Protein AF-0000000084340032 (afdb_homodimer)

InterPro domains:
  IPR004099 Pyridine nucleotide-disulphide oxidoreductase, dimerisation domain [PF02852] (336-413)
  IPR016156 FAD/NAD-linked reductase, dimerisation domain superfamily [SSF55424] (334-434)
  IPR023753 FAD/NAD(P)-binding domain [PF07992] (1-278)
  IPR036188 FAD/NAD(P)-binding domain superfamily [G3DSA:3.50.50.60] (2-313)
  IPR036188 FAD/NAD(P)-binding domain superfamily [G3DSA:3.50.50.60] (105-429)
  IPR036188 FAD/NAD(P)-binding domain superfamily [SSF51905] (2-320)
  IPR050260 FAD-dependent oxidoreductase [PTHR43429] (2-410)

Radius of gyration: 30.84 Å; Cα contacts (8 Å, |Δi|>4): 2324; chains: 2; bounding box: 52×101×76 Å

Structure (mmCIF, N/CA/C/O backbone):
data_AF-0000000084340032-model_v1
#
loop_
_entity.id
_entity.type
_entity.pdbx_description
1 polymer 'NADH oxidase (H2O2-forming)'
#
loop_
_atom_site.group_PDB
_atom_site.id
_atom_site.type_symbol
_atom_site.label_atom_id
_atom_site.label_alt_id
_atom_site.label_comp_id
_atom_site.label_asym_id
_atom_site.label_entity_id
_atom_site.label_seq_id
_atom_site.pdbx_PDB_ins_code
_atom_site.Cartn_x
_atom_site.Cartn_y
_atom_site.Cartn_z
_atom_site.occupancy
_atom_site.B_iso_or_equiv
_atom_site.auth_seq_id
_atom_site.auth_comp_id
_atom_site.auth_asym_id
_atom_site.auth_atom_id
_atom_site.pdbx_PDB_model_num
ATOM 1 N N . MET A 1 1 ? -6.605 -38.375 1.81 1 98.5 1 MET A N 1
ATOM 2 C CA . MET A 1 1 ? -5.516 -38.594 0.864 1 98.5 1 MET A CA 1
ATOM 3 C C . MET A 1 1 ? -5.348 -37.406 -0.071 1 98.5 1 MET A C 1
ATOM 5 O O . MET A 1 1 ? -6.332 -36.812 -0.518 1 98.5 1 MET A O 1
ATOM 9 N N . ILE A 1 2 ? -4.105 -36.969 -0.299 1 98.81 2 ILE A N 1
ATOM 10 C CA . ILE A 1 2 ? -3.785 -35.844 -1.141 1 98.81 2 ILE A CA 1
ATOM 11 C C . ILE A 1 2 ? -2.758 -36.25 -2.195 1 98.81 2 ILE A C 1
ATOM 13 O O . ILE A 1 2 ? -1.745 -36.875 -1.874 1 98.81 2 ILE A O 1
ATOM 17 N N . ILE A 1 3 ? -3.086 -35.969 -3.461 1 98.81 3 ILE A N 1
ATOM 18 C CA . ILE A 1 3 ? -2.137 -36.188 -4.547 1 98.81 3 ILE A CA 1
ATOM 19 C C . ILE A 1 3 ? -1.484 -34.844 -4.938 1 98.81 3 ILE A C 1
ATOM 21 O O . ILE A 1 3 ? -2.123 -34 -5.551 1 98.81 3 ILE A O 1
ATOM 25 N N . GLY A 1 4 ? -0.182 -34.75 -4.711 1 97.88 4 GLY A N 1
ATOM 26 C CA . GLY A 1 4 ? 0.557 -33.5 -4.949 1 97.88 4 GLY A CA 1
ATOM 27 C C . GLY A 1 4 ? 1.071 -32.875 -3.676 1 97.88 4 GLY A C 1
ATOM 28 O O . GLY A 1 4 ? 0.337 -32.75 -2.691 1 97.88 4 GLY A O 1
ATOM 29 N N . GLY A 1 5 ? 2.266 -32.438 -3.695 1 96.06 5 GLY A N 1
ATOM 30 C CA . GLY A 1 5 ? 2.9 -31.906 -2.504 1 96.06 5 GLY A CA 1
ATOM 31 C C . GLY A 1 5 ? 3.252 -30.438 -2.627 1 96.06 5 GLY A C 1
ATOM 32 O O . GLY A 1 5 ? 4.113 -29.938 -1.903 1 96.06 5 GLY A O 1
ATOM 33 N N . GLY A 1 6 ? 2.691 -29.703 -3.6 1 95.62 6 GLY A N 1
ATOM 34 C CA . GLY A 1 6 ? 2.895 -28.266 -3.732 1 95.62 6 GLY A CA 1
ATOM 35 C C . GLY A 1 6 ? 2.043 -27.453 -2.777 1 95.62 6 GLY A C 1
ATOM 36 O O . GLY A 1 6 ? 1.534 -27.984 -1.786 1 95.62 6 GLY A O 1
ATOM 37 N N . ALA A 1 7 ? 1.868 -26.156 -3.037 1 94.69 7 ALA A N 1
ATOM 38 C CA . ALA A 1 7 ? 1.14 -25.234 -2.166 1 94.69 7 ALA A CA 1
ATOM 39 C C . ALA A 1 7 ? -0.292 -25.719 -1.941 1 94.69 7 ALA A C 1
ATOM 41 O O . ALA A 1 7 ? -0.796 -25.672 -0.816 1 94.69 7 ALA A O 1
ATOM 42 N N . ALA A 1 8 ? -0.938 -26.109 -2.982 1 97.31 8 ALA A N 1
ATOM 43 C CA . ALA A 1 8 ? -2.314 -26.594 -2.865 1 97.31 8 ALA A CA 1
ATOM 44 C C . ALA A 1 8 ? -2.393 -27.844 -1.992 1 97.31 8 ALA A C 1
ATOM 46 O O . ALA A 1 8 ? -3.262 -27.938 -1.124 1 97.31 8 ALA A O 1
ATOM 47 N N . GLY A 1 9 ? -1.505 -28.781 -2.256 1 97.75 9 GLY A N 1
ATOM 48 C CA . GLY A 1 9 ? -1.511 -30.031 -1.493 1 97.75 9 GLY A CA 1
ATOM 49 C C . GLY A 1 9 ? -1.254 -29.812 -0.013 1 97.75 9 GLY A C 1
ATOM 50 O O . GLY A 1 9 ? -1.975 -30.359 0.83 1 97.75 9 GLY A O 1
ATOM 51 N N . LEU A 1 10 ? -0.243 -29.078 0.288 1 96.44 10 LEU A N 1
ATOM 52 C CA . LEU A 1 10 ? 0.089 -28.844 1.69 1 96.44 10 LEU A CA 1
ATOM 53 C C . LEU A 1 10 ? -0.953 -27.953 2.359 1 96.44 10 LEU A C 1
ATOM 55 O O . LEU A 1 10 ? -1.234 -28.109 3.551 1 96.44 10 LEU A O 1
ATOM 59 N N . GLY A 1 11 ? -1.484 -26.969 1.591 1 96.06 11 GLY A N 1
ATOM 60 C CA . GLY A 1 11 ? -2.641 -26.25 2.096 1 96.06 11 GLY A CA 1
ATOM 61 C C . GLY A 1 11 ? -3.799 -27.156 2.465 1 96.06 11 GLY A C 1
ATOM 62 O O . GLY A 1 11 ? -4.43 -26.969 3.508 1 96.06 11 GLY A O 1
ATOM 63 N N . ALA A 1 12 ? -4.062 -28.125 1.634 1 98.38 12 ALA A N 1
ATOM 64 C CA . ALA A 1 12 ? -5.137 -29.094 1.884 1 98.38 12 ALA A CA 1
ATOM 65 C C . ALA A 1 12 ? -4.855 -29.906 3.137 1 98.38 12 ALA A C 1
ATOM 67 O O . ALA A 1 12 ? -5.75 -30.125 3.959 1 98.38 12 ALA A O 1
ATOM 68 N N . ALA A 1 13 ? -3.623 -30.391 3.211 1 98.06 13 ALA A N 1
ATOM 69 C CA . ALA A 1 13 ? -3.25 -31.156 4.395 1 98.06 13 ALA A CA 1
ATOM 70 C C . ALA A 1 13 ? -3.516 -30.359 5.672 1 98.06 13 ALA A C 1
ATOM 72 O O . ALA A 1 13 ? -4.102 -30.891 6.625 1 98.06 13 ALA A O 1
ATOM 73 N N . GLY A 1 14 ? -3.037 -29.172 5.633 1 96.19 14 GLY A N 1
ATOM 74 C CA . GLY A 1 14 ? -3.303 -28.297 6.77 1 96.19 14 GLY A CA 1
ATOM 75 C C . GLY A 1 14 ? -4.781 -28.078 7.02 1 96.19 14 GLY A C 1
ATOM 76 O O . GLY A 1 14 ? -5.227 -28.031 8.164 1 96.19 14 GLY A O 1
ATOM 77 N N . GLY A 1 15 ? -5.551 -27.828 5.961 1 96.94 15 GLY A N 1
ATOM 78 C CA . GLY A 1 15 ? -6.992 -27.641 6.074 1 96.94 15 GLY A CA 1
ATOM 79 C C . GLY A 1 15 ? -7.695 -28.828 6.703 1 96.94 15 GLY A C 1
ATOM 80 O O . GLY A 1 15 ? -8.57 -28.672 7.551 1 96.94 15 GLY A O 1
ATOM 81 N N . VAL A 1 16 ? -7.355 -30.047 6.32 1 98.25 16 VAL A N 1
ATOM 82 C CA . VAL A 1 16 ? -7.941 -31.266 6.875 1 98.25 16 VAL A CA 1
ATOM 83 C C . VAL A 1 16 ? -7.668 -31.328 8.375 1 98.25 16 VAL A C 1
ATOM 85 O O . VAL A 1 16 ? -8.586 -31.562 9.172 1 98.25 16 VAL A O 1
ATOM 88 N N . LYS A 1 17 ? -6.375 -31.125 8.734 1 97.31 17 LYS A N 1
ATOM 89 C CA . LYS A 1 17 ? -5.988 -31.234 10.141 1 97.31 17 LYS A CA 1
ATOM 90 C C . LYS A 1 17 ? -6.707 -30.172 10.984 1 97.31 17 LYS A C 1
ATOM 92 O O . LYS A 1 17 ? -7.031 -30.422 12.141 1 97.31 17 LYS A O 1
ATOM 97 N N . ALA A 1 18 ? -6.902 -29.031 10.391 1 93.94 18 ALA A N 1
ATOM 98 C CA . ALA A 1 18 ? -7.629 -27.984 11.102 1 93.94 18 ALA A CA 1
ATOM 99 C C . ALA A 1 18 ? -9.086 -28.375 11.32 1 93.94 18 ALA A C 1
ATOM 101 O O . ALA A 1 18 ? -9.664 -28.094 12.375 1 93.94 18 ALA A O 1
ATOM 102 N N . ALA A 1 19 ? -9.703 -28.984 10.375 1 96.56 19 ALA A N 1
ATOM 103 C CA . ALA A 1 19 ? -11.109 -29.375 10.438 1 96.56 19 ALA A CA 1
ATOM 104 C C . ALA A 1 19 ? -11.289 -30.625 11.297 1 96.56 19 ALA A C 1
ATOM 106 O O . ALA A 1 19 ? -12.289 -30.766 12.008 1 96.56 19 ALA A O 1
ATOM 107 N N . ASP A 1 20 ? -10.312 -31.547 11.195 1 96.94 20 ASP A N 1
ATOM 108 C CA . ASP A 1 20 ? -10.328 -32.812 11.93 1 96.94 20 ASP A CA 1
ATOM 109 C C . ASP A 1 20 ? -8.922 -33.219 12.367 1 96.94 20 ASP A C 1
ATOM 111 O O . ASP A 1 20 ? -8.242 -33.969 11.672 1 96.94 20 ASP A O 1
ATOM 115 N N . PRO A 1 21 ? -8.531 -32.844 13.547 1 95.31 21 PRO A N 1
ATOM 116 C CA . PRO A 1 21 ? -7.172 -33.125 14.023 1 95.31 21 PRO A CA 1
ATOM 117 C C . PRO A 1 21 ? -6.84 -34.594 14.086 1 95.31 21 PRO A C 1
ATOM 119 O O . PRO A 1 21 ? -5.664 -34.969 14.039 1 95.31 21 PRO A O 1
ATOM 122 N N . ASP A 1 22 ? -7.84 -35.438 14.102 1 96 22 ASP A N 1
ATOM 123 C CA . ASP A 1 22 ? -7.613 -36.844 14.266 1 96 22 ASP A CA 1
ATOM 124 C C . ASP A 1 22 ? -7.578 -37.562 12.914 1 96 22 ASP A C 1
ATOM 126 O O . ASP A 1 22 ? -7.262 -38.75 12.836 1 96 22 ASP A O 1
ATOM 130 N N . ALA A 1 23 ? -7.816 -36.844 11.859 1 97.19 23 ALA A N 1
ATOM 131 C CA . ALA A 1 23 ? -7.832 -37.438 10.523 1 97.19 23 ALA A CA 1
ATOM 132 C C . ALA A 1 23 ? -6.449 -37.938 10.141 1 97.19 23 ALA A C 1
ATOM 134 O O . ALA A 1 23 ? -5.434 -37.312 10.445 1 97.19 23 ALA A O 1
ATOM 135 N N . GLU A 1 24 ? -6.457 -39.156 9.562 1 97.19 24 GLU A N 1
ATOM 136 C CA . GLU A 1 24 ? -5.23 -39.594 8.914 1 97.19 24 GLU A CA 1
ATOM 137 C C . GLU A 1 24 ? -5.023 -38.938 7.566 1 97.19 24 GLU A C 1
ATOM 139 O O . GLU A 1 24 ? -5.887 -39 6.688 1 97.19 24 GLU A O 1
ATOM 144 N N . VAL A 1 25 ? -3.895 -38.219 7.461 1 98.56 25 VAL A N 1
ATOM 145 C CA . VAL A 1 25 ? -3.613 -37.5 6.23 1 98.56 25 VAL A CA 1
ATOM 146 C C . VAL A 1 25 ? -2.377 -38.062 5.551 1 98.56 25 VAL A C 1
ATOM 148 O O . VAL A 1 25 ? -1.302 -38.125 6.152 1 98.56 25 VAL A O 1
ATOM 151 N N . VAL A 1 26 ? -2.525 -38.5 4.312 1 98.25 26 VAL A N 1
ATOM 152 C CA . VAL A 1 26 ? -1.425 -39.031 3.498 1 98.25 26 VAL A CA 1
ATOM 153 C C . VAL A 1 26 ? -1.258 -38.156 2.254 1 98.25 26 VAL A C 1
ATOM 155 O O . VAL A 1 26 ? -2.23 -37.875 1.551 1 98.25 26 VAL A O 1
ATOM 158 N N . VAL A 1 27 ? -0.059 -37.688 2.006 1 98.25 27 VAL A N 1
ATOM 159 C CA . VAL A 1 27 ? 0.275 -36.906 0.827 1 98.25 27 VAL A CA 1
ATOM 160 C C . VAL A 1 27 ? 1.24 -37.688 -0.063 1 98.25 27 VAL A C 1
ATOM 162 O O . VAL A 1 27 ? 2.273 -38.156 0.406 1 98.25 27 VAL A O 1
ATOM 165 N N . TYR A 1 28 ? 0.896 -37.844 -1.329 1 98.31 28 TYR A N 1
ATOM 166 C CA . TYR A 1 28 ? 1.795 -38.438 -2.316 1 98.31 28 TYR A CA 1
ATOM 167 C C . TYR A 1 28 ? 2.371 -37.375 -3.236 1 98.31 28 TYR A C 1
ATOM 169 O O . TYR A 1 28 ? 1.632 -36.531 -3.775 1 98.31 28 TYR A O 1
ATOM 177 N N . THR A 1 29 ? 3.641 -37.344 -3.412 1 97.19 29 THR A N 1
ATOM 178 C CA . THR A 1 29 ? 4.285 -36.438 -4.383 1 97.19 29 THR A CA 1
ATOM 179 C C . THR A 1 29 ? 5.34 -37.219 -5.184 1 97.19 29 THR A C 1
ATOM 181 O O . THR A 1 29 ? 6.031 -38.062 -4.645 1 97.19 29 THR A O 1
ATOM 184 N N . GLU A 1 30 ? 5.418 -36.906 -6.426 1 96.19 30 GLU A N 1
ATOM 185 C CA . GLU A 1 30 ? 6.422 -37.562 -7.273 1 96.19 30 GLU A CA 1
ATOM 186 C C . GLU A 1 30 ? 7.785 -36.875 -7.113 1 96.19 30 GLU A C 1
ATOM 188 O O . GLU A 1 30 ? 8.773 -37.344 -7.68 1 96.19 30 GLU A O 1
ATOM 193 N N . TYR A 1 31 ? 7.898 -35.844 -6.309 1 95.5 31 TYR A N 1
ATOM 194 C CA . TYR A 1 31 ? 9.117 -35.062 -6.18 1 95.5 31 TYR A CA 1
ATOM 195 C C . TYR A 1 31 ? 9.844 -35.375 -4.879 1 95.5 31 TYR A C 1
ATOM 197 O O . TYR A 1 31 ? 9.328 -36.125 -4.047 1 95.5 31 TYR A O 1
ATOM 205 N N . GLU A 1 32 ? 11.062 -34.781 -4.715 1 95.5 32 GLU A N 1
ATOM 206 C CA . GLU A 1 32 ? 11.969 -35.125 -3.621 1 95.5 32 GLU A CA 1
ATOM 207 C C . GLU A 1 32 ? 11.648 -34.312 -2.373 1 95.5 32 GLU A C 1
ATOM 209 O O . GLU A 1 32 ? 12.039 -34.688 -1.265 1 95.5 32 GLU A O 1
ATOM 214 N N . ASP A 1 33 ? 11.016 -33.188 -2.584 1 93.88 33 ASP A N 1
ATOM 215 C CA . ASP A 1 33 ? 10.766 -32.281 -1.483 1 93.88 33 ASP A CA 1
ATOM 216 C C . ASP A 1 33 ? 9.344 -31.719 -1.544 1 93.88 33 ASP A C 1
ATOM 218 O O . ASP A 1 33 ? 8.695 -31.766 -2.592 1 93.88 33 ASP A O 1
ATOM 222 N N . VAL A 1 34 ? 8.891 -31.375 -0.349 1 92.88 34 VAL A N 1
ATOM 223 C CA . VAL A 1 34 ? 7.691 -30.547 -0.244 1 92.88 34 VAL A CA 1
ATOM 224 C C . VAL A 1 34 ? 7.996 -29.297 0.567 1 92.88 34 VAL A C 1
ATOM 226 O O . VAL A 1 34 ? 9.102 -29.141 1.09 1 92.88 34 VAL A O 1
ATOM 229 N N . ALA A 1 35 ? 7.145 -28.344 0.613 1 88.75 35 ALA A N 1
ATOM 230 C CA . ALA A 1 35 ? 7.176 -27.219 1.539 1 88.75 35 ALA A CA 1
ATOM 231 C C . ALA A 1 35 ? 8.344 -26.281 1.226 1 88.75 35 ALA A C 1
ATOM 233 O O . ALA A 1 35 ? 9.125 -25.938 2.113 1 88.75 35 ALA A O 1
ATOM 234 N N . TYR A 1 36 ? 8.68 -26.062 0.051 1 92.69 36 TYR A N 1
ATOM 235 C CA . TYR A 1 36 ? 9.602 -25 -0.372 1 92.69 36 TYR A CA 1
ATOM 236 C C . TYR A 1 36 ? 8.891 -24 -1.273 1 92.69 36 TYR A C 1
ATOM 238 O O . TYR A 1 36 ? 7.773 -24.234 -1.726 1 92.69 36 TYR A O 1
ATOM 246 N N . SER A 1 37 ? 9.516 -22.859 -1.452 1 93.44 37 SER A N 1
ATOM 247 C CA . SER A 1 37 ? 8.945 -21.797 -2.273 1 93.44 37 SER A CA 1
ATOM 248 C C . SER A 1 37 ? 9.555 -21.797 -3.674 1 93.44 37 SER A C 1
ATOM 250 O O . SER A 1 37 ? 10.602 -21.188 -3.904 1 93.44 37 SER A O 1
ATOM 252 N N . PRO A 1 38 ? 8.812 -22.375 -4.602 1 94.12 38 PRO A N 1
ATOM 253 C CA . PRO A 1 38 ? 9.359 -22.359 -5.961 1 94.12 38 PRO A CA 1
ATOM 254 C C . PRO A 1 38 ? 9.508 -20.953 -6.516 1 94.12 38 PRO A C 1
ATOM 256 O O . PRO A 1 38 ? 10.383 -20.703 -7.355 1 94.12 38 PRO A O 1
ATOM 259 N N . CYS A 1 39 ? 8.688 -20.078 -6.055 1 94.81 39 CYS A N 1
ATOM 260 C CA . CYS A 1 39 ? 8.695 -18.703 -6.551 1 94.81 39 CYS A CA 1
ATOM 261 C C . CYS A 1 39 ? 9.992 -18 -6.188 1 94.81 39 CYS A C 1
ATOM 263 O O . CYS A 1 39 ? 10.32 -16.953 -6.758 1 94.81 39 CYS A O 1
ATOM 265 N N . GLY A 1 40 ? 10.719 -18.516 -5.27 1 96.44 40 GLY A N 1
ATOM 266 C CA . GLY A 1 40 ? 11.984 -17.922 -4.863 1 96.44 40 GLY A CA 1
ATOM 267 C C . GLY A 1 40 ? 13.148 -18.328 -5.746 1 96.44 40 GLY A C 1
ATOM 268 O O . GLY A 1 40 ? 14.219 -17.719 -5.695 1 96.44 40 GLY A O 1
ATOM 269 N N . ILE A 1 41 ? 13 -19.328 -6.586 1 97.75 41 ILE A N 1
ATOM 270 C CA . ILE A 1 41 ? 14.07 -19.969 -7.348 1 97.75 41 ILE A CA 1
ATOM 271 C C . ILE A 1 41 ? 14.742 -18.922 -8.25 1 97.75 41 ILE A C 1
ATOM 273 O O . ILE A 1 41 ? 15.969 -18.781 -8.227 1 97.75 41 ILE A O 1
ATOM 277 N N . PRO A 1 42 ? 13.969 -18.125 -9.023 1 97.56 42 PRO A N 1
ATOM 278 C CA . PRO A 1 42 ? 14.633 -17.156 -9.891 1 97.56 42 PRO A CA 1
ATOM 279 C C . PRO A 1 42 ? 15.477 -16.156 -9.109 1 97.56 42 PRO A C 1
ATOM 281 O O . PRO A 1 42 ? 16.5 -15.672 -9.625 1 97.56 42 PRO A O 1
ATOM 284 N N . TYR A 1 43 ? 15.086 -15.883 -7.891 1 97.62 43 TYR A N 1
ATOM 285 C CA . TYR A 1 43 ? 15.781 -14.875 -7.098 1 97.62 43 TYR A CA 1
ATOM 286 C C . TYR A 1 43 ? 17.062 -15.438 -6.504 1 97.62 43 TYR A C 1
ATOM 288 O O . TYR A 1 43 ? 17.969 -14.688 -6.133 1 97.62 43 TYR A O 1
ATOM 296 N N . VAL A 1 44 ? 17.125 -16.75 -6.324 1 98.19 44 VAL A N 1
ATOM 297 C CA . VAL A 1 44 ? 18.406 -17.359 -5.992 1 98.19 44 VAL A CA 1
ATOM 298 C C . VAL A 1 44 ? 19.312 -17.359 -7.219 1 98.19 44 VAL A C 1
ATOM 300 O O . VAL A 1 44 ? 20.484 -17.016 -7.129 1 98.19 44 VAL A O 1
ATOM 303 N N . HIS A 1 45 ? 18.703 -17.766 -8.375 1 98.25 45 HIS A N 1
ATOM 304 C CA . HIS A 1 45 ? 19.453 -17.703 -9.617 1 98.25 45 HIS A CA 1
ATOM 305 C C . HIS A 1 45 ? 20.031 -16.312 -9.852 1 98.25 45 HIS A C 1
ATOM 307 O O . HIS A 1 45 ? 21.141 -16.172 -10.367 1 98.25 45 HIS A O 1
ATOM 313 N N . GLY A 1 46 ? 19.312 -15.289 -9.523 1 97.31 46 GLY A N 1
ATOM 314 C CA . GLY A 1 46 ? 19.734 -13.914 -9.719 1 97.31 46 GLY A CA 1
ATOM 315 C C . GLY A 1 46 ? 20.641 -13.414 -8.609 1 97.31 46 GLY A C 1
ATOM 316 O O . GLY A 1 46 ? 21.141 -12.289 -8.672 1 97.31 46 GLY A O 1
ATOM 317 N N . ARG A 1 47 ? 20.781 -14.164 -7.512 1 97.25 47 ARG A N 1
ATOM 318 C CA . ARG A 1 47 ? 21.672 -13.914 -6.379 1 97.25 47 ARG A CA 1
ATOM 319 C C . ARG A 1 47 ? 21.078 -12.867 -5.441 1 97.25 47 ARG A C 1
ATOM 321 O O . ARG A 1 47 ? 21.781 -12.289 -4.617 1 97.25 47 ARG A O 1
ATOM 328 N N . GLU A 1 48 ? 19.828 -12.508 -5.621 1 96.12 48 GLU A N 1
ATOM 329 C CA . GLU A 1 48 ? 19.156 -11.695 -4.617 1 96.12 48 GLU A CA 1
ATOM 330 C C . GLU A 1 48 ? 19.016 -12.445 -3.297 1 96.12 48 GLU A C 1
ATOM 332 O O . GLU A 1 48 ? 19.109 -11.852 -2.223 1 96.12 48 GLU A O 1
ATOM 337 N N . ILE A 1 49 ? 18.656 -13.727 -3.377 1 96.81 49 ILE A N 1
ATOM 338 C CA . ILE A 1 49 ? 18.641 -14.664 -2.254 1 96.81 49 ILE A CA 1
ATOM 339 C C . ILE A 1 49 ? 19.906 -15.516 -2.266 1 96.81 49 ILE A C 1
ATOM 341 O O . ILE A 1 49 ? 20.266 -16.094 -3.295 1 96.81 49 ILE A O 1
ATOM 345 N N . PRO A 1 50 ? 20.578 -15.672 -1.169 1 94.56 50 PRO A N 1
ATOM 346 C CA . PRO A 1 50 ? 21.953 -16.203 -1.185 1 94.56 50 PRO A CA 1
ATOM 347 C C . PRO A 1 50 ? 22 -17.703 -1.488 1 94.56 50 PRO A C 1
ATOM 349 O O . PRO A 1 50 ? 23 -18.188 -2 1 94.56 50 PRO A O 1
ATOM 352 N N . ASP A 1 51 ? 20.922 -18.406 -1.058 1 95.75 51 ASP A N 1
ATOM 353 C CA . ASP A 1 51 ? 21 -19.844 -1.315 1 95.75 51 ASP A CA 1
ATOM 354 C C . ASP A 1 51 ? 19.609 -20.484 -1.318 1 95.75 51 ASP A C 1
ATOM 356 O O . ASP A 1 51 ? 18.656 -19.906 -0.784 1 95.75 51 ASP A O 1
ATOM 360 N N . PHE A 1 52 ? 19.562 -21.688 -1.913 1 97.38 52 PHE A N 1
ATOM 361 C CA . PHE A 1 52 ? 18.297 -22.391 -2.113 1 97.38 52 PHE A CA 1
ATOM 362 C C . PHE A 1 52 ? 17.75 -22.906 -0.788 1 97.38 52 PHE A C 1
ATOM 364 O O . PHE A 1 52 ? 16.531 -23.125 -0.655 1 97.38 52 PHE A O 1
ATOM 371 N N . GLU A 1 53 ? 18.578 -23.141 0.197 1 95.56 53 GLU A N 1
ATOM 372 C CA . GLU A 1 53 ? 18.156 -23.688 1.484 1 95.56 53 GLU A CA 1
ATOM 373 C C . GLU A 1 53 ? 17.156 -22.75 2.164 1 95.56 53 GLU A C 1
ATOM 375 O O . GLU A 1 53 ? 16.266 -23.203 2.885 1 95.56 53 GLU A O 1
ATOM 380 N N . ARG A 1 54 ? 17.266 -21.5 1.854 1 95.31 54 ARG A N 1
ATOM 381 C CA . ARG A 1 54 ? 16.391 -20.5 2.459 1 95.31 54 ARG A CA 1
ATOM 382 C C . ARG A 1 54 ? 14.953 -20.641 1.941 1 95.31 54 ARG A C 1
ATOM 384 O O . ARG A 1 54 ? 14.016 -20.109 2.541 1 95.31 54 ARG A O 1
ATOM 391 N N . LEU A 1 55 ? 14.797 -21.312 0.839 1 96.5 55 LEU A N 1
ATOM 392 C CA . LEU A 1 55 ? 13.484 -21.438 0.222 1 96.5 55 LEU A CA 1
ATOM 393 C C . LEU A 1 55 ? 12.688 -22.562 0.878 1 96.5 55 LEU A C 1
ATOM 395 O O . LEU A 1 55 ? 11.484 -22.703 0.639 1 96.5 55 LEU A O 1
ATOM 399 N N . PHE A 1 56 ? 13.359 -23.406 1.685 1 94.06 56 PHE A N 1
ATOM 400 C CA . PHE A 1 56 ? 12.656 -24.469 2.395 1 94.06 56 PHE A CA 1
ATOM 401 C C . PHE A 1 56 ? 11.953 -23.922 3.629 1 94.06 56 PHE A C 1
ATOM 403 O O . PHE A 1 56 ? 12.547 -23.172 4.406 1 94.06 56 PHE A O 1
ATOM 410 N N . LEU A 1 57 ? 10.711 -24.219 3.768 1 87 57 LEU A N 1
ATOM 411 C CA . LEU A 1 57 ? 9.898 -23.734 4.871 1 87 57 LEU A CA 1
ATOM 412 C C . LEU A 1 57 ? 9.914 -24.703 6.043 1 87 57 LEU A C 1
ATOM 414 O O . LEU A 1 57 ? 9.852 -24.297 7.203 1 87 57 LEU A O 1
ATOM 418 N N . ALA A 1 58 ? 9.836 -25.938 5.715 1 84.62 58 ALA A N 1
ATOM 419 C CA . ALA A 1 58 ? 9.82 -26.984 6.734 1 84.62 58 ALA A CA 1
ATOM 420 C C . ALA A 1 58 ? 10.414 -28.297 6.195 1 84.62 58 ALA A C 1
ATOM 422 O O . ALA A 1 58 ? 10.414 -28.531 4.984 1 84.62 58 ALA A O 1
ATOM 423 N N . GLY A 1 59 ? 10.953 -29.078 7.156 1 83.69 59 GLY A N 1
ATOM 424 C CA . GLY A 1 59 ? 11.414 -30.406 6.77 1 83.69 59 GLY A CA 1
ATOM 425 C C . GLY A 1 59 ? 10.336 -31.469 6.875 1 83.69 59 GLY A C 1
ATOM 426 O O . GLY A 1 59 ? 9.242 -31.203 7.391 1 83.69 59 GLY A O 1
ATOM 427 N N . LYS A 1 60 ? 10.648 -32.562 6.312 1 86.62 60 LYS A N 1
ATOM 428 C CA . LYS A 1 60 ? 9.703 -33.688 6.32 1 86.62 60 LYS A CA 1
ATOM 429 C C . LYS A 1 60 ? 9.227 -34 7.738 1 86.62 60 LYS A C 1
ATOM 431 O O . LYS A 1 60 ? 8.047 -34.25 7.953 1 86.62 60 LYS A O 1
ATOM 436 N N . GLN A 1 61 ? 10.125 -33.938 8.734 1 89.94 61 GLN A N 1
ATOM 437 C CA . GLN A 1 61 ? 9.812 -34.281 10.117 1 89.94 61 GLN A CA 1
ATOM 438 C C . GLN A 1 61 ? 8.75 -33.375 10.703 1 89.94 61 GLN A C 1
ATOM 440 O O . GLN A 1 61 ? 7.914 -33.812 11.492 1 89.94 61 GLN A O 1
ATOM 445 N N . ALA A 1 62 ? 8.758 -32.188 10.289 1 90.81 62 ALA A N 1
ATOM 446 C CA . ALA A 1 62 ? 7.762 -31.25 10.781 1 90.81 62 ALA A CA 1
ATOM 447 C C . ALA A 1 62 ? 6.352 -31.688 10.398 1 90.81 62 ALA A C 1
ATOM 449 O O . ALA A 1 62 ? 5.414 -31.547 11.188 1 90.81 62 ALA A O 1
ATOM 450 N N . TYR A 1 63 ? 6.195 -32.219 9.242 1 91.5 63 TYR A N 1
ATOM 451 C CA . TYR A 1 63 ? 4.891 -32.688 8.773 1 91.5 63 TYR A CA 1
ATOM 452 C C . TYR A 1 63 ? 4.496 -33.969 9.445 1 91.5 63 TYR A C 1
ATOM 454 O O . TYR A 1 63 ? 3.332 -34.188 9.805 1 91.5 63 TYR A O 1
ATOM 462 N N . VAL A 1 64 ? 5.469 -34.812 9.633 1 90.81 64 VAL A N 1
ATOM 463 C CA . VAL A 1 64 ? 5.207 -36.062 10.352 1 90.81 64 VAL A CA 1
ATOM 464 C C . VAL A 1 64 ? 4.711 -35.75 11.758 1 90.81 64 VAL A C 1
ATOM 466 O O . VAL A 1 64 ? 3.74 -36.344 12.227 1 90.81 64 VAL A O 1
ATOM 469 N N . ASP A 1 65 ? 5.371 -34.812 12.359 1 93.12 65 ASP A N 1
ATOM 470 C CA . ASP A 1 65 ? 5.004 -34.406 13.719 1 93.12 65 ASP A CA 1
ATOM 471 C C . ASP A 1 65 ? 3.6 -33.812 13.75 1 93.12 65 ASP A C 1
ATOM 473 O O . ASP A 1 65 ? 2.904 -33.906 14.766 1 93.12 65 ASP A O 1
ATOM 477 N N . ALA A 1 66 ? 3.182 -33.281 12.656 1 91.94 66 ALA A N 1
ATOM 478 C CA . ALA A 1 66 ? 1.856 -32.688 12.562 1 91.94 66 ALA A CA 1
ATOM 479 C C . ALA A 1 66 ? 0.807 -33.719 12.164 1 91.94 66 ALA A C 1
ATOM 481 O O . ALA A 1 66 ? -0.364 -33.375 11.969 1 91.94 66 ALA A O 1
ATOM 482 N N . GLY A 1 67 ? 1.264 -34.969 11.984 1 94.75 67 GLY A N 1
ATOM 483 C CA . GLY A 1 67 ? 0.341 -36.031 11.656 1 94.75 67 GLY A CA 1
ATOM 484 C C . GLY A 1 67 ? 0.058 -36.125 10.172 1 94.75 67 GLY A C 1
ATOM 485 O O . GLY A 1 67 ? -1.008 -36.594 9.766 1 94.75 67 GLY A O 1
ATOM 486 N N . ILE A 1 68 ? 0.891 -35.625 9.383 1 97.06 68 ILE A N 1
ATOM 487 C CA . ILE A 1 68 ? 0.778 -35.688 7.934 1 97.06 68 ILE A CA 1
ATOM 488 C C . ILE A 1 68 ? 1.849 -36.625 7.371 1 97.06 68 ILE A C 1
ATOM 490 O O . ILE A 1 68 ? 3.045 -36.344 7.473 1 97.06 68 ILE A O 1
ATOM 494 N N . ASP A 1 69 ? 1.451 -37.688 6.816 1 97.31 69 ASP A N 1
ATOM 495 C CA . ASP A 1 69 ? 2.359 -38.688 6.246 1 97.31 69 ASP A CA 1
ATOM 496 C C . ASP A 1 69 ? 2.645 -38.406 4.773 1 97.31 69 ASP A C 1
ATOM 498 O O . ASP A 1 69 ? 1.804 -38.656 3.91 1 97.31 69 ASP A O 1
ATOM 502 N N . ILE A 1 70 ? 3.824 -37.938 4.512 1 97.06 70 ILE A N 1
ATOM 503 C CA . ILE A 1 70 ? 4.176 -37.562 3.145 1 97.06 70 ILE A CA 1
ATOM 504 C C . ILE A 1 70 ? 5.035 -38.656 2.512 1 97.06 70 ILE A C 1
ATOM 506 O O . ILE A 1 70 ? 6.07 -39.031 3.062 1 97.06 70 ILE A O 1
ATOM 510 N N . HIS A 1 71 ? 4.605 -39.094 1.401 1 97.12 71 HIS A N 1
ATOM 511 C CA . HIS A 1 71 ? 5.359 -40.031 0.598 1 97.12 71 HIS A CA 1
ATOM 512 C C . HIS A 1 71 ? 6.062 -39.344 -0.564 1 97.12 71 HIS A C 1
ATOM 514 O O . HIS A 1 71 ? 5.434 -39.031 -1.578 1 97.12 71 HIS A O 1
ATOM 520 N N . TYR A 1 72 ? 7.371 -39.188 -0.41 1 95.88 72 TYR A N 1
ATOM 521 C CA . TYR A 1 72 ? 8.188 -38.562 -1.443 1 95.88 72 TYR A CA 1
ATOM 522 C C . TYR A 1 72 ? 8.438 -39.531 -2.598 1 95.88 72 TYR A C 1
ATOM 524 O O . TYR A 1 72 ? 8.391 -40.75 -2.42 1 95.88 72 TYR A O 1
ATOM 532 N N . GLU A 1 73 ? 8.695 -38.906 -3.809 1 97.06 73 GLU A N 1
ATOM 533 C CA . GLU A 1 73 ? 9.062 -39.688 -5 1 97.06 73 GLU A CA 1
ATOM 534 C C . GLU A 1 73 ? 8.133 -40.875 -5.215 1 97.06 73 GLU A C 1
ATOM 536 O O . GLU A 1 73 ? 8.586 -41.969 -5.496 1 97.06 73 GLU A O 1
ATOM 541 N N . THR A 1 74 ? 6.922 -40.656 -4.957 1 97.88 74 THR A N 1
ATOM 542 C CA . THR A 1 74 ? 5.871 -41.656 -5.066 1 97.88 74 THR A CA 1
ATOM 543 C C . THR A 1 74 ? 4.754 -41.156 -5.988 1 97.88 74 THR A C 1
ATOM 545 O O . THR A 1 74 ? 4.004 -40.25 -5.641 1 97.88 74 THR A O 1
ATOM 548 N N . LYS A 1 75 ? 4.625 -41.812 -7.082 1 97.94 75 LYS A N 1
ATOM 549 C CA . LYS A 1 75 ? 3.701 -41.406 -8.125 1 97.94 75 LYS A CA 1
ATOM 550 C C . LYS A 1 75 ? 2.371 -42.125 -8.023 1 97.94 75 LYS A C 1
ATOM 552 O O . LYS A 1 75 ? 2.346 -43.344 -7.832 1 97.94 75 LYS A O 1
ATOM 557 N N . VAL A 1 76 ? 1.283 -41.406 -7.996 1 98.69 76 VAL A N 1
ATOM 558 C CA . VAL A 1 76 ? -0.047 -41.969 -8.172 1 98.69 76 VAL A CA 1
ATOM 559 C C . VAL A 1 76 ? -0.368 -42.094 -9.656 1 98.69 76 VAL A C 1
ATOM 561 O O . VAL A 1 76 ? -0.241 -41.125 -10.406 1 98.69 76 VAL A O 1
ATOM 564 N N . THR A 1 77 ? -0.878 -43.281 -10.086 1 98.44 77 THR A N 1
ATOM 565 C CA . THR A 1 77 ? -0.968 -43.5 -11.523 1 98.44 77 THR A CA 1
ATOM 566 C C . THR A 1 77 ? -2.424 -43.656 -11.961 1 98.44 77 THR A C 1
ATOM 568 O O . THR A 1 77 ? -2.729 -43.562 -13.156 1 98.44 77 THR A O 1
ATOM 571 N N . ALA A 1 78 ? -3.281 -43.812 -11.016 1 98.62 78 ALA A N 1
ATOM 572 C CA . ALA A 1 78 ? -4.691 -43.938 -11.375 1 98.62 78 ALA A CA 1
ATOM 573 C C . ALA A 1 78 ? -5.594 -43.656 -10.18 1 98.62 78 ALA A C 1
ATOM 575 O O . ALA A 1 78 ? -5.188 -43.812 -9.031 1 98.62 78 ALA A O 1
ATOM 576 N N . ILE A 1 79 ? -6.797 -43.188 -10.461 1 98.69 79 ILE A N 1
ATOM 577 C CA . ILE A 1 79 ? -7.855 -42.969 -9.477 1 98.69 79 ILE A CA 1
ATOM 578 C C . ILE A 1 79 ? -9.102 -43.75 -9.875 1 98.69 79 ILE A C 1
ATOM 580 O O . ILE A 1 79 ? -9.523 -43.719 -11.039 1 98.69 79 ILE A O 1
ATOM 584 N N . ASP A 1 80 ? -9.656 -44.5 -9.039 1 98.56 80 ASP A N 1
ATOM 585 C CA . ASP A 1 80 ? -10.969 -45.125 -9.188 1 98.56 80 ASP A CA 1
ATOM 586 C C . ASP A 1 80 ? -11.977 -44.531 -8.219 1 98.56 80 ASP A C 1
ATOM 588 O O . ASP A 1 80 ? -12.062 -44.938 -7.066 1 98.56 80 ASP A O 1
ATOM 592 N N . THR A 1 81 ? -12.766 -43.625 -8.742 1 98.38 81 THR A N 1
ATOM 593 C CA . THR A 1 81 ? -13.672 -42.875 -7.883 1 98.38 81 THR A CA 1
ATOM 594 C C . THR A 1 81 ? -14.805 -43.781 -7.391 1 98.38 81 THR A C 1
ATOM 596 O O . THR A 1 81 ? -15.359 -43.562 -6.312 1 98.38 81 THR A O 1
ATOM 599 N N . ALA A 1 82 ? -15.188 -44.719 -8.117 1 97.5 82 ALA A N 1
ATOM 600 C CA . ALA A 1 82 ? -16.25 -45.656 -7.711 1 97.5 82 ALA A CA 1
ATOM 601 C C . ALA A 1 82 ? -15.789 -46.531 -6.543 1 97.5 82 ALA A C 1
ATOM 603 O O . ALA A 1 82 ? -16.547 -46.75 -5.59 1 97.5 82 ALA A O 1
ATOM 604 N N . ALA A 1 83 ? -14.602 -47 -6.652 1 98 83 ALA A N 1
ATOM 605 C CA . ALA A 1 83 ? -14.07 -47.906 -5.625 1 98 83 ALA A CA 1
ATOM 606 C C . ALA A 1 83 ? -13.43 -47.094 -4.492 1 98 83 ALA A C 1
ATOM 608 O O . ALA A 1 83 ? -13.055 -47.688 -3.463 1 98 83 ALA A O 1
ATOM 609 N N . HIS A 1 84 ? -13.281 -45.781 -4.664 1 98.44 84 HIS A N 1
ATOM 610 C CA . HIS A 1 84 ? -12.594 -44.938 -3.705 1 98.44 84 HIS A CA 1
ATOM 611 C C . HIS A 1 84 ? -11.172 -45.406 -3.443 1 98.44 84 HIS A C 1
ATOM 613 O O . HIS A 1 84 ? -10.766 -45.562 -2.289 1 98.44 84 HIS A O 1
ATOM 619 N N . THR A 1 85 ? -10.477 -45.656 -4.535 1 98.5 85 THR A N 1
ATOM 620 C CA . THR A 1 85 ? -9.094 -46.094 -4.434 1 98.5 85 THR A CA 1
ATOM 621 C C . THR A 1 85 ? -8.203 -45.344 -5.406 1 98.5 85 THR A C 1
ATOM 623 O O . THR A 1 85 ? -8.695 -44.75 -6.375 1 98.5 85 THR A O 1
ATOM 626 N N . VAL A 1 86 ? -6.918 -45.312 -5.102 1 98.69 86 VAL A N 1
ATOM 627 C CA . VAL A 1 86 ? -5.895 -44.844 -6.031 1 98.69 86 VAL A CA 1
ATOM 628 C C . VAL A 1 86 ? -4.844 -45.938 -6.238 1 98.69 86 VAL A C 1
ATOM 630 O O . VAL A 1 86 ? -4.66 -46.812 -5.379 1 98.69 86 VAL A O 1
ATOM 633 N N . THR A 1 87 ? -4.25 -45.938 -7.383 1 98.75 87 THR A N 1
ATOM 634 C CA . THR A 1 87 ? -3.111 -46.812 -7.641 1 98.75 87 THR A CA 1
ATOM 635 C C . THR A 1 87 ? -1.799 -46.062 -7.457 1 98.75 87 THR A C 1
ATOM 637 O O . THR A 1 87 ? -1.567 -45.031 -8.109 1 98.75 87 THR A O 1
ATOM 640 N N . VAL A 1 88 ? -1 -46.531 -6.562 1 98.5 88 VAL A N 1
ATOM 641 C CA . VAL A 1 88 ? 0.267 -45.875 -6.219 1 98.5 88 VAL A CA 1
ATOM 642 C C . VAL A 1 88 ? 1.429 -46.75 -6.688 1 98.5 88 VAL A C 1
ATOM 644 O O . VAL A 1 88 ? 1.474 -47.938 -6.391 1 98.5 88 VAL A O 1
ATOM 647 N N . GLU A 1 89 ? 2.277 -46.125 -7.465 1 97.5 89 GLU A N 1
ATOM 648 C CA . GLU A 1 89 ? 3.457 -46.844 -7.898 1 97.5 89 GLU A CA 1
ATOM 649 C C . GLU A 1 89 ? 4.227 -47.438 -6.707 1 97.5 89 GLU A C 1
ATOM 651 O O . GLU A 1 89 ? 4.586 -46.688 -5.789 1 97.5 89 GLU A O 1
ATOM 656 N N . GLY A 1 90 ? 4.5 -48.719 -6.676 1 95.62 90 GLY A N 1
ATOM 657 C CA . GLY A 1 90 ? 5.266 -49.344 -5.629 1 95.62 90 GLY A CA 1
ATOM 658 C C . GLY A 1 90 ? 4.422 -49.75 -4.434 1 95.62 90 GLY A C 1
ATOM 659 O O . GLY A 1 90 ? 4.844 -50.562 -3.613 1 95.62 90 GLY A O 1
ATOM 660 N N . GLU A 1 91 ? 3.193 -49.188 -4.254 1 96.38 91 GLU A N 1
ATOM 661 C CA . GLU A 1 91 ? 2.363 -49.438 -3.086 1 96.38 91 GLU A CA 1
ATOM 662 C C . GLU A 1 91 ? 1.082 -50.188 -3.482 1 96.38 91 GLU A C 1
ATOM 664 O O . GLU A 1 91 ? 0.408 -50.781 -2.633 1 96.38 91 GLU A O 1
ATOM 669 N N . GLY A 1 92 ? 0.786 -50.156 -4.762 1 97.56 92 GLY A N 1
ATOM 670 C CA . GLY A 1 92 ? -0.43 -50.812 -5.219 1 97.56 92 GLY A CA 1
ATOM 671 C C . GLY A 1 92 ? -1.676 -49.969 -5 1 97.56 92 GLY A C 1
ATOM 672 O O . GLY A 1 92 ? -1.648 -48.75 -5.168 1 97.56 92 GLY A O 1
ATOM 673 N N . THR A 1 93 ? -2.785 -50.656 -4.781 1 98.31 93 THR A N 1
ATOM 674 C CA . THR A 1 93 ? -4.074 -50 -4.617 1 98.31 93 THR A CA 1
ATOM 675 C C . THR A 1 93 ? -4.277 -49.562 -3.172 1 98.31 93 THR A C 1
ATOM 677 O O . THR A 1 93 ? -4.133 -50.375 -2.246 1 98.31 93 THR A O 1
ATOM 680 N N . VAL A 1 94 ? -4.598 -48.344 -2.984 1 98.44 94 VAL A N 1
ATOM 681 C CA . VAL A 1 94 ? -4.805 -47.781 -1.656 1 98.44 94 VAL A CA 1
ATOM 682 C C . VAL A 1 94 ? -6.184 -47.125 -1.585 1 98.44 94 VAL A C 1
ATOM 684 O O . VAL A 1 94 ? -6.574 -46.375 -2.488 1 98.44 94 VAL A O 1
ATOM 687 N N . ARG A 1 95 ? -6.93 -47.375 -0.509 1 98.25 95 ARG A N 1
ATOM 688 C CA . ARG A 1 95 ? -8.266 -46.812 -0.333 1 98.25 95 ARG A CA 1
ATOM 689 C C . ARG A 1 95 ? -8.203 -45.406 0.282 1 98.25 95 ARG A C 1
ATOM 691 O O . ARG A 1 95 ? -7.32 -45.125 1.092 1 98.25 95 ARG A O 1
ATOM 698 N N . TYR A 1 96 ? -9.141 -44.562 -0.083 1 98.31 96 TYR A N 1
ATOM 699 C CA . TYR A 1 96 ? -9.289 -43.25 0.542 1 98.31 96 TYR A CA 1
ATOM 700 C C . TYR A 1 96 ? -10.727 -43.031 0.999 1 98.31 96 TYR A C 1
ATOM 702 O O . TYR A 1 96 ? -11.664 -43.625 0.439 1 98.31 96 TYR A O 1
ATOM 710 N N . ASP A 1 97 ? -10.953 -42.25 2.061 1 98.38 97 ASP A N 1
ATOM 711 C CA . ASP A 1 97 ? -12.273 -41.75 2.418 1 98.38 97 ASP A CA 1
ATOM 712 C C . ASP A 1 97 ? -12.586 -40.438 1.67 1 98.38 97 ASP A C 1
ATOM 714 O O . ASP A 1 97 ? -13.695 -40.281 1.167 1 98.38 97 ASP A O 1
ATOM 718 N N . SER A 1 98 ? -11.641 -39.531 1.664 1 98.62 98 SER A N 1
ATOM 719 C CA . SER A 1 98 ? -11.656 -38.281 0.908 1 98.62 98 SER A CA 1
ATOM 720 C C . SER A 1 98 ? -10.367 -38.094 0.12 1 98.62 98 SER A C 1
ATOM 722 O O . SER A 1 98 ? -9.289 -38.469 0.583 1 98.62 98 SER A O 1
ATOM 724 N N . LEU A 1 99 ? -10.508 -37.562 -1.068 1 98.88 99 LEU A N 1
ATOM 725 C CA . LEU A 1 99 ? -9.359 -37.344 -1.94 1 98.88 99 LEU A CA 1
ATOM 726 C C . LEU A 1 99 ? -9.266 -35.906 -2.373 1 98.88 99 LEU A C 1
ATOM 728 O O . LEU A 1 99 ? -10.273 -35.281 -2.732 1 98.88 99 LEU A O 1
ATOM 732 N N . VAL A 1 100 ? -8.109 -35.219 -2.26 1 98.94 100 VAL A N 1
ATOM 733 C CA . VAL A 1 100 ? -7.84 -33.906 -2.824 1 98.94 100 VAL A CA 1
ATOM 734 C C . VAL A 1 100 ? -6.785 -34.031 -3.922 1 98.94 100 VAL A C 1
ATOM 736 O O . VAL A 1 100 ? -5.691 -34.562 -3.689 1 98.94 100 VAL A O 1
ATOM 739 N N . ILE A 1 101 ? -7.133 -33.562 -5.086 1 98.94 101 ILE A N 1
ATOM 740 C CA . ILE A 1 101 ? -6.219 -33.562 -6.227 1 98.94 101 ILE A CA 1
ATOM 741 C C . ILE A 1 101 ? -5.508 -32.219 -6.324 1 98.94 101 ILE A C 1
ATOM 743 O O . ILE A 1 101 ? -6.148 -31.188 -6.547 1 98.94 101 ILE A O 1
ATOM 747 N N . GLY A 1 102 ? -4.23 -32.125 -6.105 1 98.5 102 GLY A N 1
ATOM 748 C CA . GLY A 1 102 ? -3.365 -30.969 -6.258 1 98.5 102 GLY A CA 1
ATOM 749 C C . GLY A 1 102 ? -2.156 -31.234 -7.133 1 98.5 102 GLY A C 1
ATOM 750 O O . GLY A 1 102 ? -1.022 -30.969 -6.734 1 98.5 102 GLY A O 1
ATOM 751 N N . THR A 1 103 ? -2.398 -31.734 -8.352 1 98.31 103 THR A N 1
ATOM 752 C CA . THR A 1 103 ? -1.363 -32.281 -9.227 1 98.31 103 THR A CA 1
ATOM 753 C C . THR A 1 103 ? -0.592 -31.141 -9.906 1 98.31 103 THR A C 1
ATOM 755 O O . THR A 1 103 ? 0.461 -31.375 -10.508 1 98.31 103 THR A O 1
ATOM 758 N N . GLY A 1 104 ? -1.083 -29.938 -9.844 1 97.56 104 GLY A N 1
ATOM 759 C CA . GLY A 1 104 ? -0.332 -28.766 -10.273 1 97.56 104 GLY A CA 1
ATOM 760 C C . GLY A 1 104 ? -0.357 -28.562 -11.781 1 97.56 104 GLY A C 1
ATOM 761 O O . GLY A 1 104 ? -1.425 -28.578 -12.398 1 97.56 104 GLY A O 1
ATOM 762 N N . TRP A 1 105 ? 0.771 -28.234 -12.359 1 97.12 105 TRP A N 1
ATOM 763 C CA . TRP A 1 105 ? 0.861 -27.828 -13.758 1 97.12 105 TRP A CA 1
ATOM 764 C C . TRP A 1 105 ? 2.16 -28.328 -14.383 1 97.12 105 TRP A C 1
ATOM 766 O O . TRP A 1 105 ? 3.049 -28.812 -13.688 1 97.12 105 TRP A O 1
ATOM 776 N N . ASN A 1 106 ? 2.227 -28.359 -15.68 1 96.25 106 ASN A N 1
ATOM 777 C CA . ASN A 1 106 ? 3.436 -28.516 -16.484 1 96.25 106 ASN A CA 1
ATOM 778 C C . ASN A 1 106 ? 3.6 -27.359 -17.469 1 96.25 106 ASN A C 1
ATOM 780 O O . ASN A 1 106 ? 2.652 -26.625 -17.734 1 96.25 106 ASN A O 1
ATOM 784 N N . TYR A 1 107 ? 4.883 -27.203 -17.969 1 96.44 107 TYR A N 1
ATOM 785 C CA . TYR A 1 107 ? 5.086 -26.297 -19.094 1 96.44 107 TYR A CA 1
ATOM 786 C C . TYR A 1 107 ? 4.402 -26.828 -20.359 1 96.44 107 TYR A C 1
ATOM 788 O O . TYR A 1 107 ? 4.414 -28.031 -20.625 1 96.44 107 TYR A O 1
ATOM 796 N N . ALA A 1 108 ? 3.807 -25.906 -21.062 1 96.31 108 ALA A N 1
ATOM 797 C CA . ALA A 1 108 ? 3.361 -26.297 -22.391 1 96.31 108 ALA A CA 1
ATOM 798 C C . ALA A 1 108 ? 4.535 -26.766 -23.25 1 96.31 108 ALA A C 1
ATOM 800 O O . ALA A 1 108 ? 5.602 -26.156 -23.234 1 96.31 108 ALA A O 1
ATOM 801 N N . ASP A 1 109 ? 4.332 -27.844 -23.922 1 95.69 109 ASP A N 1
ATOM 802 C CA . ASP A 1 109 ? 5.359 -28.375 -24.812 1 95.69 109 ASP A CA 1
ATOM 803 C C . ASP A 1 109 ? 5.66 -27.391 -25.953 1 95.69 109 ASP A C 1
ATOM 805 O O . ASP A 1 109 ? 4.77 -27.047 -26.734 1 95.69 109 ASP A O 1
ATOM 809 N N . PRO A 1 110 ? 6.91 -26.969 -26.047 1 96 110 PRO A N 1
ATOM 810 C CA . PRO A 1 110 ? 7.223 -26.062 -27.156 1 96 110 PRO A CA 1
ATOM 811 C C . PRO A 1 110 ? 6.84 -26.656 -28.516 1 96 110 PRO A C 1
ATOM 813 O O . PRO A 1 110 ? 6.586 -25.922 -29.469 1 96 110 PRO A O 1
ATOM 816 N N . GLY A 1 111 ? 6.859 -28.016 -28.625 1 95.88 111 GLY A N 1
ATOM 817 C CA . GLY A 1 111 ? 6.348 -28.703 -29.812 1 95.88 111 GLY A CA 1
ATOM 818 C C . GLY A 1 111 ? 7.258 -28.562 -31.016 1 95.88 111 GLY A C 1
ATOM 819 O O . GLY A 1 111 ? 6.789 -28.562 -32.156 1 95.88 111 GLY A O 1
ATOM 820 N N . VAL A 1 112 ? 8.531 -28.359 -30.844 1 97.75 112 VAL A N 1
ATOM 821 C CA . VAL A 1 112 ? 9.477 -28.172 -31.938 1 97.75 112 VAL A CA 1
ATOM 822 C C . VAL A 1 112 ? 10.547 -29.266 -31.875 1 97.75 112 VAL A C 1
ATOM 824 O O . VAL A 1 112 ? 10.734 -29.906 -30.844 1 97.75 112 VAL A O 1
ATOM 827 N N . PRO A 1 113 ? 11.25 -29.516 -33.031 1 97.75 113 PRO A N 1
ATOM 828 C CA . PRO A 1 113 ? 12.336 -30.5 -33.031 1 97.75 113 PRO A CA 1
ATOM 829 C C . PRO A 1 113 ? 13.422 -30.156 -32 1 97.75 113 PRO A C 1
ATOM 831 O O . PRO A 1 113 ? 13.758 -28.984 -31.828 1 97.75 113 PRO A O 1
ATOM 834 N N . GLY A 1 114 ? 13.984 -31.188 -31.359 1 97.31 114 GLY A N 1
ATOM 835 C CA . GLY A 1 114 ? 15.094 -31 -30.438 1 97.31 114 GLY A CA 1
ATOM 836 C C . GLY A 1 114 ? 14.656 -30.859 -28.984 1 97.31 114 GLY A C 1
ATOM 837 O O . GLY A 1 114 ? 15.461 -30.516 -28.125 1 97.31 114 GLY A O 1
ATOM 838 N N . GLY A 1 115 ? 13.438 -31.125 -28.719 1 95.94 115 GLY A N 1
ATOM 839 C CA . GLY A 1 115 ? 12.875 -30.953 -27.391 1 95.94 115 GLY A CA 1
ATOM 840 C C . GLY A 1 115 ? 13.477 -31.891 -26.359 1 95.94 115 GLY A C 1
ATOM 841 O O . GLY A 1 115 ? 13.328 -31.688 -25.156 1 95.94 115 GLY A O 1
ATOM 842 N N . ASP A 1 116 ? 14.211 -32.875 -26.781 1 94.5 116 ASP A N 1
ATOM 843 C CA . ASP A 1 116 ? 14.766 -33.875 -25.875 1 94.5 116 ASP A CA 1
ATOM 844 C C . ASP A 1 116 ? 16.25 -33.625 -25.625 1 94.5 116 ASP A C 1
ATOM 846 O O . ASP A 1 116 ? 16.906 -34.375 -24.906 1 94.5 116 ASP A O 1
ATOM 850 N N . LEU A 1 117 ? 16.797 -32.562 -26.156 1 95.38 117 LEU A N 1
ATOM 851 C CA . LEU A 1 117 ? 18.219 -32.219 -25.984 1 95.38 117 LEU A CA 1
ATOM 852 C C . LEU A 1 117 ? 18.5 -31.875 -24.531 1 95.38 117 LEU A C 1
ATOM 854 O O . LEU A 1 117 ? 17.625 -31.391 -23.812 1 95.38 117 LEU A O 1
ATOM 858 N N . GLN A 1 118 ? 19.75 -32.125 -24.172 1 92.94 118 GLN A N 1
ATOM 859 C CA . GLN A 1 118 ? 20.219 -31.594 -22.891 1 92.94 118 GLN A CA 1
ATOM 860 C C . GLN A 1 118 ? 20.438 -30.094 -22.984 1 92.94 118 GLN A C 1
ATOM 862 O O . GLN A 1 118 ? 20.625 -29.547 -24.062 1 92.94 118 GLN A O 1
ATOM 867 N N . GLY A 1 119 ? 20.312 -29.391 -21.844 1 93.12 119 GLY A N 1
ATOM 868 C CA . GLY A 1 119 ? 20.531 -27.953 -21.797 1 93.12 119 GLY A CA 1
ATOM 869 C C . GLY A 1 119 ? 19.25 -27.141 -21.781 1 93.12 119 GLY A C 1
ATOM 870 O O . GLY A 1 119 ? 19.297 -25.906 -21.766 1 93.12 119 GLY A O 1
ATOM 871 N N . LEU A 1 120 ? 18.156 -27.859 -21.906 1 97.38 120 LEU A N 1
ATOM 872 C CA . LEU A 1 120 ? 16.859 -27.219 -21.75 1 97.38 120 LEU A CA 1
ATOM 873 C C . LEU A 1 120 ? 16.422 -27.219 -20.297 1 97.38 120 LEU A C 1
ATOM 875 O O . LEU A 1 120 ? 16.234 -28.266 -19.688 1 97.38 120 LEU A O 1
ATOM 879 N N . TYR A 1 121 ? 16.297 -26.031 -19.734 1 97.62 121 TYR A N 1
ATOM 880 C CA . TYR A 1 121 ? 16.016 -25.859 -18.312 1 97.62 121 TYR A CA 1
ATOM 881 C C . TYR A 1 121 ? 14.562 -25.438 -18.109 1 97.62 121 TYR A C 1
ATOM 883 O O . TYR A 1 121 ? 14.156 -24.359 -18.547 1 97.62 121 TYR A O 1
ATOM 891 N N . TYR A 1 122 ? 13.766 -26.234 -17.516 1 97 122 TYR A N 1
ATOM 892 C CA . TYR A 1 122 ? 12.406 -25.953 -17.062 1 97 122 TYR A CA 1
ATOM 893 C C . TYR A 1 122 ? 12.375 -25.625 -15.586 1 97 122 TYR A C 1
ATOM 895 O O . TYR A 1 122 ? 12.453 -26.516 -14.734 1 97 122 TYR A O 1
ATOM 903 N N . VAL A 1 123 ? 12.219 -24.375 -15.258 1 96.5 123 VAL A N 1
ATOM 904 C CA . VAL A 1 123 ? 12.32 -23.906 -13.875 1 96.5 123 VAL A CA 1
ATOM 905 C C . VAL A 1 123 ? 11.055 -24.297 -13.102 1 96.5 123 VAL A C 1
ATOM 907 O O . VAL A 1 123 ? 10.047 -23.578 -13.164 1 96.5 123 VAL A O 1
ATOM 910 N N . LYS A 1 124 ? 11.141 -25.281 -12.281 1 94.69 124 LYS A N 1
ATOM 911 C CA . LYS A 1 124 ? 9.977 -25.734 -11.531 1 94.69 124 LYS A CA 1
ATOM 912 C C . LYS A 1 124 ? 10.398 -26.469 -10.25 1 94.69 124 LYS A C 1
ATOM 914 O O . LYS A 1 124 ? 9.953 -26.109 -9.156 1 94.69 124 LYS A O 1
ATOM 919 N N . ASN A 1 125 ? 11.32 -27.422 -10.367 1 96.06 125 ASN A N 1
ATOM 920 C CA . ASN A 1 125 ? 11.781 -28.266 -9.273 1 96.06 125 ASN A CA 1
ATOM 921 C C . ASN A 1 125 ? 13.023 -27.688 -8.602 1 96.06 125 ASN A C 1
ATOM 923 O O . ASN A 1 125 ? 13.984 -27.312 -9.273 1 96.06 125 ASN A O 1
ATOM 927 N N . ILE A 1 126 ? 13.039 -27.625 -7.297 1 96.88 126 ILE A N 1
ATOM 928 C CA . ILE A 1 126 ? 14.086 -26.922 -6.566 1 96.88 126 ILE A CA 1
ATOM 929 C C . ILE A 1 126 ? 15.398 -27.703 -6.68 1 96.88 126 ILE A C 1
ATOM 931 O O . ILE A 1 126 ? 16.469 -27.094 -6.75 1 96.88 126 ILE A O 1
ATOM 935 N N . ARG A 1 127 ? 15.359 -29.047 -6.652 1 97.12 127 ARG A N 1
ATOM 936 C CA . ARG A 1 127 ? 16.578 -29.828 -6.785 1 97.12 127 ARG A CA 1
ATOM 937 C C . ARG A 1 127 ? 17.203 -29.641 -8.156 1 97.12 127 ARG A C 1
ATOM 939 O O . ARG A 1 127 ? 18.438 -29.516 -8.281 1 97.12 127 ARG A O 1
ATOM 946 N N . ARG A 1 128 ? 16.344 -29.656 -9.133 1 96.75 128 ARG A N 1
ATOM 947 C CA . ARG A 1 128 ? 16.844 -29.359 -10.477 1 96.75 128 ARG A CA 1
ATOM 948 C C . ARG A 1 128 ? 17.406 -27.953 -10.547 1 96.75 128 ARG A C 1
ATOM 950 O O . ARG A 1 128 ? 18.438 -27.719 -11.195 1 96.75 128 ARG A O 1
ATOM 957 N N . ALA A 1 129 ? 16.719 -27.031 -9.914 1 98.12 129 ALA A N 1
ATOM 958 C CA . ALA A 1 129 ? 17.188 -25.656 -9.914 1 98.12 129 ALA A CA 1
ATOM 959 C C . ALA A 1 129 ? 18.594 -25.547 -9.32 1 98.12 129 ALA A C 1
ATOM 961 O O . ALA A 1 129 ? 19.422 -24.781 -9.812 1 98.12 129 ALA A O 1
ATOM 962 N N . MET A 1 130 ? 18.859 -26.266 -8.227 1 97.81 130 MET A N 1
ATOM 963 C CA . MET A 1 130 ? 20.172 -26.281 -7.605 1 97.81 130 MET A CA 1
ATOM 964 C C . MET A 1 130 ? 21.234 -26.766 -8.594 1 97.81 130 MET A C 1
ATOM 966 O O . MET A 1 130 ? 22.344 -26.203 -8.648 1 97.81 130 MET A O 1
ATOM 970 N N . GLU A 1 131 ? 20.906 -27.75 -9.352 1 97.06 131 GLU A N 1
ATOM 971 C CA . GLU A 1 131 ? 21.828 -28.266 -10.367 1 97.06 131 GLU A CA 1
ATOM 972 C C . GLU A 1 131 ? 22.062 -27.234 -11.469 1 97.06 131 GLU A C 1
ATOM 974 O O . GLU A 1 131 ? 23.188 -27.016 -11.891 1 97.06 131 GLU A O 1
ATOM 979 N N . TRP A 1 132 ? 21.031 -26.672 -11.867 1 97.25 132 TRP A N 1
ATOM 980 C CA . TRP A 1 132 ? 21.109 -25.734 -12.977 1 97.25 132 TRP A CA 1
ATOM 981 C C . TRP A 1 132 ? 21.812 -24.453 -12.562 1 97.25 132 TRP A C 1
ATOM 983 O O . TRP A 1 132 ? 22.328 -23.719 -13.406 1 97.25 132 TRP A O 1
ATOM 993 N N . ASP A 1 133 ? 21.703 -24.141 -11.297 1 98.06 133 ASP A N 1
ATOM 994 C CA . ASP A 1 133 ? 22.406 -22.969 -10.812 1 98.06 133 ASP A CA 1
ATOM 995 C C . ASP A 1 133 ? 23.891 -23.047 -11.148 1 98.06 133 ASP A C 1
ATOM 997 O O . ASP A 1 133 ? 24.516 -22.031 -11.492 1 98.06 133 ASP A O 1
ATOM 1001 N N . LYS A 1 134 ? 24.453 -24.219 -11.094 1 96.12 134 LYS A N 1
ATOM 1002 C CA . LYS A 1 134 ? 25.859 -24.438 -11.453 1 96.12 134 LYS A CA 1
ATOM 1003 C C . LYS A 1 134 ? 26.078 -24.25 -12.945 1 96.12 134 LYS A C 1
ATOM 1005 O O . LYS A 1 134 ? 27.125 -23.734 -13.367 1 96.12 134 LYS A O 1
ATOM 1010 N N . VAL A 1 135 ? 25.141 -24.672 -13.688 1 96.06 135 VAL A N 1
ATOM 1011 C CA . VAL A 1 135 ? 25.219 -24.531 -15.141 1 96.06 135 VAL A CA 1
ATOM 1012 C C . VAL A 1 135 ? 25.203 -23.047 -15.5 1 96.06 135 VAL A C 1
ATOM 1014 O O . VAL A 1 135 ? 25.953 -22.609 -16.375 1 96.06 135 VAL A O 1
ATOM 1017 N N . ILE A 1 136 ? 24.359 -22.266 -14.844 1 97.06 136 ILE A N 1
ATOM 1018 C CA . ILE A 1 136 ? 24.25 -20.844 -15.078 1 97.06 136 ILE A CA 1
ATOM 1019 C C . ILE A 1 136 ? 25.578 -20.156 -14.789 1 97.06 136 ILE A C 1
ATOM 1021 O O . ILE A 1 136 ? 26 -19.25 -15.516 1 97.06 136 ILE A O 1
ATOM 1025 N N . ASP A 1 137 ? 26.297 -20.656 -13.797 1 95.69 137 ASP A N 1
ATOM 1026 C CA . ASP A 1 137 ? 27.594 -20.109 -13.414 1 95.69 137 ASP A CA 1
ATOM 1027 C C . ASP A 1 137 ? 28.594 -20.203 -14.562 1 95.69 137 ASP A C 1
ATOM 1029 O O . ASP A 1 137 ? 29.5 -19.375 -14.68 1 95.69 137 ASP A O 1
ATOM 1033 N N . GLU A 1 138 ? 28.344 -21.172 -15.359 1 94.81 138 GLU A N 1
ATOM 1034 C CA . GLU A 1 138 ? 29.328 -21.469 -16.391 1 94.81 138 GLU A CA 1
ATOM 1035 C C . GLU A 1 138 ? 28.844 -21.047 -17.766 1 94.81 138 GLU A C 1
ATOM 1037 O O . GLU A 1 138 ? 29.609 -21.062 -18.734 1 94.81 138 GLU A O 1
ATOM 1042 N N . ALA A 1 139 ? 27.609 -20.672 -17.828 1 95.5 139 ALA A N 1
ATOM 1043 C CA . ALA A 1 139 ? 27 -20.359 -19.125 1 95.5 139 ALA A CA 1
ATOM 1044 C C . ALA A 1 139 ? 27.5 -19.031 -19.656 1 95.5 139 ALA A C 1
ATOM 1046 O O . ALA A 1 139 ? 27.578 -18.047 -18.922 1 95.5 139 ALA A O 1
ATOM 1047 N N . GLU A 1 140 ? 27.859 -19.016 -20.922 1 95.69 140 GLU A N 1
ATOM 1048 C CA . GLU A 1 140 ? 28.25 -17.766 -21.578 1 95.69 140 GLU A CA 1
ATOM 1049 C C . GLU A 1 140 ? 27.047 -17.078 -22.219 1 95.69 140 GLU A C 1
ATOM 1051 O O . GLU A 1 140 ? 26.984 -15.852 -22.25 1 95.69 140 GLU A O 1
ATOM 1056 N N . SER A 1 141 ? 26.203 -17.875 -22.688 1 97.31 141 SER A N 1
ATOM 1057 C CA . SER A 1 141 ? 25.031 -17.344 -23.391 1 97.31 141 SER A CA 1
ATOM 1058 C C . SER A 1 141 ? 23.781 -18.172 -23.062 1 97.31 141 SER A C 1
ATOM 1060 O O . SER A 1 141 ? 23.859 -19.391 -22.859 1 97.31 141 SER A O 1
ATOM 1062 N N . ALA A 1 142 ? 22.672 -17.484 -23 1 98.19 142 ALA A N 1
ATOM 1063 C CA . ALA A 1 142 ? 21.406 -18.141 -22.688 1 98.19 142 ALA A CA 1
ATOM 1064 C C . ALA A 1 142 ? 20.266 -17.547 -23.531 1 98.19 142 ALA A C 1
ATOM 1066 O O . ALA A 1 142 ? 20.297 -16.375 -23.906 1 98.19 142 ALA A O 1
ATOM 1067 N N . VAL A 1 143 ? 19.312 -18.359 -23.844 1 98.69 143 VAL A N 1
ATOM 1068 C CA . VAL A 1 143 ? 18.062 -17.922 -24.469 1 98.69 143 VAL A CA 1
ATOM 1069 C C . VAL A 1 143 ? 16.891 -18.219 -23.547 1 98.69 143 VAL A C 1
ATOM 1071 O O . VAL A 1 143 ? 16.766 -19.344 -23.031 1 98.69 143 VAL A O 1
ATOM 1074 N N . VAL A 1 144 ? 16.125 -17.266 -23.234 1 98.75 144 VAL A N 1
ATOM 1075 C CA . VAL A 1 144 ? 14.852 -17.453 -22.547 1 98.75 144 VAL A CA 1
ATOM 1076 C C . VAL A 1 144 ? 13.719 -17.516 -23.578 1 98.75 144 VAL A C 1
ATOM 1078 O O . VAL A 1 144 ? 13.586 -16.609 -24.406 1 98.75 144 VAL A O 1
ATOM 1081 N N . VAL A 1 145 ? 12.969 -18.594 -23.5 1 98.5 145 VAL A N 1
ATOM 1082 C CA . VAL A 1 145 ? 11.867 -18.812 -24.438 1 98.5 145 VAL A CA 1
ATOM 1083 C C . VAL A 1 145 ? 10.562 -18.312 -23.828 1 98.5 145 VAL A C 1
ATOM 1085 O O . VAL A 1 145 ? 10 -18.953 -22.938 1 98.5 145 VAL A O 1
ATOM 1088 N N . GLU A 1 146 ? 10.016 -17.172 -24.344 1 97.25 146 GLU A N 1
ATOM 1089 C CA . GLU A 1 146 ? 8.766 -16.516 -23.969 1 97.25 146 GLU A CA 1
ATOM 1090 C C . GLU A 1 146 ? 8.906 -15.781 -22.641 1 97.25 146 GLU A C 1
ATOM 1092 O O . GLU A 1 146 ? 9.602 -16.25 -21.734 1 97.25 146 GLU A O 1
ATOM 1097 N N . ALA A 1 147 ? 8.273 -14.648 -22.594 1 95.69 147 ALA A N 1
ATOM 1098 C CA . ALA A 1 147 ? 8.383 -13.797 -21.422 1 95.69 147 ALA A CA 1
ATOM 1099 C C . ALA A 1 147 ? 7.047 -13.695 -20.688 1 95.69 147 ALA A C 1
ATOM 1101 O O . ALA A 1 147 ? 6.5 -12.594 -20.531 1 95.69 147 ALA A O 1
ATOM 1102 N N . GLY A 1 148 ? 6.547 -14.875 -20.219 1 94.38 148 GLY A N 1
ATOM 1103 C CA . GLY A 1 148 ? 5.551 -14.859 -19.156 1 94.38 148 GLY A CA 1
ATOM 1104 C C . GLY A 1 148 ? 6.109 -14.422 -17.828 1 94.38 148 GLY A C 1
ATOM 1105 O O . GLY A 1 148 ? 7.184 -13.812 -17.766 1 94.38 148 GLY A O 1
ATOM 1106 N N . PRO A 1 149 ? 5.434 -14.617 -16.75 1 93.12 149 PRO A N 1
ATOM 1107 C CA . PRO A 1 149 ? 5.93 -14.18 -15.438 1 93.12 149 PRO A CA 1
ATOM 1108 C C . PRO A 1 149 ? 7.301 -14.766 -15.094 1 93.12 149 PRO A C 1
ATOM 1110 O O . PRO A 1 149 ? 8.211 -14.023 -14.719 1 93.12 149 PRO A O 1
ATOM 1113 N N . LEU A 1 150 ? 7.434 -16.047 -15.281 1 94.69 150 LEU A N 1
ATOM 1114 C CA . LEU A 1 150 ? 8.703 -16.688 -14.977 1 94.69 150 LEU A CA 1
ATOM 1115 C C . LEU A 1 150 ? 9.797 -16.219 -15.93 1 94.69 150 LEU A C 1
ATOM 1117 O O . LEU A 1 150 ? 10.945 -16.047 -15.531 1 94.69 150 LEU A O 1
ATOM 1121 N N . GLY A 1 151 ? 9.422 -16.078 -17.203 1 96.94 151 GLY A N 1
ATOM 1122 C CA . GLY A 1 151 ? 10.383 -15.562 -18.172 1 96.94 151 GLY A CA 1
ATOM 1123 C C . GLY A 1 151 ? 10.938 -14.203 -17.797 1 96.94 151 GLY A C 1
ATOM 1124 O O . GLY A 1 151 ? 12.141 -13.961 -17.906 1 96.94 151 GLY A O 1
ATOM 1125 N N . VAL A 1 152 ? 10.07 -13.359 -17.328 1 97.25 152 VAL A N 1
ATOM 1126 C CA . VAL A 1 152 ? 10.469 -12.023 -16.922 1 97.25 152 VAL A CA 1
ATOM 1127 C C . VAL A 1 152 ? 11.461 -12.109 -15.758 1 97.25 152 VAL A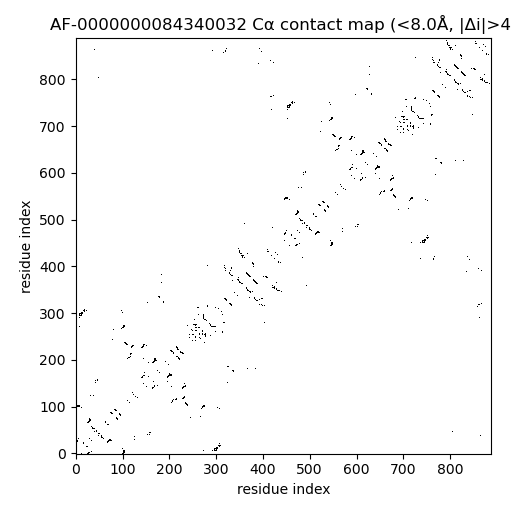 C 1
ATOM 1129 O O . VAL A 1 152 ? 12.469 -11.398 -15.742 1 97.25 152 VAL A O 1
ATOM 1132 N N . GLU A 1 153 ? 11.219 -12.961 -14.844 1 96.88 153 GLU A N 1
ATOM 1133 C CA . GLU A 1 153 ? 12.094 -13.133 -13.688 1 96.88 153 GLU A CA 1
ATOM 1134 C C . GLU A 1 153 ? 13.445 -13.711 -14.102 1 96.88 153 GLU A C 1
ATOM 1136 O O . GLU A 1 153 ? 14.492 -13.258 -13.641 1 96.88 153 GLU A O 1
ATOM 1141 N N . MET A 1 154 ? 13.43 -14.641 -15.039 1 98.06 154 MET A N 1
ATOM 1142 C CA . MET A 1 154 ? 14.664 -15.336 -15.414 1 98.06 154 MET A CA 1
ATOM 1143 C C . MET A 1 154 ? 15.531 -14.453 -16.312 1 98.06 154 MET A C 1
ATOM 1145 O O . MET A 1 154 ? 16.766 -14.508 -16.234 1 98.06 154 MET A O 1
ATOM 1149 N N . VAL A 1 155 ? 14.883 -13.641 -17.188 1 98.44 155 VAL A N 1
ATOM 1150 C CA . VAL A 1 155 ? 15.656 -12.68 -17.984 1 98.44 155 VAL A CA 1
ATOM 1151 C C . VAL A 1 155 ? 16.453 -11.766 -17.047 1 98.44 155 VAL A C 1
ATOM 1153 O O . VAL A 1 155 ? 17.656 -11.57 -17.234 1 98.44 155 VAL A O 1
ATOM 1156 N N . THR A 1 156 ? 15.789 -11.266 -16.062 1 97.44 156 THR A N 1
ATOM 1157 C CA . THR A 1 156 ? 16.438 -10.367 -15.109 1 97.44 156 THR A CA 1
ATOM 1158 C C . THR A 1 156 ? 17.516 -11.094 -14.32 1 97.44 156 THR A C 1
ATOM 1160 O O . THR A 1 156 ? 18.609 -10.562 -14.109 1 97.44 156 THR A O 1
ATOM 1163 N N . ALA A 1 157 ? 17.219 -12.328 -13.867 1 97.44 157 ALA A N 1
ATOM 1164 C CA . ALA A 1 157 ? 18.172 -13.117 -13.078 1 97.44 157 ALA A CA 1
ATOM 1165 C C . ALA A 1 157 ? 19.453 -13.383 -13.859 1 97.44 157 ALA A C 1
ATOM 1167 O O . ALA A 1 157 ? 20.547 -13.219 -13.336 1 97.44 157 ALA A O 1
ATOM 1168 N N . LEU A 1 158 ? 19.297 -13.781 -15.109 1 98 158 LEU A N 1
ATOM 1169 C CA . LEU A 1 158 ? 20.453 -14.094 -15.945 1 98 158 LEU A CA 1
ATOM 1170 C C . LEU A 1 158 ? 21.266 -12.844 -16.234 1 98 158 LEU A C 1
ATOM 1172 O O . LEU A 1 158 ? 22.5 -12.891 -16.25 1 98 158 LEU A O 1
ATOM 1176 N N . ALA A 1 159 ? 20.547 -11.758 -16.484 1 96.5 159 ALA A N 1
ATOM 1177 C CA . ALA A 1 159 ? 21.25 -10.492 -16.688 1 96.5 159 ALA A CA 1
ATOM 1178 C C . ALA A 1 159 ? 22.078 -10.102 -15.469 1 96.5 159 ALA A C 1
ATOM 1180 O O . ALA A 1 159 ? 23.203 -9.617 -15.602 1 96.5 159 ALA A O 1
ATOM 1181 N N . HIS A 1 160 ? 21.547 -10.305 -14.344 1 95.25 160 HIS A N 1
ATOM 1182 C CA . HIS A 1 160 ? 22.266 -10.031 -13.102 1 95.25 160 HIS A CA 1
ATOM 1183 C C . HIS A 1 160 ? 23.562 -10.836 -13.023 1 95.25 160 HIS A C 1
ATOM 1185 O O . HIS A 1 160 ? 24.531 -10.398 -12.398 1 95.25 160 HIS A O 1
ATOM 1191 N N . ARG A 1 161 ? 23.531 -12.023 -13.625 1 96.31 161 ARG A N 1
ATOM 1192 C CA . ARG A 1 161 ? 24.672 -12.938 -13.57 1 96.31 161 ARG A CA 1
ATOM 1193 C C . ARG A 1 161 ? 25.641 -12.664 -14.711 1 96.31 161 ARG A C 1
ATOM 1195 O O . ARG A 1 161 ? 26.594 -13.422 -14.906 1 96.31 161 ARG A O 1
ATOM 1202 N N . ASP A 1 162 ? 25.391 -11.641 -15.477 1 95.81 162 ASP A N 1
ATOM 1203 C CA . ASP A 1 162 ? 26.234 -11.203 -16.594 1 95.81 162 ASP A CA 1
ATOM 1204 C C . ASP A 1 162 ? 26.312 -12.273 -17.672 1 95.81 162 ASP A C 1
ATOM 1206 O O . ASP A 1 162 ? 27.344 -12.438 -18.328 1 95.81 162 ASP A O 1
ATOM 1210 N N . VAL A 1 163 ? 25.328 -13.141 -17.719 1 97.38 163 VAL A N 1
ATOM 1211 C CA . VAL A 1 163 ? 25.203 -14.07 -18.828 1 97.38 163 VAL A CA 1
ATOM 1212 C C . VAL A 1 163 ? 24.656 -13.32 -20.047 1 97.38 163 VAL A C 1
ATOM 1214 O O . VAL A 1 163 ? 23.75 -12.508 -19.938 1 97.38 163 VAL A O 1
ATOM 1217 N N . GLU A 1 164 ? 25.297 -13.484 -21.203 1 98.31 164 GLU A N 1
ATOM 1218 C CA . GLU A 1 164 ? 24.688 -12.938 -22.406 1 98.31 164 GLU A CA 1
ATOM 1219 C C . GLU A 1 164 ? 23.281 -13.508 -22.641 1 98.31 164 GLU A C 1
ATOM 1221 O O . GLU A 1 164 ? 23.125 -14.68 -22.969 1 98.31 164 GLU A O 1
ATOM 1226 N N . THR A 1 165 ? 22.266 -12.703 -22.484 1 98.56 165 THR A N 1
ATOM 1227 C CA . THR A 1 165 ? 20.891 -13.195 -22.406 1 98.56 165 THR A CA 1
ATOM 1228 C C . THR A 1 165 ? 20.094 -12.742 -23.625 1 98.56 165 THR A C 1
ATOM 1230 O O . THR A 1 165 ? 20.094 -11.555 -23.969 1 98.56 165 THR A O 1
ATOM 1233 N N . HIS A 1 166 ? 19.469 -13.688 -24.297 1 98.75 166 HIS A N 1
ATOM 1234 C CA . HIS A 1 166 ? 18.5 -13.445 -25.359 1 98.75 166 HIS A CA 1
ATOM 1235 C C . HIS A 1 166 ? 17.094 -13.844 -24.922 1 98.75 166 HIS A C 1
ATOM 1237 O O . HIS A 1 166 ? 16.906 -14.875 -24.266 1 98.75 166 HIS A O 1
ATOM 1243 N N . LEU A 1 167 ? 16.141 -13.023 -25.188 1 98.81 167 LEU A N 1
ATOM 1244 C CA . LEU A 1 167 ? 14.734 -13.352 -25.031 1 98.81 167 LEU A CA 1
ATOM 1245 C C . LEU A 1 167 ? 14.047 -13.484 -26.391 1 98.81 167 LEU A C 1
ATOM 1247 O O . LEU A 1 167 ? 14.109 -12.57 -27.203 1 98.81 167 LEU A O 1
ATOM 1251 N N . ILE A 1 168 ? 13.484 -14.602 -26.641 1 98.69 168 ILE A N 1
ATOM 1252 C CA . ILE A 1 168 ? 12.648 -14.75 -27.828 1 98.69 168 ILE A CA 1
ATOM 1253 C C . ILE A 1 168 ? 11.188 -14.883 -27.422 1 98.69 168 ILE A C 1
ATOM 1255 O O . ILE A 1 168 ? 10.867 -15.586 -26.453 1 98.69 168 ILE A O 1
ATOM 1259 N N . ASP A 1 169 ? 10.328 -14.211 -28.062 1 98.5 169 ASP A N 1
ATOM 1260 C CA . ASP A 1 169 ? 8.891 -14.234 -27.781 1 98.5 169 ASP A CA 1
ATOM 1261 C C . ASP A 1 169 ? 8.086 -13.953 -29.047 1 98.5 169 ASP A C 1
ATOM 1263 O O . ASP A 1 169 ? 8.383 -13.016 -29.797 1 98.5 169 ASP A O 1
ATOM 1267 N N . PRO A 1 170 ? 7.055 -14.812 -29.281 1 97.62 170 PRO A N 1
ATOM 1268 C CA . PRO A 1 170 ? 6.23 -14.539 -30.469 1 97.62 170 PRO A CA 1
ATOM 1269 C C . PRO A 1 170 ? 5.379 -13.281 -30.312 1 97.62 170 PRO A C 1
ATOM 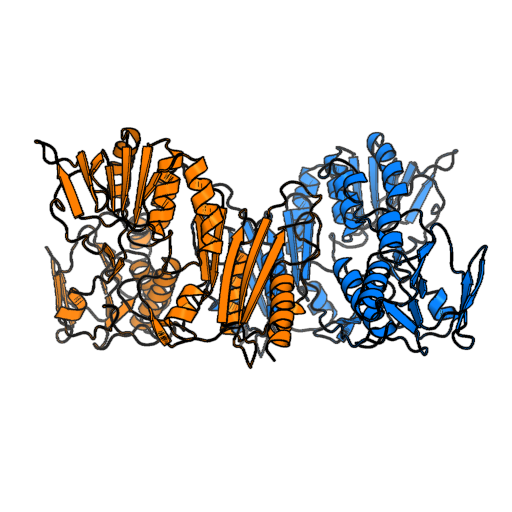1271 O O . PRO A 1 170 ? 4.859 -12.758 -31.297 1 97.62 170 PRO A O 1
ATOM 1274 N N . ASN A 1 171 ? 5.164 -12.805 -29.125 1 97.31 171 ASN A N 1
ATOM 1275 C CA . ASN A 1 171 ? 4.375 -11.602 -28.875 1 97.31 171 ASN A CA 1
ATOM 1276 C C . ASN A 1 171 ? 5.207 -10.336 -29.062 1 97.31 171 ASN A C 1
ATOM 1278 O O . ASN A 1 171 ? 6.441 -10.398 -29.062 1 97.31 171 ASN A O 1
ATOM 1282 N N . PRO A 1 172 ? 4.566 -9.195 -29.156 1 97.56 172 PRO A N 1
ATOM 1283 C CA . PRO A 1 172 ? 5.285 -7.957 -29.469 1 97.56 172 PRO A CA 1
ATOM 1284 C C . PRO A 1 172 ? 6.016 -7.387 -28.25 1 97.56 172 PRO A C 1
ATOM 1286 O O . PRO A 1 172 ? 6.875 -6.512 -28.406 1 97.56 172 PRO A O 1
ATOM 1289 N N . TYR A 1 173 ? 5.695 -7.77 -27.047 1 97.88 173 TYR A N 1
ATOM 1290 C CA . TYR A 1 173 ? 6.332 -7.344 -25.797 1 97.88 173 TYR A CA 1
ATOM 1291 C C . TYR A 1 173 ? 6.094 -8.359 -24.688 1 97.88 173 TYR A C 1
ATOM 1293 O O . TYR A 1 173 ? 5.254 -9.25 -24.828 1 97.88 173 TYR A O 1
ATOM 1301 N N . PRO A 1 174 ? 6.918 -8.305 -23.609 1 97.62 174 PRO A N 1
ATOM 1302 C CA . PRO A 1 174 ? 6.762 -9.289 -22.531 1 97.62 174 PRO A CA 1
ATOM 1303 C C . PRO A 1 174 ? 5.418 -9.172 -21.828 1 97.62 174 PRO A C 1
ATOM 1305 O O . PRO A 1 174 ? 4.883 -8.07 -21.672 1 97.62 174 PRO A O 1
ATOM 1308 N N . LEU A 1 175 ? 4.906 -10.273 -21.328 1 96.38 175 LEU A N 1
ATOM 1309 C CA . LEU A 1 175 ? 3.668 -10.344 -20.562 1 96.38 175 LEU A CA 1
ATOM 1310 C C . LEU A 1 175 ? 2.508 -9.734 -21.344 1 96.38 175 LEU A C 1
ATOM 1312 O O . LEU A 1 175 ? 1.62 -9.109 -20.766 1 96.38 175 LEU A O 1
ATOM 1316 N N . ALA A 1 176 ? 2.533 -9.93 -22.625 1 94.19 176 ALA A N 1
ATOM 1317 C CA . ALA A 1 176 ? 1.584 -9.281 -23.531 1 94.19 176 ALA A CA 1
ATOM 1318 C C . ALA A 1 176 ? 0.161 -9.766 -23.266 1 94.19 176 ALA A C 1
ATOM 1320 O O . ALA A 1 176 ? -0.807 -9.117 -23.672 1 94.19 176 ALA A O 1
ATOM 1321 N N . MET A 1 177 ? 0.017 -10.898 -22.609 1 87.44 177 MET A N 1
ATOM 1322 C CA . MET A 1 177 ? -1.314 -11.438 -22.359 1 87.44 177 MET A CA 1
ATOM 1323 C C . MET A 1 177 ? -1.892 -10.859 -21.062 1 87.44 177 MET A C 1
ATOM 1325 O O . MET A 1 177 ? -3.08 -11.023 -20.781 1 87.44 177 MET A O 1
ATOM 1329 N N . MET A 1 178 ? -1.092 -10.195 -20.359 1 89.31 178 MET A N 1
ATOM 1330 C CA . MET A 1 178 ? -1.522 -9.758 -19.031 1 89.31 178 MET A CA 1
ATOM 1331 C C . MET A 1 178 ? -1.317 -8.25 -18.859 1 89.31 178 MET A C 1
ATOM 1333 O O . MET A 1 178 ? -2.15 -7.574 -18.266 1 89.31 178 MET A O 1
ATOM 1337 N N . ALA A 1 179 ? -0.234 -7.727 -19.391 1 96.06 179 ALA A N 1
ATOM 1338 C CA . ALA A 1 179 ? 0.154 -6.336 -19.172 1 96.06 179 ALA A CA 1
ATOM 1339 C C . ALA A 1 179 ? 0.061 -5.523 -20.453 1 96.06 179 ALA A C 1
ATOM 1341 O O . ALA A 1 179 ? 0.153 -6.078 -21.547 1 96.06 179 ALA A O 1
ATOM 1342 N N . ASP A 1 180 ? -0.137 -4.223 -20.266 1 98.19 180 ASP A N 1
ATOM 1343 C CA . ASP A 1 180 ? -0.2 -3.314 -21.406 1 98.19 180 ASP A CA 1
ATOM 1344 C C . ASP A 1 180 ? 1.199 -2.91 -21.875 1 98.19 180 ASP A C 1
ATOM 1346 O O . ASP A 1 180 ? 2.143 -2.91 -21.078 1 98.19 180 ASP A O 1
ATOM 1350 N N . PRO A 1 181 ? 1.297 -2.574 -23.141 1 97.69 181 PRO A N 1
ATOM 1351 C CA . PRO A 1 181 ? 2.619 -2.248 -23.672 1 97.69 181 PRO A CA 1
ATOM 1352 C C . PRO A 1 181 ? 3.266 -1.056 -22.969 1 97.69 181 PRO A C 1
ATOM 1354 O O . PRO A 1 181 ? 4.484 -1.034 -22.781 1 97.69 181 PRO A O 1
ATOM 1357 N N . ASP A 1 182 ? 2.492 -0.071 -22.609 1 97.81 182 ASP A N 1
ATOM 1358 C CA . ASP A 1 182 ? 3.059 1.123 -21.984 1 97.81 182 ASP A CA 1
ATOM 1359 C C . ASP A 1 182 ? 3.521 0.832 -20.562 1 97.81 182 ASP A C 1
ATOM 1361 O O . ASP A 1 182 ? 4.387 1.531 -20.031 1 97.81 182 ASP A O 1
ATOM 1365 N N . ILE A 1 183 ? 2.975 -0.15 -19.891 1 98.19 183 ILE A N 1
ATOM 1366 C CA . ILE A 1 183 ? 3.4 -0.582 -18.578 1 98.19 183 ILE A CA 1
ATOM 1367 C C . ILE A 1 183 ? 4.723 -1.336 -18.672 1 98.19 183 ILE A C 1
ATOM 1369 O O . ILE A 1 183 ? 5.582 -1.22 -17.797 1 98.19 183 ILE A O 1
ATOM 1373 N N . MET A 1 184 ? 4.906 -2.07 -19.781 1 98.12 184 MET A N 1
ATOM 1374 C CA . MET A 1 184 ? 6.07 -2.939 -19.922 1 98.12 184 MET A CA 1
ATOM 1375 C C . MET A 1 184 ? 7.219 -2.207 -20.609 1 98.12 184 MET A C 1
ATOM 1377 O O . MET A 1 184 ? 8.359 -2.662 -20.562 1 98.12 184 MET A O 1
ATOM 1381 N N . ALA A 1 185 ? 6.996 -1.067 -21.219 1 98.19 185 ALA A N 1
ATOM 1382 C CA . ALA A 1 185 ? 8.008 -0.33 -21.969 1 98.19 185 ALA A CA 1
ATOM 1383 C C . ALA A 1 185 ? 9.211 -0 -21.078 1 98.19 185 ALA A C 1
ATOM 1385 O O . ALA A 1 185 ? 10.359 -0.239 -21.469 1 98.19 185 ALA A O 1
ATOM 1386 N N . PRO A 1 186 ? 8.969 0.542 -19.859 1 98 186 PRO A N 1
ATOM 1387 C CA . PRO A 1 186 ? 10.125 0.809 -19.016 1 98 186 PRO A CA 1
ATOM 1388 C C . PRO A 1 186 ? 10.938 -0.45 -18.703 1 98 186 PRO A C 1
ATOM 1390 O O . PRO A 1 186 ? 12.164 -0.38 -18.562 1 98 186 PRO A O 1
ATOM 1393 N N . VAL A 1 187 ? 10.328 -1.588 -18.609 1 97.81 187 VAL A N 1
ATOM 1394 C CA . VAL A 1 187 ? 10.992 -2.85 -18.297 1 97.81 187 VAL A CA 1
ATOM 1395 C C . VAL A 1 187 ? 11.906 -3.256 -19.453 1 97.81 187 VAL A C 1
ATOM 1397 O O . VAL A 1 187 ? 13.07 -3.598 -19.25 1 97.81 187 VAL A O 1
ATOM 1400 N N . THR A 1 188 ? 11.367 -3.209 -20.688 1 98.25 188 THR A N 1
ATOM 1401 C CA . THR A 1 188 ? 12.164 -3.584 -21.844 1 98.25 188 THR A CA 1
ATOM 1402 C C . THR A 1 188 ? 13.352 -2.646 -22 1 98.25 188 THR A C 1
ATOM 1404 O O . THR A 1 188 ? 14.453 -3.082 -22.375 1 98.25 188 THR A O 1
ATOM 1407 N N . GLU A 1 189 ? 13.148 -1.375 -21.703 1 98.25 189 GLU A N 1
ATOM 1408 C CA . GLU A 1 189 ? 14.242 -0.415 -21.75 1 98.25 189 GLU A CA 1
ATOM 1409 C C . GLU A 1 189 ? 15.328 -0.766 -20.734 1 98.25 189 GLU A C 1
ATOM 1411 O O . GLU A 1 189 ? 16.516 -0.736 -21.047 1 98.25 189 GLU A O 1
ATOM 1416 N N . SER A 1 190 ? 14.898 -1.093 -19.594 1 97.81 190 SER A N 1
ATOM 1417 C CA . SER A 1 190 ? 15.859 -1.455 -18.547 1 97.81 190 SER A CA 1
ATOM 1418 C C . SER A 1 190 ? 16.625 -2.713 -18.938 1 97.81 190 SER A C 1
ATOM 1420 O O . SER A 1 190 ? 17.828 -2.832 -18.641 1 97.81 190 SER A O 1
ATOM 1422 N N . TRP A 1 191 ? 15.992 -3.713 -19.547 1 98.25 191 TRP A N 1
ATOM 1423 C CA . TRP A 1 191 ? 16.656 -4.934 -19.984 1 98.25 191 TRP A CA 1
ATOM 1424 C C . TRP A 1 191 ? 17.719 -4.625 -21.047 1 98.25 191 TRP A C 1
ATOM 1426 O O . TRP A 1 191 ? 18.812 -5.188 -21 1 98.25 191 TRP A O 1
ATOM 1436 N N . ARG A 1 192 ? 17.375 -3.758 -21.969 1 98.38 192 ARG A N 1
ATOM 1437 C CA . ARG A 1 192 ? 18.359 -3.346 -22.953 1 98.38 192 ARG A CA 1
ATOM 1438 C C . ARG A 1 192 ? 19.578 -2.703 -22.297 1 98.38 192 ARG A C 1
ATOM 1440 O O . ARG A 1 192 ? 20.719 -2.973 -22.672 1 98.38 192 ARG A O 1
ATOM 1447 N N . GLU A 1 193 ? 19.312 -1.884 -21.328 1 97.88 193 GLU A N 1
ATOM 1448 C CA . GLU A 1 193 ? 20.375 -1.246 -20.578 1 97.88 193 GLU A CA 1
ATOM 1449 C C . GLU A 1 193 ? 21.25 -2.283 -19.875 1 97.88 193 GLU A C 1
ATOM 1451 O O . GLU A 1 193 ? 22.453 -2.074 -19.703 1 97.88 193 GLU A O 1
ATOM 1456 N N . MET A 1 194 ? 20.703 -3.395 -19.562 1 96.81 194 MET A N 1
ATOM 1457 C CA . MET A 1 194 ? 21.406 -4.469 -18.859 1 96.81 194 MET A CA 1
ATOM 1458 C C . MET A 1 194 ? 22.125 -5.379 -19.844 1 96.81 194 MET A C 1
ATOM 1460 O O . MET A 1 194 ? 22.781 -6.34 -19.438 1 96.81 194 MET A O 1
ATOM 1464 N N . GLY A 1 195 ? 21.875 -5.125 -21.141 1 97.5 195 GLY A N 1
ATOM 1465 C CA . GLY A 1 195 ? 22.594 -5.871 -22.172 1 97.5 195 GLY A CA 1
ATOM 1466 C C . GLY A 1 195 ? 21.797 -7.039 -22.719 1 97.5 195 GLY A C 1
ATOM 1467 O O . GLY A 1 195 ? 22.328 -7.883 -23.438 1 97.5 195 GLY A O 1
ATOM 1468 N N . VAL A 1 196 ? 20.547 -7.129 -22.422 1 98.62 196 VAL A N 1
ATOM 1469 C CA . VAL A 1 196 ? 19.703 -8.227 -22.891 1 98.62 196 VAL A CA 1
ATOM 1470 C C . VAL A 1 196 ? 19.312 -7.988 -24.344 1 98.62 196 VAL A C 1
ATOM 1472 O O . VAL A 1 196 ? 19 -6.863 -24.734 1 98.62 196 VAL A O 1
ATOM 1475 N N . HIS A 1 197 ? 19.391 -9 -25.141 1 98.69 197 HIS A N 1
ATOM 1476 C CA . HIS A 1 197 ? 18.922 -8.961 -26.516 1 98.69 197 HIS A CA 1
ATOM 1477 C C . HIS A 1 197 ? 17.469 -9.414 -26.625 1 98.69 197 HIS A C 1
ATOM 1479 O O . HIS A 1 197 ? 17.156 -10.57 -26.328 1 98.69 197 HIS A O 1
ATOM 1485 N N . LEU A 1 198 ? 16.641 -8.508 -27.094 1 98.75 198 LEU A N 1
ATOM 1486 C CA . LEU A 1 198 ? 15.211 -8.773 -27.109 1 98.75 198 LEU A CA 1
ATOM 1487 C C . LEU A 1 198 ? 14.742 -9.086 -28.531 1 98.75 198 LEU A C 1
ATOM 1489 O O . LEU A 1 198 ? 14.883 -8.266 -29.438 1 98.75 198 LEU A O 1
ATOM 1493 N N . HIS A 1 199 ? 14.195 -10.297 -28.688 1 98.75 199 HIS A N 1
ATOM 1494 C CA . HIS A 1 199 ? 13.648 -10.734 -29.969 1 98.75 199 HIS A CA 1
ATOM 1495 C C . HIS A 1 199 ? 12.148 -10.969 -29.875 1 98.75 199 HIS A C 1
ATOM 1497 O O . HIS A 1 199 ? 11.703 -12.094 -29.656 1 98.75 199 HIS A O 1
ATOM 1503 N N . PHE A 1 200 ? 11.383 -9.938 -30.078 1 98.38 200 PHE A N 1
ATOM 1504 C CA . PHE A 1 200 ? 9.93 -10.016 -30.062 1 98.38 200 PHE A CA 1
ATOM 1505 C C . PHE A 1 200 ? 9.406 -10.352 -31.453 1 98.38 200 PHE A C 1
ATOM 1507 O O . PHE A 1 200 ? 10.133 -10.234 -32.438 1 98.38 200 PHE A O 1
ATOM 1514 N N . ASN A 1 201 ? 8.086 -10.773 -31.516 1 98.25 201 ASN A N 1
ATOM 1515 C CA . ASN A 1 201 ? 7.512 -11.258 -32.75 1 98.25 201 ASN A CA 1
ATOM 1516 C C . ASN A 1 201 ? 8.398 -12.305 -33.406 1 98.25 201 ASN A C 1
ATOM 1518 O O . ASN A 1 201 ? 8.562 -12.305 -34.656 1 98.25 201 ASN A O 1
ATOM 1522 N N . THR A 1 202 ? 9.055 -13.078 -32.656 1 98.44 202 THR A N 1
ATOM 1523 C CA . THR A 1 202 ? 9.992 -14.117 -33.062 1 98.44 202 THR A CA 1
ATOM 1524 C C . THR A 1 202 ? 9.539 -15.484 -32.562 1 98.44 202 THR A C 1
ATOM 1526 O O . THR A 1 202 ? 9.359 -15.68 -31.359 1 98.44 202 THR A O 1
ATOM 1529 N N . THR A 1 203 ? 9.406 -16.406 -33.438 1 97.88 203 THR A N 1
ATOM 1530 C CA . THR A 1 203 ? 8.859 -17.719 -33.062 1 97.88 203 THR A CA 1
ATOM 1531 C C . THR A 1 203 ? 9.977 -18.75 -32.969 1 97.88 203 THR A C 1
ATOM 1533 O O . THR A 1 203 ? 10.891 -18.766 -33.812 1 97.88 203 THR A O 1
ATOM 1536 N N . LEU A 1 204 ? 9.945 -19.578 -31.984 1 98.5 204 LEU A N 1
ATOM 1537 C CA . LEU A 1 204 ? 10.844 -20.719 -31.844 1 98.5 204 LEU A CA 1
ATOM 1538 C C . LEU A 1 204 ? 10.531 -21.797 -32.875 1 98.5 204 LEU A C 1
ATOM 1540 O O . LEU A 1 204 ? 9.375 -22.188 -33.031 1 98.5 204 LEU A O 1
ATOM 1544 N N . GLU A 1 205 ? 11.539 -22.312 -33.531 1 98.62 205 GLU A N 1
ATOM 1545 C CA . GLU A 1 205 ? 11.297 -23.297 -34.562 1 98.62 205 GLU A CA 1
ATOM 1546 C C . GLU A 1 205 ? 11.961 -24.625 -34.25 1 98.62 205 GLU A C 1
ATOM 1548 O O . GLU A 1 205 ? 11.492 -25.672 -34.688 1 98.62 205 GLU A O 1
ATOM 1553 N N . ALA A 1 206 ? 13.125 -24.562 -33.594 1 98.56 206 ALA A N 1
ATOM 1554 C CA . ALA A 1 206 ? 13.82 -25.781 -33.25 1 98.56 206 ALA A CA 1
ATOM 1555 C C . ALA A 1 206 ? 14.914 -25.516 -32.219 1 98.56 206 ALA A C 1
ATOM 1557 O O . ALA A 1 206 ? 15.391 -24.391 -32.094 1 98.56 206 ALA A O 1
ATOM 1558 N N . PHE A 1 207 ? 15.242 -26.562 -31.5 1 98.31 207 PHE A N 1
ATOM 1559 C CA . PHE A 1 207 ? 16.484 -26.594 -30.734 1 98.31 207 PHE A CA 1
ATOM 1560 C C . PHE A 1 207 ? 17.562 -27.344 -31.5 1 98.31 207 PHE A C 1
ATOM 1562 O O . PHE A 1 207 ? 17.312 -28.422 -32.031 1 98.31 207 PHE A O 1
ATOM 1569 N N . ARG A 1 208 ? 18.734 -26.766 -31.547 1 97.75 208 ARG A N 1
ATOM 1570 C CA . ARG A 1 208 ? 19.844 -27.406 -32.25 1 97.75 208 ARG A CA 1
ATOM 1571 C C . ARG A 1 208 ? 20.891 -27.922 -31.266 1 97.75 208 ARG A C 1
ATOM 1573 O O . ARG A 1 208 ? 21.375 -27.172 -30.406 1 97.75 208 ARG A O 1
ATOM 1580 N N . GLY A 1 209 ? 21.219 -29.203 -31.438 1 96.31 209 GLY A N 1
ATOM 1581 C CA . GLY A 1 209 ? 22.156 -29.844 -30.516 1 96.31 209 GLY A CA 1
ATOM 1582 C C . GLY A 1 209 ? 23.516 -30.078 -31.125 1 96.31 209 GLY A C 1
ATOM 1583 O O . GLY A 1 209 ? 23.688 -29.953 -32.344 1 96.31 209 GLY A O 1
ATOM 1584 N N . ASP A 1 210 ? 24.453 -30.297 -30.328 1 94.62 210 ASP A N 1
ATOM 1585 C CA . ASP A 1 210 ? 25.766 -30.75 -30.766 1 94.62 210 ASP A CA 1
ATOM 1586 C C . ASP A 1 210 ? 25.828 -32.281 -30.828 1 94.62 210 ASP A C 1
ATOM 1588 O O . ASP A 1 210 ? 24.797 -32.938 -30.734 1 94.62 210 ASP A O 1
ATOM 1592 N N . SER A 1 211 ? 27.016 -32.781 -31.062 1 93.94 211 SER A N 1
ATOM 1593 C CA . SER A 1 211 ? 27.188 -34.219 -31.234 1 93.94 211 SER A CA 1
ATOM 1594 C C . SER A 1 211 ? 26.938 -34.969 -29.938 1 93.94 211 SER A C 1
ATOM 1596 O O . SER A 1 211 ? 26.609 -36.156 -29.953 1 93.94 211 SER A O 1
ATOM 1598 N N . ALA A 1 212 ? 26.984 -34.312 -28.844 1 93.88 212 ALA A N 1
ATOM 1599 C CA . ALA A 1 212 ? 26.828 -34.938 -27.531 1 93.88 212 ALA A CA 1
ATOM 1600 C C . ALA A 1 212 ? 25.375 -34.875 -27.078 1 93.88 212 ALA A C 1
ATOM 1602 O O . ALA A 1 212 ? 25.031 -35.375 -26 1 93.88 212 ALA A O 1
ATOM 1603 N N . GLY A 1 213 ? 24.547 -34.219 -27.906 1 95.06 213 GLY A N 1
ATOM 1604 C CA . GLY A 1 213 ? 23.125 -34.125 -27.562 1 95.06 213 GLY A CA 1
ATOM 1605 C C . GLY A 1 213 ? 22.812 -32.969 -26.625 1 95.06 213 GLY A C 1
ATOM 1606 O O . GLY A 1 213 ? 21.797 -33 -25.922 1 95.06 213 GLY A O 1
ATOM 1607 N N . THR A 1 214 ? 23.719 -32.062 -26.594 1 95.44 214 THR A N 1
ATOM 1608 C CA . THR A 1 214 ? 23.516 -30.859 -25.797 1 95.44 214 THR A CA 1
ATOM 1609 C C . THR A 1 214 ? 23.172 -29.672 -26.703 1 95.44 214 THR A C 1
ATOM 1611 O O . THR A 1 214 ? 23.75 -29.516 -27.781 1 95.44 214 THR A O 1
ATOM 1614 N N . VAL A 1 215 ? 22.203 -28.859 -26.266 1 96.56 215 VAL A N 1
ATOM 1615 C CA . VAL A 1 215 ? 21.75 -27.734 -27.078 1 96.56 215 VAL A CA 1
ATOM 1616 C C . VAL A 1 215 ? 22.922 -26.797 -27.344 1 96.56 215 VAL A C 1
ATOM 1618 O O . VAL A 1 215 ? 23.75 -26.547 -26.469 1 96.56 215 VAL A O 1
ATOM 1621 N N . ARG A 1 216 ? 23.031 -26.312 -28.531 1 96.94 216 ARG A N 1
ATOM 1622 C CA . ARG A 1 216 ? 24.078 -25.359 -28.891 1 96.94 216 ARG A CA 1
ATOM 1623 C C . ARG A 1 216 ? 23.5 -24.109 -29.531 1 96.94 216 ARG A C 1
ATOM 1625 O O . ARG A 1 216 ? 24.172 -23.078 -29.641 1 96.94 216 ARG A O 1
ATOM 1632 N N . ALA A 1 217 ? 22.234 -24.219 -29.938 1 98.06 217 ALA A N 1
ATOM 1633 C CA . ALA A 1 217 ? 21.594 -23.047 -30.547 1 98.06 217 ALA A CA 1
ATOM 1634 C C . ALA A 1 217 ? 20.078 -23.219 -30.562 1 98.06 217 ALA A C 1
ATOM 1636 O O . ALA A 1 217 ? 19.562 -24.328 -30.359 1 98.06 217 ALA A O 1
ATOM 1637 N N . VAL A 1 218 ? 19.391 -22.094 -30.75 1 98.25 218 VAL A N 1
ATOM 1638 C CA . VAL A 1 218 ? 17.953 -22.047 -30.969 1 98.25 218 VAL A CA 1
ATOM 1639 C C . VAL A 1 218 ? 17.656 -21.5 -32.375 1 98.25 218 VAL A C 1
ATOM 1641 O O . VAL A 1 218 ? 18.172 -20.438 -32.75 1 98.25 218 VAL A O 1
ATOM 1644 N N . GLN A 1 219 ? 16.938 -22.312 -33.094 1 98.62 219 GLN A N 1
ATOM 1645 C CA . GLN A 1 219 ? 16.453 -21.812 -34.406 1 98.62 219 GLN A CA 1
ATOM 1646 C C . GLN A 1 219 ? 15.148 -21.047 -34.219 1 98.62 219 GLN A C 1
ATOM 1648 O O . GLN A 1 219 ? 14.211 -21.531 -33.594 1 98.62 219 GLN A O 1
ATOM 1653 N N . THR A 1 220 ? 15.141 -19.828 -34.812 1 98.62 220 THR A N 1
ATOM 1654 C CA . THR A 1 220 ? 13.945 -19 -34.75 1 98.62 220 THR A CA 1
ATOM 1655 C C . THR A 1 220 ? 13.539 -18.516 -36.125 1 98.62 220 THR A C 1
ATOM 1657 O O . THR A 1 220 ? 14.242 -18.781 -37.125 1 98.62 220 THR A O 1
ATOM 1660 N N . SER A 1 221 ? 12.422 -17.875 -36.188 1 98.44 221 SER A N 1
ATOM 1661 C CA . SER A 1 221 ? 11.953 -17.281 -37.438 1 98.44 221 SER A CA 1
ATOM 1662 C C . SER A 1 221 ? 12.883 -16.188 -37.938 1 98.44 221 SER A C 1
ATOM 1664 O O . SER A 1 221 ? 12.828 -15.781 -39.094 1 98.44 221 SER A O 1
ATOM 1666 N N . GLU A 1 222 ? 13.75 -15.695 -37.031 1 97.62 222 GLU A N 1
ATOM 1667 C CA . GLU A 1 222 ? 14.672 -14.625 -37.406 1 97.62 222 GLU A CA 1
ATOM 1668 C C . GLU A 1 222 ? 16.094 -15.156 -37.562 1 97.62 222 GLU A C 1
ATOM 1670 O O . GLU A 1 222 ? 17.031 -14.383 -37.781 1 97.62 222 GLU A O 1
ATOM 1675 N N . GLY A 1 223 ? 16.219 -16.406 -37.438 1 98 223 GLY A N 1
ATOM 1676 C CA . GLY A 1 223 ? 17.547 -16.984 -37.562 1 98 223 GLY A CA 1
ATOM 1677 C C . GLY A 1 223 ? 17.953 -17.828 -36.375 1 98 223 GLY A C 1
ATOM 1678 O O . GLY A 1 223 ? 17.125 -18.156 -35.531 1 98 223 GLY A O 1
ATOM 1679 N N . GLU A 1 224 ? 19.219 -18.188 -36.406 1 98.31 224 GLU A N 1
ATOM 1680 C CA . GLU A 1 224 ? 19.75 -19.031 -35.344 1 98.31 224 GLU A CA 1
ATOM 1681 C C . GLU A 1 224 ? 20.469 -18.203 -34.281 1 98.31 224 GLU A C 1
ATOM 1683 O O . GLU A 1 224 ? 21.188 -17.266 -34.625 1 98.31 224 GLU A O 1
ATOM 1688 N N . ILE A 1 225 ? 20.266 -18.5 -33 1 98.56 225 ILE A N 1
ATOM 1689 C CA . ILE A 1 225 ? 20.922 -17.844 -31.891 1 98.56 225 ILE A CA 1
ATOM 1690 C C . ILE A 1 225 ? 21.734 -18.875 -31.094 1 98.56 225 ILE A C 1
ATOM 1692 O O . ILE A 1 225 ? 21.172 -19.797 -30.5 1 98.56 225 ILE A O 1
ATOM 1696 N N . PRO A 1 226 ? 23.016 -18.734 -31.094 1 97.5 226 PRO A N 1
ATOM 1697 C CA . PRO A 1 226 ? 23.812 -19.625 -30.25 1 97.5 226 PRO A CA 1
ATOM 1698 C C . PRO A 1 226 ? 23.453 -19.5 -28.766 1 97.5 226 PRO A C 1
ATOM 1700 O O . PRO A 1 226 ? 23.203 -18.406 -28.281 1 97.5 226 PRO A O 1
ATOM 1703 N N . ALA A 1 227 ? 23.438 -20.625 -28.047 1 96.19 227 ALA A N 1
ATOM 1704 C CA . ALA A 1 227 ? 23.109 -20.609 -26.625 1 96.19 227 ALA A CA 1
ATOM 1705 C C . ALA A 1 227 ? 23.625 -21.859 -25.922 1 96.19 227 ALA A C 1
ATOM 1707 O O . ALA A 1 227 ? 23.484 -22.969 -26.438 1 96.19 227 ALA A O 1
ATOM 1708 N N . ASP A 1 228 ? 24.203 -21.703 -24.703 1 92.06 228 ASP A N 1
ATOM 1709 C CA . ASP A 1 228 ? 24.641 -22.781 -23.812 1 92.06 228 ASP A CA 1
ATOM 1710 C C . ASP A 1 228 ? 23.5 -23.281 -22.938 1 92.06 228 ASP A C 1
ATOM 1712 O O . ASP A 1 228 ? 23.547 -24.391 -22.422 1 92.06 228 ASP A O 1
ATOM 1716 N N . LEU A 1 229 ? 22.688 -22.453 -22.797 1 96 229 LEU A N 1
ATOM 1717 C CA . LEU A 1 229 ? 21.562 -22.688 -21.906 1 96 229 LEU A CA 1
ATOM 1718 C C . LEU A 1 229 ? 20.266 -22.141 -22.516 1 96 229 LEU A C 1
ATOM 1720 O O . LEU A 1 229 ? 20.25 -21.047 -23.078 1 96 229 LEU A O 1
ATOM 1724 N N . VAL A 1 230 ? 19.25 -22.938 -22.5 1 98.5 230 VAL A N 1
ATOM 1725 C CA . VAL A 1 230 ? 17.922 -22.469 -22.906 1 98.5 230 VAL A CA 1
ATOM 1726 C C . VAL A 1 230 ? 16.938 -22.625 -21.766 1 98.5 230 VAL A C 1
ATOM 1728 O O . VAL A 1 230 ? 16.734 -23.734 -21.25 1 98.5 230 VAL A O 1
ATOM 1731 N N . VAL A 1 231 ? 16.359 -21.547 -21.281 1 98.44 231 VAL A N 1
ATOM 1732 C CA . VAL A 1 231 ? 15.32 -21.562 -20.266 1 98.44 231 VAL A CA 1
ATOM 1733 C C . VAL A 1 231 ? 13.945 -21.578 -20.922 1 98.44 231 VAL A C 1
ATOM 1735 O O . VAL A 1 231 ? 13.602 -20.656 -21.688 1 98.44 231 VAL A O 1
ATOM 1738 N N . ILE A 1 232 ? 13.219 -22.594 -20.625 1 98.06 232 ILE A N 1
ATOM 1739 C CA . ILE A 1 232 ? 11.883 -22.734 -21.188 1 98.06 232 ILE A CA 1
ATOM 1740 C C . ILE A 1 232 ? 10.859 -22.141 -20.219 1 98.06 232 ILE A C 1
ATOM 1742 O O . ILE A 1 232 ? 10.711 -22.609 -19.094 1 98.06 232 ILE A O 1
ATOM 1746 N N . SER A 1 233 ? 10.133 -21.125 -20.672 1 97.06 233 SER A N 1
ATOM 1747 C CA . SER A 1 233 ? 9.117 -20.469 -19.844 1 97.06 233 SER A CA 1
ATOM 1748 C C . SER A 1 233 ? 7.801 -20.312 -20.609 1 97.06 233 SER A C 1
ATOM 1750 O O . SER A 1 233 ? 7.207 -19.234 -20.625 1 97.06 233 SER A O 1
ATOM 1752 N N . THR A 1 234 ? 7.395 -21.375 -21.266 1 95.81 234 THR A N 1
ATOM 1753 C CA . THR A 1 234 ? 6.098 -21.406 -21.938 1 95.81 234 THR A CA 1
ATOM 1754 C C . THR A 1 234 ? 4.965 -21.375 -20.906 1 95.81 234 THR A C 1
ATOM 1756 O O . THR A 1 234 ? 5.207 -21.453 -19.703 1 95.81 234 THR A O 1
ATOM 1759 N N . HIS A 1 235 ? 3.74 -21.141 -21.391 1 93.69 235 HIS A N 1
ATOM 1760 C CA . HIS A 1 235 ? 2.604 -21.016 -20.484 1 93.69 235 HIS A CA 1
ATOM 1761 C C . HIS A 1 235 ? 2.342 -22.312 -19.734 1 93.69 235 HIS A C 1
ATOM 1763 O O . HIS A 1 235 ? 2.76 -23.391 -20.172 1 93.69 235 HIS A O 1
ATOM 1769 N N . LYS A 1 236 ? 1.699 -22.25 -18.625 1 94.69 236 LYS A N 1
ATOM 1770 C CA . LYS A 1 236 ? 1.369 -23.391 -17.766 1 94.69 236 LYS A CA 1
ATOM 1771 C C . LYS A 1 236 ? 0.174 -24.172 -18.312 1 94.69 236 LYS A C 1
ATOM 1773 O O . LYS A 1 236 ? -0.781 -23.562 -18.812 1 94.69 236 LYS A O 1
ATOM 1778 N N . THR A 1 237 ? 0.286 -25.422 -18.266 1 96.81 237 THR A N 1
ATOM 1779 C CA . THR A 1 237 ? -0.838 -26.312 -18.547 1 96.81 237 THR A CA 1
ATOM 1780 C C . THR A 1 237 ? -1.182 -27.156 -17.328 1 96.81 237 THR A C 1
ATOM 1782 O O . THR A 1 237 ? -0.289 -27.656 -16.641 1 96.81 237 THR A O 1
ATOM 1785 N N . PRO A 1 238 ? -2.51 -27.25 -17.016 1 97.75 238 PRO A N 1
ATOM 1786 C CA . PRO A 1 238 ? -2.877 -28.047 -15.844 1 97.75 238 PRO A CA 1
ATOM 1787 C C . PRO A 1 238 ? -2.561 -29.531 -16.016 1 97.75 238 PRO A C 1
ATOM 1789 O O . PRO A 1 238 ? -2.752 -30.094 -17.109 1 97.75 238 PRO A O 1
ATOM 1792 N N . ARG A 1 239 ? -2.025 -30.141 -14.977 1 97.88 239 ARG A N 1
ATOM 1793 C CA . ARG A 1 239 ? -1.861 -31.578 -14.953 1 97.88 239 ARG A CA 1
ATOM 1794 C C . ARG A 1 239 ? -3.166 -32.281 -14.578 1 97.88 239 ARG A C 1
ATOM 1796 O O . ARG A 1 239 ? -3.361 -32.656 -13.422 1 97.88 239 ARG A O 1
ATOM 1803 N N . ASN A 1 240 ? -3.996 -32.562 -15.578 1 97.25 240 ASN A N 1
ATOM 1804 C CA . ASN A 1 240 ? -5.363 -33 -15.344 1 97.25 240 ASN A CA 1
ATOM 1805 C C . ASN A 1 240 ? -5.551 -34.469 -15.773 1 97.25 240 ASN A C 1
ATOM 1807 O O . ASN A 1 240 ? -6.668 -35 -15.742 1 97.25 240 ASN A O 1
ATOM 1811 N N . GLU A 1 241 ? -4.516 -35.188 -16.141 1 97.75 241 GLU A N 1
ATOM 1812 C CA . GLU A 1 241 ? -4.621 -36.5 -16.766 1 97.75 241 GLU A CA 1
ATOM 1813 C C . GLU A 1 241 ? -5.273 -37.5 -15.828 1 97.75 241 GLU A C 1
ATOM 1815 O O . GLU A 1 241 ? -6.164 -38.25 -16.234 1 97.75 241 GLU A O 1
ATOM 1820 N N . LEU A 1 242 ? -4.824 -37.5 -14.609 1 98.25 242 LEU A N 1
ATOM 1821 C CA . LEU A 1 242 ? -5.371 -38.438 -13.617 1 98.25 242 LEU A CA 1
ATOM 1822 C C . LEU A 1 242 ? -6.863 -38.188 -13.422 1 98.25 242 LEU A C 1
ATOM 1824 O O . LEU A 1 242 ? -7.645 -39.156 -13.375 1 98.25 242 LEU A O 1
ATOM 1828 N N . ALA A 1 243 ? -7.246 -36.969 -13.281 1 98.75 243 ALA A N 1
ATOM 1829 C CA . ALA A 1 243 ? -8.641 -36.594 -13.055 1 98.75 243 ALA A CA 1
ATOM 1830 C C . ALA A 1 243 ? -9.508 -36.938 -14.266 1 98.75 243 ALA A C 1
ATOM 1832 O O . ALA A 1 243 ? -10.586 -37.531 -14.117 1 98.75 243 ALA A O 1
ATOM 1833 N N . GLU A 1 244 ? -8.992 -36.562 -15.422 1 98.44 244 GLU A N 1
ATOM 1834 C CA . GLU A 1 244 ? -9.719 -36.844 -16.656 1 98.44 244 GLU A CA 1
ATOM 1835 C C . GLU A 1 244 ? -9.945 -38.344 -16.828 1 98.44 244 GLU A C 1
ATOM 1837 O O . GLU A 1 244 ? -11.055 -38.781 -17.156 1 98.44 244 GLU A O 1
ATOM 1842 N N . ALA A 1 245 ? -8.938 -39.125 -16.641 1 98.5 245 ALA A N 1
ATOM 1843 C CA . ALA A 1 245 ? -9.023 -40.594 -16.781 1 98.5 245 ALA A CA 1
ATOM 1844 C C . ALA A 1 245 ? -10.016 -41.156 -15.773 1 98.5 245 ALA A C 1
ATOM 1846 O O . ALA A 1 245 ? -10.625 -42.219 -16.031 1 98.5 245 ALA A O 1
ATOM 1847 N N . ALA A 1 246 ? -10.172 -40.531 -14.68 1 98.56 246 ALA A N 1
ATOM 1848 C CA . ALA A 1 246 ? -11.07 -40.969 -13.617 1 98.56 246 ALA A CA 1
ATOM 1849 C C . ALA A 1 246 ? -12.508 -40.531 -13.883 1 98.56 246 ALA A C 1
ATOM 1851 O O . ALA A 1 246 ? -13.406 -40.812 -13.086 1 98.56 246 ALA A O 1
ATOM 1852 N N . GLY A 1 247 ? -12.734 -39.812 -14.945 1 98.38 247 GLY A N 1
ATOM 1853 C CA . GLY A 1 247 ? -14.07 -39.375 -15.32 1 98.38 247 GLY A CA 1
ATOM 1854 C C . GLY A 1 247 ? -14.484 -38.062 -14.664 1 98.38 247 GLY A C 1
ATOM 1855 O O . GLY A 1 247 ? -15.664 -37.719 -14.68 1 98.38 247 GLY A O 1
ATOM 1856 N N . ILE A 1 248 ? -13.602 -37.406 -14.055 1 98.75 248 ILE A N 1
ATOM 1857 C CA . ILE A 1 248 ? -13.891 -36.094 -13.438 1 98.75 248 ILE A CA 1
ATOM 1858 C C . ILE A 1 248 ? -13.984 -35.031 -14.516 1 98.75 248 ILE A C 1
ATOM 1860 O O . ILE A 1 248 ? -13.188 -35 -15.461 1 98.75 248 ILE A O 1
ATOM 1864 N N . LYS A 1 249 ? -14.836 -34.062 -14.352 1 98.69 249 LYS A N 1
ATOM 1865 C CA . LYS A 1 249 ? -15.117 -33.062 -15.383 1 98.69 249 LYS A CA 1
ATOM 1866 C C . LYS A 1 249 ? -13.969 -32.062 -15.516 1 98.69 249 LYS A C 1
ATOM 1868 O O . LYS A 1 249 ? -13.445 -31.562 -14.516 1 98.69 249 LYS A O 1
ATOM 1873 N N . ILE A 1 250 ? -13.578 -31.828 -16.781 1 98.62 250 ILE A N 1
ATOM 1874 C CA . ILE A 1 250 ? -12.516 -30.891 -17.141 1 98.62 250 ILE A CA 1
ATOM 1875 C C . ILE A 1 250 ? -13.109 -29.703 -17.906 1 98.62 250 ILE A C 1
ATOM 1877 O O . ILE A 1 250 ? -13.969 -29.891 -18.766 1 98.62 250 ILE A O 1
ATOM 1881 N N . GLY A 1 251 ? -12.648 -28.562 -17.547 1 97.75 251 GLY A N 1
ATOM 1882 C CA . GLY A 1 251 ? -13.195 -27.359 -18.172 1 97.75 251 GLY A CA 1
ATOM 1883 C C . GLY A 1 251 ? -12.438 -26.938 -19.422 1 97.75 251 GLY A C 1
ATOM 1884 O O . GLY A 1 251 ? -11.578 -27.672 -19.906 1 97.75 251 GLY A O 1
ATOM 1885 N N . THR A 1 252 ? -12.703 -25.703 -19.906 1 96 252 THR A N 1
ATOM 1886 C CA . THR A 1 252 ? -12.234 -25.219 -21.188 1 96 252 THR A CA 1
ATOM 1887 C C . THR A 1 252 ? -10.758 -24.828 -21.125 1 96 252 THR A C 1
ATOM 1889 O O . THR A 1 252 ? -10.062 -24.828 -22.141 1 96 252 THR A O 1
ATOM 1892 N N . THR A 1 253 ? -10.297 -24.484 -19.984 1 96 253 THR A N 1
ATOM 1893 C CA . THR A 1 253 ? -8.891 -24.141 -19.812 1 96 253 THR A CA 1
ATOM 1894 C C . THR A 1 253 ? -8.031 -25.406 -19.719 1 96 253 THR A C 1
ATOM 1896 O O . THR A 1 253 ? -6.805 -25.312 -19.688 1 96 253 THR A O 1
ATOM 1899 N N . GLY A 1 254 ? -8.711 -26.531 -19.609 1 97.5 254 GLY A N 1
ATOM 1900 C CA . GLY A 1 254 ? -8.039 -27.781 -19.312 1 97.5 254 GLY A CA 1
ATOM 1901 C C . GLY A 1 254 ? -7.973 -28.094 -17.828 1 97.5 254 GLY A C 1
ATOM 1902 O O . GLY A 1 254 ? -7.539 -29.172 -17.422 1 97.5 254 GLY A O 1
ATOM 1903 N N . GLY A 1 255 ? -8.414 -27.188 -17 1 98.31 255 GLY A N 1
ATOM 1904 C CA . GLY A 1 255 ? -8.406 -27.391 -15.562 1 98.31 255 GLY A CA 1
ATOM 1905 C C . GLY A 1 255 ? -9.594 -28.172 -15.062 1 98.31 255 GLY A C 1
ATOM 1906 O O . GLY A 1 255 ? -10.641 -28.219 -15.719 1 98.31 255 GLY A O 1
ATOM 1907 N N . ILE A 1 256 ? -9.461 -28.766 -13.914 1 98.75 256 ILE A N 1
ATOM 1908 C CA . ILE A 1 256 ? -10.539 -29.516 -13.266 1 98.75 256 ILE A CA 1
ATOM 1909 C C . ILE A 1 256 ? -11.641 -28.562 -12.828 1 98.75 256 ILE A C 1
ATOM 1911 O O . ILE A 1 256 ? -11.367 -27.531 -12.203 1 98.75 256 ILE A O 1
ATOM 1915 N N . ILE A 1 257 ? -12.906 -28.844 -13.188 1 98.06 257 ILE A N 1
ATOM 1916 C CA . ILE A 1 257 ? -14.023 -28.016 -12.75 1 98.06 257 ILE A CA 1
ATOM 1917 C C . ILE A 1 257 ? -14.289 -28.266 -11.266 1 98.06 257 ILE A C 1
ATOM 1919 O O . ILE A 1 257 ? -14.383 -29.406 -10.82 1 98.06 257 ILE A O 1
ATOM 1923 N N . VAL A 1 258 ? -14.352 -27.203 -10.516 1 97.62 258 VAL A N 1
ATOM 1924 C CA . VAL A 1 258 ? -14.672 -27.297 -9.102 1 97.62 258 VAL A CA 1
ATOM 1925 C C . VAL A 1 258 ? -15.75 -26.266 -8.75 1 97.62 258 VAL A C 1
ATOM 1927 O O . VAL A 1 258 ? -15.953 -25.297 -9.492 1 97.62 258 VAL A O 1
ATOM 1930 N N . ASP A 1 259 ? -16.484 -26.484 -7.656 1 96.31 259 ASP A N 1
ATOM 1931 C CA . ASP A 1 259 ? -17.422 -25.484 -7.156 1 96.31 259 ASP A CA 1
ATOM 1932 C C . ASP A 1 259 ? -16.766 -24.594 -6.117 1 96.31 259 ASP A C 1
ATOM 1934 O O . ASP A 1 259 ? -15.539 -24.594 -5.969 1 96.31 259 ASP A O 1
ATOM 1938 N N . GLU A 1 260 ? -17.484 -23.766 -5.406 1 94.81 260 GLU A N 1
ATOM 1939 C CA . GLU A 1 260 ? -16.938 -22.781 -4.469 1 94.81 260 GLU A CA 1
ATOM 1940 C C . GLU A 1 260 ? -16.328 -23.469 -3.246 1 94.81 260 GLU A C 1
ATOM 1942 O O . GLU A 1 260 ? -15.625 -22.844 -2.461 1 94.81 260 GLU A O 1
ATOM 1947 N N . ARG A 1 261 ? -16.656 -24.688 -3.043 1 97.38 261 ARG A N 1
ATOM 1948 C CA . ARG A 1 261 ? -16.094 -25.469 -1.945 1 97.38 261 ARG A CA 1
ATOM 1949 C C . ARG A 1 261 ? -14.914 -26.312 -2.428 1 97.38 261 ARG A C 1
ATOM 1951 O O . ARG A 1 261 ? -14.43 -27.188 -1.702 1 97.38 261 ARG A O 1
ATOM 1958 N N . MET A 1 262 ? -14.508 -26.172 -3.645 1 98.19 262 MET A N 1
ATOM 1959 C CA . MET A 1 262 ? -13.398 -26.844 -4.32 1 98.19 262 MET A CA 1
ATOM 1960 C C . MET A 1 262 ? -13.727 -28.312 -4.574 1 98.19 262 MET A C 1
ATOM 1962 O O . MET A 1 262 ? -12.828 -29.141 -4.73 1 98.19 262 MET A O 1
ATOM 1966 N N . LYS A 1 263 ? -15.023 -28.594 -4.574 1 98.5 263 LYS A N 1
ATOM 1967 C CA . LYS A 1 263 ? -15.469 -29.953 -4.832 1 98.5 263 LYS A CA 1
ATOM 1968 C C . LYS A 1 263 ? -15.547 -30.234 -6.332 1 98.5 263 LYS A C 1
ATOM 1970 O O . LYS A 1 263 ? -16.016 -29.391 -7.098 1 98.5 263 LYS A O 1
ATOM 1975 N N . THR A 1 264 ? -15.07 -31.453 -6.742 1 98.69 264 THR A N 1
ATOM 1976 C CA . THR A 1 264 ? -15.133 -31.859 -8.141 1 98.69 264 THR A CA 1
ATOM 1977 C C . THR A 1 264 ? -16.484 -32.5 -8.461 1 98.69 264 THR A C 1
ATOM 1979 O O . THR A 1 264 ? -17.375 -32.531 -7.613 1 98.69 264 THR A O 1
ATOM 1982 N N . SER A 1 265 ? -16.562 -33 -9.703 1 98.56 265 SER A N 1
ATOM 1983 C CA . SER A 1 265 ? -17.781 -33.688 -10.117 1 98.56 265 SER A CA 1
ATOM 1984 C C . SER A 1 265 ? -17.891 -35.062 -9.492 1 98.56 265 SER A C 1
ATOM 1986 O O . SER A 1 265 ? -18.953 -35.688 -9.531 1 98.56 265 SER A O 1
ATOM 1988 N N . ALA A 1 266 ? -16.812 -35.656 -9.008 1 98.38 266 ALA A N 1
ATOM 1989 C CA . ALA A 1 266 ? -16.812 -36.969 -8.375 1 98.38 266 ALA A CA 1
ATOM 1990 C C . ALA A 1 266 ? -17.109 -36.844 -6.879 1 98.38 266 ALA A C 1
ATOM 1992 O O . ALA A 1 266 ? -16.609 -35.938 -6.215 1 98.38 266 ALA A O 1
ATOM 1993 N N . PRO A 1 267 ? -17.875 -37.75 -6.348 1 97 267 PRO A N 1
ATOM 1994 C CA . PRO A 1 267 ? -18.141 -37.75 -4.91 1 97 267 PRO A CA 1
ATOM 1995 C C . PRO A 1 267 ? -16.875 -37.906 -4.07 1 97 267 PRO A C 1
ATOM 1997 O O . PRO A 1 267 ? -16 -38.719 -4.43 1 97 267 PRO A O 1
ATOM 2000 N N . ASP A 1 268 ? -16.734 -37.125 -3.014 1 98.19 268 ASP A N 1
ATOM 2001 C CA . ASP A 1 268 ? -15.672 -37.219 -2.012 1 98.19 268 ASP A CA 1
ATOM 2002 C C . ASP A 1 268 ? -14.312 -36.906 -2.623 1 98.19 268 ASP A C 1
ATOM 2004 O O . ASP A 1 268 ? -13.289 -37.406 -2.154 1 98.19 268 ASP A O 1
ATOM 2008 N N . VAL A 1 269 ? -14.336 -36.219 -3.771 1 98.88 269 VAL A N 1
ATOM 2009 C CA . VAL A 1 269 ? -13.102 -35.812 -4.426 1 98.88 269 VAL A CA 1
ATOM 2010 C C . VAL A 1 269 ? -13.086 -34.281 -4.586 1 98.88 269 VAL A C 1
ATOM 2012 O O . VAL A 1 269 ? -14.016 -33.688 -5.152 1 98.88 269 VAL A O 1
ATOM 2015 N N . TRP A 1 270 ? -12.102 -33.594 -4.027 1 98.88 270 TRP A N 1
ATOM 2016 C CA . TRP A 1 270 ? -11.82 -32.156 -4.168 1 98.88 270 TRP A CA 1
ATOM 2017 C C . TRP A 1 270 ? -10.562 -31.938 -5 1 98.88 270 TRP A C 1
ATOM 2019 O O . TRP A 1 270 ? -9.797 -32.875 -5.246 1 98.88 270 TRP A O 1
ATOM 2029 N N . ALA A 1 271 ? -10.359 -30.734 -5.496 1 98.81 271 ALA A N 1
ATOM 2030 C CA . ALA A 1 271 ? -9.148 -30.359 -6.227 1 98.81 271 ALA A CA 1
ATOM 2031 C C . ALA A 1 271 ? -8.797 -28.891 -5.977 1 98.81 271 ALA A C 1
ATOM 2033 O O . ALA A 1 271 ? -9.641 -28.109 -5.551 1 98.81 271 ALA A O 1
ATOM 2034 N N . ALA A 1 272 ? -7.516 -28.5 -6.195 1 98.19 272 ALA A N 1
ATOM 2035 C CA . ALA A 1 272 ? -7.062 -27.141 -5.902 1 98.19 272 ALA A CA 1
ATOM 2036 C C . ALA A 1 272 ? -5.762 -26.828 -6.637 1 98.19 272 ALA A C 1
ATOM 2038 O O . ALA A 1 272 ? -5.082 -27.734 -7.125 1 98.19 272 ALA A O 1
ATOM 2039 N N . GLY A 1 273 ? -5.492 -25.5 -6.723 1 97 273 GLY A N 1
ATOM 2040 C CA . GLY A 1 273 ? -4.238 -25.031 -7.277 1 97 273 GLY A CA 1
ATOM 2041 C C . GLY A 1 273 ? -4.258 -24.922 -8.789 1 97 273 GLY A C 1
ATOM 2042 O O . GLY A 1 273 ? -5.305 -24.656 -9.383 1 97 273 GLY A O 1
ATOM 2043 N N . ASP A 1 274 ? -3.121 -25.109 -9.375 1 97.06 274 ASP A N 1
ATOM 2044 C CA . ASP A 1 274 ? -2.953 -24.859 -10.805 1 97.06 274 ASP A CA 1
ATOM 2045 C C . ASP A 1 274 ? -3.625 -25.953 -11.641 1 97.06 274 ASP A C 1
ATOM 2047 O O . ASP A 1 274 ? -3.75 -25.828 -12.859 1 97.06 274 ASP A O 1
ATOM 2051 N N . ALA A 1 275 ? -4.129 -26.969 -10.992 1 98.12 275 ALA A N 1
ATOM 2052 C CA . ALA A 1 275 ? -4.801 -28.062 -11.703 1 98.12 275 ALA A CA 1
ATOM 2053 C C . ALA A 1 275 ? -6.258 -27.703 -11.992 1 98.12 275 ALA A C 1
ATOM 2055 O O . ALA A 1 275 ? -6.914 -28.359 -12.797 1 98.12 275 ALA A O 1
ATOM 2056 N N . VAL A 1 276 ? -6.762 -26.672 -11.352 1 97.75 276 VAL A N 1
ATOM 2057 C CA . VAL A 1 276 ? -8.195 -26.406 -11.438 1 97.75 276 VAL A CA 1
ATOM 2058 C C . VAL A 1 276 ? -8.438 -25.141 -12.242 1 97.75 276 VAL A C 1
ATOM 2060 O O . VAL A 1 276 ? -7.508 -24.359 -12.492 1 97.75 276 VAL A O 1
ATOM 2063 N N . GLU A 1 277 ? -9.609 -25.016 -12.766 1 95.88 277 GLU A N 1
ATOM 2064 C CA . GLU A 1 277 ? -10.062 -23.734 -13.289 1 95.88 277 GLU A CA 1
ATOM 2065 C C . GLU A 1 277 ? -11.078 -23.078 -12.359 1 95.88 277 GLU A C 1
ATOM 2067 O O . GLU A 1 277 ? -11.898 -23.766 -11.75 1 95.88 277 GLU A O 1
ATOM 2072 N N . ILE A 1 278 ? -10.969 -21.828 -12.141 1 93.31 278 ILE A N 1
ATOM 2073 C CA . ILE A 1 278 ? -11.883 -21.047 -11.312 1 93.31 278 ILE A CA 1
ATOM 2074 C C . ILE A 1 278 ? -12.367 -19.828 -12.086 1 93.31 278 ILE A C 1
ATOM 2076 O O . ILE A 1 278 ? -11.672 -19.344 -12.977 1 93.31 278 ILE A O 1
ATOM 2080 N N . PRO A 1 279 ? -13.531 -19.328 -11.773 1 92.69 279 PRO A N 1
ATOM 2081 C CA . PRO A 1 279 ? -14.062 -18.172 -12.516 1 92.69 279 PRO A CA 1
ATOM 2082 C C . PRO A 1 279 ? -13.453 -16.844 -12.078 1 92.69 279 PRO A C 1
ATOM 2084 O O . PRO A 1 279 ? -13.234 -16.625 -10.883 1 92.69 279 PRO A O 1
ATOM 2087 N N . HIS A 1 280 ? -13.195 -16.031 -13.07 1 92.56 280 HIS A N 1
ATOM 2088 C CA . HIS A 1 280 ? -12.852 -14.641 -12.766 1 92.56 280 HIS A CA 1
ATOM 2089 C C . HIS A 1 280 ? -13.977 -13.945 -12.016 1 92.56 280 HIS A C 1
ATOM 2091 O O . HIS A 1 280 ? -15.156 -14.141 -12.328 1 92.56 280 HIS A O 1
ATOM 2097 N N . GLY A 1 281 ? -13.602 -13.117 -11.086 1 89.62 281 GLY A N 1
ATOM 2098 C CA . GLY A 1 281 ? -14.578 -12.516 -10.195 1 89.62 281 GLY A CA 1
ATOM 2099 C C . GLY A 1 281 ? -15.547 -11.586 -10.914 1 89.62 281 GLY A C 1
ATOM 2100 O O . GLY A 1 281 ? -16.703 -11.453 -10.508 1 89.62 281 GLY A O 1
ATOM 2101 N N . MET A 1 282 ? -15.102 -10.984 -11.984 1 86.75 282 MET A N 1
ATOM 2102 C CA . MET A 1 282 ? -15.922 -9.992 -12.664 1 86.75 282 MET A CA 1
ATOM 2103 C C . MET A 1 282 ? -16.688 -10.617 -13.828 1 86.75 282 MET A C 1
ATOM 2105 O O . MET A 1 282 ? -17.891 -10.422 -13.969 1 86.75 282 MET A O 1
ATOM 2109 N N . THR A 1 283 ? -16 -11.375 -14.672 1 88.31 283 THR A N 1
ATOM 2110 C CA . THR A 1 283 ? -16.594 -11.828 -15.93 1 88.31 283 THR A CA 1
ATOM 2111 C C . THR A 1 283 ? -17.047 -13.281 -15.82 1 88.31 283 THR A C 1
ATOM 2113 O O . THR A 1 283 ? -17.781 -13.766 -16.688 1 88.31 283 THR A O 1
ATOM 2116 N N . ARG A 1 284 ? -16.547 -13.953 -14.883 1 89.5 284 ARG A N 1
ATOM 2117 C CA . ARG A 1 284 ? -16.812 -15.367 -14.672 1 89.5 284 ARG A CA 1
ATOM 2118 C C . ARG A 1 284 ? -16.109 -16.219 -15.719 1 89.5 284 ARG A C 1
ATOM 2120 O O . ARG A 1 284 ? -16.328 -17.438 -15.789 1 89.5 284 ARG A O 1
ATOM 2127 N N . THR A 1 285 ? -15.289 -15.555 -16.469 1 90.06 285 THR A N 1
ATOM 2128 C CA . THR A 1 285 ? -14.461 -16.312 -17.391 1 90.06 285 THR A CA 1
ATOM 2129 C C . THR A 1 285 ? -13.508 -17.234 -16.641 1 90.06 285 THR A C 1
ATOM 2131 O O . THR A 1 285 ? -12.875 -16.828 -15.664 1 90.06 285 THR A O 1
ATOM 2134 N N . PRO A 1 286 ? -13.422 -18.469 -17.094 1 92.69 286 PRO A N 1
ATOM 2135 C CA . PRO A 1 286 ? -12.547 -19.406 -16.391 1 92.69 286 PRO A CA 1
ATOM 2136 C C . PRO A 1 286 ? -11.078 -19.016 -16.484 1 92.69 286 PRO A C 1
ATOM 2138 O O . PRO A 1 286 ? -10.609 -18.594 -17.547 1 92.69 286 PRO A O 1
ATOM 2141 N N . LEU A 1 287 ? -10.445 -19.156 -15.359 1 92.56 287 LEU A N 1
ATOM 2142 C CA . LEU A 1 287 ? -9.016 -18.906 -15.234 1 92.56 287 LEU A CA 1
ATOM 2143 C C . LEU A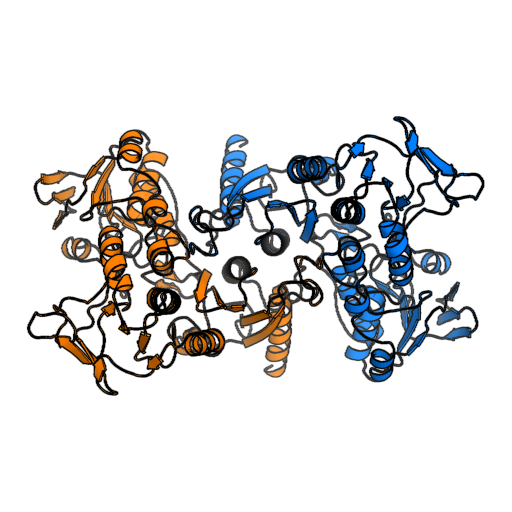 1 287 ? -8.289 -20.156 -14.75 1 92.56 287 LEU A C 1
ATOM 2145 O O . LEU A 1 287 ? -8.867 -20.969 -14.031 1 92.56 287 LEU A O 1
ATOM 2149 N N . GLN A 1 288 ? -7.09 -20.281 -15.164 1 91.94 288 GLN A N 1
ATOM 2150 C CA . GLN A 1 288 ? -6.191 -21.328 -14.695 1 91.94 288 GLN A CA 1
ATOM 2151 C C . GLN A 1 288 ? -4.762 -20.812 -14.562 1 91.94 288 GLN A C 1
ATOM 2153 O O . GLN A 1 288 ? -4.363 -19.891 -15.266 1 91.94 288 GLN A O 1
ATOM 2158 N N . GLY A 1 289 ? -3.996 -21.422 -13.633 1 89.38 289 GLY A N 1
ATOM 2159 C CA . GLY A 1 289 ? -2.58 -21.109 -13.516 1 89.38 289 GLY A CA 1
ATOM 2160 C C . GLY A 1 289 ? -2.312 -19.797 -12.805 1 89.38 289 GLY A C 1
ATOM 2161 O O . GLY A 1 289 ? -1.56 -18.969 -13.297 1 89.38 289 GLY A O 1
ATOM 2162 N N . LEU A 1 290 ? -2.842 -19.609 -11.656 1 88.25 290 LEU A N 1
ATOM 2163 C CA . LEU A 1 290 ? -2.664 -18.375 -10.883 1 88.25 290 LEU A CA 1
ATOM 2164 C C . LEU A 1 290 ? -1.39 -18.453 -10.047 1 88.25 290 LEU A C 1
ATOM 2166 O O . LEU A 1 290 ? -0.35 -18.906 -10.531 1 88.25 290 LEU A O 1
ATOM 2170 N N . THR A 1 291 ? -1.375 -17.891 -8.867 1 88.94 291 THR A N 1
ATOM 2171 C CA . THR A 1 291 ? -0.167 -17.797 -8.055 1 88.94 291 THR A CA 1
ATOM 2172 C C . THR A 1 291 ? -0.177 -18.859 -6.953 1 88.94 291 THR A C 1
ATOM 2174 O O . THR A 1 291 ? -1.187 -19.531 -6.742 1 88.94 291 THR A O 1
ATOM 2177 N N . GLY A 1 292 ? 0.993 -18.969 -6.328 1 90.06 292 GLY A N 1
ATOM 2178 C CA . GLY A 1 292 ? 1.111 -19.891 -5.211 1 90.06 292 GLY A CA 1
ATOM 2179 C C . GLY A 1 292 ? 0.162 -19.578 -4.074 1 90.06 292 GLY A C 1
ATOM 2180 O O . GLY A 1 292 ? -0.353 -20.484 -3.416 1 90.06 292 GLY A O 1
ATOM 2181 N N . SER A 1 293 ? -0.068 -18.297 -3.875 1 89.81 293 SER A N 1
ATOM 2182 C CA . SER A 1 293 ? -0.977 -17.906 -2.803 1 89.81 293 SER A CA 1
ATOM 2183 C C . SER A 1 293 ? -2.404 -18.359 -3.094 1 89.81 293 SER A C 1
ATOM 2185 O O . SER A 1 293 ? -3.127 -18.766 -2.186 1 89.81 293 SER A O 1
ATOM 2187 N N . HIS A 1 294 ? -2.822 -18.312 -4.316 1 92.12 294 HIS A N 1
ATOM 2188 C CA . HIS A 1 294 ? -4.125 -18.844 -4.703 1 92.12 294 HIS A CA 1
ATOM 2189 C C . HIS A 1 294 ? -4.199 -20.344 -4.477 1 92.12 294 HIS A C 1
ATOM 2191 O O . HIS A 1 294 ? -5.191 -20.859 -3.951 1 92.12 294 HIS A O 1
ATOM 2197 N N . ALA A 1 295 ? -3.121 -20.953 -4.926 1 94.62 295 ALA A N 1
ATOM 2198 C CA . ALA A 1 295 ? -3.076 -22.406 -4.777 1 94.62 295 ALA A CA 1
ATOM 2199 C C . ALA A 1 295 ? -3.199 -22.812 -3.311 1 94.62 295 ALA A C 1
ATOM 2201 O O . ALA A 1 295 ? -3.945 -23.734 -2.975 1 94.62 295 ALA A O 1
ATOM 2202 N N . TYR A 1 296 ? -2.5 -22.141 -2.479 1 93.69 296 TYR A N 1
ATOM 2203 C CA . TYR A 1 296 ? -2.516 -22.453 -1.053 1 93.69 296 TYR A CA 1
ATOM 2204 C C . TYR A 1 296 ? -3.898 -22.219 -0.458 1 93.69 296 TYR A C 1
ATOM 2206 O O . TYR A 1 296 ? -4.418 -23.062 0.275 1 93.69 296 TYR A O 1
ATOM 2214 N N . ALA A 1 297 ? -4.504 -21.078 -0.741 1 92.56 297 ALA A N 1
ATOM 2215 C CA . ALA A 1 297 ? -5.832 -20.75 -0.228 1 92.56 297 ALA A CA 1
ATOM 2216 C C . ALA A 1 297 ? -6.875 -21.75 -0.714 1 92.56 297 ALA A C 1
ATOM 2218 O O . ALA A 1 297 ? -7.754 -22.156 0.048 1 92.56 297 ALA A O 1
ATOM 2219 N N . GLN A 1 298 ? 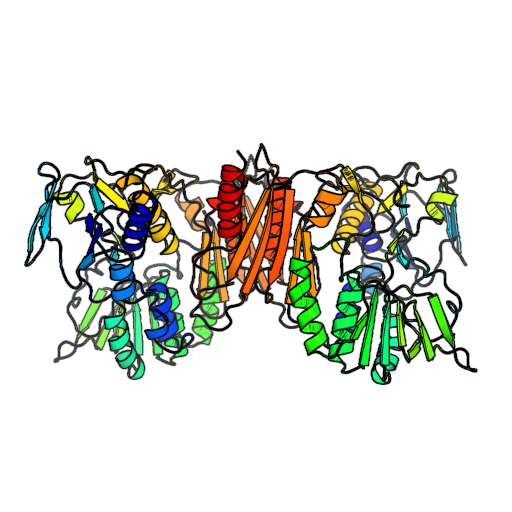-6.793 -22.094 -1.956 1 95.81 298 GLN A N 1
ATOM 2220 C CA . GLN A 1 298 ? -7.688 -23.094 -2.51 1 95.81 298 GLN A CA 1
ATOM 2221 C C . GLN A 1 298 ? -7.484 -24.453 -1.83 1 95.81 298 GLN A C 1
ATOM 2223 O O . GLN A 1 298 ? -8.453 -25.141 -1.509 1 95.81 298 GLN A O 1
ATOM 2228 N N . GLY A 1 299 ? -6.223 -24.75 -1.664 1 97.69 299 GLY A N 1
ATOM 2229 C CA . GLY A 1 299 ? -5.906 -25.984 -0.96 1 97.69 299 GLY A CA 1
ATOM 2230 C C . GLY A 1 299 ? -6.492 -26.047 0.438 1 97.69 299 GLY A C 1
ATOM 2231 O O . GLY A 1 299 ? -7.102 -27.047 0.821 1 97.69 299 GLY A O 1
ATOM 2232 N N . LYS A 1 300 ? -6.277 -25 1.132 1 96.19 300 LYS A N 1
ATOM 2233 C CA . LYS A 1 300 ? -6.836 -24.922 2.48 1 96.19 300 LYS A CA 1
ATOM 2234 C C . LYS A 1 300 ? -8.352 -25.109 2.461 1 96.19 300 LYS A C 1
ATOM 2236 O O . LYS A 1 300 ? -8.898 -25.797 3.322 1 96.19 300 LYS A O 1
ATOM 2241 N N . THR A 1 301 ? -9.023 -24.531 1.543 1 96.69 301 THR A N 1
ATOM 2242 C CA . THR A 1 301 ? -10.477 -24.656 1.406 1 96.69 301 THR A CA 1
ATOM 2243 C C . THR A 1 301 ? -10.859 -26.094 1.083 1 96.69 301 THR A C 1
ATOM 2245 O O . THR A 1 301 ? -11.727 -26.672 1.739 1 96.69 301 THR A O 1
ATOM 2248 N N . ALA A 1 302 ? -10.211 -26.688 0.112 1 98.56 302 ALA A N 1
ATOM 2249 C CA . ALA A 1 302 ? -10.469 -28.078 -0.273 1 98.56 302 ALA A CA 1
ATOM 2250 C C . ALA A 1 302 ? -10.25 -29.016 0.905 1 98.56 302 ALA A C 1
ATOM 2252 O O . ALA A 1 302 ? -11.086 -29.891 1.177 1 98.56 302 ALA A O 1
ATOM 2253 N N . GLY A 1 303 ? -9.141 -28.812 1.56 1 98.69 303 GLY A N 1
ATOM 2254 C CA . GLY A 1 303 ? -8.812 -29.641 2.705 1 98.69 303 GLY A CA 1
ATOM 2255 C C . GLY A 1 303 ? -9.812 -29.531 3.838 1 98.69 303 GLY A C 1
ATOM 2256 O O . GLY A 1 303 ? -10.234 -30.531 4.41 1 98.69 303 GLY A O 1
ATOM 2257 N N . THR A 1 304 ? -10.148 -28.312 4.152 1 98 304 THR A N 1
ATOM 2258 C CA . THR A 1 304 ? -11.133 -28.094 5.207 1 98 304 THR A CA 1
ATOM 2259 C C . THR A 1 304 ? -12.422 -28.844 4.906 1 98 304 THR A C 1
ATOM 2261 O O . THR A 1 304 ? -12.969 -29.531 5.777 1 98 304 THR A O 1
ATOM 2264 N N . ASN A 1 305 ? -12.891 -28.734 3.725 1 98.38 305 ASN A N 1
ATOM 2265 C CA . ASN A 1 305 ? -14.133 -29.391 3.34 1 98.38 305 ASN A CA 1
ATOM 2266 C C . ASN A 1 305 ? -13.984 -30.906 3.291 1 98.38 305 ASN A C 1
ATOM 2268 O O . ASN A 1 305 ? -14.883 -31.641 3.709 1 98.38 305 ASN A O 1
ATOM 2272 N N . ALA A 1 306 ? -12.875 -31.406 2.799 1 98.56 306 ALA A N 1
ATOM 2273 C CA . ALA A 1 306 ? -12.594 -32.844 2.766 1 98.56 306 ALA A CA 1
ATOM 2274 C C . ALA A 1 306 ? -12.555 -33.406 4.176 1 98.56 306 ALA A C 1
ATOM 2276 O O . ALA A 1 306 ? -12.891 -34.594 4.379 1 98.56 306 ALA A O 1
ATOM 2277 N N . GLY A 1 307 ? -12.125 -32.625 5.086 1 98 307 GLY A N 1
ATOM 2278 C CA . GLY A 1 307 ? -12.047 -33.062 6.477 1 98 307 GLY A CA 1
ATOM 2279 C C . GLY A 1 307 ? -13.359 -32.906 7.223 1 98 307 GLY A C 1
ATOM 2280 O O . GLY A 1 307 ? -13.422 -33.156 8.43 1 98 307 GLY A O 1
ATOM 2281 N N . GLY A 1 308 ? -14.375 -32.469 6.586 1 97.56 308 GLY A N 1
ATOM 2282 C CA . GLY A 1 308 ? -15.695 -32.406 7.195 1 97.56 308 GLY A CA 1
ATOM 2283 C C . GLY A 1 308 ? -16.078 -30.984 7.625 1 97.56 308 GLY A C 1
ATOM 2284 O O . GLY A 1 308 ? -17.141 -30.766 8.211 1 97.56 308 GLY A O 1
ATOM 2285 N N . GLY A 1 309 ? -15.203 -30.094 7.293 1 96.5 309 GLY A N 1
ATOM 2286 C CA . GLY A 1 309 ? -15.508 -28.703 7.613 1 96.5 309 GLY A CA 1
ATOM 2287 C C . GLY A 1 309 ? -16.312 -28.016 6.543 1 96.5 309 GLY A C 1
ATOM 2288 O O . GLY A 1 309 ? -16.938 -28.656 5.695 1 96.5 309 GLY A O 1
ATOM 2289 N N . GLN A 1 310 ? -16.484 -26.656 6.746 1 94.56 310 GLN A N 1
ATOM 2290 C CA . GLN A 1 310 ? -17.203 -25.812 5.793 1 94.56 310 GLN A CA 1
ATOM 2291 C C . GLN A 1 310 ? -16.406 -24.547 5.488 1 94.56 310 GLN A C 1
ATOM 2293 O O . GLN A 1 310 ? -16.141 -23.734 6.387 1 94.56 310 GLN A O 1
ATOM 2298 N N . ARG A 1 311 ? -16 -24.406 4.258 1 93.31 311 ARG A N 1
ATOM 2299 C CA . ARG A 1 311 ? -15.258 -23.234 3.801 1 93.31 311 ARG A CA 1
ATOM 2300 C C . ARG A 1 311 ? -15.523 -22.969 2.322 1 93.31 311 ARG A C 1
ATOM 2302 O O . ARG A 1 311 ? -15.758 -23.891 1.548 1 93.31 311 ARG A O 1
ATOM 2309 N N . VAL A 1 312 ? -15.531 -21.688 1.963 1 93.44 312 VAL A N 1
ATOM 2310 C CA . VAL A 1 312 ? -15.758 -21.312 0.573 1 93.44 312 VAL A CA 1
ATOM 2311 C C . VAL A 1 312 ? -14.586 -20.484 0.062 1 93.44 312 VAL A C 1
ATOM 2313 O O . VAL A 1 312 ? -13.984 -19.719 0.821 1 93.44 312 VAL A O 1
ATOM 2316 N N . TYR A 1 313 ? -14.25 -20.719 -1.189 1 90.69 313 TYR A N 1
ATOM 2317 C CA . TYR A 1 313 ? -13.25 -19.922 -1.894 1 90.69 313 TYR A CA 1
ATOM 2318 C C . TYR A 1 313 ? -13.906 -19.062 -2.971 1 90.69 313 TYR A C 1
ATOM 2320 O O . TYR A 1 313 ? -14.492 -19.578 -3.918 1 90.69 313 TYR A O 1
ATOM 2328 N N . ARG A 1 314 ? -14.047 -17.734 -2.891 1 75.25 314 ARG A N 1
ATOM 2329 C CA . ARG A 1 314 ? -14.836 -16.922 -3.814 1 75.25 314 ARG A CA 1
ATOM 2330 C C . ARG A 1 314 ? -13.938 -15.969 -4.605 1 75.25 314 ARG A C 1
ATOM 2332 O O . ARG A 1 314 ? -14.211 -15.68 -5.77 1 75.25 314 ARG A O 1
ATOM 2339 N N . ALA A 1 315 ? -12.992 -15.383 -4.027 1 63.75 315 ALA A N 1
ATOM 2340 C CA . ALA A 1 315 ? -12.547 -14.07 -4.5 1 63.75 315 ALA A CA 1
ATOM 2341 C C . ALA A 1 315 ? -11.391 -14.211 -5.484 1 63.75 315 ALA A C 1
ATOM 2343 O O . ALA A 1 315 ? -10.359 -14.805 -5.164 1 63.75 315 ALA A O 1
ATOM 2344 N N . VAL A 1 316 ? -11.75 -13.883 -6.961 1 83.38 316 VAL A N 1
ATOM 2345 C CA . VAL A 1 316 ? -10.594 -13.945 -7.852 1 83.38 316 VAL A CA 1
ATOM 2346 C C . VAL A 1 316 ? -10.562 -12.703 -8.75 1 83.38 316 VAL A C 1
ATOM 2348 O O . VAL A 1 316 ? -10.984 -12.766 -9.906 1 83.38 316 VAL A O 1
ATOM 2351 N N . PHE A 1 317 ? -9.961 -11.555 -8.133 1 89.12 317 PHE A N 1
ATOM 2352 C CA . PHE A 1 317 ? -9.805 -10.32 -8.891 1 89.12 317 PHE A CA 1
ATOM 2353 C C . PHE A 1 317 ? -8.359 -10.125 -9.32 1 89.12 317 PHE A C 1
ATOM 2355 O O . PHE A 1 317 ? -8.008 -9.094 -9.898 1 89.12 317 PHE A O 1
ATOM 2362 N N . VAL A 1 318 ? -7.527 -10.969 -9.016 1 89.44 318 VAL A N 1
ATOM 2363 C CA . VAL A 1 318 ? -6.199 -11.266 -9.547 1 89.44 318 VAL A CA 1
ATOM 2364 C C . VAL A 1 318 ? -5.277 -10.07 -9.312 1 89.44 318 VAL A C 1
ATOM 2366 O O . VAL A 1 318 ? -4.676 -9.547 -10.258 1 89.44 318 VAL A O 1
ATOM 2369 N N . PRO A 1 319 ? -5.117 -9.547 -8.07 1 95.06 319 PRO A N 1
ATOM 2370 C CA . PRO A 1 319 ? -3.965 -8.664 -7.852 1 95.06 319 PRO A CA 1
ATOM 2371 C C . PRO A 1 319 ? -2.639 -9.336 -8.195 1 95.06 319 PRO A C 1
ATOM 2373 O O . PRO A 1 319 ? -2.441 -10.516 -7.887 1 95.06 319 PRO A O 1
ATOM 2376 N N . TRP A 1 320 ? -1.771 -8.586 -8.852 1 95.06 320 TRP A N 1
ATOM 2377 C CA . TRP A 1 320 ? -0.489 -9.164 -9.242 1 95.06 320 TRP A CA 1
ATOM 2378 C C . TRP A 1 320 ? 0.621 -8.117 -9.188 1 95.06 320 TRP A C 1
ATOM 2380 O O . TRP A 1 320 ? 0.353 -6.918 -9.219 1 95.06 320 TRP A O 1
ATOM 2390 N N . GLY A 1 321 ? 1.748 -8.539 -8.992 1 95.5 321 GLY A N 1
ATOM 2391 C CA . GLY A 1 321 ? 2.934 -7.695 -9 1 95.5 321 GLY A CA 1
ATOM 2392 C C . GLY A 1 321 ? 4.227 -8.484 -8.945 1 95.5 321 GLY A C 1
ATOM 2393 O O . GLY A 1 321 ? 4.27 -9.578 -8.367 1 95.5 321 GLY A O 1
ATOM 2394 N N . THR A 1 322 ? 5.246 -7.938 -9.531 1 95.38 322 THR A N 1
ATOM 2395 C CA . THR A 1 322 ? 6.551 -8.586 -9.531 1 95.38 322 THR A CA 1
ATOM 2396 C C . THR A 1 322 ? 7.645 -7.605 -9.945 1 95.38 322 THR A C 1
ATOM 2398 O O . THR A 1 322 ? 7.391 -6.68 -10.727 1 95.38 322 THR A O 1
ATOM 2401 N N . PRO A 1 323 ? 8.828 -7.824 -9.398 1 95.94 323 PRO A N 1
ATOM 2402 C CA . PRO A 1 323 ? 9.953 -7.102 -9.977 1 95.94 323 PRO A CA 1
ATOM 2403 C C . PRO A 1 323 ? 10.203 -7.473 -11.438 1 95.94 323 PRO A C 1
ATOM 2405 O O . PRO A 1 323 ? 10.047 -8.633 -11.82 1 95.94 323 PRO A O 1
ATOM 2408 N N . ALA A 1 324 ? 10.547 -6.547 -12.258 1 95.38 324 ALA A N 1
ATOM 2409 C CA . ALA A 1 324 ? 10.883 -6.719 -13.672 1 95.38 324 ALA A CA 1
ATOM 2410 C C . ALA A 1 324 ? 11.969 -5.73 -14.094 1 95.38 324 ALA A C 1
ATOM 2412 O O . ALA A 1 324 ? 11.711 -4.531 -14.203 1 95.38 324 ALA A O 1
ATOM 2413 N N . GLY A 1 325 ? 13.125 -6.262 -14.406 1 95.44 325 GLY A N 1
ATOM 2414 C CA . GLY A 1 325 ? 14.242 -5.355 -14.609 1 95.44 325 GLY A CA 1
ATOM 2415 C C . GLY A 1 325 ? 14.531 -4.48 -13.406 1 95.44 325 GLY A C 1
ATOM 2416 O O . GLY A 1 325 ? 14.68 -4.984 -12.289 1 95.44 325 GLY A O 1
ATOM 2417 N N . LYS A 1 326 ? 14.625 -3.211 -13.703 1 95.12 326 LYS A N 1
ATOM 2418 C CA . LYS A 1 326 ? 14.891 -2.271 -12.617 1 95.12 326 LYS A CA 1
ATOM 2419 C C . LYS A 1 326 ? 13.594 -1.771 -11.984 1 95.12 326 LYS A C 1
ATOM 2421 O O . LYS A 1 326 ? 13.625 -0.962 -11.055 1 95.12 326 LYS A O 1
ATOM 2426 N N . TRP A 1 327 ? 12.523 -2.281 -12.453 1 97.56 327 TRP A N 1
ATOM 2427 C CA . TRP A 1 327 ? 11.227 -1.75 -12.062 1 97.56 327 TRP A CA 1
ATOM 2428 C C . TRP A 1 327 ? 10.406 -2.807 -11.328 1 97.56 327 TRP A C 1
ATOM 2430 O O . TRP A 1 327 ? 10.844 -3.951 -11.188 1 97.56 327 TRP A O 1
ATOM 2440 N N . VAL A 1 328 ? 9.328 -2.416 -10.734 1 97.88 328 VAL A N 1
ATOM 2441 C CA . VAL A 1 328 ? 8.266 -3.285 -10.25 1 97.88 328 VAL A CA 1
ATOM 2442 C C . VAL A 1 328 ? 6.965 -2.979 -10.992 1 97.88 328 VAL A C 1
ATOM 2444 O O . VAL A 1 328 ? 6.605 -1.812 -11.164 1 97.88 328 VAL A O 1
ATOM 2447 N N . ILE A 1 329 ? 6.379 -3.975 -11.508 1 98.19 329 ILE A N 1
ATOM 2448 C CA . ILE A 1 329 ? 5.102 -3.838 -12.195 1 98.19 329 ILE A CA 1
ATOM 2449 C C . ILE A 1 329 ? 4 -4.504 -11.375 1 98.19 329 ILE A C 1
ATOM 2451 O O . ILE A 1 329 ? 4.273 -5.375 -10.539 1 98.19 329 ILE A O 1
ATOM 2455 N N . GLY A 1 330 ? 2.752 -4.074 -11.531 1 97.44 330 GLY A N 1
ATOM 2456 C CA . GLY A 1 330 ? 1.618 -4.652 -10.828 1 97.44 330 GLY A CA 1
ATOM 2457 C C . GLY A 1 330 ? 0.28 -4.23 -11.406 1 97.44 330 GLY A C 1
ATOM 2458 O O . GLY A 1 330 ? 0.227 -3.457 -12.367 1 97.44 330 GLY A O 1
ATOM 2459 N N . GLY A 1 331 ? -0.722 -4.797 -10.844 1 97.06 331 GLY A N 1
ATOM 2460 C CA . GLY A 1 331 ? -2.061 -4.473 -11.305 1 97.06 331 GLY A CA 1
ATOM 2461 C C . GLY A 1 331 ? -3.139 -5.32 -10.656 1 97.06 331 GLY A C 1
ATOM 2462 O O . GLY A 1 331 ? -2.895 -5.969 -9.641 1 97.06 331 GLY A O 1
ATOM 2463 N N . ALA A 1 332 ? -4.312 -5.18 -11.195 1 96.62 332 ALA A N 1
ATOM 2464 C CA . ALA A 1 332 ? -5.488 -5.93 -10.766 1 96.62 332 ALA A CA 1
ATOM 2465 C C . ALA A 1 332 ? -6.516 -6.043 -11.891 1 96.62 332 ALA A C 1
ATOM 2467 O O . ALA A 1 332 ? -6.812 -5.059 -12.562 1 96.62 332 ALA A O 1
ATOM 2468 N N . SER A 1 333 ? -7 -7.242 -12.086 1 95.31 333 SER A N 1
ATOM 2469 C CA . SER A 1 333 ? -8.078 -7.512 -13.031 1 95.31 333 SER A CA 1
ATOM 2470 C C . SER A 1 333 ? -7.672 -7.176 -14.461 1 95.31 333 SER A C 1
ATOM 2472 O O . SER A 1 333 ? -6.664 -7.684 -14.953 1 95.31 333 SER A O 1
ATOM 2474 N N . PHE A 1 334 ? -8.258 -6.148 -15.062 1 93.94 334 PHE A N 1
ATOM 2475 C CA . PHE A 1 334 ? -8.062 -5.996 -16.5 1 93.94 334 PHE A CA 1
ATOM 2476 C C . PHE A 1 334 ? -7.098 -4.855 -16.797 1 93.94 334 PHE A C 1
ATOM 2478 O O . PHE A 1 334 ? -7.125 -3.822 -16.125 1 93.94 334 PHE A O 1
ATOM 2485 N N . GLY A 1 335 ? -6.234 -5.09 -17.812 1 96.19 335 GLY A N 1
ATOM 2486 C CA . GLY A 1 335 ? -5.621 -4 -18.547 1 96.19 335 GLY A CA 1
ATOM 2487 C C . GLY A 1 335 ? -6.359 -3.654 -19.828 1 96.19 335 GLY A C 1
ATOM 2488 O O . GLY A 1 335 ? -7.395 -4.254 -20.125 1 96.19 335 GLY A O 1
ATOM 2489 N N . GLU A 1 336 ? -5.824 -2.676 -20.547 1 97.06 336 GLU A N 1
ATOM 2490 C CA . GLU A 1 336 ? -6.434 -2.289 -21.812 1 97.06 336 GLU A CA 1
ATOM 2491 C C . GLU A 1 336 ? -6.445 -3.455 -22.797 1 97.06 336 GLU A C 1
ATOM 2493 O O . GLU A 1 336 ? -7.445 -3.688 -23.484 1 97.06 336 GLU A O 1
ATOM 2498 N N . THR A 1 337 ? -5.398 -4.156 -22.844 1 94.25 337 THR A N 1
ATOM 2499 C CA . THR A 1 337 ? -5.238 -5.242 -23.797 1 94.25 337 THR A CA 1
ATOM 2500 C C . THR A 1 337 ? -6.285 -6.328 -23.578 1 94.25 337 THR A C 1
ATOM 2502 O O . THR A 1 337 ? -6.973 -6.738 -24.516 1 94.25 337 THR A O 1
ATOM 2505 N N . THR A 1 338 ? -6.418 -6.77 -22.391 1 92.38 338 THR A N 1
ATOM 2506 C CA . THR A 1 338 ? -7.359 -7.836 -22.062 1 92.38 338 THR A CA 1
ATOM 2507 C C . THR A 1 338 ? -8.797 -7.359 -22.219 1 92.38 338 THR A C 1
ATOM 2509 O O . THR A 1 338 ? -9.641 -8.086 -22.75 1 92.38 338 THR A O 1
ATOM 2512 N N . ALA A 1 339 ? -9.125 -6.145 -21.766 1 95.12 339 ALA A N 1
ATOM 2513 C CA . ALA A 1 339 ? -10.477 -5.594 -21.891 1 95.12 339 ALA A CA 1
ATOM 2514 C C . ALA A 1 339 ? -10.891 -5.5 -23.359 1 95.12 339 ALA A C 1
ATOM 2516 O O . ALA A 1 339 ? -12.008 -5.859 -23.719 1 95.12 339 ALA A O 1
ATOM 2517 N N . THR A 1 340 ? -9.945 -5.051 -24.188 1 94.88 340 THR A N 1
ATOM 2518 C CA . THR A 1 340 ? -10.219 -4.918 -25.609 1 94.88 340 THR A CA 1
ATOM 2519 C C . THR A 1 340 ? -10.438 -6.285 -26.25 1 94.88 340 THR A C 1
ATOM 2521 O O . THR A 1 340 ? -11.367 -6.465 -27.047 1 94.88 340 THR A O 1
ATOM 2524 N N . ALA A 1 341 ? -9.602 -7.23 -25.906 1 91.75 341 ALA A N 1
ATOM 2525 C CA . ALA A 1 341 ? -9.727 -8.578 -26.438 1 91.75 341 ALA A CA 1
ATOM 2526 C C . ALA A 1 341 ? -11.078 -9.195 -26.078 1 91.75 341 ALA A C 1
ATOM 2528 O O . ALA A 1 341 ? -11.641 -9.961 -26.875 1 91.75 341 ALA A O 1
ATOM 2529 N N . LEU A 1 342 ? -11.633 -8.852 -24.953 1 92.06 342 LEU A N 1
ATOM 2530 C CA . LEU A 1 342 ? -12.891 -9.406 -24.469 1 92.06 342 LEU A CA 1
ATOM 2531 C C . LEU A 1 342 ? -14.07 -8.547 -24.906 1 92.06 342 LEU A C 1
ATOM 2533 O O . LEU A 1 342 ? -15.219 -8.867 -24.609 1 92.06 342 LEU A O 1
ATOM 2537 N N . GLY A 1 343 ? -13.766 -7.445 -25.547 1 94.81 343 GLY A N 1
ATOM 2538 C CA . GLY A 1 343 ? -14.812 -6.551 -26.016 1 94.81 343 GLY A CA 1
ATOM 2539 C C . GLY A 1 343 ? -15.453 -5.746 -24.906 1 94.81 343 GLY A C 1
ATOM 2540 O O . GLY A 1 343 ? -16.625 -5.391 -24.984 1 94.81 343 GLY A O 1
ATOM 2541 N N . ILE A 1 344 ? -14.766 -5.539 -23.844 1 95.25 344 ILE A N 1
ATOM 2542 C CA . ILE A 1 344 ? -15.289 -4.773 -22.703 1 95.25 344 ILE A CA 1
ATOM 2543 C C . ILE A 1 344 ? -14.953 -3.297 -22.891 1 95.25 344 ILE A C 1
ATOM 2545 O O . ILE A 1 344 ? -13.781 -2.914 -22.875 1 95.25 344 ILE A O 1
ATOM 2549 N N . PRO A 1 345 ? -15.93 -2.494 -23.031 1 96.88 345 PRO A N 1
ATOM 2550 C CA . PRO A 1 345 ? -15.648 -1.063 -23.156 1 96.88 345 PRO A CA 1
ATOM 2551 C C . PRO A 1 345 ? -15.109 -0.452 -21.859 1 96.88 345 PRO A C 1
ATOM 2553 O O . PRO A 1 345 ? -15.469 -0.896 -20.766 1 96.88 345 PRO A O 1
ATOM 2556 N N . TYR A 1 346 ? -14.305 0.584 -22 1 97.88 346 TYR A N 1
ATOM 2557 C CA . TYR A 1 346 ? -13.758 1.189 -20.781 1 97.88 346 TYR A CA 1
ATOM 2558 C C . TYR A 1 346 ? -13.391 2.648 -21.031 1 97.88 346 TYR A C 1
ATOM 2560 O O . TYR A 1 346 ? -13.172 3.062 -22.172 1 97.88 346 TYR A O 1
ATOM 2568 N N . VAL A 1 347 ? -13.359 3.457 -19.922 1 97.94 347 VAL A N 1
ATOM 2569 C CA . VAL A 1 347 ? -12.727 4.77 -19.812 1 97.94 347 VAL A CA 1
ATOM 2570 C C . VAL A 1 347 ? -11.383 4.645 -19.094 1 97.94 347 VAL A C 1
ATOM 2572 O O . VAL A 1 347 ? -11.258 3.895 -18.125 1 97.94 347 VAL A O 1
ATOM 2575 N N . LEU A 1 348 ? -10.438 5.414 -19.688 1 98.38 348 LEU A N 1
ATOM 2576 C CA . LEU A 1 348 ? -9.078 5.293 -19.172 1 98.38 348 LEU A CA 1
ATOM 2577 C C . LEU A 1 348 ? -8.711 6.488 -18.312 1 98.38 348 LEU A C 1
ATOM 2579 O O . LEU A 1 348 ? -9.008 7.633 -18.656 1 98.38 348 LEU A O 1
ATOM 2583 N N . GLY A 1 349 ? -8.164 6.262 -17.047 1 98.69 349 GLY A N 1
ATOM 2584 C CA . GLY A 1 349 ? -7.48 7.25 -16.219 1 98.69 349 GLY A CA 1
ATOM 2585 C C . GLY A 1 349 ? -6.012 6.938 -16.016 1 98.69 349 GLY A C 1
ATOM 2586 O O . GLY A 1 349 ? -5.668 5.883 -15.477 1 98.69 349 GLY A O 1
ATOM 2587 N N . VAL A 1 350 ? -5.16 7.863 -16.453 1 98.69 350 VAL A N 1
ATOM 2588 C CA . VAL A 1 350 ? -3.725 7.621 -16.359 1 98.69 350 VAL A CA 1
ATOM 2589 C C . VAL A 1 350 ? -3.049 8.773 -15.609 1 98.69 350 VAL A C 1
ATOM 2591 O O . VAL A 1 350 ? -3.447 9.93 -15.758 1 98.69 350 VAL A O 1
ATOM 2594 N N . ALA A 1 351 ? -2.061 8.43 -14.789 1 98.38 351 ALA A N 1
ATOM 2595 C CA . ALA A 1 351 ? -1.27 9.469 -14.141 1 98.38 351 ALA A CA 1
ATOM 2596 C C . ALA A 1 351 ? 0.166 9 -13.914 1 98.38 351 ALA A C 1
ATOM 2598 O O . ALA A 1 351 ? 0.411 7.816 -13.68 1 98.38 351 ALA A O 1
ATOM 2599 N N . GLU A 1 352 ? 1.037 9.906 -14.055 1 97.75 352 GLU A N 1
ATOM 2600 C CA . GLU A 1 352 ? 2.398 9.781 -13.547 1 97.75 352 GLU A CA 1
ATOM 2601 C C . GLU A 1 352 ? 2.547 10.469 -12.195 1 97.75 352 GLU A C 1
ATOM 2603 O O . GLU A 1 352 ? 2.115 11.617 -12.023 1 97.75 352 GLU A O 1
ATOM 2608 N N . GLY A 1 353 ? 3 9.75 -11.219 1 97 353 GLY A N 1
ATOM 2609 C CA . GLY A 1 353 ? 3.17 10.297 -9.883 1 97 353 GLY A CA 1
ATOM 2610 C C . GLY A 1 353 ? 4.473 9.875 -9.227 1 97 353 GLY A C 1
ATOM 2611 O O . GLY A 1 353 ? 5.426 9.5 -9.906 1 97 353 GLY A O 1
ATOM 2612 N N . ILE A 1 354 ? 4.547 10.125 -7.887 1 97 354 ILE A N 1
ATOM 2613 C CA . ILE A 1 354 ? 5.754 9.836 -7.121 1 97 354 ILE A CA 1
ATOM 2614 C C . ILE A 1 354 ? 5.379 9.18 -5.793 1 97 354 ILE A C 1
ATOM 2616 O O . ILE A 1 354 ? 4.254 9.344 -5.312 1 97 354 ILE A O 1
ATOM 2620 N N . SER A 1 355 ? 6.316 8.406 -5.207 1 95.88 355 SER A N 1
ATOM 2621 C CA . SER A 1 355 ? 6.062 7.566 -4.043 1 95.88 355 SER A CA 1
ATOM 2622 C C . SER A 1 355 ? 6.008 8.398 -2.764 1 95.88 355 SER A C 1
ATOM 2624 O O . SER A 1 355 ? 5.406 7.98 -1.772 1 95.88 355 SER A O 1
ATOM 2626 N N . ARG A 1 356 ? 6.668 9.539 -2.699 1 96.25 356 ARG A N 1
ATOM 2627 C CA . ARG A 1 356 ? 6.77 10.438 -1.555 1 96.25 356 ARG A CA 1
ATOM 2628 C C . ARG A 1 356 ? 7.113 11.859 -2 1 96.25 356 ARG A C 1
ATOM 2630 O O . ARG A 1 356 ? 7.125 12.148 -3.197 1 96.25 356 ARG A O 1
ATOM 2637 N N . ALA A 1 357 ? 7.234 12.758 -0.987 1 94.75 357 ALA A N 1
ATOM 2638 C CA . ALA A 1 357 ? 7.508 14.133 -1.373 1 94.75 357 ALA A CA 1
ATOM 2639 C C . ALA A 1 357 ? 8.719 14.219 -2.303 1 94.75 357 ALA A C 1
ATOM 2641 O O . ALA A 1 357 ? 9.719 13.523 -2.094 1 94.75 357 ALA A O 1
ATOM 2642 N N . ARG A 1 358 ? 8.609 15.023 -3.324 1 93.81 358 ARG A N 1
ATOM 2643 C CA . ARG A 1 358 ? 9.609 15.148 -4.383 1 93.81 358 ARG A CA 1
ATOM 2644 C C . ARG A 1 358 ? 10.977 15.469 -3.807 1 93.81 358 ARG A C 1
ATOM 2646 O O . ARG A 1 358 ? 12 15.07 -4.363 1 93.81 358 ARG A O 1
ATOM 2653 N N . TYR A 1 359 ? 10.992 16.203 -2.652 1 94.31 359 TYR A N 1
ATOM 2654 C CA . TYR A 1 359 ? 12.242 16.688 -2.084 1 94.31 359 TYR A CA 1
ATOM 2655 C C . TYR A 1 359 ? 12.836 15.688 -1.107 1 94.31 359 TYR A C 1
ATOM 2657 O O . TYR A 1 359 ? 13.945 15.883 -0.603 1 94.31 359 TYR A O 1
ATOM 2665 N N . TYR A 1 360 ? 12.18 14.695 -0.748 1 95.75 360 TYR A N 1
ATOM 2666 C CA . TYR A 1 360 ? 12.711 13.68 0.158 1 95.75 360 TYR A CA 1
ATOM 2667 C C . TYR A 1 360 ? 13.57 12.672 -0.593 1 95.75 360 TYR A C 1
ATOM 2669 O O . TYR A 1 360 ? 13.203 12.227 -1.685 1 95.75 360 TYR A O 1
ATOM 2677 N N . PRO A 1 361 ? 14.672 12.273 -0.068 1 94.31 361 PRO A N 1
ATOM 2678 C CA . PRO A 1 361 ? 15.555 11.32 -0.748 1 94.31 361 PRO A CA 1
ATOM 2679 C C . PRO A 1 361 ? 14.875 9.984 -1.033 1 94.31 361 PRO A C 1
ATOM 2681 O O . PRO A 1 361 ? 14.094 9.5 -0.212 1 94.31 361 PRO A O 1
ATOM 2684 N N . GLY A 1 362 ? 15.227 9.406 -2.189 1 93.62 362 GLY A N 1
ATOM 2685 C CA . GLY A 1 362 ? 14.758 8.078 -2.531 1 93.62 362 GLY A CA 1
ATOM 2686 C C . GLY A 1 362 ? 13.391 8.078 -3.188 1 93.62 362 GLY A C 1
ATOM 2687 O O . GLY A 1 362 ? 12.828 7.012 -3.455 1 93.62 362 GLY A O 1
ATOM 2688 N N . VAL A 1 363 ? 12.875 9.242 -3.453 1 95.75 363 VAL A N 1
ATOM 2689 C CA . VAL A 1 363 ? 11.594 9.359 -4.137 1 95.75 363 VAL A CA 1
ATOM 2690 C C . VAL A 1 363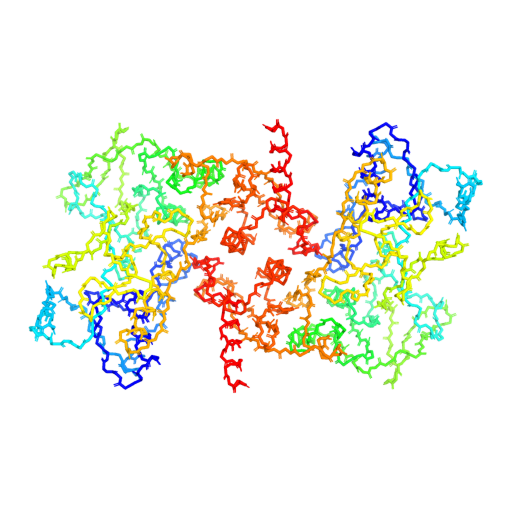 ? 11.648 8.602 -5.461 1 95.75 363 VAL A C 1
ATOM 2692 O O . VAL A 1 363 ? 12.664 8.617 -6.156 1 95.75 363 VAL A O 1
ATOM 2695 N N . GLN A 1 364 ? 10.57 7.879 -5.738 1 96.69 364 GLN A N 1
ATOM 2696 C CA . GLN A 1 364 ? 10.484 7.059 -6.941 1 96.69 364 GLN A CA 1
ATOM 2697 C C . GLN A 1 364 ? 9.266 7.438 -7.781 1 96.69 364 GLN A C 1
ATOM 2699 O O . GLN A 1 364 ? 8.242 7.871 -7.246 1 96.69 364 GLN A O 1
ATOM 2704 N N . LYS A 1 365 ? 9.398 7.199 -9.055 1 96.81 365 LYS A N 1
ATOM 2705 C CA . LYS A 1 365 ? 8.289 7.441 -9.977 1 96.81 365 LYS A CA 1
ATOM 2706 C C . LYS A 1 365 ? 7.297 6.277 -9.953 1 96.81 365 LYS A C 1
ATOM 2708 O O . LYS A 1 365 ? 7.684 5.133 -9.711 1 96.81 365 LYS A O 1
ATOM 2713 N N . ILE A 1 366 ? 6.07 6.578 -10.266 1 98.06 366 ILE A N 1
ATOM 2714 C CA . ILE A 1 366 ? 5.016 5.582 -10.391 1 98.06 366 ILE A CA 1
ATOM 2715 C C . ILE A 1 366 ? 4.051 6 -11.5 1 98.06 366 ILE A C 1
ATOM 2717 O O . ILE A 1 366 ? 3.576 7.137 -11.531 1 98.06 366 ILE A O 1
ATOM 2721 N N . LYS A 1 367 ? 3.828 5.176 -12.414 1 98.56 367 LYS A N 1
ATOM 2722 C CA . LYS A 1 367 ? 2.752 5.344 -13.383 1 98.56 367 LYS A CA 1
ATOM 2723 C C . LYS A 1 367 ? 1.554 4.465 -13.031 1 98.56 367 LYS A C 1
ATOM 2725 O O . LYS A 1 367 ? 1.707 3.27 -12.781 1 98.56 367 LYS A O 1
ATOM 2730 N N . VAL A 1 368 ? 0.4 5.078 -12.977 1 98.69 368 VAL A N 1
ATOM 2731 C CA . VAL A 1 368 ? -0.832 4.355 -12.672 1 98.69 368 VAL A CA 1
ATOM 2732 C C . VAL A 1 368 ? -1.809 4.488 -13.836 1 98.69 368 VAL A C 1
ATOM 2734 O O . VAL A 1 368 ? -2.016 5.582 -14.367 1 98.69 368 VAL A O 1
ATOM 2737 N N . LYS A 1 369 ? -2.322 3.422 -14.266 1 98.62 369 LYS A N 1
ATOM 2738 C CA . LYS A 1 369 ? -3.373 3.346 -15.281 1 98.62 369 LYS A CA 1
ATOM 2739 C C . LYS A 1 369 ? -4.613 2.65 -14.727 1 98.62 369 LYS A C 1
ATOM 2741 O O . LYS A 1 369 ? -4.539 1.51 -14.266 1 98.62 369 LYS A O 1
ATOM 2746 N N . LEU A 1 370 ? -5.781 3.305 -14.75 1 98.88 370 LEU A N 1
ATOM 2747 C CA . LEU A 1 370 ? -7.051 2.775 -14.266 1 98.88 370 LEU A CA 1
ATOM 2748 C C . LEU A 1 370 ? -8.047 2.625 -15.406 1 98.88 370 LEU A C 1
ATOM 2750 O O . LEU A 1 370 ? -8.094 3.465 -16.312 1 98.88 370 LEU A O 1
ATOM 2754 N N . LEU A 1 371 ? -8.812 1.575 -15.406 1 98.62 371 LEU A N 1
ATOM 2755 C CA . LEU A 1 371 ? -9.914 1.346 -16.344 1 98.62 371 LEU A CA 1
ATOM 2756 C C . LEU A 1 371 ? -11.242 1.301 -15.602 1 98.62 371 LEU A C 1
ATOM 2758 O O . LEU A 1 371 ? -11.375 0.608 -14.586 1 98.62 371 LEU A O 1
ATOM 2762 N N . ALA A 1 372 ? -12.195 2 -16.094 1 98.62 372 ALA A N 1
ATOM 2763 C CA . ALA A 1 372 ? -13.531 1.991 -15.492 1 98.62 372 ALA A CA 1
ATOM 2764 C C . ALA A 1 372 ? -14.602 1.776 -16.562 1 98.62 372 ALA A C 1
ATOM 2766 O O . ALA A 1 372 ? -14.398 2.104 -17.734 1 98.62 372 ALA A O 1
ATOM 2767 N N . GLU A 1 373 ? -15.727 1.205 -16.156 1 97.38 373 GLU A N 1
ATOM 2768 C CA . GLU A 1 373 ? -16.891 1.111 -17.031 1 97.38 373 GLU A CA 1
ATOM 2769 C C . GLU A 1 373 ? -17.375 2.494 -17.438 1 97.38 373 GLU A C 1
ATOM 2771 O O . GLU A 1 373 ? -17.531 3.387 -16.609 1 97.38 373 GLU A O 1
ATOM 2776 N N . PRO A 1 374 ? -17.719 2.744 -18.75 1 96.75 374 PRO A N 1
ATOM 2777 C CA . PRO A 1 374 ? -18.047 4.086 -19.234 1 96.75 374 PRO A CA 1
ATOM 2778 C C . PRO A 1 374 ? -19.281 4.676 -18.562 1 96.75 374 PRO A C 1
ATOM 2780 O O . PRO A 1 374 ? -19.312 5.871 -18.25 1 96.75 374 PRO A O 1
ATOM 2783 N N . GLU A 1 375 ? -20.328 3.994 -18.266 1 95.06 375 GLU A N 1
ATOM 2784 C CA . GLU A 1 375 ? -21.578 4.555 -17.734 1 95.06 375 GLU A CA 1
ATOM 2785 C C . GLU A 1 375 ? -21.516 4.707 -16.219 1 95.06 375 GLU A C 1
ATOM 2787 O O . GLU A 1 375 ? -21.688 5.809 -15.695 1 95.06 375 GLU A O 1
ATOM 2792 N N . SER A 1 376 ? -21.141 3.701 -15.578 1 97.06 376 SER A N 1
ATOM 2793 C CA . SER A 1 376 ? -21.156 3.693 -14.117 1 97.06 376 SER A CA 1
ATOM 2794 C C . SER A 1 376 ? -19.859 4.23 -13.547 1 97.06 376 SER A C 1
ATOM 2796 O O . SER A 1 376 ? -19.797 4.594 -12.367 1 97.06 376 SER A O 1
ATOM 2798 N N . LEU A 1 377 ? -18.766 4.18 -14.289 1 98.38 377 LEU A N 1
ATOM 2799 C CA . LEU A 1 377 ? -17.406 4.57 -13.93 1 98.38 377 LEU A CA 1
ATOM 2800 C C . LEU A 1 377 ? -16.875 3.689 -12.805 1 98.38 377 LEU A C 1
ATOM 2802 O O . LEU A 1 377 ? -15.977 4.102 -12.062 1 98.38 377 LEU A O 1
ATOM 2806 N N . ARG A 1 378 ? -17.5 2.531 -12.688 1 98.12 378 ARG A N 1
ATOM 2807 C CA . ARG A 1 378 ? -16.969 1.523 -11.781 1 98.12 378 ARG A CA 1
ATOM 2808 C C . ARG A 1 378 ? -15.625 0.989 -12.273 1 98.12 378 ARG A C 1
ATOM 2810 O O . ARG A 1 378 ? -15.469 0.691 -13.461 1 98.12 378 ARG A O 1
ATOM 2817 N N . LEU A 1 379 ? -14.695 0.915 -11.312 1 98.56 379 LEU A N 1
ATOM 2818 C CA . LEU A 1 379 ? -13.367 0.413 -11.664 1 98.56 379 LEU A CA 1
ATOM 2819 C C . LEU A 1 379 ? -13.445 -1.034 -12.141 1 98.56 379 LEU A C 1
ATOM 2821 O O . LEU A 1 379 ? -14.086 -1.869 -11.5 1 98.56 379 LEU A O 1
ATOM 2825 N N . ILE A 1 380 ? -12.758 -1.415 -13.234 1 97.56 380 ILE A N 1
ATOM 2826 C CA . ILE A 1 380 ? -12.805 -2.791 -13.719 1 97.56 380 ILE A CA 1
ATOM 2827 C C . ILE A 1 380 ? -11.391 -3.346 -13.828 1 97.56 380 ILE A C 1
ATOM 2829 O O . ILE A 1 380 ? -11.195 -4.543 -14.047 1 97.56 380 ILE A O 1
ATOM 2833 N N . GLY A 1 381 ? -10.383 -2.482 -13.719 1 97.94 381 GLY A N 1
ATOM 2834 C CA . GLY A 1 381 ? -9.008 -2.951 -13.789 1 97.94 381 GLY A CA 1
ATOM 2835 C C . GLY A 1 381 ? -7.988 -1.854 -13.547 1 97.94 381 GLY A C 1
ATOM 2836 O O . GLY A 1 381 ? -8.344 -0.678 -13.461 1 97.94 381 GLY A O 1
ATOM 2837 N N . ALA A 1 382 ? -6.742 -2.23 -13.359 1 98.62 382 ALA A N 1
ATOM 2838 C CA . ALA A 1 382 ? -5.652 -1.289 -13.117 1 98.62 382 ALA A CA 1
ATOM 2839 C C . ALA A 1 382 ? -4.305 -1.909 -13.461 1 98.62 382 ALA A C 1
ATOM 2841 O O . ALA A 1 382 ? -4.137 -3.129 -13.383 1 98.62 382 ALA A O 1
ATOM 2842 N N . GLN A 1 383 ? -3.342 -1.111 -13.844 1 98.56 383 GLN A N 1
ATOM 2843 C CA . GLN A 1 383 ? -1.949 -1.492 -14.055 1 98.56 383 GLN A CA 1
ATOM 2844 C C . GLN A 1 383 ? -1.003 -0.39 -13.586 1 98.56 383 GLN A C 1
ATOM 2846 O O . GLN A 1 383 ? -1.374 0.786 -13.562 1 98.56 383 GLN A O 1
ATOM 2851 N N . MET A 1 384 ? 0.157 -0.794 -13.203 1 98.5 384 MET A N 1
ATOM 2852 C CA . MET A 1 384 ? 1.11 0.191 -12.703 1 98.5 384 MET A CA 1
ATOM 2853 C C . MET A 1 384 ? 2.545 -0.269 -12.938 1 98.5 384 MET A C 1
ATOM 2855 O O . MET A 1 384 ? 2.807 -1.468 -13.055 1 98.5 384 MET A O 1
ATOM 2859 N N . VAL A 1 385 ? 3.426 0.593 -13.023 1 98.69 385 VAL A N 1
ATOM 2860 C CA . VAL A 1 385 ? 4.867 0.366 -13.039 1 98.69 385 VAL A CA 1
ATOM 2861 C C . VAL A 1 385 ? 5.57 1.461 -12.242 1 98.69 385 VAL A C 1
ATOM 2863 O O . VAL A 1 385 ? 5.176 2.629 -12.297 1 98.69 385 VAL A O 1
ATOM 2866 N N . GLY A 1 386 ? 6.48 1.107 -11.414 1 97.94 386 GLY A N 1
ATOM 2867 C CA . GLY A 1 386 ? 7.211 2.082 -10.617 1 97.94 386 GLY A CA 1
ATOM 2868 C C . GLY A 1 386 ? 8.5 1.537 -10.047 1 97.94 386 GLY A C 1
ATOM 2869 O O . GLY A 1 386 ? 8.906 0.416 -10.359 1 97.94 386 GLY A O 1
ATOM 2870 N N . GLY A 1 387 ? 9.219 2.365 -9.242 1 94.75 387 GLY A N 1
ATOM 2871 C CA . GLY A 1 387 ? 10.516 2.02 -8.688 1 94.75 387 GLY A CA 1
ATOM 2872 C C . GLY A 1 387 ? 10.438 1.039 -7.535 1 94.75 387 GLY A C 1
ATOM 2873 O O . GLY A 1 387 ? 11.453 0.673 -6.949 1 94.75 387 GLY A O 1
ATOM 2874 N N . GLY A 1 388 ? 9.273 0.636 -7.164 1 90.25 388 GLY A N 1
ATOM 2875 C CA . GLY A 1 388 ? 9.164 -0.432 -6.184 1 90.25 388 GLY A CA 1
ATOM 2876 C C . GLY A 1 388 ? 8.227 -0.101 -5.039 1 90.25 388 GLY A C 1
ATOM 2877 O O . GLY A 1 388 ? 7.352 -0.899 -4.695 1 90.25 388 GLY A O 1
ATOM 2878 N N . GLU A 1 389 ? 8.367 1.085 -4.477 1 91.56 389 GLU A N 1
ATOM 2879 C CA . GLU A 1 389 ? 7.668 1.44 -3.246 1 91.56 389 GLU A CA 1
ATOM 2880 C C . GLU A 1 389 ? 6.16 1.506 -3.463 1 91.56 389 GLU A C 1
ATOM 2882 O O . GLU A 1 389 ? 5.68 2.289 -4.285 1 91.56 389 GLU A O 1
ATOM 2887 N N . GLY A 1 390 ? 5.492 0.628 -2.766 1 96.12 390 GLY A N 1
ATOM 2888 C CA . GLY A 1 390 ? 4.047 0.736 -2.641 1 96.12 390 GLY A CA 1
ATOM 2889 C C . GLY A 1 390 ? 3.299 0.107 -3.801 1 96.12 390 GLY A C 1
ATOM 2890 O O . GLY A 1 390 ? 2.066 0.107 -3.824 1 96.12 390 GLY A O 1
ATOM 2891 N N . ILE A 1 391 ? 3.996 -0.455 -4.824 1 97.75 391 ILE A N 1
ATOM 2892 C CA . ILE A 1 391 ? 3.326 -1.027 -5.988 1 97.75 391 ILE A CA 1
ATOM 2893 C C . ILE A 1 391 ? 2.441 -2.193 -5.551 1 97.75 391 ILE A C 1
ATOM 2895 O O . ILE A 1 391 ? 1.263 -2.256 -5.91 1 97.75 391 ILE A O 1
ATOM 2899 N N . LYS A 1 392 ? 3.004 -3.086 -4.797 1 97.44 392 LYS A N 1
ATOM 2900 C CA . LYS A 1 392 ? 2.277 -4.262 -4.328 1 97.44 392 LYS A CA 1
ATOM 2901 C C . LYS A 1 392 ? 1.05 -3.863 -3.516 1 97.44 392 LYS A C 1
ATOM 2903 O O . LYS A 1 392 ? -0.045 -4.383 -3.736 1 97.44 392 LYS A O 1
ATOM 2908 N N . GLU A 1 393 ? 1.168 -2.922 -2.537 1 97.75 393 GLU A N 1
ATOM 2909 C CA . GLU A 1 393 ? 0.063 -2.508 -1.678 1 97.75 393 GLU A CA 1
ATOM 2910 C C . GLU A 1 393 ? -1.023 -1.798 -2.48 1 97.75 393 GLU A C 1
ATOM 2912 O O . GLU A 1 393 ? -2.213 -1.959 -2.201 1 97.75 393 GLU A O 1
ATOM 2917 N N . ARG A 1 394 ? -0.603 -0.971 -3.457 1 98.31 394 ARG A N 1
ATOM 2918 C CA . ARG A 1 394 ? -1.577 -0.297 -4.309 1 98.31 394 ARG A CA 1
ATOM 2919 C C . ARG A 1 394 ? -2.338 -1.299 -5.172 1 98.31 394 ARG A C 1
ATOM 2921 O O . ARG A 1 394 ? -3.535 -1.135 -5.41 1 98.31 394 ARG A O 1
ATOM 2928 N N . ALA A 1 395 ? -1.657 -2.367 -5.652 1 98 395 ALA A N 1
ATOM 2929 C CA . ALA A 1 395 ? -2.322 -3.422 -6.414 1 98 395 ALA A CA 1
ATOM 2930 C C . ALA A 1 395 ? -3.361 -4.141 -5.555 1 98 395 ALA A C 1
ATOM 2932 O O . ALA A 1 395 ? -4.473 -4.414 -6.016 1 98 395 ALA A O 1
ATOM 2933 N N . ASP A 1 396 ? -3.012 -4.465 -4.297 1 97.12 396 ASP A N 1
ATOM 2934 C CA . ASP A 1 396 ? -3.945 -5.078 -3.355 1 97.12 396 ASP A CA 1
ATOM 2935 C C . ASP A 1 396 ? -5.199 -4.219 -3.188 1 97.12 396 ASP A C 1
ATOM 2937 O O . ASP A 1 396 ? -6.32 -4.723 -3.27 1 97.12 396 ASP A O 1
ATOM 2941 N N . PHE A 1 397 ? -4.957 -2.938 -2.975 1 98.06 397 PHE A N 1
ATOM 2942 C CA . PHE A 1 397 ? -6.055 -2 -2.768 1 98.06 397 PHE A CA 1
ATOM 2943 C C . PHE A 1 397 ? -6.961 -1.943 -3.992 1 98.06 397 PHE A C 1
ATOM 2945 O O . PHE A 1 397 ? -8.188 -2.004 -3.869 1 98.06 397 PHE A O 1
ATOM 2952 N N . LEU A 1 398 ? -6.383 -1.814 -5.152 1 98.44 398 LEU A N 1
ATOM 2953 C CA . LEU A 1 398 ? -7.16 -1.631 -6.375 1 98.44 398 LEU A CA 1
ATOM 2954 C C . LEU A 1 398 ? -7.949 -2.893 -6.715 1 98.44 398 LEU A C 1
ATOM 2956 O O . LEU A 1 398 ? -9.047 -2.814 -7.266 1 98.44 398 LEU A O 1
ATOM 2960 N N . ALA A 1 399 ? -7.41 -4.105 -6.375 1 97 399 ALA A N 1
ATOM 2961 C CA . ALA A 1 399 ? -8.172 -5.336 -6.535 1 97 399 ALA A CA 1
ATOM 2962 C C . ALA A 1 399 ? -9.445 -5.309 -5.684 1 97 399 ALA A C 1
ATOM 2964 O O . ALA A 1 399 ? -10.508 -5.738 -6.133 1 97 399 ALA A O 1
ATOM 2965 N N . GLN A 1 400 ? -9.32 -4.785 -4.441 1 96.62 400 GLN A N 1
ATOM 2966 C CA . GLN A 1 400 ? -10.5 -4.66 -3.592 1 96.62 400 GLN A CA 1
ATOM 2967 C C . GLN A 1 400 ? -11.445 -3.592 -4.121 1 96.62 400 GLN A C 1
ATOM 2969 O O . GLN A 1 400 ? -12.664 -3.727 -4.012 1 96.62 400 GLN A O 1
ATOM 2974 N N . ALA A 1 401 ? -10.859 -2.486 -4.648 1 97.69 401 ALA A N 1
ATOM 2975 C CA . ALA A 1 401 ? -11.695 -1.454 -5.258 1 97.69 401 ALA A CA 1
ATOM 2976 C C . ALA A 1 401 ? -12.555 -2.033 -6.379 1 97.69 401 ALA A C 1
ATOM 2978 O O . ALA A 1 401 ? -13.734 -1.7 -6.504 1 97.69 401 ALA A O 1
ATOM 2979 N N . VAL A 1 402 ? -11.953 -2.926 -7.195 1 97 402 VAL A N 1
ATOM 2980 C CA . VAL A 1 402 ? -12.703 -3.609 -8.242 1 97 402 VAL A CA 1
ATOM 2981 C C . VAL A 1 402 ? -13.766 -4.508 -7.617 1 97 402 VAL A C 1
ATOM 2983 O O . VAL A 1 402 ? -14.938 -4.461 -8 1 97 402 VAL A O 1
ATOM 2986 N N . ARG A 1 403 ? -13.383 -5.309 -6.633 1 95.31 403 ARG A N 1
ATOM 2987 C CA . ARG A 1 403 ? -14.258 -6.273 -5.977 1 95.31 403 ARG A CA 1
ATOM 2988 C C . ARG A 1 403 ? -15.492 -5.59 -5.41 1 95.31 403 ARG A C 1
ATOM 2990 O O . ARG A 1 403 ? -16.609 -6.109 -5.531 1 95.31 403 ARG A O 1
ATOM 2997 N N . PHE A 1 404 ? -15.312 -4.371 -4.879 1 95.62 404 PHE A N 1
ATOM 2998 C CA . PHE A 1 404 ? -16.406 -3.738 -4.148 1 95.62 404 PHE A CA 1
ATOM 2999 C C . PHE A 1 404 ? -17.047 -2.639 -4.988 1 95.62 404 PHE A C 1
ATOM 3001 O O . PHE A 1 404 ? -17.906 -1.898 -4.5 1 95.62 404 PHE A O 1
ATOM 3008 N N . GLY A 1 405 ? -16.625 -2.512 -6.211 1 96.31 405 GLY A N 1
ATOM 3009 C CA . GLY A 1 405 ? -17.281 -1.649 -7.176 1 96.31 405 GLY A CA 1
ATOM 3010 C C . GLY A 1 405 ? -17.031 -0.174 -6.934 1 96.31 405 GLY A C 1
ATOM 3011 O O . GLY A 1 405 ? -17.922 0.654 -7.113 1 96.31 405 GLY A O 1
ATOM 3012 N N . LEU A 1 406 ? -15.859 0.199 -6.418 1 97.62 406 LEU A N 1
ATOM 3013 C CA . LEU A 1 406 ? -15.523 1.614 -6.285 1 97.62 406 LEU A CA 1
ATOM 3014 C C . LEU A 1 406 ? -15.453 2.287 -7.652 1 97.62 406 LEU A C 1
ATOM 3016 O O . LEU A 1 406 ? -15.031 1.665 -8.633 1 97.62 406 LEU A O 1
ATOM 3020 N N . THR A 1 407 ? -15.852 3.557 -7.719 1 98.44 407 THR A N 1
ATOM 3021 C CA . THR A 1 407 ? -15.898 4.297 -8.977 1 98.44 407 THR A CA 1
ATOM 3022 C C . THR A 1 407 ? -14.734 5.281 -9.07 1 98.44 407 THR A C 1
ATOM 3024 O O . THR A 1 407 ? -14.031 5.512 -8.086 1 98.44 407 THR A O 1
ATOM 3027 N N . PHE A 1 408 ? -14.523 5.84 -10.281 1 98.44 408 PHE A N 1
ATOM 3028 C CA . PHE A 1 408 ? -13.562 6.926 -10.438 1 98.44 408 PHE A CA 1
ATOM 3029 C C . PHE A 1 408 ? -13.875 8.07 -9.484 1 98.44 408 PHE A C 1
ATOM 3031 O O . PHE A 1 408 ? -12.969 8.734 -8.984 1 98.44 408 PHE A O 1
ATOM 3038 N N . HIS A 1 409 ? -15.203 8.352 -9.211 1 96.12 409 HIS A N 1
ATOM 3039 C CA . HIS A 1 409 ? -15.57 9.398 -8.266 1 96.12 409 HIS A CA 1
ATOM 3040 C C . HIS A 1 409 ? -15.078 9.078 -6.859 1 96.12 409 HIS A C 1
ATOM 3042 O O . HIS A 1 409 ? -14.57 9.953 -6.156 1 96.12 409 HIS A O 1
ATOM 3048 N N . ASP A 1 410 ? -15.266 7.809 -6.457 1 95.94 410 ASP A N 1
ATOM 3049 C CA . ASP A 1 410 ? -14.805 7.355 -5.148 1 95.94 410 ASP A CA 1
ATOM 3050 C C . ASP A 1 410 ? -13.289 7.508 -5.016 1 95.94 410 ASP A C 1
ATOM 3052 O O . ASP A 1 410 ? -12.797 8.047 -4.02 1 95.94 410 ASP A O 1
ATOM 3056 N N . LEU A 1 411 ? -12.547 7.086 -6.027 1 97.25 411 LEU A N 1
ATOM 3057 C CA . LEU A 1 411 ? -11.086 7.082 -5.984 1 97.25 411 LEU A CA 1
ATOM 3058 C C . LEU A 1 411 ? -10.539 8.5 -6.098 1 97.25 411 LEU A C 1
ATOM 3060 O O . LEU A 1 411 ? -9.539 8.836 -5.453 1 97.25 411 LEU A O 1
ATOM 3064 N N . ALA A 1 412 ? -11.164 9.352 -6.848 1 94.56 412 ALA A N 1
ATOM 3065 C CA . ALA A 1 412 ? -10.703 10.719 -7.059 1 94.56 412 ALA A CA 1
ATOM 3066 C C . ALA A 1 412 ? -10.828 11.547 -5.777 1 94.56 412 ALA A C 1
ATOM 3068 O O . ALA A 1 412 ? -10.156 12.57 -5.625 1 94.56 412 ALA A O 1
ATOM 3069 N N . THR A 1 413 ? -11.695 11.094 -4.828 1 91.19 413 THR A N 1
ATOM 3070 C CA . THR A 1 413 ? -11.961 11.875 -3.625 1 91.19 413 THR A CA 1
ATOM 3071 C C . THR A 1 413 ? -11.43 11.156 -2.387 1 91.19 413 THR A C 1
ATOM 3073 O O . THR A 1 413 ? -11.789 11.5 -1.26 1 91.19 413 THR A O 1
ATOM 3076 N N . MET A 1 414 ? -10.688 10.094 -2.611 1 92 414 MET A N 1
ATOM 3077 C CA . MET A 1 414 ? -10.211 9.375 -1.433 1 92 414 MET A CA 1
ATOM 3078 C C . MET A 1 414 ? -9.133 10.18 -0.704 1 92 414 MET A C 1
ATOM 3080 O O . MET A 1 414 ? -8.352 10.883 -1.335 1 92 414 MET A O 1
ATOM 3084 N N . GLU A 1 415 ? -9.102 10.062 0.626 1 90.81 415 GLU A N 1
ATOM 3085 C CA . GLU A 1 415 ? -8.031 10.625 1.441 1 90.81 415 GLU A CA 1
ATOM 3086 C C . GLU A 1 415 ? -6.789 9.742 1.398 1 90.81 415 GLU A C 1
ATOM 3088 O O . GLU A 1 415 ? -6.891 8.523 1.266 1 90.81 415 GLU A O 1
ATOM 3093 N N . ASN A 1 416 ? -5.703 10.352 1.487 1 92.5 416 ASN A N 1
ATOM 3094 C CA . ASN A 1 416 ? -4.457 9.602 1.574 1 92.5 416 ASN A CA 1
ATOM 3095 C C . ASN A 1 416 ? -3.492 10.234 2.574 1 92.5 416 ASN A C 1
ATOM 3097 O O . ASN A 1 416 ? -3.617 11.414 2.902 1 92.5 416 ASN A O 1
ATOM 3101 N N . VAL A 1 417 ? -2.6 9.43 3.002 1 94.69 417 VAL A N 1
ATOM 3102 C CA . VAL A 1 417 ? -1.547 9.883 3.906 1 94.69 417 VAL A CA 1
ATOM 3103 C C . VAL A 1 417 ? -0.579 10.797 3.16 1 94.69 417 VAL A C 1
ATOM 3105 O O . VAL A 1 417 ? -0.079 10.438 2.09 1 94.69 417 VAL A O 1
ATOM 3108 N N . TYR A 1 418 ? -0.353 11.922 3.746 1 93.38 418 TYR A N 1
ATOM 3109 C CA . TYR A 1 418 ? 0.757 12.758 3.309 1 93.38 418 TYR A CA 1
ATOM 3110 C C . TYR A 1 418 ? 1.774 12.945 4.426 1 93.38 418 TYR A C 1
ATOM 3112 O O . TYR A 1 418 ? 1.428 13.398 5.523 1 93.38 418 TYR A O 1
ATOM 3120 N N . SER A 1 419 ? 2.9 12.641 4.203 1 93.62 419 SER A N 1
ATOM 3121 C CA . SER A 1 419 ? 4.125 12.828 4.977 1 93.62 419 SER A CA 1
ATOM 3122 C C . SER A 1 419 ? 5.355 12.812 4.078 1 93.62 419 SER A C 1
ATOM 3124 O O . SER A 1 419 ? 5.57 11.859 3.322 1 93.62 419 SER A O 1
ATOM 3126 N N . PRO A 1 420 ? 6.148 13.82 4.176 1 94.12 420 PRO A N 1
ATOM 3127 C CA . PRO A 1 420 ? 7.242 13.945 3.209 1 94.12 420 PRO A CA 1
ATOM 3128 C C . PRO A 1 420 ? 8.016 12.641 3.014 1 94.12 420 PRO A C 1
ATOM 3130 O O . PRO A 1 420 ? 8.375 12.305 1.885 1 94.12 420 PRO A O 1
ATOM 3133 N N . ALA A 1 421 ? 8.188 11.938 4.047 1 95.25 421 ALA A N 1
ATOM 3134 C CA . ALA A 1 421 ? 9.078 10.773 4.027 1 95.25 421 ALA A CA 1
ATOM 3135 C C . ALA A 1 421 ? 8.391 9.578 3.381 1 95.25 421 ALA A C 1
ATOM 3137 O O . ALA A 1 421 ? 9.062 8.672 2.881 1 95.25 421 ALA A O 1
ATOM 3138 N N . ILE A 1 422 ? 7.004 9.516 3.338 1 96 422 ILE A N 1
ATOM 3139 C CA . ILE A 1 422 ? 6.426 8.219 2.998 1 96 422 ILE A CA 1
ATOM 3140 C C . ILE A 1 422 ? 5.266 8.414 2.021 1 96 422 ILE A C 1
ATOM 3142 O O . ILE A 1 422 ? 4.773 7.445 1.438 1 96 422 ILE A O 1
ATOM 3146 N N . GLY A 1 423 ? 4.867 9.594 1.828 1 95.56 423 GLY A N 1
ATOM 3147 C CA . GLY A 1 423 ? 3.723 9.812 0.96 1 95.56 423 GLY A CA 1
ATOM 3148 C C . GLY A 1 423 ? 3.752 11.164 0.268 1 95.56 423 GLY A C 1
ATOM 3149 O O . GLY A 1 423 ? 4.145 12.164 0.867 1 95.56 423 GLY A O 1
ATOM 3150 N N . ALA A 1 424 ? 3.266 11.203 -0.952 1 93.69 424 ALA A N 1
ATOM 3151 C CA . ALA A 1 424 ? 3.18 12.438 -1.729 1 93.69 424 ALA A CA 1
ATOM 3152 C C . ALA A 1 424 ? 1.856 13.156 -1.479 1 93.69 424 ALA A C 1
ATOM 3154 O O . ALA A 1 424 ? 0.875 12.531 -1.069 1 93.69 424 ALA A O 1
ATOM 3155 N N . LEU A 1 425 ? 1.916 14.445 -1.735 1 91.62 425 LEU A N 1
ATOM 3156 C CA . LEU A 1 425 ? 0.704 15.242 -1.589 1 91.62 425 LEU A CA 1
ATOM 3157 C C . LEU A 1 425 ? -0.398 14.734 -2.512 1 91.62 425 LEU A C 1
ATOM 3159 O O . LEU A 1 425 ? -1.55 14.594 -2.092 1 91.62 425 LEU A O 1
ATOM 3163 N N . ASN A 1 426 ? 0.039 14.492 -3.719 1 92.31 426 ASN A N 1
ATOM 3164 C CA . ASN A 1 426 ? -0.899 13.953 -4.695 1 92.31 426 ASN A CA 1
ATOM 3165 C C . ASN A 1 426 ? -0.715 12.445 -4.883 1 92.31 426 ASN A C 1
ATOM 3167 O O . ASN A 1 426 ? 0.234 12.008 -5.535 1 92.31 426 ASN A O 1
ATOM 3171 N N . GLU A 1 427 ? -1.663 11.688 -4.371 1 95.31 427 GLU A N 1
ATOM 3172 C CA . GLU A 1 427 ? -1.626 10.234 -4.527 1 95.31 427 GLU A CA 1
ATOM 3173 C C . GLU A 1 427 ? -1.878 9.828 -5.977 1 95.31 427 GLU A C 1
ATOM 3175 O O . GLU A 1 427 ? -2.887 10.219 -6.57 1 95.31 427 GLU A O 1
ATOM 3180 N N . PRO A 1 428 ? -0.977 8.984 -6.574 1 97.5 428 PRO A N 1
ATOM 3181 C CA . PRO A 1 428 ? -1.069 8.648 -8 1 97.5 428 PRO A CA 1
ATOM 3182 C C . PRO A 1 428 ? -2.432 8.078 -8.383 1 97.5 428 PRO A C 1
ATOM 3184 O O . PRO A 1 428 ? -2.949 8.375 -9.461 1 97.5 428 PRO A O 1
ATOM 3187 N N . ILE A 1 429 ? -3.025 7.223 -7.582 1 98.38 429 ILE A N 1
ATOM 3188 C CA . ILE A 1 429 ? -4.328 6.629 -7.859 1 98.38 429 ILE A CA 1
ATOM 3189 C C . ILE A 1 429 ? -5.387 7.723 -7.949 1 98.38 429 ILE A C 1
ATOM 3191 O O . ILE A 1 429 ? -6.238 7.703 -8.844 1 98.38 429 ILE A O 1
ATOM 3195 N N . VAL A 1 430 ? -5.363 8.703 -7.039 1 96.12 430 VAL A N 1
ATOM 3196 C CA . VAL A 1 430 ? -6.316 9.805 -7.012 1 96.12 430 VAL A CA 1
ATOM 3197 C C . VAL A 1 430 ? -6.191 10.633 -8.289 1 96.12 430 VAL A C 1
ATOM 3199 O O . VAL A 1 430 ? -7.195 10.969 -8.922 1 96.12 430 VAL A O 1
ATOM 3202 N N . VAL A 1 431 ? -4.953 10.922 -8.633 1 96.94 431 VAL A N 1
ATOM 3203 C CA . VAL A 1 431 ? -4.711 11.727 -9.82 1 96.94 431 VAL A CA 1
ATOM 3204 C C . VAL A 1 431 ? -5.191 10.977 -11.062 1 96.94 431 VAL A C 1
ATOM 3206 O O . VAL A 1 431 ? -5.828 11.562 -11.945 1 96.94 431 VAL A O 1
ATOM 3209 N N . ALA A 1 432 ? -4.891 9.688 -11.156 1 98.75 432 ALA A N 1
ATOM 3210 C CA . ALA A 1 432 ? -5.336 8.883 -12.297 1 98.75 432 ALA A CA 1
ATOM 3211 C C . ALA A 1 432 ? -6.855 8.875 -12.398 1 98.75 432 ALA A C 1
ATOM 3213 O O . ALA A 1 432 ? -7.41 9.023 -13.492 1 98.75 432 ALA A O 1
ATOM 3214 N N . ALA A 1 433 ? -7.523 8.656 -11.281 1 98.31 433 ALA A N 1
ATOM 3215 C CA . ALA A 1 433 ? -8.984 8.648 -11.266 1 98.31 433 ALA A CA 1
ATOM 3216 C C . ALA A 1 433 ? -9.547 10.008 -11.688 1 98.31 433 ALA A C 1
ATOM 3218 O O . ALA A 1 433 ? -10.523 10.078 -12.438 1 98.31 433 ALA A O 1
ATOM 3219 N N . THR A 1 434 ? -8.969 11.078 -11.18 1 95.38 434 THR A N 1
ATOM 3220 C CA . THR A 1 434 ? -9.391 12.43 -11.547 1 95.38 434 THR A CA 1
ATOM 3221 C C . THR A 1 434 ? -9.258 12.648 -13.047 1 95.38 434 THR A C 1
ATOM 3223 O O . THR A 1 434 ? -10.164 13.188 -13.688 1 95.38 434 THR A O 1
ATOM 3226 N N . ASN A 1 435 ? -8.117 12.211 -13.602 1 97.94 435 ASN A N 1
ATOM 3227 C CA . ASN A 1 435 ? -7.918 12.297 -15.039 1 97.94 435 ASN A CA 1
ATOM 3228 C C . ASN A 1 435 ? -8.945 11.461 -15.797 1 97.94 435 ASN A C 1
ATOM 3230 O O . ASN A 1 435 ? -9.398 11.859 -16.875 1 97.94 435 ASN A O 1
ATOM 3234 N N . GLY A 1 436 ? -9.25 10.297 -15.234 1 98.25 436 GLY A N 1
ATOM 3235 C CA . GLY A 1 436 ? -10.273 9.453 -15.828 1 98.25 436 GLY A CA 1
ATOM 3236 C C . GLY A 1 436 ? -11.641 10.109 -15.883 1 98.25 436 GLY A C 1
ATOM 3237 O O . GLY A 1 436 ? -12.375 9.953 -16.859 1 98.25 436 GLY A O 1
ATOM 3238 N N . LEU A 1 437 ? -12.023 10.828 -14.844 1 96.44 437 LEU A N 1
ATOM 3239 C CA . LEU A 1 437 ? -13.281 11.57 -14.828 1 96.44 437 LEU A CA 1
ATOM 3240 C C . LEU A 1 437 ? -13.305 12.633 -15.922 1 96.44 437 LEU A C 1
ATOM 3242 O O . LEU A 1 437 ? -14.32 12.82 -16.594 1 96.44 437 LEU A O 1
ATOM 3246 N N . ALA A 1 438 ? -12.188 13.312 -16.031 1 95 438 ALA A N 1
ATOM 3247 C CA . ALA A 1 438 ? -12.086 14.336 -17.078 1 95 438 ALA A CA 1
ATOM 3248 C C . ALA A 1 438 ? -12.25 13.719 -18.469 1 95 438 ALA A C 1
ATOM 3250 O O . ALA A 1 438 ? -12.914 14.289 -19.328 1 95 438 ALA A O 1
ATOM 3251 N N . GLU A 1 439 ? -11.625 12.562 -18.688 1 95.44 439 GLU A N 1
ATOM 3252 C CA . GLU A 1 439 ? -11.734 11.852 -19.969 1 95.44 439 GLU A CA 1
ATOM 3253 C C . GLU A 1 439 ? -13.172 11.414 -20.219 1 95.44 439 GLU A C 1
ATOM 3255 O O . GLU A 1 439 ? -13.641 11.469 -21.359 1 95.44 439 GLU A O 1
ATOM 3260 N N . ALA A 1 440 ? -13.82 10.914 -19.219 1 94.88 440 ALA A N 1
ATOM 3261 C CA . ALA A 1 440 ? -15.203 10.469 -19.344 1 94.88 440 ALA A CA 1
ATOM 3262 C C . ALA A 1 440 ? -16.125 11.633 -19.688 1 94.88 440 ALA A C 1
ATOM 3264 O O . ALA A 1 440 ? -17.078 11.469 -20.453 1 94.88 440 ALA A O 1
ATOM 3265 N N . ALA A 1 441 ? -15.891 12.773 -19.141 1 90.38 441 ALA A N 1
ATOM 3266 C CA . ALA A 1 441 ? -16.703 13.961 -19.375 1 90.38 441 ALA A CA 1
ATOM 3267 C C . ALA A 1 441 ? -16.578 14.438 -20.828 1 90.38 441 ALA A C 1
ATOM 3269 O O . ALA A 1 441 ? -17.516 15.008 -21.375 1 90.38 441 ALA A O 1
ATOM 3270 N N . LYS A 1 442 ? -15.484 14.305 -21.438 1 87 442 LYS A N 1
ATOM 3271 C CA . LYS A 1 442 ? -15.273 14.688 -22.828 1 87 442 LYS A CA 1
ATOM 3272 C C . LYS A 1 442 ? -16.094 13.805 -23.781 1 87 442 LYS A C 1
ATOM 3274 O O . LYS A 1 442 ? -16.484 14.242 -24.859 1 87 442 LYS A O 1
ATOM 3279 N N . LYS A 1 443 ? -16.297 12.508 -23.406 1 77.62 443 LYS A N 1
ATOM 3280 C CA . LYS A 1 443 ? -16.953 11.523 -24.281 1 77.62 443 LYS A CA 1
ATOM 3281 C C . LYS A 1 443 ? -18.453 11.547 -24.109 1 77.62 443 LYS A C 1
ATOM 3283 O O . LYS A 1 443 ? -19.188 10.938 -24.891 1 77.62 443 LYS A O 1
ATOM 3288 N N . ALA A 1 444 ? -18.781 12.211 -23.062 1 73.38 444 ALA A N 1
ATOM 3289 C CA . ALA A 1 444 ? -20.219 12.359 -22.859 1 73.38 444 ALA A CA 1
ATOM 3290 C C . ALA A 1 444 ? -20.766 13.562 -23.609 1 73.38 444 ALA A C 1
ATOM 3292 O O . ALA A 1 444 ? -21.906 13.539 -24.094 1 73.38 444 ALA A O 1
ATOM 3293 N N . MET B 1 1 ? -10.328 37.375 -2.854 1 98.5 1 MET B N 1
ATOM 3294 C CA . MET B 1 1 ? -9.359 37.719 -1.814 1 98.5 1 MET B CA 1
ATOM 3295 C C . MET B 1 1 ? -9.148 36.562 -0.86 1 98.5 1 MET B C 1
ATOM 3297 O O . MET B 1 1 ? -10.102 35.875 -0.501 1 98.5 1 MET B O 1
ATOM 3301 N N . ILE B 1 2 ? -7.895 36.25 -0.52 1 98.81 2 ILE B N 1
ATOM 3302 C CA . ILE B 1 2 ? -7.527 35.156 0.357 1 98.81 2 ILE B CA 1
ATOM 3303 C C . ILE B 1 2 ? -6.648 35.656 1.494 1 98.81 2 ILE B C 1
ATOM 3305 O O . ILE B 1 2 ? -5.684 36.406 1.26 1 98.81 2 ILE B O 1
ATOM 3309 N N . ILE B 1 3 ? -7.059 35.344 2.73 1 98.81 3 ILE B N 1
ATOM 3310 C CA . ILE B 1 3 ? -6.238 35.656 3.895 1 98.81 3 ILE B CA 1
ATOM 3311 C C . ILE B 1 3 ? -5.484 34.406 4.348 1 98.81 3 ILE B C 1
ATOM 3313 O O . ILE B 1 3 ? -6.082 33.5 4.91 1 98.81 3 ILE B O 1
ATOM 3317 N N . GLY B 1 4 ? -4.164 34.438 4.238 1 97.94 4 GLY B N 1
ATOM 3318 C CA . GLY B 1 4 ? -3.324 33.312 4.555 1 97.94 4 GLY B CA 1
ATOM 3319 C C . GLY B 1 4 ? -2.629 32.719 3.34 1 97.94 4 GLY B C 1
ATOM 3320 O O . GLY B 1 4 ? -3.252 32.531 2.293 1 97.94 4 GLY B O 1
ATOM 3321 N N . GLY B 1 5 ? -1.4 32.438 3.475 1 96.19 5 GLY B N 1
ATOM 3322 C CA . GLY B 1 5 ? -0.603 31.969 2.35 1 96.19 5 GLY B CA 1
ATOM 3323 C C . GLY B 1 5 ? -0.11 30.547 2.514 1 96.19 5 GLY B C 1
ATOM 3324 O O . GLY B 1 5 ? 0.862 30.141 1.872 1 96.19 5 GLY B O 1
ATOM 3325 N N . GLY B 1 6 ? -0.671 29.75 3.439 1 95.75 6 GLY B N 1
ATOM 3326 C CA . GLY B 1 6 ? -0.329 28.344 3.602 1 95.75 6 GLY B CA 1
ATOM 3327 C C . GLY B 1 6 ? -1.002 27.438 2.58 1 95.75 6 GLY B C 1
ATOM 3328 O O . GLY B 1 6 ? -1.478 27.922 1.547 1 95.75 6 GLY B O 1
ATOM 3329 N N . ALA B 1 7 ? -1.058 26.141 2.832 1 94.69 7 ALA B N 1
ATOM 3330 C CA . ALA B 1 7 ? -1.605 25.156 1.909 1 94.69 7 ALA B CA 1
ATOM 3331 C C . ALA B 1 7 ? -3.055 25.469 1.557 1 94.69 7 ALA B C 1
ATOM 3333 O O . ALA B 1 7 ? -3.451 25.375 0.393 1 94.69 7 ALA B O 1
ATOM 3334 N N . ALA B 1 8 ? -3.826 25.797 2.537 1 97.25 8 ALA B N 1
ATOM 3335 C CA . ALA B 1 8 ? -5.227 26.125 2.297 1 97.25 8 ALA B CA 1
ATOM 3336 C C . ALA B 1 8 ? -5.359 27.359 1.408 1 97.25 8 ALA B C 1
ATOM 3338 O O . ALA B 1 8 ? -6.152 27.375 0.465 1 97.25 8 ALA B O 1
ATOM 3339 N N . GLY B 1 9 ? -4.613 28.406 1.739 1 97.81 9 GLY B N 1
ATOM 3340 C CA . GLY B 1 9 ? -4.684 29.625 0.968 1 97.81 9 GLY B CA 1
ATOM 3341 C C . GLY B 1 9 ? -4.277 29.453 -0.483 1 97.81 9 GLY B C 1
ATOM 3342 O O . GLY B 1 9 ? -4.977 29.906 -1.39 1 97.81 9 GLY B O 1
ATOM 3343 N N . LEU B 1 10 ? -3.178 28.812 -0.687 1 96.5 10 LEU B N 1
ATOM 3344 C CA . LEU B 1 10 ? -2.701 28.625 -2.053 1 96.5 10 LEU B CA 1
ATOM 3345 C C . LEU B 1 10 ? -3.578 27.641 -2.803 1 96.5 10 LEU B C 1
ATOM 3347 O O . LEU B 1 10 ? -3.768 27.766 -4.016 1 96.5 10 LEU B O 1
ATOM 3351 N N . GLY B 1 11 ? -4.066 26.594 -2.078 1 96.06 11 GLY B N 1
ATOM 3352 C CA . GLY B 1 11 ? -5.086 25.75 -2.678 1 96.06 11 GLY B CA 1
ATOM 3353 C C . GLY B 1 11 ? -6.301 26.531 -3.152 1 96.06 11 GLY B C 1
ATOM 3354 O O . GLY B 1 11 ? -6.816 26.281 -4.246 1 96.06 11 GLY B O 1
ATOM 3355 N N . ALA B 1 12 ? -6.734 27.469 -2.354 1 98.38 12 ALA B N 1
ATOM 3356 C CA . ALA B 1 12 ? -7.879 28.312 -2.705 1 98.38 12 ALA B CA 1
ATOM 3357 C C . ALA B 1 12 ? -7.578 29.156 -3.936 1 98.38 12 ALA B C 1
ATOM 3359 O O . ALA B 1 12 ? -8.414 29.281 -4.836 1 98.38 12 ALA B O 1
ATOM 3360 N N . ALA B 1 13 ? -6.402 29.766 -3.91 1 98.12 13 ALA B N 1
ATOM 3361 C CA . ALA B 1 13 ? -6.012 30.578 -5.062 1 98.12 13 ALA B CA 1
ATOM 3362 C C . ALA B 1 13 ? -6.074 29.75 -6.352 1 98.12 13 ALA B C 1
ATOM 3364 O O . ALA B 1 13 ? -6.625 30.203 -7.355 1 98.12 13 ALA B O 1
ATOM 3365 N N . GLY B 1 14 ? -5.477 28.609 -6.262 1 96.19 14 GLY B N 1
ATOM 3366 C CA . GLY B 1 14 ? -5.543 27.719 -7.41 1 96.19 14 GLY B CA 1
ATOM 3367 C C . GLY B 1 14 ? -6.965 27.344 -7.785 1 96.19 14 GLY B C 1
ATOM 3368 O O . GLY B 1 14 ? -7.297 27.25 -8.969 1 96.19 14 GLY B O 1
ATOM 3369 N N . GLY B 1 15 ? -7.793 27.016 -6.801 1 96.94 15 GLY B N 1
ATOM 3370 C CA . GLY B 1 15 ? -9.188 26.688 -7.039 1 96.94 15 GLY B CA 1
ATOM 3371 C C . GLY B 1 15 ? -9.953 27.781 -7.734 1 96.94 15 GLY B C 1
ATOM 3372 O O . GLY B 1 15 ? -10.734 27.531 -8.656 1 96.94 15 GLY B O 1
ATOM 3373 N N . VAL B 1 16 ? -9.781 29.031 -7.328 1 98.31 16 VAL B N 1
ATOM 3374 C CA . VAL B 1 16 ? -10.445 30.188 -7.945 1 98.31 16 VAL B CA 1
ATOM 3375 C C . VAL B 1 16 ? -10.047 30.281 -9.414 1 98.31 16 VAL B C 1
ATOM 3377 O O . VAL B 1 16 ? -10.906 30.422 -10.289 1 98.31 16 VAL B O 1
ATOM 3380 N N . LYS B 1 17 ? -8.719 30.219 -9.664 1 97.38 17 LYS B N 1
ATOM 3381 C CA . LYS B 1 17 ? -8.219 30.359 -11.023 1 97.38 17 LYS B CA 1
ATOM 3382 C C . LYS B 1 17 ? -8.742 29.234 -11.922 1 97.38 17 LYS B C 1
ATOM 3384 O O . LYS B 1 17 ? -8.992 29.453 -13.109 1 97.38 17 LYS B O 1
ATOM 3389 N N . ALA B 1 18 ? -8.867 28.078 -11.344 1 94 18 ALA B N 1
ATOM 3390 C CA . ALA B 1 18 ? -9.406 26.953 -12.102 1 94 18 ALA B CA 1
ATOM 3391 C C . ALA B 1 18 ? -10.875 27.188 -12.461 1 94 18 ALA B C 1
ATOM 3393 O O . ALA B 1 18 ? -11.32 26.844 -13.555 1 94 18 ALA B O 1
ATOM 3394 N N . ALA B 1 19 ? -11.633 27.734 -11.578 1 96.56 19 ALA B N 1
ATOM 3395 C CA . ALA B 1 19 ? -13.062 27.984 -11.773 1 96.56 19 ALA B CA 1
ATOM 3396 C C . ALA B 1 19 ? -13.297 29.203 -12.648 1 96.56 19 ALA B C 1
ATOM 3398 O O . ALA B 1 19 ? -14.234 29.234 -13.453 1 96.56 19 ALA B O 1
ATOM 3399 N N . ASP B 1 20 ? -12.445 30.219 -12.477 1 96.94 20 ASP B N 1
ATOM 3400 C CA . ASP B 1 20 ? -12.523 31.484 -13.219 1 96.94 20 ASP B CA 1
ATOM 3401 C C . ASP B 1 20 ? -11.133 32.031 -13.531 1 96.94 20 ASP B C 1
ATOM 3403 O O . ASP B 1 20 ? -10.609 32.844 -12.781 1 96.94 20 ASP B O 1
ATOM 3407 N N . PRO B 1 21 ? -10.609 31.703 -14.672 1 95.38 21 PRO B N 1
ATOM 3408 C CA . PRO B 1 21 ? -9.25 32.094 -15.031 1 95.38 21 PRO B CA 1
ATOM 3409 C C . PRO B 1 21 ? -9.07 33.625 -15.07 1 95.38 21 PRO B C 1
ATOM 3411 O O . PRO B 1 21 ? -7.949 34.125 -14.93 1 95.38 21 PRO B O 1
ATOM 3414 N N . ASP B 1 22 ? -10.156 34.344 -15.18 1 96.06 22 ASP B N 1
ATOM 3415 C CA . ASP B 1 22 ? -10.062 35.781 -15.336 1 96.06 22 ASP B CA 1
ATOM 3416 C C . ASP B 1 22 ? -10.227 36.5 -13.992 1 96.06 22 ASP B C 1
ATOM 3418 O O . ASP B 1 22 ? -10.039 37.688 -13.898 1 96.06 22 ASP B O 1
ATOM 3422 N N . ALA B 1 23 ? -10.469 35.75 -12.953 1 97.25 23 ALA B N 1
ATOM 3423 C CA . ALA B 1 23 ? -10.664 36.344 -11.633 1 97.25 23 ALA B CA 1
ATOM 3424 C C . ALA B 1 23 ? -9.383 37 -11.141 1 97.25 23 ALA B C 1
ATOM 3426 O O . ALA B 1 23 ? -8.289 36.469 -11.352 1 97.25 23 ALA B O 1
ATOM 3427 N N . GLU B 1 24 ? -9.578 38.156 -10.57 1 97.25 24 GLU B N 1
ATOM 3428 C CA . GLU B 1 24 ? -8.477 38.781 -9.82 1 97.25 24 GLU B CA 1
ATOM 3429 C C . GLU B 1 24 ? -8.312 38.125 -8.453 1 97.25 24 GLU B C 1
ATOM 3431 O O . GLU B 1 24 ? -9.25 38.094 -7.652 1 97.25 24 GLU B O 1
ATOM 3436 N N . VAL B 1 25 ? -7.141 37.531 -8.242 1 98.56 25 VAL B N 1
ATOM 3437 C CA . VAL B 1 25 ? -6.895 36.844 -6.984 1 98.56 25 VAL B CA 1
ATOM 3438 C C . VAL B 1 25 ? -5.789 37.531 -6.203 1 98.56 25 VAL B C 1
ATOM 3440 O O . VAL B 1 25 ? -4.68 37.719 -6.711 1 98.56 25 VAL B O 1
ATOM 3443 N N . VAL B 1 26 ? -6.098 37.969 -4.977 1 98.31 26 VAL B N 1
ATOM 3444 C CA . VAL B 1 26 ? -5.133 38.594 -4.078 1 98.31 26 VAL B CA 1
ATOM 3445 C C . VAL B 1 26 ? -4.984 37.75 -2.816 1 98.31 26 VAL B C 1
ATOM 3447 O O . VAL B 1 26 ? -5.977 37.344 -2.197 1 98.31 26 VAL B O 1
ATOM 3450 N N . VAL B 1 27 ? -3.764 37.406 -2.467 1 98.31 27 VAL B N 1
ATOM 3451 C CA . VAL B 1 27 ? -3.453 36.656 -1.259 1 98.31 27 VAL B CA 1
ATOM 3452 C C . VAL B 1 27 ? -2.656 37.531 -0.293 1 98.31 27 VAL B C 1
ATOM 3454 O O . VAL B 1 27 ? -1.642 38.125 -0.671 1 98.31 27 VAL B O 1
ATOM 3457 N N . TYR B 1 28 ? -3.127 37.656 0.937 1 98.38 28 TYR B N 1
ATOM 3458 C CA . TYR B 1 28 ? -2.387 38.344 1.994 1 98.38 28 TYR B CA 1
ATOM 3459 C C . TYR B 1 28 ? -1.784 37.344 2.969 1 98.38 28 TYR B C 1
ATOM 3461 O O . TYR B 1 28 ? -2.475 36.438 3.443 1 98.38 28 TYR B O 1
ATOM 3469 N N . THR B 1 29 ? -0.529 37.438 3.254 1 97.31 29 THR B N 1
ATOM 3470 C CA . THR B 1 29 ? 0.117 36.625 4.285 1 97.31 29 THR B CA 1
ATOM 3471 C C . THR B 1 29 ? 1.01 37.469 5.168 1 97.31 29 THR B C 1
ATOM 3473 O O . THR B 1 29 ? 1.653 38.406 4.688 1 97.31 29 THR B O 1
ATOM 3476 N N . GLU B 1 30 ? 1.005 37.219 6.414 1 96.31 30 GLU B N 1
ATOM 3477 C CA . GLU B 1 30 ? 1.853 37.938 7.344 1 96.31 30 GLU B CA 1
ATOM 3478 C C . GLU B 1 30 ? 3.289 37.438 7.312 1 96.31 30 GLU B C 1
ATOM 3480 O O . GLU B 1 30 ? 4.172 38 7.961 1 96.31 30 GLU B O 1
ATOM 3485 N N . TYR B 1 31 ? 3.584 36.406 6.547 1 95.56 31 TYR B N 1
ATOM 3486 C CA . TYR B 1 31 ? 4.891 35.75 6.535 1 95.56 31 TYR B CA 1
ATOM 3487 C C . TYR B 1 31 ? 5.688 36.156 5.301 1 95.56 31 TYR B C 1
ATOM 3489 O O . TYR B 1 31 ? 5.176 36.844 4.422 1 95.56 31 TYR B O 1
ATOM 3497 N N . GLU B 1 32 ? 6.973 35.719 5.254 1 95.62 32 GLU B N 1
ATOM 3498 C CA . GLU B 1 32 ? 7.934 36.125 4.246 1 95.62 32 GLU B CA 1
ATOM 3499 C C . GLU B 1 32 ? 7.824 35.281 2.98 1 95.62 32 GLU B C 1
ATOM 3501 O O . GLU B 1 32 ? 8.289 35.688 1.915 1 95.62 32 GLU B O 1
ATOM 3506 N N . ASP B 1 33 ? 7.293 34.125 3.143 1 93.94 33 ASP B N 1
ATOM 3507 C CA . ASP B 1 33 ? 7.238 33.156 2.031 1 93.94 33 ASP B CA 1
ATOM 3508 C C . ASP B 1 33 ? 5.883 32.469 1.968 1 93.94 33 ASP B C 1
ATOM 3510 O O . ASP B 1 33 ? 5.141 32.469 2.949 1 93.94 33 ASP B O 1
ATOM 3514 N N . VAL B 1 34 ? 5.586 32.094 0.738 1 92.94 34 VAL B N 1
ATOM 3515 C CA . VAL B 1 34 ? 4.492 31.141 0.537 1 92.94 34 VAL B CA 1
ATOM 3516 C C . VAL B 1 34 ? 4.996 29.922 -0.231 1 92.94 34 VAL B C 1
ATOM 3518 O O . VAL B 1 34 ? 6.16 29.875 -0.643 1 92.94 34 VAL B O 1
ATOM 3521 N N . ALA B 1 35 ? 4.25 28.891 -0.359 1 89 35 ALA B N 1
ATOM 3522 C CA . ALA B 1 35 ? 4.484 27.766 -1.269 1 89 35 ALA B CA 1
ATOM 3523 C C . ALA B 1 35 ? 5.703 26.969 -0.84 1 89 35 ALA B C 1
ATOM 3525 O O . ALA B 1 35 ? 6.594 26.688 -1.648 1 89 35 ALA B O 1
ATOM 3526 N N . TYR B 1 36 ? 5.957 26.781 0.365 1 92.88 36 TYR B N 1
ATOM 3527 C CA . TYR B 1 36 ? 6.934 25.828 0.876 1 92.88 36 TYR B CA 1
ATOM 3528 C C . TYR B 1 36 ? 6.254 24.75 1.712 1 92.88 36 TYR B C 1
ATOM 3530 O O . TYR B 1 36 ? 5.078 24.875 2.059 1 92.88 36 TYR B O 1
ATOM 3538 N N . SER B 1 37 ? 6.977 23.672 1.946 1 93.62 37 SER B N 1
ATOM 3539 C CA . SER B 1 37 ? 6.445 22.547 2.717 1 93.62 37 SER B CA 1
ATOM 3540 C C . SER B 1 37 ? 6.918 22.609 4.168 1 93.62 37 SER B C 1
ATOM 3542 O O . SER B 1 37 ? 7.996 22.109 4.492 1 93.62 37 SER B O 1
ATOM 3544 N N . PRO B 1 38 ? 6.047 23.109 5.027 1 94.25 38 PRO B N 1
ATOM 3545 C CA . PRO B 1 38 ? 6.465 23.141 6.434 1 94.25 38 PRO B CA 1
ATOM 3546 C C . PRO B 1 38 ? 6.715 21.75 7.008 1 94.25 38 PRO B C 1
ATOM 3548 O O . PRO B 1 38 ? 7.531 21.594 7.922 1 94.25 38 PRO B O 1
ATOM 3551 N N . CYS B 1 39 ? 6.035 20.797 6.477 1 94.88 39 CYS B N 1
ATOM 3552 C CA . CYS B 1 39 ? 6.133 19.422 6.977 1 94.88 39 CYS B CA 1
ATOM 3553 C C . CYS B 1 39 ? 7.527 18.859 6.738 1 94.88 39 CYS B C 1
ATOM 3555 O O . CYS B 1 39 ? 7.906 17.859 7.34 1 94.88 39 CYS B O 1
ATOM 3557 N N . GLY B 1 40 ? 8.273 19.453 5.879 1 96.56 40 GLY B N 1
ATOM 3558 C CA . GLY B 1 40 ? 9.625 19 5.59 1 96.56 40 GLY B CA 1
ATOM 3559 C C . GLY B 1 40 ? 10.656 19.531 6.574 1 96.56 40 GLY B C 1
ATOM 3560 O O . GLY B 1 40 ? 11.781 19.031 6.621 1 96.56 40 GLY B O 1
ATOM 3561 N N . ILE B 1 41 ? 10.328 20.5 7.387 1 97.81 41 ILE B N 1
ATOM 3562 C CA . ILE B 1 41 ? 11.258 21.234 8.234 1 97.81 41 ILE B CA 1
ATOM 3563 C C . ILE B 1 41 ? 11.945 20.281 9.203 1 97.81 41 ILE B C 1
ATOM 3565 O O . ILE B 1 41 ? 13.18 20.25 9.281 1 97.81 41 ILE B O 1
ATOM 3569 N N . PRO B 1 42 ? 11.195 19.406 9.914 1 97.62 42 PRO B N 1
ATOM 3570 C CA . PRO B 1 42 ? 11.875 18.5 10.844 1 97.62 42 PRO B CA 1
ATOM 3571 C C . PRO B 1 42 ? 12.891 17.594 10.148 1 97.62 42 PRO B C 1
ATOM 3573 O O . PRO B 1 42 ? 13.906 17.219 10.75 1 97.62 42 PRO B O 1
ATOM 3576 N N . TYR B 1 43 ? 12.633 17.281 8.898 1 97.69 43 TYR B N 1
ATOM 3577 C CA . TYR B 1 43 ? 13.5 16.359 8.172 1 97.69 43 TYR B CA 1
ATOM 3578 C C . TYR B 1 43 ? 14.766 17.047 7.695 1 97.69 43 TYR B C 1
ATOM 3580 O O . TYR B 1 43 ? 15.773 16.391 7.414 1 97.69 43 TYR B O 1
ATOM 3588 N N . VAL B 1 44 ? 14.695 18.359 7.512 1 98.19 44 VAL B N 1
ATOM 3589 C CA . VAL B 1 44 ? 15.93 19.109 7.289 1 98.19 44 VAL B CA 1
ATOM 3590 C C . VAL B 1 44 ? 16.719 19.188 8.594 1 98.19 44 VAL B C 1
ATOM 3592 O O . VAL B 1 44 ? 17.938 18.969 8.602 1 98.19 44 VAL B O 1
ATOM 3595 N N . HIS B 1 45 ? 15.977 19.516 9.68 1 98.25 45 HIS B N 1
ATOM 3596 C CA . HIS B 1 45 ? 16.625 19.547 10.984 1 98.25 45 HIS B CA 1
ATOM 3597 C C . HIS B 1 45 ? 17.328 18.219 11.281 1 98.25 45 HIS B C 1
ATOM 3599 O O . HIS B 1 45 ? 18.391 18.203 11.891 1 98.25 45 HIS B O 1
ATOM 3605 N N . GLY B 1 46 ? 16.75 17.125 10.898 1 97.31 46 GLY B N 1
ATOM 3606 C CA . GLY B 1 46 ? 17.297 15.805 11.141 1 97.31 46 GLY B CA 1
ATOM 3607 C C . GLY B 1 46 ? 18.344 15.398 10.117 1 97.31 46 GLY B C 1
ATOM 3608 O O . GLY B 1 46 ? 18.953 14.336 10.234 1 97.31 46 GLY B O 1
ATOM 3609 N N . ARG B 1 47 ? 18.484 16.156 9.031 1 97.25 47 ARG B N 1
ATOM 3610 C CA . ARG B 1 47 ? 19.484 16 7.98 1 97.25 47 ARG B CA 1
ATOM 3611 C C . ARG B 1 47 ? 19.094 14.898 7.004 1 97.25 47 ARG B C 1
ATOM 3613 O O . ARG B 1 47 ? 19.938 14.398 6.25 1 97.25 47 ARG B O 1
ATOM 3620 N N . GLU B 1 48 ? 17.875 14.414 7.07 1 96.19 48 GLU B N 1
ATOM 3621 C CA . GLU B 1 48 ? 17.391 13.539 6.016 1 96.19 48 GLU B CA 1
ATOM 3622 C C . GLU B 1 48 ? 17.281 14.273 4.684 1 96.19 48 GLU B C 1
ATOM 3624 O O . GLU B 1 48 ? 17.516 13.688 3.625 1 96.19 48 GLU B O 1
ATOM 3629 N N . ILE B 1 49 ? 16.797 15.523 4.727 1 96.94 49 ILE B N 1
ATOM 3630 C CA . ILE B 1 49 ? 16.781 16.453 3.6 1 96.94 49 ILE B CA 1
ATOM 3631 C C . ILE B 1 49 ? 17.938 17.422 3.717 1 96.94 49 ILE B C 1
ATOM 3633 O O . ILE B 1 49 ? 18.156 18.031 4.773 1 96.94 49 ILE B O 1
ATOM 3637 N N . PRO B 1 50 ? 18.688 17.656 2.688 1 94.69 50 PRO B N 1
ATOM 3638 C CA . PRO B 1 50 ? 19.984 18.312 2.818 1 94.69 50 PRO B CA 1
ATOM 3639 C C . PRO B 1 50 ? 19.859 19.812 3.117 1 94.69 50 PRO B C 1
ATOM 3641 O O . PRO B 1 50 ? 20.766 20.406 3.713 1 94.69 50 PRO B O 1
ATOM 3644 N N . ASP B 1 51 ? 18.781 20.422 2.588 1 95.88 51 ASP B N 1
ATOM 3645 C CA . ASP B 1 51 ? 18.672 21.859 2.842 1 95.88 51 ASP B CA 1
ATOM 3646 C C . ASP B 1 51 ? 17.234 22.344 2.721 1 95.88 51 ASP B C 1
ATOM 3648 O O . ASP B 1 51 ? 16.406 21.672 2.107 1 95.88 51 ASP B O 1
ATOM 3652 N N . PHE B 1 52 ? 17 23.531 3.307 1 97.44 52 PHE B N 1
ATOM 3653 C CA . PHE B 1 52 ? 15.672 24.109 3.393 1 97.44 52 PHE B CA 1
ATOM 3654 C C . PHE B 1 52 ? 15.188 24.562 2.021 1 97.44 52 PH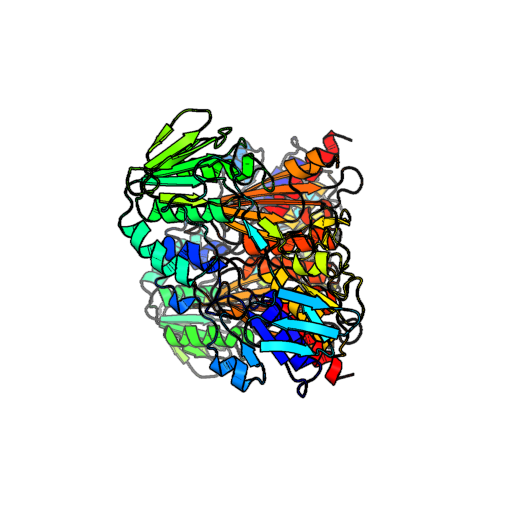E B C 1
ATOM 3656 O O . PHE B 1 52 ? 13.977 24.656 1.782 1 97.44 52 PHE B O 1
ATOM 3663 N N . GLU B 1 53 ? 16.078 24.891 1.11 1 95.69 53 GLU B N 1
ATOM 3664 C CA . GLU B 1 53 ? 15.711 25.375 -0.214 1 95.69 53 GLU B CA 1
ATOM 3665 C C . GLU B 1 53 ? 14.875 24.359 -0.973 1 95.69 53 GLU B C 1
ATOM 3667 O O . GLU B 1 53 ? 14.016 24.719 -1.772 1 95.69 53 GLU B O 1
ATOM 3672 N N . ARG B 1 54 ? 15.086 23.109 -0.646 1 95.5 54 ARG B N 1
ATOM 3673 C CA . ARG B 1 54 ? 14.375 22.031 -1.319 1 95.5 54 ARG B CA 1
ATOM 3674 C C . ARG B 1 54 ? 12.898 22.031 -0.932 1 95.5 54 ARG B C 1
ATOM 3676 O O . ARG B 1 54 ? 12.078 21.406 -1.609 1 95.5 54 ARG B O 1
ATOM 3683 N N . LEU B 1 55 ? 12.57 22.672 0.156 1 96.62 55 LEU B N 1
ATOM 3684 C CA . LEU B 1 55 ? 11.203 22.672 0.654 1 96.62 55 LEU B CA 1
ATOM 3685 C C . LEU B 1 55 ? 10.352 23.703 -0.077 1 96.62 55 LEU B C 1
ATOM 3687 O O . LEU B 1 55 ? 9.125 23.719 0.052 1 96.62 55 LEU B O 1
ATOM 3691 N N . PHE B 1 56 ? 11.008 24.609 -0.827 1 94.19 56 PHE B N 1
ATOM 3692 C CA . PHE B 1 56 ? 10.266 25.594 -1.607 1 94.19 56 PHE B CA 1
ATOM 3693 C C . PHE B 1 56 ? 9.742 24.969 -2.896 1 94.19 56 PHE B C 1
ATOM 3695 O O . PHE B 1 56 ? 10.484 24.297 -3.615 1 94.19 56 PHE B O 1
ATOM 3702 N N . LEU B 1 57 ? 8.492 25.141 -3.137 1 87.12 57 LEU B N 1
ATOM 3703 C CA . LEU B 1 57 ? 7.832 24.547 -4.301 1 87.12 57 LEU B CA 1
ATOM 3704 C C . LEU B 1 57 ? 7.852 25.516 -5.477 1 87.12 57 LEU B C 1
ATOM 3706 O O . LEU B 1 57 ? 7.934 25.109 -6.633 1 87.12 57 LEU B O 1
ATOM 3710 N N . ALA B 1 58 ? 7.617 26.75 -5.172 1 85 58 ALA B N 1
ATOM 3711 C CA . ALA B 1 58 ? 7.586 27.781 -6.199 1 85 58 ALA B CA 1
ATOM 3712 C C . ALA B 1 58 ? 7.984 29.141 -5.617 1 85 58 ALA B C 1
ATOM 3714 O O . ALA B 1 58 ? 7.855 29.375 -4.414 1 85 58 ALA B O 1
ATOM 3715 N N . GLY B 1 59 ? 8.516 29.984 -6.531 1 84.44 59 GLY B N 1
ATOM 3716 C CA . GLY B 1 59 ? 8.797 31.359 -6.117 1 84.44 59 GLY B CA 1
ATOM 3717 C C . GLY B 1 59 ? 7.613 32.281 -6.316 1 84.44 59 GLY B C 1
ATOM 3718 O O . GLY B 1 59 ? 6.613 31.906 -6.934 1 84.44 59 GLY B O 1
ATOM 3719 N N . LYS B 1 60 ? 7.754 33.406 -5.73 1 88.25 60 LYS B N 1
ATOM 3720 C CA . LYS B 1 60 ? 6.695 34.406 -5.828 1 88.25 60 LYS B CA 1
ATOM 3721 C C . LYS B 1 60 ? 6.32 34.688 -7.285 1 88.25 60 LYS B C 1
ATOM 3723 O O . LYS B 1 60 ? 5.141 34.844 -7.609 1 88.25 60 LYS B O 1
ATOM 3728 N N . GLN B 1 61 ? 7.297 34.719 -8.195 1 90.69 61 GLN B N 1
ATOM 3729 C CA . GLN B 1 61 ? 7.082 35.062 -9.594 1 90.69 61 GLN B CA 1
ATOM 3730 C C . GLN B 1 61 ? 6.176 34.062 -10.281 1 90.69 61 GLN B C 1
ATOM 3732 O O . GLN B 1 61 ? 5.379 34.406 -11.148 1 90.69 61 GLN B O 1
ATOM 3737 N N . ALA B 1 62 ? 6.289 32.875 -9.859 1 91 62 ALA B N 1
ATOM 3738 C CA . ALA B 1 62 ? 5.445 31.812 -10.445 1 91 62 ALA B CA 1
ATOM 3739 C C . ALA B 1 62 ? 3.969 32.094 -10.195 1 91 62 ALA B C 1
ATOM 3741 O O . ALA B 1 62 ? 3.131 31.875 -11.07 1 91 62 ALA B O 1
ATOM 3742 N N . TYR B 1 63 ? 3.641 32.594 -9.062 1 91.62 63 TYR B N 1
ATOM 3743 C CA . TYR B 1 63 ? 2.258 32.906 -8.719 1 91.62 63 TYR B CA 1
ATOM 3744 C C . TYR B 1 63 ? 1.791 34.188 -9.43 1 91.62 63 TYR B C 1
ATOM 3746 O O . TYR B 1 63 ? 0.655 34.25 -9.906 1 91.62 63 TYR B O 1
ATOM 3754 N N . VAL B 1 64 ? 2.682 35.125 -9.523 1 91.06 64 VAL B N 1
ATOM 3755 C CA . VAL B 1 64 ? 2.359 36.344 -10.258 1 91.06 64 VAL B CA 1
ATOM 3756 C C . VAL B 1 64 ? 2.039 36 -11.711 1 91.06 64 VAL B C 1
ATOM 3758 O O . VAL B 1 64 ? 1.062 36.5 -12.273 1 91.06 64 VAL B O 1
ATOM 3761 N N . ASP B 1 65 ? 2.85 35.156 -12.242 1 93.25 65 ASP B N 1
ATOM 3762 C CA . ASP B 1 65 ? 2.656 34.719 -13.625 1 93.25 65 ASP B CA 1
ATOM 3763 C C . ASP B 1 65 ? 1.33 33.969 -13.797 1 93.25 65 ASP B C 1
ATOM 3765 O O . ASP B 1 65 ? 0.726 34.031 -14.867 1 93.25 65 ASP B O 1
ATOM 3769 N N . ALA B 1 66 ? 0.875 33.406 -12.75 1 92 66 ALA B N 1
ATOM 3770 C CA . ALA B 1 66 ? -0.385 32.656 -12.781 1 92 66 ALA B CA 1
ATOM 3771 C C . ALA B 1 66 ? -1.567 33.594 -12.484 1 92 66 ALA B C 1
ATOM 3773 O O . ALA B 1 66 ? -2.709 33.125 -12.398 1 92 66 ALA B O 1
ATOM 3774 N N . GLY B 1 67 ? -1.27 34.844 -12.266 1 94.81 67 GLY B N 1
ATOM 3775 C CA . GLY B 1 67 ? -2.326 35.812 -12.031 1 94.81 67 GLY B CA 1
ATOM 3776 C C . GLY B 1 67 ? -2.754 35.875 -10.57 1 94.81 67 GLY B C 1
ATOM 3777 O O . GLY B 1 67 ? -3.893 36.25 -10.273 1 94.81 67 GLY B O 1
ATOM 3778 N N . ILE B 1 68 ? -1.95 35.469 -9.711 1 97.12 68 ILE B N 1
ATOM 3779 C CA . ILE B 1 68 ? -2.199 35.5 -8.273 1 97.12 68 ILE B CA 1
ATOM 3780 C C . ILE B 1 68 ? -1.289 36.562 -7.629 1 97.12 68 ILE B C 1
ATOM 3782 O O . ILE B 1 68 ? -0.066 36.406 -7.613 1 97.12 68 ILE B O 1
ATOM 3786 N N . ASP B 1 69 ? -1.852 37.594 -7.133 1 97.38 69 ASP B N 1
ATOM 3787 C CA . ASP B 1 69 ? -1.11 38.688 -6.492 1 97.38 69 ASP B CA 1
ATOM 3788 C C . ASP B 1 69 ? -0.922 38.406 -5 1 97.38 69 ASP B C 1
ATOM 3790 O O . ASP B 1 69 ? -1.859 38.562 -4.215 1 97.38 69 ASP B O 1
ATOM 3794 N N . ILE B 1 70 ? 0.271 38.094 -4.629 1 97.12 70 ILE B N 1
ATOM 3795 C CA . ILE B 1 70 ? 0.536 37.75 -3.238 1 97.12 70 ILE B CA 1
ATOM 3796 C C . ILE B 1 70 ? 1.219 38.906 -2.533 1 97.12 70 ILE B C 1
ATOM 3798 O O . ILE B 1 70 ? 2.246 39.406 -3 1 97.12 70 ILE B O 1
ATOM 3802 N N . HIS B 1 71 ? 0.66 39.312 -1.455 1 97.19 71 HIS B N 1
ATOM 3803 C CA . HIS B 1 71 ? 1.237 40.312 -0.595 1 97.19 71 HIS B CA 1
ATOM 3804 C C . HIS B 1 71 ? 1.905 39.719 0.629 1 97.19 71 HIS B C 1
ATOM 3806 O O . HIS B 1 71 ? 1.229 39.344 1.59 1 97.19 71 HIS B O 1
ATOM 3812 N N . TYR B 1 72 ? 3.25 39.688 0.577 1 95.94 72 TYR B N 1
ATOM 3813 C CA . TYR B 1 72 ? 4.035 39.156 1.687 1 95.94 72 TYR B CA 1
ATOM 3814 C C . TYR B 1 72 ? 4.066 40.156 2.852 1 95.94 72 TYR B C 1
ATOM 3816 O O . TYR B 1 72 ? 3.889 41.344 2.662 1 95.94 72 TYR B O 1
ATOM 3824 N N . GLU B 1 73 ? 4.277 39.562 4.074 1 97.19 73 GLU B N 1
ATOM 3825 C CA . GLU B 1 73 ? 4.465 40.344 5.285 1 97.19 73 GLU B CA 1
ATOM 3826 C C . GLU B 1 73 ? 3.393 41.438 5.414 1 97.19 73 GLU B C 1
ATOM 3828 O O . GLU B 1 73 ? 3.699 42.594 5.723 1 97.19 73 GLU B O 1
ATOM 3833 N N . THR B 1 74 ? 2.23 41.062 5.055 1 97.94 74 THR B N 1
ATOM 3834 C CA . THR B 1 74 ? 1.076 41.969 5.066 1 97.94 74 THR B CA 1
ATOM 3835 C C . THR B 1 74 ? -0.059 41.375 5.895 1 97.94 74 THR B C 1
ATOM 3837 O O . THR B 1 74 ? -0.677 40.375 5.492 1 97.94 74 THR B O 1
ATOM 3840 N N . LYS B 1 75 ? -0.347 42 6.969 1 98 75 LYS B N 1
ATOM 3841 C CA . LYS B 1 75 ? -1.311 41.469 7.93 1 98 75 LYS B CA 1
ATOM 3842 C C . LYS B 1 75 ? -2.697 42.062 7.703 1 98 75 LYS B C 1
ATOM 3844 O O . LYS B 1 75 ? -2.834 43.281 7.492 1 98 75 LYS B O 1
ATOM 3849 N N . VAL B 1 76 ? -3.689 41.219 7.594 1 98.69 76 VAL B N 1
ATOM 3850 C CA . VAL B 1 76 ? -5.082 41.656 7.645 1 98.69 76 VAL B CA 1
ATOM 3851 C C . VAL B 1 76 ? -5.543 41.719 9.102 1 98.69 76 VAL B C 1
ATOM 3853 O O . VAL B 1 76 ? -5.379 40.781 9.859 1 98.69 76 VAL B O 1
ATOM 3856 N N . THR B 1 77 ? -6.223 42.844 9.469 1 98.44 77 THR B N 1
ATOM 3857 C CA . THR B 1 77 ? -6.461 43.062 10.898 1 98.44 77 THR B CA 1
ATOM 3858 C C . THR B 1 77 ? -7.957 43.031 11.203 1 98.44 77 THR B C 1
ATOM 3860 O O . THR B 1 77 ? -8.352 42.938 12.367 1 98.44 77 THR B O 1
ATOM 3863 N N . ALA B 1 78 ? -8.742 43.125 10.18 1 98.62 78 ALA B N 1
ATOM 3864 C CA . ALA B 1 78 ? -10.188 43.094 10.422 1 98.62 78 ALA B CA 1
ATOM 3865 C C . ALA B 1 78 ? -10.938 42.719 9.148 1 98.62 78 ALA B C 1
ATOM 3867 O O . ALA B 1 78 ? -10.453 42.906 8.039 1 98.62 78 ALA B O 1
ATOM 3868 N N . ILE B 1 79 ? -12.109 42.125 9.32 1 98.69 79 ILE B N 1
ATOM 3869 C CA . ILE B 1 79 ? -13.047 41.781 8.258 1 98.69 79 ILE B CA 1
ATOM 3870 C C . ILE B 1 79 ? -14.398 42.438 8.539 1 98.69 79 ILE B C 1
ATOM 3872 O O . ILE B 1 79 ? -14.914 42.344 9.656 1 98.69 79 ILE B O 1
ATOM 3876 N N . ASP B 1 80 ? -14.953 43.125 7.648 1 98.56 80 ASP B N 1
ATOM 3877 C CA . ASP B 1 80 ? -16.328 43.625 7.68 1 98.56 80 ASP B CA 1
ATOM 3878 C C . ASP B 1 80 ? -17.188 42.906 6.633 1 98.56 80 ASP B C 1
ATOM 3880 O O . ASP B 1 80 ? -17.219 43.312 5.469 1 98.56 80 ASP B O 1
ATOM 3884 N N . THR B 1 81 ? -17.906 41.938 7.086 1 98.38 81 THR B N 1
ATOM 3885 C CA . THR B 1 81 ? -18.656 41.094 6.152 1 98.38 81 THR B CA 1
ATOM 3886 C C . THR B 1 81 ? -19.828 41.875 5.555 1 98.38 81 THR B C 1
ATOM 3888 O O . THR B 1 81 ? -20.25 41.594 4.434 1 98.38 81 THR B O 1
ATOM 3891 N N . ALA B 1 82 ? -20.375 42.781 6.234 1 97.5 82 ALA B N 1
ATOM 3892 C CA . ALA B 1 82 ? -21.484 43.562 5.73 1 97.5 82 ALA B CA 1
ATOM 3893 C C . ALA B 1 82 ? -21.031 44.5 4.602 1 97.5 82 ALA B C 1
ATOM 3895 O O . ALA B 1 82 ? -21.703 44.625 3.584 1 97.5 82 ALA B O 1
ATOM 3896 N N . ALA B 1 83 ? -19.906 45.094 4.82 1 98 83 ALA B N 1
ATOM 3897 C CA . ALA B 1 83 ? -19.375 46.062 3.842 1 98 83 ALA B CA 1
ATOM 3898 C C . ALA B 1 83 ? -18.562 45.344 2.771 1 98 83 ALA B C 1
ATOM 3900 O O . ALA B 1 83 ? -18.156 45.938 1.776 1 98 83 ALA B O 1
ATOM 3901 N N . HIS B 1 84 ? -18.297 44.062 2.959 1 98.44 84 HIS B N 1
ATOM 3902 C CA . HIS B 1 84 ? -17.438 43.281 2.068 1 98.44 84 HIS B CA 1
ATOM 3903 C C . HIS B 1 84 ? -16.062 43.906 1.93 1 98.44 84 HIS B C 1
ATOM 3905 O O . HIS B 1 84 ? -15.57 44.094 0.814 1 98.44 84 HIS B O 1
ATOM 3911 N N . THR B 1 85 ? -15.492 44.219 3.076 1 98.5 85 THR B N 1
ATOM 3912 C CA . THR B 1 85 ? -14.156 44.812 3.092 1 98.5 85 THR B CA 1
ATOM 3913 C C . THR B 1 85 ? -13.281 44.125 4.148 1 98.5 85 THR B C 1
ATOM 3915 O O . THR B 1 85 ? -13.789 43.5 5.07 1 98.5 85 THR B O 1
ATOM 3918 N N . VAL B 1 86 ? -11.984 44.25 3.955 1 98.69 86 VAL B N 1
ATOM 3919 C CA . VAL B 1 86 ? -11 43.906 4.973 1 98.69 86 VAL B CA 1
ATOM 3920 C C . VAL B 1 86 ? -10.094 45.094 5.262 1 98.69 86 VAL B C 1
ATOM 3922 O O . VAL B 1 86 ? -9.93 45.969 4.422 1 98.69 86 VAL B O 1
ATOM 3925 N N . THR B 1 87 ? -9.609 45.156 6.465 1 98.81 87 THR B N 1
ATOM 3926 C CA . THR B 1 87 ? -8.594 46.125 6.812 1 98.81 87 THR B CA 1
ATOM 3927 C C . THR B 1 87 ? -7.199 45.531 6.746 1 98.81 87 THR B C 1
ATOM 3929 O O . THR B 1 87 ? -6.918 44.531 7.418 1 98.81 87 THR B O 1
ATOM 3932 N N . VAL B 1 88 ? -6.375 46.062 5.914 1 98.5 88 VAL B N 1
ATOM 3933 C CA . VAL B 1 88 ? -5.023 45.562 5.688 1 98.5 88 VAL B CA 1
ATOM 3934 C C . VAL B 1 88 ? -4.004 46.562 6.25 1 98.5 88 VAL B C 1
ATOM 3936 O O . VAL B 1 88 ? -4.062 47.75 5.953 1 98.5 88 VAL B O 1
ATOM 3939 N N . GLU B 1 89 ? -3.166 46 7.102 1 97.56 89 GLU B N 1
ATOM 3940 C CA . GLU B 1 89 ? -2.113 46.875 7.633 1 97.56 89 GLU B CA 1
ATOM 3941 C C . GLU B 1 89 ? -1.308 47.531 6.508 1 97.56 89 GLU B C 1
ATOM 3943 O O . GLU B 1 89 ? -0.793 46.812 5.629 1 97.56 89 GLU B O 1
ATOM 3948 N N . GLY B 1 90 ? -1.171 48.812 6.492 1 95.75 90 GLY B N 1
ATOM 3949 C CA . GLY B 1 90 ? -0.386 49.562 5.508 1 95.75 90 GLY B CA 1
ATOM 3950 C C . GLY B 1 90 ? -1.158 49.844 4.238 1 95.75 90 GLY B C 1
ATOM 3951 O O . GLY B 1 90 ? -0.754 50.719 3.455 1 95.75 90 GLY B O 1
ATOM 3952 N N . GLU B 1 91 ? -2.291 49.156 3.963 1 96.38 91 GLU B N 1
ATOM 3953 C CA . GLU B 1 91 ? -3.041 49.344 2.725 1 96.38 91 GLU B CA 1
ATOM 3954 C C . GLU B 1 91 ? -4.422 49.938 3.002 1 96.38 91 GLU B C 1
ATOM 3956 O O . GLU B 1 91 ? -5.07 50.469 2.094 1 96.38 91 GLU B O 1
ATOM 3961 N N . GLY B 1 92 ? -4.828 49.875 4.238 1 97.56 92 GLY B N 1
ATOM 3962 C CA . GLY B 1 92 ? -6.145 50.406 4.582 1 97.56 92 GLY B CA 1
ATOM 3963 C C . GLY B 1 92 ? -7.27 49.438 4.258 1 97.56 92 GLY B C 1
ATOM 3964 O O . GLY B 1 92 ? -7.129 48.219 4.441 1 97.56 92 GLY B O 1
ATOM 3965 N N . THR B 1 93 ? -8.414 50 3.947 1 98.31 93 THR B N 1
ATOM 3966 C CA . THR B 1 93 ? -9.609 49.219 3.678 1 98.31 93 THR B CA 1
ATOM 3967 C C . THR B 1 93 ? -9.641 48.75 2.223 1 98.31 93 THR B C 1
ATOM 3969 O O . THR B 1 93 ? -9.5 49.562 1.306 1 98.31 93 THR B O 1
ATOM 3972 N N . VAL B 1 94 ? -9.812 47.5 2.016 1 98.5 94 VAL B N 1
ATOM 3973 C CA . VAL B 1 94 ? -9.844 46.906 0.68 1 98.5 94 VAL B CA 1
ATOM 3974 C C . VAL B 1 94 ? -11.133 46.125 0.496 1 98.5 94 VAL B C 1
ATOM 3976 O O . VAL B 1 94 ? -11.523 45.344 1.371 1 98.5 94 VAL B O 1
ATOM 3979 N N . ARG B 1 95 ? -11.805 46.281 -0.644 1 98.25 95 ARG B N 1
ATOM 3980 C CA . ARG B 1 95 ? -13.055 45.594 -0.93 1 98.25 95 ARG B CA 1
ATOM 3981 C C . ARG B 1 95 ? -12.789 44.219 -1.524 1 98.25 95 ARG B C 1
ATOM 3983 O O . ARG B 1 95 ? -11.812 44.031 -2.244 1 98.25 95 ARG B O 1
ATOM 3990 N N . TYR B 1 96 ? -13.664 43.281 -1.236 1 98.31 96 TYR B N 1
ATOM 3991 C CA . TYR B 1 96 ? -13.625 41.969 -1.86 1 98.31 96 TYR B CA 1
ATOM 3992 C C . TYR B 1 96 ? -14.984 41.594 -2.441 1 98.31 96 TYR B C 1
ATOM 3994 O O . TYR B 1 96 ? -16.016 42.062 -1.972 1 98.31 96 TYR B O 1
ATOM 4002 N N . ASP B 1 97 ? -15.023 40.781 -3.518 1 98.44 97 ASP B N 1
ATOM 4003 C CA . ASP B 1 97 ? -16.25 40.125 -3.99 1 98.44 97 ASP B CA 1
ATOM 4004 C C . ASP B 1 97 ? -16.484 38.812 -3.264 1 98.44 97 ASP B C 1
ATOM 4006 O O . ASP B 1 97 ? -17.609 38.531 -2.861 1 98.44 97 ASP B O 1
ATOM 4010 N N . SER B 1 98 ? -15.453 38 -3.16 1 98.62 98 SER B N 1
ATOM 4011 C CA . SER B 1 98 ? -15.406 36.75 -2.4 1 98.62 98 SER B CA 1
ATOM 4012 C C . SER B 1 98 ? -14.18 36.719 -1.499 1 98.62 98 SER B C 1
ATOM 4014 O O . SER B 1 98 ? -13.109 37.219 -1.867 1 98.62 98 SER B O 1
ATOM 4016 N N . LEU B 1 99 ? -14.359 36.156 -0.318 1 98.88 99 LEU B N 1
ATOM 4017 C CA . LEU B 1 99 ? -13.281 36.062 0.654 1 98.88 99 LEU B CA 1
ATOM 4018 C C . LEU B 1 99 ? -13.07 34.625 1.103 1 98.88 99 LEU B C 1
ATOM 4020 O O . LEU B 1 99 ? -14.039 33.906 1.379 1 98.88 99 LEU B O 1
ATOM 4024 N N . VAL B 1 100 ? -11.844 34.094 1.098 1 98.94 100 VAL B N 1
ATOM 4025 C CA . VAL B 1 100 ? -11.492 32.812 1.694 1 98.94 100 VAL B CA 1
ATOM 4026 C C . VAL B 1 100 ? -10.555 33.031 2.881 1 98.94 100 VAL B C 1
ATOM 4028 O O . VAL B 1 100 ? -9.508 33.688 2.742 1 98.94 100 VAL B O 1
ATOM 4031 N N . ILE B 1 101 ? -10.953 32.531 4.02 1 98.94 101 ILE B N 1
ATOM 4032 C CA . ILE B 1 101 ? -10.156 32.625 5.234 1 98.94 101 ILE B CA 1
ATOM 4033 C C . ILE B 1 101 ? -9.312 31.375 5.402 1 98.94 101 ILE B C 1
ATOM 4035 O O . ILE B 1 101 ? -9.852 30.281 5.582 1 98.94 101 ILE B O 1
ATOM 4039 N N . GLY B 1 102 ? -8.016 31.422 5.301 1 98.56 102 GLY B N 1
ATOM 4040 C CA . GLY B 1 102 ? -7.047 30.359 5.539 1 98.56 102 GLY B CA 1
ATOM 4041 C C . GLY B 1 102 ? -5.953 30.766 6.516 1 98.56 102 GLY B C 1
ATOM 4042 O O . GLY B 1 102 ? -4.77 30.609 6.219 1 98.56 102 GLY B O 1
ATOM 4043 N N . THR B 1 103 ? -6.355 31.234 7.703 1 98.38 103 THR B N 1
ATOM 4044 C CA . THR B 1 103 ? -5.461 31.859 8.664 1 98.38 103 THR B CA 1
ATOM 4045 C C . THR B 1 103 ? -4.637 30.828 9.414 1 98.38 103 THR B C 1
ATOM 4047 O O . THR B 1 103 ? -3.66 31.172 10.086 1 98.38 103 THR B O 1
ATOM 4050 N N . GLY B 1 104 ? -5.004 29.562 9.32 1 97.62 104 GLY B N 1
ATOM 4051 C CA . GLY B 1 104 ? -4.18 28.484 9.828 1 97.62 104 GLY B CA 1
ATOM 4052 C C . GLY B 1 104 ? -4.316 28.281 11.328 1 97.62 104 GLY B C 1
ATOM 4053 O O . GLY B 1 104 ? -5.43 28.203 11.844 1 97.62 104 GLY B O 1
ATOM 4054 N N . TRP B 1 105 ? -3.211 28.062 12 1 97.19 105 TRP B N 1
ATOM 4055 C CA . TRP B 1 105 ? -3.203 27.656 13.406 1 97.19 105 TRP B CA 1
ATOM 4056 C C . TRP B 1 105 ? -2.025 28.281 14.148 1 97.19 105 TRP B C 1
ATOM 4058 O O . TRP B 1 105 ? -1.139 28.875 13.523 1 97.19 105 TRP B O 1
ATOM 4068 N N . ASN B 1 106 ? -2.076 28.328 15.438 1 96.31 106 ASN B N 1
ATOM 4069 C CA . ASN B 1 106 ? -0.965 28.609 16.344 1 96.31 106 ASN B CA 1
ATOM 4070 C C . ASN B 1 106 ? -0.771 27.484 17.359 1 96.31 106 ASN B C 1
ATOM 4072 O O . ASN B 1 106 ? -1.65 26.641 17.531 1 96.31 106 ASN B O 1
ATOM 4076 N N . TYR B 1 107 ? 0.464 27.469 18 1 96.5 107 TYR B N 1
ATOM 4077 C CA . TYR B 1 107 ? 0.665 26.594 19.141 1 96.5 107 TYR B CA 1
ATOM 4078 C C . TYR B 1 107 ? -0.184 27.031 20.328 1 96.5 107 TYR B C 1
ATOM 4080 O O . TYR B 1 107 ? -0.33 28.234 20.578 1 96.5 107 TYR B O 1
ATOM 4088 N N . ALA B 1 108 ? -0.734 26.062 20.969 1 96.38 108 ALA B N 1
ATOM 4089 C CA . ALA B 1 108 ? -1.329 26.391 22.266 1 96.38 108 ALA B CA 1
ATOM 4090 C C . ALA B 1 108 ? -0.288 26.984 23.219 1 96.38 108 ALA B C 1
ATOM 4092 O O . ALA B 1 108 ? 0.832 26.469 23.312 1 96.38 108 ALA B O 1
ATOM 4093 N N . ASP B 1 109 ? -0.659 28.031 23.875 1 95.69 109 ASP B N 1
ATOM 4094 C CA . ASP B 1 109 ? 0.228 28.656 24.844 1 95.69 109 ASP B CA 1
ATOM 4095 C C . ASP B 1 109 ? 0.532 27.719 26 1 95.69 109 ASP B C 1
ATOM 4097 O O . ASP B 1 109 ? -0.379 27.281 26.703 1 95.69 109 ASP B O 1
ATOM 4101 N N . PRO B 1 110 ? 1.812 27.422 26.203 1 96 110 PRO B N 1
ATOM 4102 C CA . PRO B 1 110 ? 2.117 26.562 27.344 1 96 110 PRO B CA 1
ATOM 4103 C C . PRO B 1 110 ? 1.562 27.109 28.656 1 96 110 PRO B C 1
ATOM 4105 O O . PRO B 1 110 ? 1.309 26.344 29.594 1 96 110 PRO B O 1
ATOM 4108 N N . GLY B 1 111 ? 1.429 28.453 28.766 1 95.88 111 GLY B N 1
ATOM 4109 C CA . GLY B 1 111 ? 0.752 29.078 29.891 1 95.88 111 GLY B CA 1
ATOM 4110 C C . GLY B 1 111 ? 1.563 29.047 31.172 1 95.88 111 GLY B C 1
ATOM 4111 O O . GLY B 1 111 ? 1.002 28.984 32.281 1 95.88 111 GLY B O 1
ATOM 4112 N N . VAL B 1 112 ? 2.859 28.969 31.125 1 97.75 112 VAL B N 1
ATOM 4113 C CA . VAL B 1 112 ? 3.723 28.875 32.281 1 97.75 112 VAL B CA 1
ATOM 4114 C C . VAL B 1 112 ? 4.68 30.062 32.312 1 97.75 112 VAL B C 1
ATOM 4116 O O . VAL B 1 112 ? 4.887 30.734 31.297 1 97.75 112 VAL B O 1
ATOM 4119 N N . PRO B 1 113 ? 5.254 30.375 33.531 1 97.75 113 PRO B N 1
ATOM 4120 C CA . PRO B 1 113 ? 6.23 31.469 33.594 1 97.75 113 PRO B CA 1
ATOM 4121 C C . PRO B 1 113 ? 7.434 31.234 32.688 1 97.75 113 PRO B C 1
ATOM 4123 O O . PRO B 1 113 ? 7.902 30.109 32.562 1 97.75 113 PRO B O 1
ATOM 4126 N N . GLY B 1 114 ? 7.941 32.312 32.094 1 97.31 114 GLY B N 1
ATOM 4127 C CA . GLY B 1 114 ? 9.141 32.25 31.281 1 97.31 114 GLY B CA 1
ATOM 4128 C C . GLY B 1 114 ? 8.844 32.094 29.797 1 97.31 114 GLY B C 1
ATOM 4129 O O . GLY B 1 114 ? 9.75 31.828 29 1 97.31 114 GLY B O 1
ATOM 4130 N N . GLY B 1 115 ? 7.641 32.219 29.422 1 95.88 115 GLY B N 1
ATOM 4131 C CA . GLY B 1 115 ? 7.207 32 28.047 1 95.88 115 GLY B CA 1
ATOM 4132 C C . GLY B 1 115 ? 7.805 33 27.062 1 95.88 115 GLY B C 1
ATOM 4133 O O . GLY B 1 115 ? 7.785 32.781 25.859 1 95.88 115 GLY B O 1
ATOM 4134 N N . ASP B 1 116 ? 8.398 34.031 27.531 1 94.56 116 ASP B N 1
ATOM 4135 C CA . ASP B 1 116 ? 8.938 35.094 26.688 1 94.56 116 ASP B CA 1
ATOM 4136 C C . ASP B 1 116 ? 10.453 35 26.562 1 94.56 116 ASP B C 1
ATOM 4138 O O . ASP B 1 116 ? 11.094 35.812 25.906 1 94.56 116 ASP B O 1
ATOM 4142 N N . LEU B 1 117 ? 11.062 34 27.156 1 95.5 117 LEU B N 1
ATOM 4143 C CA . LEU B 1 117 ? 12.508 33.781 27.094 1 95.5 117 LEU B CA 1
ATOM 4144 C C . LEU B 1 117 ? 12.961 33.469 25.672 1 95.5 117 LEU B C 1
ATOM 4146 O O . LEU B 1 117 ? 12.203 32.906 24.891 1 95.5 117 LEU B O 1
ATOM 4150 N N . GLN B 1 118 ? 14.195 33.844 25.438 1 93.19 118 GLN B N 1
ATOM 4151 C CA . GLN B 1 118 ? 14.836 33.375 24.219 1 93.19 118 GLN B CA 1
ATOM 4152 C C . GLN B 1 118 ? 15.18 31.891 24.328 1 93.19 118 GLN B C 1
ATOM 4154 O O . GLN B 1 118 ? 15.336 31.375 25.422 1 93.19 118 GLN B O 1
ATOM 4159 N N . GLY B 1 119 ? 15.219 31.203 23.188 1 93.5 119 GLY B N 1
ATOM 4160 C CA . GLY B 1 119 ? 15.594 29.797 23.188 1 93.5 119 GLY B CA 1
ATOM 4161 C C . GLY B 1 119 ? 14.398 28.859 23.062 1 93.5 119 GLY B C 1
ATOM 4162 O O . GLY B 1 119 ? 14.562 27.641 23.078 1 93.5 119 GLY B O 1
ATOM 4163 N N . LEU B 1 120 ? 13.242 29.469 23.062 1 97.5 120 LEU B N 1
ATOM 4164 C CA . LEU B 1 120 ? 12.023 28.703 22.812 1 97.5 120 LEU B CA 1
ATOM 4165 C C . LEU B 1 120 ? 11.711 28.656 21.328 1 97.5 120 LEU B C 1
ATOM 4167 O O . LEU B 1 120 ? 11.477 29.688 20.703 1 97.5 120 LEU B O 1
ATOM 4171 N N . TYR B 1 121 ? 11.766 27.469 20.766 1 97.69 121 TYR B N 1
ATOM 4172 C CA . TYR B 1 121 ? 11.617 27.281 19.328 1 97.69 121 TYR B CA 1
ATOM 4173 C C . TYR B 1 121 ? 10.25 26.703 18.984 1 97.69 121 TYR B C 1
ATOM 4175 O O . TYR B 1 121 ? 9.914 25.594 19.391 1 97.69 121 TYR B O 1
ATOM 4183 N N . TYR B 1 122 ? 9.438 27.422 18.297 1 97.06 122 TYR B N 1
ATOM 4184 C CA . TYR B 1 122 ? 8.156 27.016 17.734 1 97.06 122 TYR B CA 1
ATOM 4185 C C . TYR B 1 122 ? 8.297 26.688 16.266 1 97.06 122 TYR B C 1
ATOM 4187 O O . TYR B 1 122 ? 8.367 27.578 15.414 1 97.06 122 TYR B O 1
ATOM 4195 N N . VAL B 1 123 ? 8.281 25.422 15.93 1 96.56 123 VAL B N 1
ATOM 4196 C CA . VAL B 1 123 ? 8.555 24.969 14.562 1 96.56 123 VAL B CA 1
ATOM 4197 C C . VAL B 1 123 ? 7.332 25.234 13.688 1 96.56 123 VAL B C 1
ATOM 4199 O O . VAL B 1 123 ? 6.395 24.422 13.672 1 96.56 123 VAL B O 1
ATOM 4202 N N . LYS B 1 124 ? 7.395 26.219 12.867 1 94.75 124 LYS B N 1
ATOM 4203 C CA . LYS B 1 124 ? 6.262 26.562 12.008 1 94.75 124 LYS B CA 1
ATOM 4204 C C . LYS B 1 124 ? 6.715 27.328 10.773 1 94.75 124 LYS B C 1
ATOM 4206 O O . LYS B 1 124 ? 6.418 26.938 9.641 1 94.75 124 LYS B O 1
ATOM 4211 N N . ASN B 1 125 ? 7.504 28.391 10.961 1 96.06 125 ASN B N 1
ATOM 4212 C CA . ASN B 1 125 ? 7.969 29.266 9.898 1 96.06 125 ASN B CA 1
ATOM 4213 C C . ASN B 1 125 ? 9.32 28.828 9.344 1 96.06 125 ASN B C 1
ATOM 4215 O O . ASN B 1 125 ? 10.25 28.547 10.102 1 96.06 125 ASN B O 1
ATOM 4219 N N . ILE B 1 126 ? 9.453 28.766 8.047 1 96.94 126 ILE B N 1
ATOM 4220 C CA . ILE B 1 126 ? 10.633 28.172 7.422 1 96.94 126 ILE B CA 1
ATOM 4221 C C . ILE B 1 126 ? 11.844 29.078 7.641 1 96.94 126 ILE B C 1
ATOM 4223 O O . ILE B 1 126 ? 12.961 28.594 7.809 1 96.94 126 ILE B O 1
ATOM 4227 N N . ARG B 1 127 ? 11.664 30.406 7.594 1 97.12 127 ARG B N 1
ATOM 4228 C CA . ARG B 1 127 ? 12.781 31.312 7.828 1 97.12 127 ARG B CA 1
ATOM 4229 C C . ARG B 1 127 ? 13.305 31.188 9.258 1 97.12 127 ARG B C 1
ATOM 4231 O O . ARG B 1 127 ? 14.516 31.188 9.484 1 97.12 127 ARG B O 1
ATOM 4238 N N . ARG B 1 128 ? 12.359 31.125 10.148 1 96.81 128 ARG B N 1
ATOM 4239 C CA . ARG B 1 128 ? 12.766 30.891 11.531 1 96.81 128 ARG B CA 1
ATOM 4240 C C . ARG B 1 128 ? 13.469 29.547 11.664 1 96.81 128 ARG B C 1
ATOM 4242 O O . ARG B 1 128 ? 14.438 29.422 12.406 1 96.81 128 ARG B O 1
ATOM 4249 N N . ALA B 1 129 ? 12.945 28.562 10.992 1 98.12 129 ALA B N 1
ATOM 4250 C CA . ALA B 1 129 ? 13.547 27.234 11.039 1 98.12 129 ALA B CA 1
ATOM 4251 C C . ALA B 1 129 ? 15 27.266 10.57 1 98.12 129 ALA B C 1
ATOM 4253 O O . ALA B 1 129 ? 15.852 26.594 11.148 1 98.12 129 ALA B O 1
ATOM 4254 N N . MET B 1 130 ? 15.281 28.031 9.508 1 97.88 130 MET B N 1
ATOM 4255 C CA . MET B 1 130 ? 16.641 28.172 9.008 1 97.88 130 MET B CA 1
ATOM 4256 C C . MET B 1 130 ? 17.562 28.75 10.078 1 97.88 130 MET B C 1
ATOM 4258 O O . MET B 1 130 ? 18.703 28.312 10.234 1 97.88 130 MET B O 1
ATOM 4262 N N . GLU B 1 131 ? 17.062 29.703 10.797 1 97.19 131 GLU B N 1
ATOM 4263 C CA . GLU B 1 131 ? 17.828 30.312 11.883 1 97.19 131 GLU B CA 1
ATOM 4264 C C . GLU B 1 131 ? 18.062 29.312 13.016 1 97.19 131 GLU B C 1
ATOM 4266 O O . GLU B 1 131 ? 19.172 29.203 13.531 1 97.19 131 GLU B O 1
ATOM 4271 N N . TRP B 1 132 ? 17.062 28.641 13.32 1 97.38 132 TRP B N 1
ATOM 4272 C CA . TRP B 1 132 ? 17.125 27.719 14.438 1 97.38 132 TRP B CA 1
ATOM 4273 C C . TRP B 1 132 ? 18 26.5 14.102 1 97.38 132 TRP B C 1
ATOM 4275 O O . TRP B 1 132 ? 18.516 25.844 14.992 1 97.38 132 TRP B O 1
ATOM 4285 N N . ASP B 1 133 ? 18.016 26.188 12.836 1 98.12 133 ASP B N 1
ATOM 4286 C CA . ASP B 1 133 ? 18.891 25.094 12.422 1 98.12 133 ASP B CA 1
ATOM 4287 C C . ASP B 1 133 ? 20.328 25.312 12.891 1 98.12 133 ASP B C 1
ATOM 4289 O O . ASP B 1 133 ? 21.016 24.375 13.297 1 98.12 133 ASP B O 1
ATOM 4293 N N . LYS B 1 134 ? 20.781 26.547 12.867 1 96.19 134 LYS B N 1
ATOM 4294 C CA . LYS B 1 134 ? 22.109 26.922 13.344 1 96.19 134 LYS B CA 1
ATOM 4295 C C . LYS B 1 134 ? 22.219 26.75 14.859 1 96.19 134 LYS B C 1
ATOM 4297 O O . LYS B 1 134 ? 23.266 26.344 15.367 1 96.19 134 LYS B O 1
ATOM 4302 N N . VAL B 1 135 ? 21.172 27.078 15.516 1 96.25 135 VAL B N 1
ATOM 4303 C CA . VAL B 1 135 ? 21.141 26.922 16.969 1 96.25 135 VAL B CA 1
ATOM 4304 C C . VAL B 1 135 ? 21.25 25.453 17.344 1 96.25 135 VAL B C 1
ATOM 4306 O O . VAL B 1 135 ? 21.953 25.094 18.281 1 96.25 135 VAL B O 1
ATOM 4309 N N . ILE B 1 136 ? 20.547 24.594 16.594 1 97.19 136 ILE B N 1
ATOM 4310 C CA . ILE B 1 136 ? 20.562 23.156 16.844 1 97.19 136 ILE B CA 1
ATOM 4311 C C . ILE B 1 136 ? 21.984 22.625 16.672 1 97.19 136 ILE B C 1
ATOM 4313 O O . ILE B 1 136 ? 22.422 21.766 17.438 1 97.19 136 ILE B O 1
ATOM 4317 N N . ASP B 1 137 ? 22.719 23.188 15.742 1 95.69 137 ASP B N 1
ATOM 4318 C CA . ASP B 1 137 ? 24.094 22.781 15.484 1 95.69 137 ASP B CA 1
ATOM 4319 C C . ASP B 1 137 ? 24.969 22.984 16.719 1 95.69 137 ASP B C 1
ATOM 4321 O O . ASP B 1 137 ? 25.953 22.25 16.922 1 95.69 137 ASP B O 1
ATOM 4325 N N . GLU B 1 138 ? 24.562 23.906 17.484 1 94.88 138 GLU B N 1
ATOM 4326 C CA . GLU B 1 138 ? 25.422 24.312 18.594 1 94.88 138 GLU B CA 1
ATOM 4327 C C . GLU B 1 138 ? 24.859 23.844 19.922 1 94.88 138 GLU B C 1
ATOM 4329 O O . GLU B 1 138 ? 25.531 23.938 20.953 1 94.88 138 GLU B O 1
ATOM 4334 N N . ALA B 1 139 ? 23.672 23.328 19.875 1 95.56 139 ALA B N 1
ATOM 4335 C CA . ALA B 1 139 ? 22.984 22.969 21.109 1 95.56 139 ALA B CA 1
ATOM 4336 C C . ALA B 1 139 ? 23.562 21.688 21.703 1 95.56 139 ALA B C 1
ATOM 4338 O O . ALA B 1 139 ? 23.812 20.719 20.969 1 95.56 139 ALA B O 1
ATOM 4339 N N . GLU B 1 140 ? 23.812 21.703 23 1 95.75 140 GLU B N 1
ATOM 4340 C CA . GLU B 1 140 ? 24.281 20.5 23.688 1 95.75 140 GLU B CA 1
ATOM 4341 C C . GLU B 1 140 ? 23.109 19.688 24.219 1 95.75 140 GLU B C 1
ATOM 4343 O O . GLU B 1 140 ? 23.156 18.453 24.25 1 95.75 140 GLU B O 1
ATOM 4348 N N . SER B 1 141 ? 22.141 20.391 24.625 1 97.44 141 SER B N 1
ATOM 4349 C CA . SER B 1 141 ? 20.969 19.75 25.203 1 97.44 141 SER B CA 1
ATOM 4350 C C . SER B 1 141 ? 19.672 20.438 24.766 1 97.44 141 SER B C 1
ATOM 4352 O O . SER B 1 141 ? 19.656 21.641 24.562 1 97.44 141 SER B O 1
ATOM 4354 N N . ALA B 1 142 ? 18.656 19.625 24.625 1 98.31 142 ALA B N 1
ATOM 4355 C CA . ALA B 1 142 ? 17.359 20.141 24.188 1 98.31 142 ALA B CA 1
ATOM 4356 C C . ALA B 1 142 ? 16.219 19.453 24.938 1 98.31 142 ALA B C 1
ATOM 4358 O O . ALA B 1 142 ? 16.344 18.281 25.328 1 98.31 142 ALA B O 1
ATOM 4359 N N . VAL B 1 143 ? 15.164 20.141 25.156 1 98.69 143 VAL B N 1
ATOM 4360 C CA . VAL B 1 143 ? 13.922 19.578 25.672 1 98.69 143 VAL B CA 1
ATOM 4361 C C . VAL B 1 143 ? 12.805 19.75 24.641 1 98.69 143 VAL B C 1
ATOM 4363 O O . VAL B 1 143 ? 12.609 20.859 24.109 1 98.69 143 VAL B O 1
ATOM 4366 N N . VAL B 1 144 ? 12.18 18.734 24.281 1 98.75 144 VAL B N 1
ATOM 4367 C CA . VAL B 1 144 ? 10.961 18.781 23.484 1 98.75 144 VAL B CA 1
ATOM 4368 C C . VAL B 1 144 ? 9.742 18.719 24.406 1 98.75 144 VAL B C 1
ATOM 4370 O O . VAL B 1 144 ? 9.625 17.797 25.219 1 98.75 144 VAL B O 1
ATOM 4373 N N . VAL B 1 145 ? 8.891 19.719 24.25 1 98.56 145 VAL B N 1
ATOM 4374 C CA . VAL B 1 145 ? 7.699 19.812 25.094 1 98.56 145 VAL B CA 1
ATOM 4375 C C . VAL B 1 145 ? 6.508 19.172 24.375 1 98.56 145 VAL B C 1
ATOM 4377 O O . VAL B 1 145 ? 5.961 19.75 23.438 1 98.56 145 VAL B O 1
ATOM 4380 N N . GLU B 1 146 ? 6.043 18 24.844 1 97.31 146 GLU B N 1
ATOM 4381 C CA . GLU B 1 146 ? 4.906 17.203 24.375 1 97.31 146 GLU B CA 1
ATOM 4382 C C . GLU B 1 146 ? 5.234 16.484 23.078 1 97.31 146 GLU B C 1
ATOM 4384 O O . GLU B 1 146 ? 5.953 17.031 22.219 1 97.31 146 GLU B O 1
ATOM 4389 N N . ALA B 1 147 ? 4.73 15.289 22.969 1 95.69 147 ALA B N 1
ATOM 4390 C CA . ALA B 1 147 ? 5.031 14.453 21.812 1 95.69 147 ALA B CA 1
ATOM 4391 C C . ALA B 1 147 ? 3.783 14.219 20.969 1 95.69 147 ALA B C 1
ATOM 4393 O O . ALA B 1 147 ? 3.365 13.078 20.781 1 95.69 147 ALA B O 1
ATOM 4394 N N . GLY B 1 148 ? 3.205 15.352 20.469 1 94.44 148 GLY B N 1
ATOM 4395 C CA . GLY B 1 148 ? 2.311 15.234 19.328 1 94.44 148 GLY B CA 1
ATOM 4396 C C . GLY B 1 148 ? 3.025 14.867 18.031 1 94.44 148 GLY B C 1
ATOM 4397 O O . GLY B 1 148 ? 4.16 14.383 18.062 1 94.44 148 GLY B O 1
ATOM 4398 N N . PRO B 1 149 ? 2.426 14.984 16.906 1 93.25 149 PRO B N 1
ATOM 4399 C CA . PRO B 1 149 ? 3.072 14.609 15.641 1 93.25 149 PRO B CA 1
ATOM 4400 C C . PRO B 1 149 ? 4.398 15.328 15.422 1 93.25 149 PRO B C 1
ATOM 4402 O O . PRO B 1 149 ? 5.41 14.695 15.125 1 93.25 149 PRO B O 1
ATOM 4405 N N . LEU B 1 150 ? 4.375 16.625 15.602 1 94.81 150 LEU B N 1
ATOM 4406 C CA . LEU B 1 150 ? 5.594 17.406 15.406 1 94.81 150 LEU B CA 1
ATOM 4407 C C . LEU B 1 150 ? 6.641 17.047 16.453 1 94.81 150 LEU B C 1
ATOM 4409 O O . LEU B 1 150 ? 7.836 16.984 16.156 1 94.81 150 LEU B O 1
ATOM 4413 N N . GLY B 1 151 ? 6.188 16.859 17.688 1 97 151 GLY B N 1
ATOM 4414 C CA . GLY B 1 151 ? 7.109 16.453 18.734 1 97 151 GLY B CA 1
ATOM 4415 C C . GLY B 1 151 ? 7.836 15.156 18.422 1 97 151 GLY B C 1
ATOM 4416 O O . GLY B 1 151 ? 9.047 15.047 18.641 1 97 151 GLY B O 1
ATOM 4417 N N . VAL B 1 152 ? 7.102 14.234 17.891 1 97.25 152 VAL B N 1
ATOM 4418 C CA . VAL B 1 152 ? 7.668 12.938 17.516 1 97.25 152 VAL B CA 1
ATOM 4419 C C . VAL B 1 152 ? 8.742 13.133 16.453 1 97.25 152 VAL B C 1
ATOM 4421 O O . VAL B 1 152 ? 9.82 12.531 16.531 1 97.25 152 VAL B O 1
ATOM 4424 N N . GLU B 1 153 ? 8.492 13.953 15.508 1 96.88 153 GLU B N 1
ATOM 4425 C CA . GLU B 1 153 ? 9.445 14.219 14.438 1 96.88 153 GLU B CA 1
ATOM 4426 C C . GLU B 1 153 ? 10.68 14.938 14.969 1 96.88 153 GLU B C 1
ATOM 4428 O O . GLU B 1 153 ? 11.812 14.594 14.594 1 96.88 153 GLU B O 1
ATOM 4433 N N . MET B 1 154 ? 10.492 15.859 15.891 1 98.12 154 MET B N 1
ATOM 4434 C CA . MET B 1 154 ? 11.602 16.672 16.375 1 98.12 154 MET B CA 1
ATOM 4435 C C . MET B 1 154 ? 12.484 15.891 17.328 1 98.12 154 MET B C 1
ATOM 4437 O O . MET B 1 154 ? 13.695 16.078 17.375 1 98.12 154 MET B O 1
ATOM 4441 N N . VAL B 1 155 ? 11.852 15.008 18.172 1 98.44 155 VAL B N 1
ATOM 4442 C CA . VAL B 1 155 ? 12.648 14.133 19.031 1 98.44 155 VAL B CA 1
ATOM 4443 C C . VAL B 1 155 ? 13.609 13.312 18.172 1 98.44 155 VAL B C 1
ATOM 4445 O O . VAL B 1 155 ? 14.805 13.25 18.469 1 98.44 155 VAL B O 1
ATOM 4448 N N . THR B 1 156 ? 13.094 12.742 17.141 1 97.38 156 THR B N 1
ATOM 4449 C CA . THR B 1 156 ? 13.906 11.922 16.25 1 97.38 156 THR B CA 1
ATOM 4450 C C . THR B 1 156 ? 14.977 12.766 15.555 1 97.38 156 THR B C 1
ATOM 4452 O O . THR B 1 156 ? 16.125 12.352 15.445 1 97.38 156 THR B O 1
ATOM 4455 N N . ALA B 1 157 ? 14.594 13.961 15.07 1 97.44 157 ALA B N 1
ATOM 4456 C CA . ALA B 1 157 ? 15.516 14.852 14.367 1 97.44 157 ALA B CA 1
ATOM 4457 C C . ALA B 1 157 ? 16.688 15.242 15.258 1 97.44 157 ALA B C 1
ATOM 4459 O O . ALA B 1 157 ? 17.844 15.195 14.828 1 97.44 157 ALA B O 1
ATOM 4460 N N . LEU B 1 158 ? 16.375 15.617 16.484 1 98.06 158 LEU B N 1
ATOM 4461 C CA . LEU B 1 158 ? 17.422 16.047 17.422 1 98.06 158 LEU B CA 1
ATOM 4462 C C . LEU B 1 158 ? 18.328 14.891 17.781 1 98.06 158 LEU B C 1
ATOM 4464 O O . LEU B 1 158 ? 19.547 15.07 17.906 1 98.06 158 LEU B O 1
ATOM 4468 N N . ALA B 1 159 ? 17.719 13.734 17.984 1 96.56 159 ALA B N 1
ATOM 4469 C CA . ALA B 1 159 ? 18.531 12.547 18.266 1 96.56 159 ALA B CA 1
ATOM 4470 C C . ALA B 1 159 ? 19.484 12.258 17.109 1 96.56 159 ALA B C 1
ATOM 4472 O O . ALA B 1 159 ? 20.641 11.891 17.344 1 96.56 159 ALA B O 1
ATOM 4473 N N . HIS B 1 160 ? 19.062 12.406 15.945 1 95.19 160 HIS B N 1
ATOM 4474 C CA . HIS B 1 160 ? 19.906 12.211 14.773 1 95.19 160 HIS B CA 1
ATOM 4475 C C . HIS B 1 160 ? 21.109 13.156 14.797 1 95.19 160 HIS B C 1
ATOM 4477 O O . HIS B 1 160 ? 22.172 12.828 14.266 1 95.19 160 HIS B O 1
ATOM 4483 N N . ARG B 1 161 ? 20.906 14.336 15.391 1 96.31 161 ARG B N 1
ATOM 4484 C CA . ARG B 1 161 ? 21.922 15.375 15.43 1 96.31 161 ARG B CA 1
ATOM 4485 C C . ARG B 1 161 ? 22.828 15.203 16.641 1 96.31 161 ARG B C 1
ATOM 4487 O O . ARG B 1 161 ? 23.688 16.047 16.906 1 96.31 161 ARG B O 1
ATOM 4494 N N . ASP B 1 162 ? 22.625 14.141 17.391 1 95.75 162 ASP B N 1
ATOM 4495 C CA . ASP B 1 162 ? 23.406 13.789 18.578 1 95.75 162 ASP B CA 1
ATOM 4496 C C . ASP B 1 162 ? 23.281 14.859 19.656 1 95.75 162 ASP B C 1
ATOM 4498 O O . ASP B 1 162 ? 24.234 15.125 20.391 1 95.75 162 ASP B O 1
ATOM 4502 N N . VAL B 1 163 ? 22.219 15.617 19.594 1 97.38 163 VAL B N 1
ATOM 4503 C CA . VAL B 1 163 ? 21.891 16.516 20.703 1 97.38 163 VAL B CA 1
ATOM 4504 C C . VAL B 1 163 ? 21.328 15.719 21.875 1 97.38 163 VAL B C 1
ATOM 4506 O O . VAL B 1 163 ? 20.516 14.805 21.672 1 97.38 163 VAL B O 1
ATOM 4509 N N . GLU B 1 164 ? 21.828 15.938 23.078 1 98.31 164 GLU B N 1
ATOM 4510 C CA . GLU B 1 164 ? 21.172 15.32 24.234 1 98.31 164 GLU B CA 1
ATOM 4511 C C . GLU B 1 164 ? 19.703 15.742 24.328 1 98.31 164 GLU B C 1
ATOM 4513 O O . GLU B 1 164 ? 19.406 16.891 24.641 1 98.31 164 GLU B O 1
ATOM 4518 N N . THR B 1 165 ? 18.812 14.836 24.078 1 98.56 165 THR B N 1
ATOM 4519 C CA . THR B 1 165 ? 17.406 15.18 23.891 1 98.56 165 THR B CA 1
ATOM 4520 C C . THR B 1 165 ? 16.562 14.641 25.047 1 98.56 165 THR B C 1
ATOM 4522 O O . THR B 1 165 ? 16.641 13.461 25.391 1 98.56 165 THR B O 1
ATOM 4525 N N . HIS B 1 166 ? 15.773 15.516 25.656 1 98.75 166 HIS B N 1
ATOM 4526 C CA . HIS B 1 166 ? 14.742 15.164 26.625 1 98.75 166 HIS B CA 1
ATOM 4527 C C . HIS B 1 166 ? 13.352 15.422 26.062 1 98.75 166 HIS B C 1
ATOM 4529 O O . HIS B 1 166 ? 13.117 16.438 25.406 1 98.75 166 HIS B O 1
ATOM 4535 N N . LEU B 1 167 ? 12.484 14.5 26.25 1 98.81 167 LEU B N 1
ATOM 4536 C CA . LEU B 1 167 ? 11.07 14.68 25.969 1 98.81 167 LEU B CA 1
ATOM 4537 C C . LEU B 1 167 ? 10.25 14.734 27.25 1 98.81 167 LEU B C 1
ATOM 4539 O O . LEU B 1 167 ? 10.336 13.828 28.078 1 98.81 167 LEU B O 1
ATOM 4543 N N . ILE B 1 168 ? 9.555 15.789 27.453 1 98.69 168 ILE B N 1
ATOM 4544 C CA . ILE B 1 168 ? 8.602 15.844 28.562 1 98.69 168 ILE B CA 1
ATOM 4545 C C . ILE B 1 168 ? 7.176 15.828 28.016 1 98.69 168 ILE B C 1
ATOM 4547 O O . ILE B 1 168 ? 6.871 16.484 27.031 1 98.69 168 ILE B O 1
ATOM 4551 N N . ASP B 1 169 ? 6.332 15.07 28.594 1 98.5 169 ASP B N 1
ATOM 4552 C CA . ASP B 1 169 ? 4.934 14.945 28.203 1 98.5 169 ASP B CA 1
ATOM 4553 C C . ASP B 1 169 ? 4.055 14.57 29.391 1 98.5 169 ASP B C 1
ATOM 4555 O O . ASP B 1 169 ? 4.391 13.672 30.156 1 98.5 169 ASP B O 1
ATOM 4559 N N . PRO B 1 170 ? 2.922 15.32 29.531 1 97.62 170 PRO B N 1
ATOM 4560 C CA . PRO B 1 170 ? 2.031 14.953 30.641 1 97.62 170 PRO B CA 1
ATOM 4561 C C . PRO B 1 170 ? 1.339 13.609 30.422 1 97.62 170 PRO B C 1
ATOM 4563 O O . PRO B 1 170 ? 0.795 13.039 31.359 1 97.62 170 PRO B O 1
ATOM 4566 N N . ASN B 1 171 ? 1.278 13.117 29.219 1 97.38 171 ASN B N 1
ATOM 4567 C CA . ASN B 1 171 ? 0.65 11.844 28.906 1 97.38 171 ASN B CA 1
ATOM 4568 C C . ASN B 1 171 ? 1.593 10.672 29.172 1 97.38 171 ASN B C 1
ATOM 4570 O O . ASN B 1 171 ? 2.805 10.859 29.297 1 97.38 171 ASN B O 1
ATOM 4574 N N . PRO B 1 172 ? 1.074 9.477 29.234 1 97.5 172 PRO B N 1
ATOM 4575 C CA . PRO B 1 172 ? 1.888 8.32 29.609 1 97.5 172 PRO B CA 1
ATOM 4576 C C . PRO B 1 172 ? 2.777 7.828 28.469 1 97.5 172 PRO B C 1
ATOM 4578 O O . PRO B 1 172 ? 3.705 7.047 28.703 1 97.5 172 PRO B O 1
ATOM 4581 N N . TYR B 1 173 ? 2.523 8.172 27.234 1 97.88 173 TYR B N 1
ATOM 4582 C CA . TYR B 1 173 ? 3.307 7.816 26.047 1 97.88 173 TYR B CA 1
ATOM 4583 C C . TYR B 1 173 ? 3.061 8.805 24.922 1 97.88 173 TYR B C 1
ATOM 4585 O O . TYR B 1 173 ? 2.119 9.594 24.969 1 97.88 173 TYR B O 1
ATOM 4593 N N . PRO B 1 174 ? 3.979 8.836 23.922 1 97.62 174 PRO B N 1
ATOM 4594 C CA . PRO B 1 174 ? 3.818 9.797 22.828 1 97.62 174 PRO B CA 1
ATOM 4595 C C . PRO B 1 174 ? 2.561 9.539 22 1 97.62 174 PRO B C 1
ATOM 4597 O O . PRO B 1 174 ? 2.164 8.391 21.812 1 97.62 174 PRO B O 1
ATOM 4600 N N . LEU B 1 175 ? 1.975 10.586 21.453 1 96.38 175 LEU B N 1
ATOM 4601 C CA . LEU B 1 175 ? 0.808 10.523 20.578 1 96.38 175 LEU B CA 1
ATOM 4602 C C . LEU B 1 175 ? -0.344 9.789 21.266 1 96.38 175 LEU B C 1
ATOM 4604 O O . LEU B 1 175 ? -1.106 9.078 20.609 1 96.38 175 LEU B O 1
ATOM 4608 N N . ALA B 1 176 ? -0.443 9.984 22.547 1 94.19 176 ALA B N 1
ATOM 4609 C CA . ALA B 1 176 ? -1.394 9.234 23.375 1 94.19 176 ALA B C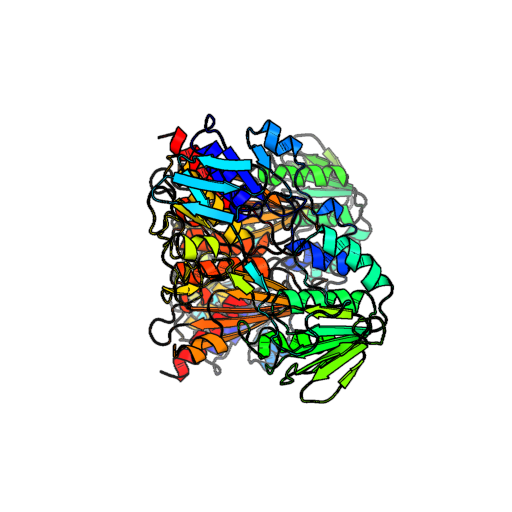A 1
ATOM 4610 C C . ALA B 1 176 ? -2.832 9.57 22.984 1 94.19 176 ALA B C 1
ATOM 4612 O O . ALA B 1 176 ? -3.756 8.82 23.297 1 94.19 176 ALA B O 1
ATOM 4613 N N . MET B 1 177 ? -3.041 10.688 22.312 1 87.44 177 MET B N 1
ATOM 4614 C CA . MET B 1 177 ? -4.395 11.086 21.938 1 87.44 177 MET B CA 1
ATOM 4615 C C . MET B 1 177 ? -4.793 10.453 20.609 1 87.44 177 MET B C 1
ATOM 4617 O O . MET B 1 177 ? -5.965 10.5 20.219 1 87.44 177 MET B O 1
ATOM 4621 N N . MET B 1 178 ? -3.869 9.875 19.969 1 89.44 178 MET B N 1
ATOM 4622 C CA . MET B 1 178 ? -4.137 9.398 18.625 1 89.44 178 MET B CA 1
ATOM 4623 C C . MET B 1 178 ? -3.762 7.926 18.469 1 89.44 178 MET B C 1
ATOM 4625 O O . MET B 1 178 ? -4.469 7.164 17.812 1 89.44 178 MET B O 1
ATOM 4629 N N . ALA B 1 179 ? -2.674 7.512 19.094 1 96.06 179 ALA B N 1
ATOM 4630 C CA . ALA B 1 179 ? -2.127 6.168 18.906 1 96.06 179 ALA B CA 1
ATOM 4631 C C . ALA B 1 179 ? -2.236 5.348 20.188 1 96.06 179 ALA B C 1
ATOM 4633 O O . ALA B 1 179 ? -2.279 5.906 21.281 1 96.06 179 ALA B O 1
ATOM 4634 N N . ASP B 1 180 ? -2.285 4.035 20 1 98.19 180 ASP B N 1
ATOM 4635 C CA . ASP B 1 180 ? -2.348 3.121 21.125 1 98.19 180 ASP B CA 1
ATOM 4636 C C . ASP B 1 180 ? -0.957 2.867 21.703 1 98.19 180 ASP B C 1
ATOM 4638 O O . ASP B 1 180 ? 0.045 2.973 21 1 98.19 180 ASP B O 1
ATOM 4642 N N . PRO B 1 181 ? -0.938 2.533 22.984 1 97.69 181 PRO B N 1
ATOM 4643 C CA . PRO B 1 181 ? 0.362 2.346 23.625 1 97.69 181 PRO B CA 1
ATOM 4644 C C . PRO B 1 181 ? 1.187 1.231 22.984 1 97.69 181 PRO B C 1
ATOM 4646 O O . PRO B 1 181 ? 2.412 1.339 22.906 1 97.69 181 PRO B O 1
ATOM 4649 N N . ASP B 1 182 ? 0.56 0.169 22.562 1 97.88 182 ASP B N 1
ATOM 4650 C CA . ASP B 1 182 ? 1.297 -0.957 22 1 97.88 182 ASP B CA 1
ATOM 4651 C C . ASP B 1 182 ? 1.848 -0.614 20.625 1 97.88 182 ASP B C 1
ATOM 4653 O O . ASP B 1 182 ? 2.826 -1.214 20.172 1 97.88 182 ASP B O 1
ATOM 4657 N N . ILE B 1 183 ? 1.255 0.308 19.906 1 98.19 183 ILE B N 1
ATOM 4658 C CA . ILE B 1 183 ? 1.748 0.79 18.625 1 98.19 183 ILE B CA 1
ATOM 4659 C C . ILE B 1 183 ? 2.971 1.679 18.844 1 98.19 183 ILE B C 1
ATOM 4661 O O . ILE B 1 183 ? 3.91 1.658 18.047 1 98.19 183 ILE B O 1
ATOM 4665 N N . MET B 1 184 ? 2.971 2.426 19.953 1 98.12 184 MET B N 1
ATOM 4666 C CA . MET B 1 184 ? 4.02 3.412 20.188 1 98.12 184 MET B CA 1
ATOM 4667 C C . MET B 1 184 ? 5.172 2.803 20.984 1 98.12 184 MET B C 1
ATOM 4669 O O . MET B 1 184 ? 6.262 3.375 21.047 1 98.12 184 MET B O 1
ATOM 4673 N N . ALA B 1 185 ? 5.031 1.64 21.562 1 98.19 185 ALA B N 1
ATOM 4674 C CA . ALA B 1 185 ? 6.043 1.01 22.406 1 98.19 185 ALA B CA 1
ATOM 4675 C C . ALA B 1 185 ? 7.348 0.814 21.641 1 98.19 185 ALA B C 1
ATOM 4677 O O . ALA B 1 185 ? 8.422 1.174 22.125 1 98.19 185 ALA B O 1
ATOM 4678 N N . PRO B 1 186 ? 7.266 0.251 20.406 1 98 186 PRO B N 1
ATOM 4679 C CA . PRO B 1 186 ? 8.523 0.112 19.656 1 98 186 PRO B CA 1
ATOM 4680 C C . PRO B 1 186 ? 9.211 1.45 19.422 1 98 186 PRO B C 1
ATOM 4682 O O . PRO B 1 186 ? 10.445 1.513 19.375 1 98 186 PRO B O 1
ATOM 4685 N N . VAL B 1 187 ? 8.5 2.523 19.266 1 97.88 187 VAL B N 1
ATOM 4686 C CA . VAL B 1 187 ? 9.047 3.85 19 1 97.88 187 VAL B CA 1
ATOM 4687 C C . VAL B 1 187 ? 9.812 4.348 20.234 1 97.88 187 VAL B C 1
ATOM 4689 O O . VAL B 1 187 ? 10.945 4.809 20.109 1 97.88 187 VAL B O 1
ATOM 4692 N N . THR B 1 188 ? 9.172 4.234 21.406 1 98.25 188 THR B N 1
ATOM 4693 C CA . THR B 1 188 ? 9.82 4.688 22.625 1 98.25 188 THR B CA 1
ATOM 4694 C C . THR B 1 188 ? 11.094 3.883 22.906 1 98.25 188 THR B C 1
ATOM 4696 O O . THR B 1 188 ? 12.094 4.434 23.359 1 98.25 188 THR B O 1
ATOM 4699 N N . GLU B 1 189 ? 11.039 2.6 22.594 1 98.25 189 GLU B N 1
ATOM 4700 C CA . GLU B 1 189 ? 12.227 1.765 22.734 1 98.25 189 GLU B CA 1
ATOM 4701 C C . GLU B 1 189 ? 13.352 2.232 21.812 1 98.25 189 GLU B C 1
ATOM 4703 O O . GLU B 1 189 ? 14.508 2.33 22.234 1 98.25 189 GLU B O 1
ATOM 4708 N N . SER B 1 190 ? 12.992 2.518 20.641 1 97.81 190 SER B N 1
ATOM 4709 C CA . SER B 1 190 ? 13.992 2.982 19.688 1 97.81 190 SER B CA 1
ATOM 4710 C C . SER B 1 190 ? 14.594 4.316 20.125 1 97.81 190 SER B C 1
ATOM 4712 O O . SER B 1 190 ? 15.781 4.562 19.922 1 97.81 190 SER B O 1
ATOM 4714 N N . TRP B 1 191 ? 13.805 5.238 20.672 1 98.25 191 TRP B N 1
ATOM 4715 C CA . TRP B 1 191 ? 14.289 6.523 21.156 1 98.25 191 TRP B CA 1
ATOM 4716 C C . TRP B 1 191 ? 15.281 6.328 22.297 1 98.25 191 TRP B C 1
ATOM 4718 O O . TRP B 1 191 ? 16.312 7.004 22.359 1 98.25 191 TRP B O 1
ATOM 4728 N N . ARG B 1 192 ? 14.953 5.43 23.203 1 98.38 192 ARG B N 1
ATOM 4729 C CA . ARG B 1 192 ? 15.891 5.125 24.281 1 98.38 192 ARG B CA 1
ATOM 4730 C C . ARG B 1 192 ? 17.219 4.617 23.719 1 98.38 192 ARG B C 1
ATOM 4732 O O . ARG B 1 192 ? 18.281 5.004 24.203 1 98.38 192 ARG B O 1
ATOM 4739 N N . GLU B 1 193 ? 17.125 3.771 22.75 1 97.88 193 GLU B N 1
ATOM 4740 C CA . GLU B 1 193 ? 18.312 3.256 22.094 1 97.88 193 GLU B CA 1
ATOM 4741 C C . GLU B 1 193 ? 19.141 4.383 21.469 1 97.88 193 GLU B C 1
ATOM 4743 O O . GLU B 1 193 ? 20.359 4.305 21.391 1 97.88 193 GLU B O 1
ATOM 4748 N N . MET B 1 194 ? 18.5 5.43 21.094 1 96.75 194 MET B N 1
ATOM 4749 C CA . MET B 1 194 ? 19.141 6.574 20.453 1 96.75 194 MET B CA 1
ATOM 4750 C C . MET B 1 194 ? 19.672 7.555 21.5 1 96.75 194 MET B C 1
ATOM 4752 O O . MET B 1 194 ? 20.266 8.578 21.141 1 96.75 194 MET B O 1
ATOM 4756 N N . GLY B 1 195 ? 19.344 7.27 22.781 1 97.5 195 GLY B N 1
ATOM 4757 C CA . GLY B 1 195 ? 19.875 8.078 23.859 1 97.5 195 GLY B CA 1
ATOM 4758 C C . GLY B 1 195 ? 18.906 9.156 24.328 1 97.5 195 GLY B C 1
ATOM 4759 O O . GLY B 1 195 ? 19.297 10.055 25.078 1 97.5 195 GLY B O 1
ATOM 4760 N N . VAL B 1 196 ? 17.703 9.117 23.906 1 98.62 196 VAL B N 1
ATOM 4761 C CA . VAL B 1 196 ? 16.703 10.117 24.297 1 98.62 196 VAL B CA 1
ATOM 4762 C C . VAL B 1 196 ? 16.219 9.828 25.719 1 98.62 196 VAL B C 1
ATOM 4764 O O . VAL B 1 196 ? 15.984 8.68 26.078 1 98.62 196 VAL B O 1
ATOM 4767 N N . HIS B 1 197 ? 16.109 10.844 26.5 1 98.69 197 HIS B N 1
ATOM 4768 C CA . HIS B 1 197 ? 15.539 10.758 27.844 1 98.69 197 HIS B CA 1
ATOM 4769 C C . HIS B 1 197 ? 14.039 11.047 27.812 1 98.69 197 HIS B C 1
ATOM 4771 O O . HIS B 1 197 ? 13.633 12.164 27.484 1 98.69 197 HIS B O 1
ATOM 4777 N N . LEU B 1 198 ? 13.281 10.055 28.219 1 98.75 198 LEU B N 1
ATOM 4778 C CA . LEU B 1 198 ? 11.836 10.164 28.109 1 98.75 198 LEU B CA 1
ATOM 4779 C C . LEU B 1 198 ? 11.211 10.43 29.484 1 98.75 198 LEU B C 1
ATOM 4781 O O . LEU B 1 198 ? 11.359 9.625 30.406 1 98.75 198 LEU B O 1
ATOM 4785 N N . HIS B 1 199 ? 10.539 11.578 29.578 1 98.75 199 HIS B N 1
ATOM 4786 C CA . HIS B 1 199 ? 9.844 11.953 30.797 1 98.75 199 HIS B CA 1
ATOM 4787 C C . HIS B 1 199 ? 8.336 12.031 30.578 1 98.75 199 HIS B C 1
ATOM 4789 O O . HIS B 1 199 ? 7.793 13.102 30.312 1 98.75 199 HIS B O 1
ATOM 4795 N N . PHE B 1 200 ? 7.664 10.922 30.734 1 98.38 200 PHE B N 1
ATOM 4796 C CA . PHE B 1 200 ? 6.215 10.844 30.594 1 98.38 200 PHE B CA 1
ATOM 4797 C C . PHE B 1 200 ? 5.539 11.125 31.938 1 98.38 200 PHE B C 1
ATOM 4799 O O . PHE B 1 200 ? 6.184 11.078 32.969 1 98.38 200 PHE B O 1
ATOM 4806 N N . ASN B 1 201 ? 4.191 11.422 31.875 1 98.25 201 ASN B N 1
ATOM 4807 C CA . ASN B 1 201 ? 3.465 11.836 33.062 1 98.25 201 ASN B CA 1
ATOM 4808 C C . ASN B 1 201 ? 4.176 12.969 33.781 1 98.25 201 ASN B C 1
ATOM 4810 O O . ASN B 1 201 ? 4.23 12.984 35.031 1 98.25 201 ASN B O 1
ATOM 4814 N N . THR B 1 202 ? 4.809 13.805 33.062 1 98.44 202 THR B N 1
ATOM 4815 C CA . THR B 1 202 ? 5.594 14.93 33.562 1 98.44 202 THR B CA 1
ATOM 4816 C C . THR B 1 202 ? 5.055 16.25 33 1 98.44 202 THR B C 1
ATOM 4818 O O . THR B 1 202 ? 4.961 16.422 31.781 1 98.44 202 THR B O 1
ATOM 4821 N N . THR B 1 203 ? 4.742 17.141 33.844 1 97.94 203 THR B N 1
ATOM 4822 C CA . THR B 1 203 ? 4.102 18.391 33.438 1 97.94 203 THR B CA 1
ATOM 4823 C C . THR B 1 203 ? 5.102 19.547 33.438 1 97.94 203 THR B C 1
ATOM 4825 O O . THR B 1 203 ? 5.926 19.656 34.344 1 97.94 203 THR B O 1
ATOM 4828 N N . LEU B 1 204 ? 5.07 20.359 32.438 1 98.5 204 LEU B N 1
ATOM 4829 C CA . LEU B 1 204 ? 5.848 21.594 32.344 1 98.5 204 LEU B CA 1
ATOM 4830 C C . LEU B 1 204 ? 5.332 22.625 33.344 1 98.5 204 LEU B C 1
ATOM 4832 O O . LEU B 1 204 ? 4.129 22.891 33.406 1 98.5 204 LEU B O 1
ATOM 4836 N N . GLU B 1 205 ? 6.223 23.25 34.062 1 98.62 205 GLU B N 1
ATOM 4837 C CA . GLU B 1 205 ? 5.785 24.188 35.094 1 98.62 205 GLU B CA 1
ATOM 4838 C C . GLU B 1 205 ? 6.336 25.578 34.844 1 98.62 205 GLU B C 1
ATOM 4840 O O . GLU B 1 205 ? 5.727 26.578 35.219 1 98.62 205 GLU B O 1
ATOM 4845 N N . ALA B 1 206 ? 7.559 25.641 34.281 1 98.56 206 ALA B N 1
ATOM 4846 C CA . ALA B 1 206 ? 8.156 26.938 33.969 1 98.56 206 ALA B CA 1
ATOM 4847 C C . ALA B 1 206 ? 9.359 26.781 33.062 1 98.56 206 ALA B C 1
ATOM 4849 O O . ALA B 1 206 ? 9.953 25.703 32.969 1 98.56 206 ALA B O 1
ATOM 4850 N N . PHE B 1 207 ? 9.648 27.844 32.344 1 98.31 207 PHE B N 1
ATOM 4851 C CA . PHE B 1 207 ? 10.938 28.016 31.703 1 98.31 207 PHE B CA 1
ATOM 4852 C C . PHE B 1 207 ? 11.867 28.875 32.562 1 98.31 207 PHE B C 1
ATOM 4854 O O . PHE B 1 207 ? 11.461 29.922 33.062 1 98.31 207 PHE B O 1
ATOM 4861 N N . ARG B 1 208 ? 13.078 28.406 32.719 1 97.75 208 ARG B N 1
ATOM 4862 C CA . ARG B 1 208 ? 14.047 29.156 33.5 1 97.75 208 ARG B CA 1
ATOM 4863 C C . ARG B 1 208 ? 15.117 29.781 32.625 1 97.75 208 ARG B C 1
ATOM 4865 O O . ARG B 1 208 ? 15.734 29.094 31.812 1 97.75 208 ARG B O 1
ATOM 4872 N N . GLY B 1 209 ? 15.297 31.078 32.812 1 96.38 209 GLY B N 1
ATOM 4873 C CA . GLY B 1 209 ? 16.234 31.812 31.984 1 96.38 209 GLY B CA 1
ATOM 4874 C C . GLY B 1 209 ? 17.516 32.188 32.719 1 96.38 209 GLY B C 1
ATOM 4875 O O . GLY B 1 209 ? 17.594 32.062 33.938 1 96.38 209 GLY B O 1
ATOM 4876 N N . ASP B 1 210 ? 18.484 32.5 32 1 94.62 210 ASP B N 1
ATOM 4877 C CA . ASP B 1 210 ? 19.703 33.094 32.531 1 94.62 210 ASP B CA 1
ATOM 4878 C C . ASP B 1 210 ? 19.609 34.625 32.594 1 94.62 210 ASP B C 1
ATOM 4880 O O . ASP B 1 210 ? 18.531 35.188 32.406 1 94.62 210 ASP B O 1
ATOM 4884 N N . SER B 1 211 ? 20.719 35.219 32.938 1 93.94 211 SER B N 1
ATOM 4885 C CA . SER B 1 211 ? 20.719 36.688 33.125 1 93.94 211 SER B CA 1
ATOM 4886 C C . SER B 1 211 ? 20.516 37.406 31.781 1 93.94 211 SER B C 1
ATOM 4888 O O . SER B 1 211 ? 20.062 38.562 31.766 1 93.94 211 SER B O 1
ATOM 4890 N N . ALA B 1 212 ? 20.719 36.781 30.719 1 93.88 212 ALA B N 1
ATOM 4891 C CA . ALA B 1 212 ? 20.609 37.375 29.391 1 93.88 212 ALA B CA 1
ATOM 4892 C C . ALA B 1 212 ? 19.219 37.156 28.812 1 93.88 212 ALA B C 1
ATOM 4894 O O . ALA B 1 212 ? 18.922 37.625 27.703 1 93.88 212 ALA B O 1
ATOM 4895 N N . GLY B 1 213 ? 18.406 36.438 29.547 1 95.12 213 GLY B N 1
ATOM 4896 C CA . GLY B 1 213 ? 17.047 36.188 29.094 1 95.12 213 GLY B CA 1
ATOM 4897 C C . GLY B 1 213 ? 16.922 35 28.141 1 95.12 213 GLY B C 1
ATOM 4898 O O . GLY B 1 213 ? 15.992 34.938 27.344 1 95.12 213 GLY B O 1
ATOM 4899 N N . THR B 1 214 ? 17.906 34.219 28.203 1 95.5 214 THR B N 1
ATOM 4900 C CA . THR B 1 214 ? 17.906 32.969 27.406 1 95.5 214 THR B CA 1
ATOM 4901 C C . THR B 1 214 ? 17.609 31.766 28.281 1 95.5 214 THR B C 1
ATOM 4903 O O . THR B 1 214 ? 18.094 31.672 29.406 1 95.5 214 THR B O 1
ATOM 4906 N N . VAL B 1 215 ? 16.781 30.859 27.75 1 96.62 215 VAL B N 1
ATOM 4907 C CA . VAL B 1 215 ? 16.375 29.688 28.531 1 96.62 215 VAL B CA 1
ATOM 4908 C C . VAL B 1 215 ? 17.609 28.875 28.906 1 96.62 215 VAL B C 1
ATOM 4910 O O . VAL B 1 215 ? 18.531 28.734 28.109 1 96.62 215 VAL B O 1
ATOM 4913 N N . ARG B 1 216 ? 17.656 28.391 30.109 1 96.94 216 ARG B N 1
ATOM 4914 C CA . ARG B 1 216 ? 18.75 27.562 30.578 1 96.94 216 ARG B CA 1
ATOM 4915 C C . ARG B 1 216 ? 18.25 26.266 31.172 1 96.94 216 ARG B C 1
ATOM 4917 O O . ARG B 1 216 ? 19.016 25.312 31.328 1 96.94 216 ARG B O 1
ATOM 4924 N N . ALA B 1 217 ? 16.953 26.234 31.453 1 98.06 217 ALA B N 1
ATOM 4925 C CA . ALA B 1 217 ? 16.375 25.016 32 1 98.06 217 ALA B CA 1
ATOM 4926 C C . ALA B 1 217 ? 14.852 25.031 31.891 1 98.06 217 ALA B C 1
ATOM 4928 O O . ALA B 1 217 ? 14.25 26.078 31.641 1 98.06 217 ALA B O 1
ATOM 4929 N N . VAL B 1 218 ? 14.281 23.828 32 1 98.25 218 VAL B N 1
ATOM 4930 C CA . VAL B 1 218 ? 12.836 23.641 32.125 1 98.25 218 VAL B CA 1
ATOM 4931 C C . VAL B 1 218 ? 12.484 23.062 33.469 1 98.25 218 VAL B C 1
ATOM 4933 O O . VAL B 1 218 ? 13.055 22.062 33.906 1 98.25 218 VAL B O 1
ATOM 4936 N N . GLN B 1 219 ? 11.625 23.797 34.156 1 98.62 219 GLN B N 1
ATOM 4937 C CA . GLN B 1 219 ? 11.078 23.266 35.375 1 98.62 219 GLN B CA 1
ATOM 4938 C C . GLN B 1 219 ? 9.875 22.359 35.125 1 98.62 219 GLN B C 1
ATOM 4940 O O . GLN B 1 219 ? 8.953 22.75 34.406 1 98.62 219 GLN B O 1
ATOM 4945 N N . THR B 1 220 ? 9.938 21.156 35.719 1 98.62 220 THR B N 1
ATOM 4946 C CA . THR B 1 220 ? 8.844 20.203 35.531 1 98.62 220 THR B CA 1
ATOM 4947 C C . THR B 1 220 ? 8.367 19.672 36.875 1 98.62 220 THR B C 1
ATOM 4949 O O . THR B 1 220 ? 8.938 20 37.938 1 98.62 220 THR B O 1
ATOM 4952 N N . SER B 1 221 ? 7.32 18.922 36.844 1 98.44 221 SER B N 1
ATOM 4953 C CA . SER B 1 221 ? 6.793 18.297 38.062 1 98.44 221 SER B CA 1
ATOM 4954 C C . SER B 1 221 ? 7.785 17.281 38.625 1 98.44 221 SER B C 1
ATOM 4956 O O . SER B 1 221 ? 7.664 16.875 39.781 1 98.44 221 SER B O 1
ATOM 4958 N N . GLU B 1 222 ? 8.766 16.891 37.812 1 97.62 222 GLU B N 1
ATOM 4959 C CA . GLU B 1 222 ? 9.758 15.922 38.281 1 97.62 222 GLU B CA 1
ATOM 4960 C C . GLU B 1 222 ? 11.102 16.594 38.531 1 97.62 222 GLU B C 1
ATOM 4962 O O . GLU B 1 222 ? 12.094 15.906 38.781 1 97.62 222 GLU B O 1
ATOM 4967 N N . GLY B 1 223 ? 11.125 17.859 38.438 1 98 223 GLY B N 1
ATOM 4968 C CA . GLY B 1 223 ? 12.367 18.562 38.688 1 98 223 GLY B CA 1
ATOM 4969 C C . GLY B 1 223 ? 12.797 19.438 37.5 1 98 223 GLY B C 1
ATOM 4970 O O . GLY B 1 223 ? 12.008 19.688 36.594 1 98 223 GLY B O 1
ATOM 4971 N N . GLU B 1 224 ? 13.992 19.906 37.656 1 98.31 224 GLU B N 1
ATOM 4972 C CA . GLU B 1 224 ? 14.531 20.812 36.656 1 98.31 224 GLU B CA 1
ATOM 4973 C C . GLU B 1 224 ? 15.422 20.062 35.656 1 98.31 224 GLU B C 1
ATOM 4975 O O . GLU B 1 224 ? 16.203 19.203 36.062 1 98.31 224 GLU B O 1
ATOM 4980 N N . ILE B 1 225 ? 15.297 20.344 34.375 1 98.56 225 ILE B N 1
ATOM 4981 C CA . ILE B 1 225 ? 16.109 19.766 33.312 1 98.56 225 ILE B CA 1
ATOM 4982 C C . ILE B 1 225 ? 16.875 20.859 32.594 1 98.56 225 ILE B C 1
ATOM 4984 O O . ILE B 1 225 ? 16.281 21.734 31.938 1 98.56 225 ILE B O 1
ATOM 4988 N N . PRO B 1 226 ? 18.172 20.859 32.688 1 97.56 226 PRO B N 1
ATOM 4989 C CA . PRO B 1 226 ? 18.953 21.828 31.922 1 97.56 226 PRO B CA 1
ATOM 4990 C C . PRO B 1 226 ? 18.734 21.688 30.422 1 97.56 226 PRO B C 1
ATOM 4992 O O . PRO B 1 226 ? 18.641 20.578 29.906 1 97.56 226 PRO B O 1
ATOM 4995 N N . ALA B 1 227 ? 18.656 22.797 29.703 1 96.31 227 ALA B N 1
ATOM 4996 C CA . ALA B 1 227 ? 18.453 22.766 28.266 1 96.31 227 ALA B CA 1
ATOM 4997 C C . ALA B 1 227 ? 18.906 24.062 27.609 1 96.31 227 ALA B C 1
ATOM 4999 O O . ALA B 1 227 ? 18.609 25.156 28.109 1 96.31 227 ALA B O 1
ATOM 5000 N N . ASP B 1 228 ? 19.578 23.969 26.422 1 92.25 228 ASP B N 1
ATOM 5001 C CA . ASP B 1 228 ? 19.984 25.094 25.578 1 92.25 228 ASP B CA 1
ATOM 5002 C C . ASP B 1 228 ? 18.875 25.484 24.609 1 92.25 228 ASP B C 1
ATOM 5004 O O . ASP B 1 228 ? 18.859 26.594 24.094 1 92.25 228 ASP B O 1
ATOM 5008 N N . LEU B 1 229 ? 18.172 24.578 24.406 1 96.25 229 LEU B N 1
ATOM 5009 C CA . LEU B 1 229 ? 17.109 24.688 23.406 1 96.25 229 LEU B CA 1
ATOM 5010 C C . LEU B 1 229 ? 15.836 24.016 23.891 1 96.25 229 LEU B C 1
ATOM 5012 O O . LEU B 1 229 ? 15.891 22.922 24.453 1 96.25 229 LEU B O 1
ATOM 5016 N N . VAL B 1 230 ? 14.742 24.688 23.781 1 98.56 230 VAL B N 1
ATOM 5017 C CA . VAL B 1 230 ? 13.445 24.094 24.078 1 98.56 230 VAL B CA 1
ATOM 5018 C C . VAL B 1 230 ? 12.555 24.141 22.844 1 98.56 230 VAL B C 1
ATOM 5020 O O . VAL B 1 230 ? 12.297 25.219 22.297 1 98.56 230 VAL B O 1
ATOM 5023 N N . VAL B 1 231 ? 12.148 23 22.328 1 98.5 231 VAL B N 1
ATOM 5024 C CA . VAL B 1 231 ? 11.203 22.906 21.219 1 98.5 231 VAL B CA 1
ATOM 5025 C C . VAL B 1 231 ? 9.781 22.781 21.75 1 98.5 231 VAL B C 1
ATOM 5027 O O . VAL B 1 231 ? 9.469 21.844 22.484 1 98.5 231 VAL B O 1
ATOM 5030 N N . ILE B 1 232 ? 8.984 23.719 21.375 1 98.06 232 ILE B N 1
ATOM 5031 C CA . ILE B 1 232 ? 7.594 23.734 21.812 1 98.06 232 ILE B CA 1
ATOM 5032 C C . ILE B 1 232 ? 6.727 23.031 20.766 1 98.06 232 ILE B C 1
ATOM 5034 O O . ILE B 1 232 ? 6.637 23.469 19.625 1 98.06 232 ILE B O 1
ATOM 5038 N N . SER B 1 233 ? 6.07 21.938 21.172 1 97.12 233 SER B N 1
ATOM 5039 C CA . SER B 1 233 ? 5.207 21.172 20.281 1 97.12 233 SER B CA 1
ATOM 5040 C C . SER B 1 233 ? 3.852 20.906 20.922 1 97.12 233 SER B C 1
ATOM 5042 O O . SER B 1 233 ? 3.367 19.766 20.891 1 97.12 233 SER B O 1
ATOM 5044 N N . THR B 1 234 ? 3.275 21.906 21.531 1 95.88 234 THR B N 1
ATOM 5045 C CA . THR B 1 234 ? 1.929 21.812 22.078 1 95.88 234 THR B CA 1
ATOM 5046 C C . THR B 1 234 ? 0.897 21.672 20.969 1 95.88 234 THR B C 1
ATOM 5048 O O . THR B 1 234 ? 1.233 21.781 19.781 1 95.88 234 THR B O 1
ATOM 5051 N N . HIS B 1 235 ? -0.332 21.297 21.344 1 93.69 235 HIS B N 1
ATOM 5052 C CA . HIS B 1 235 ? -1.362 21.047 20.344 1 93.69 235 HIS B CA 1
ATOM 5053 C C . HIS B 1 235 ? -1.69 22.312 19.562 1 93.69 235 HIS B C 1
ATOM 5055 O O . HIS B 1 235 ? -1.436 23.438 20.031 1 93.69 235 HIS B O 1
ATOM 5061 N N . LYS B 1 236 ? -2.215 22.203 18.391 1 94.81 236 LYS B N 1
ATOM 5062 C CA . LYS B 1 236 ? -2.586 23.297 17.5 1 94.81 236 LYS B CA 1
ATOM 5063 C C . LYS B 1 236 ? -3.898 23.938 17.938 1 94.81 236 LYS B C 1
ATOM 5065 O O . LYS B 1 236 ? -4.824 23.25 18.359 1 94.81 236 LYS B O 1
ATOM 5070 N N . THR B 1 237 ? -3.92 25.203 17.891 1 96.88 237 THR B N 1
ATOM 5071 C CA . THR B 1 237 ? -5.152 25.969 18.062 1 96.88 237 THR B CA 1
ATOM 5072 C C . THR B 1 237 ? -5.473 26.766 16.797 1 96.88 237 THR B C 1
ATOM 5074 O O . THR B 1 237 ? -4.578 27.359 16.188 1 96.88 237 THR B O 1
ATOM 5077 N N . PRO B 1 238 ? -6.773 26.734 16.359 1 97.81 238 PRO B N 1
ATOM 5078 C CA . PRO B 1 238 ? -7.121 27.5 15.156 1 97.81 238 PRO B CA 1
ATOM 5079 C C . PRO B 1 238 ? -6.98 29 15.344 1 97.81 238 PRO B C 1
ATOM 5081 O O . PRO B 1 238 ? -7.324 29.531 16.406 1 97.81 238 PRO B O 1
ATOM 5084 N N . ARG B 1 239 ? -6.402 29.656 14.352 1 97.94 239 ARG B N 1
ATOM 5085 C CA . ARG B 1 239 ? -6.391 31.109 14.336 1 97.94 239 ARG B CA 1
ATOM 5086 C C . ARG B 1 239 ? -7.727 31.672 13.844 1 97.94 239 ARG B C 1
ATOM 5088 O O . ARG B 1 239 ? -7.863 32.031 12.672 1 97.94 239 ARG B O 1
ATOM 5095 N N . ASN B 1 240 ? -8.664 31.844 14.766 1 97.19 240 ASN B N 1
ATOM 5096 C CA . ASN B 1 240 ? -10.047 32.156 14.422 1 97.19 240 ASN B CA 1
ATOM 5097 C C . ASN B 1 240 ? -10.422 33.594 14.805 1 97.19 240 ASN B C 1
ATOM 5099 O O . ASN B 1 240 ? -11.578 34 14.672 1 97.19 240 ASN B O 1
ATOM 5103 N N . GLU B 1 241 ? -9.5 34.406 15.234 1 97.81 241 GLU B N 1
ATOM 5104 C CA . GLU B 1 241 ? -9.789 35.719 15.836 1 97.81 241 GLU B CA 1
ATOM 5105 C C . GLU B 1 241 ? -10.469 36.656 14.828 1 97.81 241 GLU B C 1
ATOM 5107 O O . GLU B 1 241 ? -11.461 37.281 15.148 1 97.81 241 GLU B O 1
ATOM 5112 N N . LEU B 1 242 ? -9.922 36.688 13.648 1 98.31 242 LEU B N 1
ATOM 5113 C CA . LEU B 1 242 ? -10.477 37.531 12.609 1 98.31 242 LEU B CA 1
ATOM 5114 C C . LEU B 1 242 ? -11.914 37.156 12.297 1 98.31 242 LEU B C 1
ATOM 5116 O O . LEU B 1 242 ? -12.789 38.031 12.18 1 98.31 242 LEU B O 1
ATOM 5120 N N . ALA B 1 243 ? -12.156 35.875 12.133 1 98.81 243 ALA B N 1
ATOM 5121 C CA . ALA B 1 243 ? -13.477 35.375 11.789 1 98.81 243 ALA B CA 1
ATOM 5122 C C . ALA B 1 243 ? -14.469 35.625 12.922 1 98.81 243 ALA B C 1
ATOM 5124 O O . ALA B 1 243 ? -15.594 36.094 12.68 1 98.81 243 ALA B O 1
ATOM 5125 N N . GLU B 1 244 ? -14.016 35.312 14.117 1 98.5 244 GLU B N 1
ATOM 5126 C CA . GLU B 1 244 ? -14.867 35.5 15.289 1 98.5 244 GLU B CA 1
ATOM 5127 C C . GLU B 1 244 ? -15.273 36.969 15.43 1 98.5 244 GLU B C 1
ATOM 5129 O O . GLU B 1 244 ? -16.438 37.281 15.656 1 98.5 244 GLU B O 1
ATOM 5134 N N . ALA B 1 245 ? -14.336 37.844 15.312 1 98.5 245 ALA B N 1
ATOM 5135 C CA . ALA B 1 245 ? -14.586 39.281 15.438 1 98.5 245 ALA B CA 1
ATOM 5136 C C . ALA B 1 245 ? -15.539 39.781 14.344 1 98.5 245 ALA B C 1
ATOM 5138 O O . ALA B 1 245 ? -16.281 40.75 14.539 1 98.5 245 ALA B O 1
ATOM 5139 N N . ALA B 1 246 ? -15.539 39.094 13.242 1 98.62 246 ALA B N 1
ATOM 5140 C CA . ALA B 1 246 ? -16.391 39.469 12.109 1 98.62 246 ALA B CA 1
ATOM 5141 C C . ALA B 1 246 ? -17.781 38.875 12.258 1 98.62 246 ALA B C 1
ATOM 5143 O O . ALA B 1 246 ? -18.641 39.062 11.383 1 98.62 246 ALA B O 1
ATOM 5144 N N . GLY B 1 247 ? -18.031 38.125 13.305 1 98.38 247 GLY B N 1
ATOM 5145 C CA . GLY B 1 247 ? -19.344 37.562 13.562 1 98.38 247 GLY B CA 1
ATOM 5146 C C . GLY B 1 247 ? -19.562 36.219 12.883 1 98.38 247 GLY B C 1
ATOM 5147 O O . GLY B 1 247 ? -20.703 35.75 12.797 1 98.38 247 GLY B O 1
ATOM 5148 N N . ILE B 1 248 ? -18.562 35.656 12.352 1 98.75 248 ILE B N 1
ATOM 5149 C CA . ILE B 1 248 ? -18.656 34.344 11.719 1 98.75 248 ILE B CA 1
ATOM 5150 C C . ILE B 1 248 ? -18.734 33.25 12.797 1 98.75 248 ILE B C 1
ATOM 5152 O O . ILE B 1 248 ? -18.031 33.312 13.805 1 98.75 248 ILE B O 1
ATOM 5156 N N . LYS B 1 249 ? -19.469 32.188 12.562 1 98.75 249 LYS B N 1
ATOM 5157 C CA . LYS B 1 249 ? -19.734 31.156 13.57 1 98.75 249 LYS B CA 1
ATOM 5158 C C . LYS B 1 249 ? -18.5 30.312 13.82 1 98.75 249 LYS B C 1
ATOM 5160 O O . LYS B 1 249 ? -17.828 29.875 12.875 1 98.75 249 LYS B O 1
ATOM 5165 N N . ILE B 1 250 ? -18.188 30.109 15.117 1 98.62 250 ILE B N 1
ATOM 5166 C CA . ILE B 1 250 ? -17.078 29.297 15.586 1 98.62 250 ILE B CA 1
ATOM 5167 C C . ILE B 1 250 ? -17.609 28.047 16.297 1 98.62 250 ILE B C 1
ATOM 5169 O O . ILE B 1 250 ? -18.562 28.141 17.078 1 98.62 250 ILE B O 1
ATOM 5173 N N . GLY B 1 251 ? -16.984 26.969 16 1 98 251 GLY B N 1
ATOM 5174 C CA . GLY B 1 251 ? -17.453 25.719 16.578 1 98 251 GLY B CA 1
ATOM 5175 C C . GLY B 1 251 ? -16.781 25.359 17.891 1 98 251 GLY B C 1
ATOM 5176 O O . GLY B 1 251 ? -16.047 26.188 18.453 1 98 251 GLY B O 1
ATOM 5177 N N . THR B 1 252 ? -16.953 24.094 18.344 1 96.44 252 THR B N 1
ATOM 5178 C CA . THR B 1 252 ? -16.547 23.656 19.672 1 96.44 252 THR B CA 1
ATOM 5179 C C . THR B 1 252 ? -15.039 23.438 19.734 1 96.44 252 THR B C 1
ATOM 5181 O O . THR B 1 252 ? -14.438 23.516 20.812 1 96.44 252 THR B O 1
ATOM 5184 N N . THR B 1 253 ? -14.445 23.156 18.641 1 96.5 253 THR B N 1
ATOM 5185 C CA . THR B 1 253 ? -13 22.969 18.609 1 96.5 253 THR B CA 1
ATOM 5186 C C . THR B 1 253 ? -12.273 24.312 18.562 1 96.5 253 THR B C 1
ATOM 5188 O O . THR B 1 253 ? -11.047 24.375 18.641 1 96.5 253 THR B O 1
ATOM 5191 N N . GLY B 1 254 ? -13.055 25.375 18.391 1 97.69 254 GLY B N 1
ATOM 5192 C CA . GLY B 1 254 ? -12.5 26.688 18.141 1 97.69 254 GLY B CA 1
ATOM 5193 C C . GLY B 1 254 ? -12.336 27 16.656 1 97.69 254 GLY B C 1
ATOM 5194 O O . GLY B 1 254 ? -12 28.125 16.281 1 97.69 254 GLY B O 1
ATOM 5195 N N . GLY B 1 255 ? -12.586 26.047 15.812 1 98.38 255 GLY B N 1
ATOM 5196 C CA . GLY B 1 255 ? -12.477 26.234 14.375 1 98.38 255 GLY B CA 1
ATOM 5197 C C . GLY B 1 255 ? -13.695 26.906 13.773 1 98.38 255 GLY B C 1
ATOM 5198 O O . GLY B 1 255 ? -14.797 26.828 14.336 1 98.38 255 GLY B O 1
ATOM 5199 N N . ILE B 1 256 ? -13.523 27.5 12.641 1 98.75 256 ILE B N 1
ATOM 5200 C CA . ILE B 1 256 ? -14.617 28.141 11.898 1 98.75 256 ILE B CA 1
ATOM 5201 C C . ILE B 1 256 ? -15.57 27.062 11.367 1 98.75 256 ILE B C 1
ATOM 5203 O O . ILE B 1 256 ? -15.133 26.078 10.773 1 98.75 256 ILE B O 1
ATOM 5207 N N . ILE B 1 257 ? -16.875 27.219 11.617 1 98.25 257 ILE B N 1
ATOM 5208 C CA . ILE B 1 257 ? -17.875 26.281 11.086 1 98.25 257 ILE B CA 1
ATOM 5209 C C . ILE B 1 257 ? -18.016 26.484 9.578 1 98.25 257 ILE B C 1
ATOM 5211 O O . ILE B 1 257 ? -18.203 27.625 9.117 1 98.25 257 ILE B O 1
ATOM 5215 N N . VAL B 1 258 ? -17.922 25.453 8.844 1 97.62 258 VAL B N 1
ATOM 5216 C CA . VAL B 1 258 ? -18.109 25.5 7.402 1 97.62 258 VAL B CA 1
ATOM 5217 C C . VAL B 1 258 ? -19.047 24.359 6.969 1 97.62 258 VAL B C 1
ATOM 5219 O O . VAL B 1 258 ? -19.219 23.375 7.695 1 97.62 258 VAL B O 1
ATOM 5222 N N . ASP B 1 259 ? -19.703 24.5 5.816 1 96.5 259 ASP B N 1
ATOM 5223 C CA . ASP B 1 259 ? -20.484 23.406 5.242 1 96.5 259 ASP B CA 1
ATOM 5224 C C . ASP B 1 259 ? -19.641 22.578 4.273 1 96.5 259 ASP B C 1
ATOM 5226 O O . ASP B 1 259 ? -18.406 22.719 4.238 1 96.5 259 ASP B O 1
ATOM 5230 N N . GLU B 1 260 ? -20.188 21.703 3.51 1 95.06 260 GLU B N 1
ATOM 5231 C CA . GLU B 1 260 ? -19.469 20.781 2.631 1 95.06 260 GLU B CA 1
ATOM 5232 C C . GLU B 1 260 ? -18.844 21.531 1.457 1 95.06 260 GLU B C 1
ATOM 5234 O O . GLU B 1 260 ? -18.016 20.969 0.735 1 95.06 260 GLU B O 1
ATOM 5239 N N . ARG B 1 261 ? -19.266 22.719 1.226 1 97.44 261 ARG B N 1
ATOM 5240 C CA . ARG B 1 261 ? -18.688 23.547 0.176 1 97.44 261 ARG B CA 1
ATOM 5241 C C . ARG B 1 261 ? -17.656 24.516 0.752 1 97.44 261 ARG B C 1
ATOM 5243 O O . ARG B 1 261 ? -17.203 25.438 0.064 1 97.44 261 ARG B O 1
ATOM 5250 N N . MET B 1 262 ? -17.344 24.406 2 1 98.25 262 MET B N 1
ATOM 5251 C CA . MET B 1 262 ? -16.375 25.188 2.762 1 98.25 262 MET B CA 1
ATOM 5252 C C . MET B 1 262 ? -16.875 26.609 2.975 1 98.25 262 MET B C 1
ATOM 5254 O O . MET B 1 262 ? -16.094 27.531 3.197 1 98.25 262 MET B O 1
ATOM 5258 N N . LYS B 1 263 ? -18.188 26.766 2.855 1 98.5 263 LYS B N 1
ATOM 5259 C CA . LYS B 1 263 ? -18.797 28.078 3.062 1 98.5 263 LYS B CA 1
ATOM 5260 C C . LYS B 1 263 ? -19.047 28.328 4.543 1 98.5 263 LYS B C 1
ATOM 5262 O O . LYS B 1 263 ? -19.484 27.438 5.273 1 98.5 263 LYS B O 1
ATOM 5267 N N . THR B 1 264 ? -18.734 29.594 4.988 1 98.69 264 THR B N 1
ATOM 5268 C CA . THR B 1 264 ? -18.969 29.984 6.375 1 98.69 264 THR B CA 1
ATOM 5269 C C . THR B 1 264 ? -20.391 30.5 6.562 1 98.69 264 THR B C 1
ATOM 5271 O O . THR B 1 264 ? -21.219 30.422 5.641 1 98.69 264 THR B O 1
ATOM 5274 N N . SER B 1 265 ? -20.656 30.969 7.789 1 98.62 265 SER B N 1
ATOM 5275 C CA . SER B 1 265 ? -21.969 31.516 8.094 1 98.62 265 SER B CA 1
ATOM 5276 C C . SER B 1 265 ? -22.172 32.875 7.449 1 98.62 265 SER B C 1
ATOM 5278 O O . SER B 1 265 ? -23.281 33.375 7.391 1 98.62 265 SER B O 1
ATOM 5280 N N . ALA B 1 266 ? -21.109 33.562 7.051 1 98.38 266 ALA B N 1
ATOM 5281 C CA . ALA B 1 266 ? -21.203 34.875 6.406 1 98.38 266 ALA B CA 1
ATOM 5282 C C . ALA B 1 266 ? -21.328 34.75 4.895 1 98.38 266 ALA B C 1
ATOM 5284 O O . ALA B 1 266 ? -20.688 33.875 4.285 1 98.38 266 ALA B O 1
ATOM 5285 N N . PRO B 1 267 ? -22.141 35.562 4.289 1 96.94 267 PRO B N 1
ATOM 5286 C CA . PRO B 1 267 ? -22.281 35.5 2.832 1 96.94 267 PRO B CA 1
ATOM 5287 C C . PRO B 1 267 ? -20.969 35.812 2.107 1 96.94 267 PRO B C 1
ATOM 5289 O O . PRO B 1 267 ? -20.219 36.688 2.539 1 96.94 267 PRO B O 1
ATOM 5292 N N . ASP B 1 268 ? -20.656 35.062 1.067 1 98.12 268 ASP B N 1
ATOM 5293 C CA . ASP B 1 268 ? -19.531 35.281 0.162 1 98.12 268 ASP B CA 1
ATOM 5294 C C . ASP B 1 268 ? -18.203 35.125 0.893 1 98.12 268 ASP B C 1
ATOM 5296 O O . ASP B 1 268 ? -17.203 35.719 0.512 1 98.12 268 ASP B O 1
ATOM 5300 N N . VAL B 1 269 ? -18.25 34.406 2.051 1 98.88 269 VAL B N 1
ATOM 5301 C CA . VAL B 1 269 ? -17.047 34.125 2.812 1 98.88 269 VAL B CA 1
ATOM 5302 C C . VAL B 1 269 ? -16.875 32.625 2.984 1 98.88 269 VAL B C 1
ATOM 5304 O O . VAL B 1 269 ? -17.781 31.938 3.475 1 98.88 269 VAL B O 1
ATOM 5307 N N . TRP B 1 270 ? -15.789 32.031 2.52 1 98.88 270 TRP B N 1
ATOM 5308 C CA . TRP B 1 270 ? -15.367 30.656 2.697 1 98.88 270 TRP B CA 1
ATOM 5309 C C . TRP B 1 270 ? -14.172 30.562 3.641 1 98.88 270 TRP B C 1
ATOM 5311 O O . TRP B 1 270 ? -13.539 31.578 3.949 1 98.88 270 TRP B O 1
ATOM 5321 N N . ALA B 1 271 ? -13.883 29.375 4.164 1 98.81 271 ALA B N 1
ATOM 5322 C CA . ALA B 1 271 ? -12.711 29.125 5.004 1 98.81 271 ALA B CA 1
ATOM 5323 C C . ALA B 1 271 ? -12.18 27.719 4.793 1 98.81 271 ALA B C 1
ATOM 5325 O O . ALA B 1 271 ? -12.891 26.844 4.289 1 98.81 271 ALA B O 1
ATOM 5326 N N . ALA B 1 272 ? -10.883 27.453 5.133 1 98.25 272 ALA B N 1
ATOM 5327 C CA . ALA B 1 272 ? -10.266 26.156 4.887 1 98.25 272 ALA B CA 1
ATOM 5328 C C . ALA B 1 272 ? -9.008 25.984 5.738 1 98.25 272 ALA B C 1
ATOM 5330 O O . ALA B 1 272 ? -8.477 26.953 6.277 1 98.25 272 ALA B O 1
ATOM 5331 N N . GLY B 1 273 ? -8.609 24.703 5.855 1 97.12 273 GLY B N 1
ATOM 5332 C CA . GLY B 1 273 ? -7.367 24.359 6.527 1 97.12 273 GLY B CA 1
ATOM 5333 C C . GLY B 1 273 ? -7.512 24.25 8.031 1 97.12 273 GLY B C 1
ATOM 5334 O O . GLY B 1 273 ? -8.578 23.875 8.531 1 97.12 273 GLY B O 1
ATOM 5335 N N . ASP B 1 274 ? -6.453 24.547 8.711 1 97.12 274 ASP B N 1
ATOM 5336 C CA . ASP B 1 274 ? -6.387 24.312 10.148 1 97.12 274 ASP B CA 1
ATOM 5337 C C . ASP B 1 274 ? -7.242 25.328 10.914 1 97.12 274 ASP B C 1
ATOM 5339 O O . ASP B 1 274 ? -7.469 25.172 12.117 1 97.12 274 ASP B O 1
ATOM 5343 N N . ALA B 1 275 ? -7.805 26.297 10.211 1 98.19 275 ALA B N 1
ATOM 5344 C CA . ALA B 1 275 ? -8.656 27.297 10.852 1 98.19 275 ALA B CA 1
ATOM 5345 C C . ALA B 1 275 ? -10.078 26.781 11.008 1 98.19 275 ALA B C 1
ATOM 5347 O O . ALA B 1 275 ? -10.875 27.359 11.75 1 98.19 275 ALA B O 1
ATOM 5348 N N . VAL B 1 276 ? -10.414 25.703 10.336 1 97.81 276 VAL B N 1
ATOM 5349 C CA . VAL B 1 276 ? -11.805 25.281 10.297 1 97.81 276 VAL B CA 1
ATOM 5350 C C . VAL B 1 276 ? -11.977 23.984 11.086 1 97.81 276 VAL B C 1
ATOM 5352 O O . VAL B 1 276 ? -10.992 23.328 11.422 1 97.81 276 VAL B O 1
ATOM 5355 N N . GLU B 1 277 ? -13.172 23.75 11.5 1 96.06 277 GLU B N 1
ATOM 5356 C CA . GLU B 1 277 ? -13.523 22.422 12 1 96.06 277 GLU B CA 1
ATOM 5357 C C . GLU B 1 277 ? -14.344 21.641 10.977 1 96.06 277 GLU B C 1
ATOM 5359 O O . GLU B 1 277 ? -15.172 22.219 10.266 1 96.06 277 GLU B O 1
ATOM 5364 N N . ILE B 1 278 ? -14.031 20.406 10.797 1 93.5 278 ILE B N 1
ATOM 5365 C CA . ILE B 1 278 ? -14.734 19.516 9.883 1 93.5 278 ILE B CA 1
ATOM 5366 C C . ILE B 1 278 ? -15.188 18.266 10.625 1 93.5 278 ILE B C 1
ATOM 5368 O O . ILE B 1 278 ? -14.555 17.844 11.594 1 93.5 278 ILE B O 1
ATOM 5372 N N . PRO B 1 279 ? -16.266 17.641 10.195 1 93 279 PRO B N 1
ATOM 5373 C CA . PRO B 1 279 ? -16.766 16.469 10.906 1 93 279 PRO B CA 1
ATOM 5374 C C . PRO B 1 279 ? -15.984 15.195 10.57 1 93 279 PRO B C 1
ATOM 5376 O O . PRO B 1 279 ? -15.602 14.992 9.414 1 93 279 PRO B O 1
ATOM 5379 N N . HIS B 1 280 ? -15.781 14.406 11.609 1 92.94 280 HIS B N 1
ATOM 5380 C CA . HIS B 1 280 ? -15.289 13.047 11.383 1 92.94 280 HIS B CA 1
ATOM 5381 C C . HIS B 1 280 ? -16.297 12.227 10.57 1 92.94 280 HIS B C 1
ATOM 5383 O O . HIS B 1 280 ? -17.5 12.336 10.789 1 92.94 280 HIS B O 1
ATOM 5389 N N . GLY B 1 281 ? -15.773 11.43 9.719 1 90.31 281 GLY B N 1
ATOM 5390 C CA . GLY B 1 281 ? -16.625 10.711 8.773 1 90.31 281 GLY B CA 1
ATOM 5391 C C . GLY B 1 281 ? -17.531 9.703 9.438 1 90.31 281 GLY B C 1
ATOM 5392 O O . GLY B 1 281 ? -18.641 9.445 8.945 1 90.31 281 GLY B O 1
ATOM 5393 N N . MET B 1 282 ? -17.109 9.164 10.555 1 87.5 282 MET B N 1
ATOM 5394 C CA . MET B 1 282 ? -17.891 8.109 11.195 1 87.5 282 MET B CA 1
ATOM 5395 C C . MET B 1 282 ? -18.797 8.68 12.273 1 87.5 282 MET B C 1
ATOM 5397 O O . MET B 1 282 ? -20 8.359 12.32 1 87.5 282 MET B O 1
ATOM 5401 N N . THR B 1 283 ? -18.281 9.531 13.133 1 89.19 283 THR B N 1
ATOM 5402 C CA . THR B 1 283 ? -19.016 9.961 14.32 1 89.19 283 THR B CA 1
ATOM 5403 C C . THR B 1 283 ? -19.594 11.352 14.117 1 89.19 283 THR B C 1
ATOM 5405 O O . THR B 1 283 ? -20.438 11.797 14.898 1 89.19 283 THR B O 1
ATOM 5408 N N . ARG B 1 284 ? -19.078 12.047 13.203 1 90.12 284 ARG B N 1
ATOM 5409 C CA . ARG B 1 284 ? -19.469 13.43 12.922 1 90.12 284 ARG B CA 1
ATOM 5410 C C . ARG B 1 284 ? -18.938 14.375 13.992 1 90.12 284 ARG B C 1
ATOM 5412 O O . ARG B 1 284 ? -19.266 15.562 13.992 1 90.12 284 ARG B O 1
ATOM 5419 N N . THR B 1 285 ? -18.156 13.82 14.828 1 91 285 THR B N 1
ATOM 5420 C CA . THR B 1 285 ? -17.484 14.672 15.812 1 91 285 THR B CA 1
ATOM 5421 C C . THR B 1 285 ? -16.562 15.672 15.117 1 91 285 THR B C 1
ATOM 5423 O O . THR B 1 285 ? -15.797 15.305 14.227 1 91 285 THR B O 1
ATOM 5426 N N . PRO B 1 286 ? -16.656 16.906 15.539 1 92.88 286 PRO B N 1
ATOM 5427 C CA . PRO B 1 286 ? -15.812 17.922 14.898 1 92.88 286 PRO B CA 1
ATOM 5428 C C . PRO B 1 286 ? -14.328 17.688 15.156 1 92.88 286 PRO B C 1
ATOM 5430 O O . PRO B 1 286 ? -13.938 17.344 16.281 1 92.88 286 PRO B O 1
ATOM 5433 N N . LEU B 1 287 ? -13.602 17.859 14.102 1 92.62 287 LEU B N 1
ATOM 5434 C CA . LEU B 1 287 ? -12.141 17.781 14.141 1 92.62 287 LEU B CA 1
ATOM 5435 C C . LEU B 1 287 ? -11.508 19.078 13.688 1 92.62 287 LEU B C 1
ATOM 5437 O O . LEU B 1 287 ? -12.094 19.812 12.883 1 92.62 287 LEU B O 1
ATOM 5441 N N . GLN B 1 288 ? -10.375 19.328 14.211 1 92.06 288 GLN B N 1
ATOM 5442 C CA . GLN B 1 288 ? -9.555 20.469 13.797 1 92.06 288 GLN B CA 1
ATOM 5443 C C . GLN B 1 288 ? -8.07 20.109 13.797 1 92.06 288 GLN B C 1
ATOM 5445 O O . GLN B 1 288 ? -7.641 19.234 14.562 1 92.06 288 GLN B O 1
ATOM 5450 N N . GLY B 1 289 ? -7.301 20.781 12.922 1 89.75 289 GLY B N 1
ATOM 5451 C CA . GLY B 1 289 ? -5.855 20.609 12.93 1 89.75 289 GLY B CA 1
ATOM 5452 C C . GLY B 1 289 ? -5.391 19.344 12.25 1 89.75 289 GLY B C 1
ATOM 5453 O O . GLY B 1 289 ? -4.605 18.578 12.82 1 89.75 289 GLY B O 1
ATOM 5454 N N . LEU B 1 290 ? -5.793 19.094 11.07 1 88.75 290 LEU B N 1
ATOM 5455 C CA . LEU B 1 290 ? -5.414 17.891 10.32 1 88.75 290 LEU B CA 1
ATOM 5456 C C . LEU B 1 290 ? -4.082 18.109 9.602 1 88.75 290 LEU B C 1
ATOM 5458 O O . LEU B 1 290 ? -3.145 18.656 10.18 1 88.75 290 LEU B O 1
ATOM 5462 N N . THR B 1 291 ? -3.902 17.562 8.438 1 89.25 291 THR B N 1
ATOM 5463 C CA . THR B 1 291 ? -2.621 17.609 7.742 1 89.25 291 THR B CA 1
ATOM 5464 C C . THR B 1 291 ? -2.648 18.656 6.633 1 89.25 291 THR B C 1
ATOM 5466 O O . THR B 1 291 ? -3.703 19.219 6.324 1 89.25 291 THR B O 1
ATOM 5469 N N . GLY B 1 292 ? -1.448 18.906 6.117 1 90.19 292 GLY B N 1
ATOM 5470 C CA . GLY B 1 292 ? -1.332 19.844 5.008 1 90.19 292 GLY B CA 1
ATOM 5471 C C . GLY B 1 292 ? -2.135 19.422 3.791 1 90.19 292 GLY B C 1
ATOM 5472 O O . GLY B 1 292 ? -2.682 20.281 3.082 1 90.19 292 GLY B O 1
ATOM 5473 N N . SER B 1 293 ? -2.203 18.141 3.578 1 90.06 293 SER B N 1
ATOM 5474 C CA . SER B 1 293 ? -2.961 17.641 2.432 1 90.06 293 SER B CA 1
ATOM 5475 C C . SER B 1 293 ? -4.449 17.938 2.59 1 90.06 293 SER B C 1
ATOM 5477 O O . SER B 1 293 ? -5.129 18.266 1.618 1 90.06 293 SER B O 1
ATOM 5479 N N . HIS B 1 294 ? -4.969 17.844 3.77 1 92.62 294 HIS B N 1
ATOM 5480 C CA . HIS B 1 294 ? -6.355 18.219 4.031 1 92.62 294 HIS B CA 1
ATOM 5481 C C . HIS B 1 294 ? -6.574 19.719 3.793 1 92.62 294 HIS B C 1
ATOM 5483 O O . HIS B 1 294 ? -7.566 20.109 3.178 1 92.62 294 HIS B O 1
ATOM 5489 N N . ALA B 1 295 ? -5.613 20.438 4.32 1 94.81 295 ALA B N 1
ATOM 5490 C CA . ALA B 1 295 ? -5.711 21.891 4.164 1 94.81 295 ALA B CA 1
ATOM 5491 C C . ALA B 1 295 ? -5.746 22.266 2.688 1 94.81 295 ALA B C 1
ATOM 5493 O O . ALA B 1 295 ? -6.555 23.109 2.279 1 94.81 295 ALA B O 1
ATOM 5494 N N . TYR B 1 296 ? -4.906 21.688 1.939 1 93.69 296 TYR B N 1
ATOM 5495 C CA . TYR B 1 296 ? -4.828 21.984 0.515 1 93.69 296 TYR B CA 1
ATOM 5496 C C . TYR B 1 296 ? -6.121 21.609 -0.198 1 93.69 296 TYR B C 1
ATOM 5498 O O . TYR B 1 296 ? -6.656 22.391 -0.983 1 93.69 296 TYR B O 1
ATOM 5506 N N . ALA B 1 297 ? -6.621 20.422 0.04 1 92.94 297 ALA B N 1
ATOM 5507 C CA . ALA B 1 297 ? -7.855 19.938 -0.585 1 92.94 297 ALA B CA 1
ATOM 5508 C C . ALA B 1 297 ? -9.039 20.828 -0.199 1 92.94 297 ALA B C 1
ATOM 5510 O O . ALA B 1 297 ? -9.883 21.141 -1.039 1 92.94 297 ALA B O 1
ATOM 5511 N N . GLN B 1 298 ? -9.109 21.188 1.037 1 96.19 298 GLN B N 1
ATOM 5512 C CA . GLN B 1 298 ? -10.148 22.094 1.503 1 96.19 298 GLN B CA 1
ATOM 5513 C C . GLN B 1 298 ? -10.031 23.453 0.827 1 96.19 298 GLN B C 1
ATOM 5515 O O . GLN B 1 298 ? -11.039 24.031 0.412 1 96.19 298 GLN B O 1
ATOM 5520 N N . GLY B 1 299 ? -8.805 23.891 0.774 1 97.75 299 GLY B N 1
ATOM 5521 C CA . GLY B 1 299 ? -8.562 25.156 0.088 1 97.75 299 GLY B CA 1
ATOM 5522 C C . GLY B 1 299 ? -9.023 25.141 -1.357 1 97.75 299 GLY B C 1
ATOM 5523 O O . GLY B 1 299 ? -9.703 26.062 -1.804 1 97.75 299 GLY B O 1
ATOM 5524 N N . LYS B 1 300 ? -8.641 24.125 -2.021 1 96.06 300 LYS B N 1
ATOM 5525 C CA . LYS B 1 300 ? -9.062 23.984 -3.412 1 96.06 300 LYS B CA 1
ATOM 5526 C C . LYS B 1 300 ? -10.586 24.016 -3.531 1 96.06 300 LYS B C 1
ATOM 5528 O O . LYS B 1 300 ? -11.125 24.641 -4.441 1 96.06 300 LYS B O 1
ATOM 5533 N N . THR B 1 301 ? -11.266 23.359 -2.674 1 97 301 THR B N 1
ATOM 5534 C CA . THR B 1 301 ? -12.727 23.344 -2.668 1 97 301 THR B CA 1
ATOM 5535 C C . THR B 1 301 ? -13.297 24.734 -2.395 1 97 301 THR B C 1
ATOM 5537 O O . THR B 1 301 ? -14.156 25.203 -3.129 1 97 301 THR B O 1
ATOM 5540 N N . ALA B 1 302 ? -12.797 25.391 -1.368 1 98.56 302 ALA B N 1
ATOM 5541 C CA . ALA B 1 302 ? -13.234 26.734 -1.021 1 98.56 302 ALA B CA 1
ATOM 5542 C C . ALA B 1 302 ? -13.016 27.703 -2.184 1 98.56 302 ALA B C 1
ATOM 5544 O O . ALA B 1 302 ? -13.914 28.469 -2.537 1 98.56 302 ALA B O 1
ATOM 5545 N N . GLY B 1 303 ? -11.844 27.609 -2.744 1 98.69 303 GLY B N 1
ATOM 5546 C CA . GLY B 1 303 ? -11.508 28.469 -3.865 1 98.69 303 GLY B CA 1
ATOM 5547 C C . GLY B 1 303 ? -12.383 28.234 -5.082 1 98.69 303 GLY B C 1
ATOM 5548 O O . GLY B 1 303 ? -12.859 29.188 -5.699 1 98.69 303 GLY B O 1
ATOM 5549 N N . THR B 1 304 ? -12.555 27 -5.41 1 97.94 304 THR B N 1
ATOM 5550 C CA . THR B 1 304 ? -13.406 26.672 -6.543 1 97.94 304 THR B CA 1
ATOM 5551 C C . THR B 1 304 ? -14.797 27.281 -6.367 1 97.94 304 THR B C 1
ATOM 5553 O O . THR B 1 304 ? -15.336 27.891 -7.289 1 97.94 304 THR B O 1
ATOM 5556 N N . ASN B 1 305 ? -15.352 27.125 -5.234 1 98.38 305 ASN B N 1
ATOM 5557 C CA . ASN B 1 305 ? -16.688 27.625 -4.965 1 98.38 305 ASN B CA 1
ATOM 5558 C C . ASN B 1 305 ? -16.719 29.156 -4.918 1 98.38 305 ASN B C 1
ATOM 5560 O O . ASN B 1 305 ? -17.641 29.781 -5.418 1 98.38 305 ASN B O 1
ATOM 5564 N N . ALA B 1 306 ? -15.719 29.766 -4.328 1 98.56 306 ALA B N 1
ATOM 5565 C CA . ALA B 1 306 ? -15.594 31.219 -4.285 1 98.56 306 ALA B CA 1
ATOM 5566 C C . ALA B 1 306 ? -15.5 31.812 -5.691 1 98.56 306 ALA B C 1
ATOM 5568 O O . ALA B 1 306 ? -15.938 32.938 -5.938 1 98.56 306 ALA B O 1
ATOM 5569 N N . GLY B 1 307 ? -14.898 31.078 -6.555 1 98.06 307 GLY B N 1
ATOM 5570 C CA . GLY B 1 307 ? -14.734 31.5 -7.934 1 98.06 307 GLY B CA 1
ATOM 5571 C C . GLY B 1 307 ? -15.953 31.219 -8.797 1 98.06 307 GLY B C 1
ATOM 5572 O O . GLY B 1 307 ? -15.93 31.453 -10.008 1 98.06 307 GLY B O 1
ATOM 5573 N N . GLY B 1 308 ? -16.969 30.672 -8.25 1 97.56 308 GLY B N 1
ATOM 5574 C CA . GLY B 1 308 ? -18.203 30.453 -8.977 1 97.56 308 GLY B CA 1
ATOM 5575 C C . GLY B 1 308 ? -18.391 29.016 -9.422 1 97.56 308 GLY B C 1
ATOM 5576 O O . GLY B 1 308 ? -19.359 28.672 -10.102 1 97.56 308 GLY B O 1
ATOM 5577 N N . GLY B 1 309 ? -17.469 28.219 -9 1 96.56 309 GLY B N 1
ATOM 5578 C CA . GLY B 1 309 ? -17.578 26.797 -9.328 1 96.56 309 GLY B CA 1
ATOM 5579 C C . GLY B 1 309 ? -18.406 26.016 -8.328 1 96.56 309 GLY B C 1
ATOM 5580 O O . GLY B 1 309 ? -19.156 26.594 -7.535 1 96.56 309 GLY B O 1
ATOM 5581 N N . GLN B 1 310 ? -18.406 24.656 -8.539 1 94.56 310 GLN B N 1
ATOM 5582 C CA . GLN B 1 310 ? -19.094 23.734 -7.645 1 94.56 310 GLN B CA 1
ATOM 5583 C C . GLN B 1 310 ? -18.203 22.562 -7.258 1 94.56 310 GLN B C 1
ATOM 5585 O O . GLN B 1 310 ? -17.781 21.797 -8.117 1 94.56 310 GLN B O 1
ATOM 5590 N N . ARG B 1 311 ? -17.906 22.469 -6 1 93.69 311 ARG B N 1
ATOM 5591 C CA . ARG B 1 311 ? -17.094 21.391 -5.457 1 93.69 311 ARG B CA 1
ATOM 5592 C C . ARG B 1 311 ? -17.469 21.094 -4.008 1 93.69 311 ARG B C 1
ATOM 5594 O O . ARG B 1 311 ? -17.875 22 -3.271 1 93.69 311 ARG B O 1
ATOM 5601 N N . VAL B 1 312 ? -17.359 19.844 -3.654 1 93.94 312 VAL B N 1
ATOM 5602 C CA . VAL B 1 312 ? -17.688 19.438 -2.289 1 93.94 312 VAL B CA 1
ATOM 5603 C C . VAL B 1 312 ? -16.484 18.75 -1.648 1 93.94 312 VAL B C 1
ATOM 5605 O O . VAL B 1 312 ? -15.719 18.062 -2.332 1 93.94 312 VAL B O 1
ATOM 5608 N N . TYR B 1 313 ? -16.297 19.047 -0.42 1 91.06 313 TYR B N 1
ATOM 5609 C CA . TYR B 1 313 ? -15.305 18.359 0.406 1 91.06 313 TYR B CA 1
ATOM 5610 C C . TYR B 1 313 ? -15.977 17.5 1.469 1 91.06 313 TYR B C 1
ATOM 5612 O O . TYR B 1 313 ? -16.719 18.016 2.305 1 91.06 313 TYR B O 1
ATOM 5620 N N . ARG B 1 314 ? -15.883 16.203 1.313 1 79.25 314 ARG B N 1
ATOM 5621 C CA . ARG B 1 314 ? -16.625 15.297 2.195 1 79.25 314 ARG B CA 1
ATOM 5622 C C . ARG B 1 314 ? -15.75 14.844 3.361 1 79.25 314 ARG B C 1
ATOM 5624 O O . ARG B 1 314 ? -14.547 15.109 3.387 1 79.25 314 ARG B O 1
ATOM 5631 N N . ALA B 1 315 ? -16.484 14.031 4.195 1 65.56 315 ALA B N 1
ATOM 5632 C CA . ALA B 1 315 ? -16.016 13.648 5.527 1 65.56 315 ALA B CA 1
ATOM 5633 C C . ALA B 1 315 ? -14.734 12.836 5.445 1 65.56 315 ALA B C 1
ATOM 5635 O O . ALA B 1 315 ? -14.469 12.172 4.438 1 65.56 315 ALA B O 1
ATOM 5636 N N . VAL B 1 316 ? -14.039 13.047 6.582 1 84 316 VAL B N 1
ATOM 5637 C CA . VAL B 1 316 ? -12.648 12.609 6.629 1 84 316 VAL B CA 1
ATOM 5638 C C . VAL B 1 316 ? -12.531 11.352 7.488 1 84 316 VAL B C 1
ATOM 5640 O O . VAL B 1 316 ? -13.133 11.266 8.562 1 84 316 VAL B O 1
ATOM 5643 N N . PHE B 1 317 ? -11.82 10.375 7.105 1 89.44 317 PHE B N 1
ATOM 5644 C CA . PHE B 1 317 ? -11.547 9.141 7.836 1 89.44 317 PHE B CA 1
ATOM 5645 C C . PHE B 1 317 ? -10.109 9.109 8.344 1 89.44 317 PHE B C 1
ATOM 5647 O O . PHE B 1 317 ? -9.672 8.117 8.922 1 89.44 317 PHE B O 1
ATOM 5654 N N . VAL B 1 318 ? -9.375 10.031 8.141 1 89.94 318 VAL B N 1
ATOM 5655 C CA . VAL B 1 318 ? -8.117 10.477 8.742 1 89.94 318 VAL B CA 1
ATOM 5656 C C . VAL B 1 318 ? -7.059 9.391 8.586 1 89.94 318 VAL B C 1
ATOM 5658 O O . VAL B 1 318 ? -6.461 8.953 9.57 1 89.94 318 VAL B O 1
ATOM 5661 N N . PRO B 1 319 ? -6.738 8.883 7.402 1 95.19 319 PRO B N 1
ATOM 5662 C CA . PRO B 1 319 ? -5.488 8.141 7.27 1 95.19 319 PRO B CA 1
ATOM 5663 C C . PRO B 1 319 ? -4.27 8.938 7.723 1 95.19 319 PRO B C 1
ATOM 5665 O O . PRO B 1 319 ? -4.168 10.133 7.434 1 95.19 319 PRO B O 1
ATOM 5668 N N . TRP B 1 320 ? -3.389 8.266 8.453 1 95.31 320 TRP B N 1
ATOM 5669 C CA . TRP B 1 320 ? -2.215 8.977 8.953 1 95.31 320 TRP B CA 1
ATOM 5670 C C . TRP B 1 320 ? -1.001 8.055 8.992 1 95.31 320 TRP B C 1
ATOM 5672 O O . TRP B 1 320 ? -1.144 6.828 9.008 1 95.31 320 TRP B O 1
ATOM 5682 N N . GLY B 1 321 ? 0.094 8.578 8.906 1 95.62 321 GLY B N 1
ATOM 5683 C CA . GLY B 1 321 ? 1.358 7.863 9.008 1 95.62 321 GLY B CA 1
ATOM 5684 C C . GLY B 1 321 ? 2.561 8.789 9.062 1 95.62 321 GLY B C 1
ATOM 5685 O O . GLY B 1 321 ? 2.539 9.883 8.492 1 95.62 321 GLY B O 1
ATOM 5686 N N . THR B 1 322 ? 3.564 8.344 9.734 1 95.5 322 THR B N 1
ATOM 5687 C CA . THR B 1 322 ? 4.789 9.133 9.844 1 95.5 322 THR B CA 1
ATOM 5688 C C . THR B 1 322 ? 5.938 8.266 10.359 1 95.5 322 THR B C 1
ATOM 5690 O O . THR B 1 322 ? 5.719 7.32 11.109 1 95.5 322 THR B O 1
ATOM 5693 N N . PRO B 1 323 ? 7.145 8.602 9.906 1 96 323 PRO B N 1
ATOM 5694 C CA . PRO B 1 323 ? 8.289 8 10.594 1 96 323 PRO B CA 1
ATOM 5695 C C . PRO B 1 323 ? 8.367 8.391 12.07 1 96 323 PRO B C 1
ATOM 5697 O O . PRO B 1 323 ? 8.062 9.523 12.43 1 96 323 PRO B O 1
ATOM 5700 N N . ALA B 1 324 ? 8.734 7.496 12.914 1 95.44 324 ALA B N 1
ATOM 5701 C CA . ALA B 1 324 ? 8.938 7.699 14.344 1 95.44 324 ALA B CA 1
ATOM 5702 C C . ALA B 1 324 ? 10.078 6.828 14.867 1 95.44 324 ALA B C 1
ATOM 5704 O O . ALA B 1 324 ? 9.938 5.605 14.961 1 95.44 324 ALA B O 1
ATOM 5705 N N . GLY B 1 325 ? 11.141 7.48 15.266 1 95.31 325 GLY B N 1
ATOM 5706 C CA . GLY B 1 325 ? 12.328 6.695 15.578 1 95.31 325 GLY B CA 1
ATOM 5707 C C . GLY B 1 325 ? 12.805 5.855 14.406 1 95.31 325 GLY B C 1
ATOM 5708 O O . GLY B 1 325 ? 12.984 6.371 13.297 1 95.31 325 GLY B O 1
ATOM 5709 N N . LYS B 1 326 ? 13 4.605 14.719 1 95.12 326 LYS B N 1
ATOM 5710 C CA . LYS B 1 326 ? 13.461 3.703 13.664 1 95.12 326 LYS B CA 1
ATOM 5711 C C . LYS B 1 326 ? 12.281 3.074 12.93 1 95.12 326 LYS B C 1
ATOM 5713 O O . LYS B 1 326 ? 12.469 2.293 12 1 95.12 326 LYS B O 1
ATOM 5718 N N . TRP B 1 327 ? 11.133 3.461 13.312 1 97.56 327 TRP B N 1
ATOM 5719 C CA . TRP B 1 327 ? 9.93 2.799 12.812 1 97.56 327 TRP B CA 1
ATOM 5720 C C . TRP B 1 327 ? 9.07 3.77 12.008 1 97.56 327 TRP B C 1
ATOM 5722 O O . TRP B 1 327 ? 9.391 4.953 11.906 1 97.56 327 TRP B O 1
ATOM 5732 N N . VAL B 1 328 ? 8.102 3.273 11.312 1 97.94 328 VAL B N 1
ATOM 5733 C CA . VAL B 1 328 ? 6.992 4.027 10.734 1 97.94 328 VAL B CA 1
ATOM 5734 C C . VAL B 1 328 ? 5.676 3.584 11.367 1 97.94 328 VAL B C 1
ATOM 5736 O O . VAL B 1 328 ? 5.422 2.385 11.516 1 97.94 328 VAL B O 1
ATOM 5739 N N . ILE B 1 329 ? 4.945 4.508 11.82 1 98.19 329 ILE B N 1
ATOM 5740 C CA . ILE B 1 329 ? 3.635 4.238 12.398 1 98.19 329 ILE B CA 1
ATOM 5741 C C . ILE B 1 329 ? 2.545 4.789 11.492 1 98.19 329 ILE B C 1
ATOM 5743 O O . ILE B 1 329 ? 2.797 5.691 10.688 1 98.19 329 ILE B O 1
ATOM 5747 N N . GLY B 1 330 ? 1.341 4.23 11.539 1 97.56 330 GLY B N 1
ATOM 5748 C CA . GLY B 1 330 ? 0.218 4.695 10.742 1 97.56 330 GLY B CA 1
ATOM 5749 C C . GLY B 1 330 ? -1.113 4.129 11.195 1 97.56 330 GLY B C 1
ATOM 5750 O O . GLY B 1 330 ? -1.168 3.348 12.148 1 97.56 330 GLY B O 1
ATOM 5751 N N . GLY B 1 331 ? -2.123 4.598 10.539 1 97.19 331 GLY B N 1
ATOM 5752 C CA . GLY B 1 331 ? -3.457 4.129 10.883 1 97.19 331 GLY B CA 1
ATOM 5753 C C . GLY B 1 331 ? -4.559 4.879 10.156 1 97.19 331 GLY B C 1
ATOM 5754 O O . GLY B 1 331 ? -4.301 5.562 9.164 1 97.19 331 GLY B O 1
ATOM 5755 N N . ALA B 1 332 ? -5.758 4.609 10.594 1 96.75 332 ALA B N 1
ATOM 5756 C CA . ALA B 1 332 ? -6.961 5.246 10.07 1 96.75 332 ALA B CA 1
ATOM 5757 C C . ALA B 1 332 ? -8.086 5.242 11.102 1 96.75 332 ALA B C 1
ATOM 5759 O O . ALA B 1 332 ? -8.328 4.223 11.758 1 96.75 332 ALA B O 1
ATOM 5760 N N . SER B 1 333 ? -8.703 6.371 11.258 1 95.38 333 SER B N 1
ATOM 5761 C CA . SER B 1 333 ? -9.883 6.52 12.102 1 95.38 333 SER B CA 1
ATOM 5762 C C . SER B 1 333 ? -9.562 6.211 13.562 1 95.38 333 SER B C 1
ATOM 5764 O O . SER B 1 333 ? -8.664 6.816 14.141 1 95.38 333 SER B O 1
ATOM 5766 N N . PHE B 1 334 ? -10.102 5.129 14.109 1 94.38 334 PHE B N 1
ATOM 5767 C CA . PHE B 1 334 ? -10.008 4.984 15.555 1 94.38 334 PHE B CA 1
ATOM 5768 C C . PHE B 1 334 ? -8.953 3.953 15.93 1 94.38 334 PHE B C 1
ATOM 5770 O O . PHE B 1 334 ? -8.805 2.934 15.25 1 94.38 334 PHE B O 1
ATOM 5777 N N . GLY B 1 335 ? -8.219 4.262 17.016 1 96.25 335 GLY B N 1
ATOM 5778 C CA . GLY B 1 335 ? -7.562 3.236 17.812 1 96.25 335 GLY B CA 1
ATOM 5779 C C . GLY B 1 335 ? -8.367 2.814 19.031 1 96.25 335 GLY B C 1
ATOM 5780 O O . GLY B 1 335 ? -9.484 3.301 19.234 1 96.25 335 GLY B O 1
ATOM 5781 N N . GLU B 1 336 ? -7.781 1.892 19.812 1 97.06 336 GLU B N 1
ATOM 5782 C CA . GLU B 1 336 ? -8.453 1.443 21.016 1 97.06 336 GLU B CA 1
ATOM 5783 C C . GLU B 1 336 ? -8.672 2.602 21.984 1 97.06 336 GLU B C 1
ATOM 5785 O O . GLU B 1 336 ? -9.742 2.73 22.594 1 97.06 336 GLU B O 1
ATOM 5790 N N . THR B 1 337 ? -7.719 3.4 22.125 1 94.31 337 THR B N 1
ATOM 5791 C CA . THR B 1 337 ? -7.746 4.492 23.078 1 94.31 337 THR B CA 1
ATOM 5792 C C . THR B 1 337 ? -8.875 5.469 22.766 1 94.31 337 THR B C 1
ATOM 5794 O O . THR B 1 337 ? -9.68 5.805 23.641 1 94.31 337 THR B O 1
ATOM 5797 N N . THR B 1 338 ? -8.953 5.906 21.562 1 92.75 338 THR B N 1
ATOM 5798 C CA . THR B 1 338 ? -9.961 6.871 21.156 1 92.75 338 THR B CA 1
ATOM 5799 C C . THR B 1 338 ? -11.352 6.25 21.188 1 92.75 338 THR B C 1
ATOM 5801 O O . THR B 1 338 ? -12.312 6.891 21.641 1 92.75 338 THR B O 1
ATOM 5804 N N . ALA B 1 339 ? -11.508 5.012 20.703 1 95.19 339 ALA B N 1
ATOM 5805 C CA . ALA B 1 339 ? -12.797 4.328 20.719 1 95.19 339 ALA B CA 1
ATOM 5806 C C . ALA B 1 339 ? -13.328 4.184 22.141 1 95.19 339 ALA B C 1
ATOM 5808 O O . ALA B 1 339 ? -14.508 4.426 22.406 1 95.19 339 ALA B O 1
ATOM 5809 N N . THR B 1 340 ? -12.43 3.832 23.047 1 94.88 340 THR B N 1
ATOM 5810 C CA . THR B 1 340 ? -12.797 3.664 24.453 1 94.88 340 THR B CA 1
ATOM 5811 C C . THR B 1 340 ? -13.211 4.996 25.062 1 94.88 340 THR B C 1
ATOM 5813 O O . THR B 1 340 ? -14.219 5.074 25.781 1 94.88 340 THR B O 1
ATOM 5816 N N . ALA B 1 341 ? -12.453 6.016 24.797 1 91.94 341 ALA B N 1
ATOM 5817 C CA . ALA B 1 341 ? -12.758 7.348 25.312 1 91.94 341 ALA B CA 1
ATOM 5818 C C . ALA B 1 341 ? -14.125 7.824 24.844 1 91.94 341 ALA B C 1
ATOM 5820 O O . ALA B 1 341 ? -14.836 8.516 25.562 1 91.94 341 ALA B O 1
ATOM 5821 N N . LEU B 1 342 ? -14.539 7.426 23.672 1 92.56 342 LEU B N 1
ATOM 5822 C CA . LEU B 1 342 ? -15.805 7.859 23.078 1 92.56 342 LEU B CA 1
ATOM 5823 C C . LEU B 1 342 ? -16.922 6.875 23.406 1 92.56 342 LEU B C 1
ATOM 5825 O O . LEU B 1 342 ? -18.078 7.078 23.016 1 92.56 342 LEU B O 1
ATOM 5829 N N . GLY B 1 343 ? -16.578 5.812 24.078 1 94.81 343 GLY B N 1
ATOM 5830 C CA . GLY B 1 343 ? -17.562 4.812 24.469 1 94.81 343 GLY B CA 1
ATOM 5831 C C . GLY B 1 343 ? -18.016 3.953 23.297 1 94.81 343 GLY B C 1
ATOM 5832 O O . GLY B 1 343 ? -19.156 3.477 23.281 1 94.81 343 GLY B O 1
ATOM 5833 N N . ILE B 1 344 ? -17.219 3.822 22.297 1 95.5 344 ILE B N 1
ATOM 5834 C CA . ILE B 1 344 ? -17.562 3.016 21.125 1 95.5 344 ILE B CA 1
ATOM 5835 C C . ILE B 1 344 ? -17.094 1.578 21.328 1 95.5 344 ILE B C 1
ATOM 5837 O O . ILE B 1 344 ? -15.891 1.32 21.422 1 95.5 344 ILE B O 1
ATOM 5841 N N . PRO B 1 345 ? -17.984 0.676 21.406 1 96.88 345 PRO B N 1
ATOM 5842 C CA . PRO B 1 345 ? -17.578 -0.718 21.562 1 96.88 345 PRO B CA 1
ATOM 5843 C C . PRO B 1 345 ? -16.859 -1.263 20.312 1 96.88 345 PRO B C 1
ATOM 5845 O O . PRO B 1 345 ? -17.172 -0.851 19.203 1 96.88 345 PRO B O 1
ATOM 5848 N N . TYR B 1 346 ? -15.984 -2.215 20.531 1 97.88 346 TYR B N 1
ATOM 5849 C CA . TYR B 1 346 ? -15.273 -2.754 19.375 1 97.88 346 TYR B CA 1
ATOM 5850 C C . TYR B 1 346 ? -14.773 -4.168 19.656 1 97.88 346 TYR B C 1
ATOM 5852 O O . TYR B 1 346 ? -14.617 -4.562 20.812 1 97.88 346 TYR B O 1
ATOM 5860 N N . VAL B 1 347 ? -14.555 -4.969 18.547 1 97.94 347 VAL B N 1
ATOM 5861 C CA . VAL B 1 347 ? -13.789 -6.207 18.5 1 97.94 347 VAL B CA 1
ATOM 5862 C C . VAL B 1 347 ? -12.414 -5.941 17.906 1 97.94 347 VAL B C 1
ATOM 5864 O O . VAL B 1 347 ? -12.281 -5.176 16.953 1 97.94 347 VAL B O 1
ATOM 5867 N N . LEU B 1 348 ? -11.445 -6.613 18.578 1 98.38 348 LEU B N 1
ATOM 5868 C CA . LEU B 1 348 ? -10.062 -6.348 18.188 1 98.38 348 LEU B CA 1
ATOM 5869 C C . LEU B 1 348 ? -9.508 -7.496 17.344 1 98.38 348 LEU B C 1
ATOM 5871 O O . LEU B 1 348 ? -9.711 -8.664 17.672 1 98.38 348 LEU B O 1
ATOM 5875 N N . GLY B 1 349 ? -8.875 -7.207 16.141 1 98.69 349 GLY B N 1
ATOM 5876 C CA . GLY B 1 349 ? -8.031 -8.117 15.383 1 98.69 349 GLY B CA 1
ATOM 5877 C C . GLY B 1 349 ? -6.59 -7.648 15.297 1 98.69 349 GLY B C 1
ATOM 5878 O O . GLY B 1 349 ? -6.309 -6.559 14.797 1 98.69 349 GLY B O 1
ATOM 5879 N N . VAL B 1 350 ? -5.684 -8.492 15.805 1 98.69 350 VAL B N 1
ATOM 5880 C CA . VAL B 1 350 ? -4.277 -8.094 15.836 1 98.69 350 VAL B CA 1
ATOM 5881 C C . VAL B 1 350 ? -3.426 -9.164 15.156 1 98.69 350 VAL B C 1
ATOM 5883 O O . VAL B 1 350 ? -3.711 -10.359 15.273 1 98.69 350 VAL B O 1
ATOM 5886 N N . ALA B 1 351 ? -2.412 -8.727 14.422 1 98.38 351 ALA B N 1
ATOM 5887 C CA . ALA B 1 351 ? -1.465 -9.672 13.844 1 98.38 351 ALA B CA 1
ATOM 5888 C C . ALA B 1 351 ? -0.071 -9.055 13.742 1 98.38 351 ALA B C 1
ATOM 5890 O O . ALA B 1 351 ? 0.07 -7.848 13.531 1 98.38 351 ALA B O 1
ATOM 5891 N N . GLU B 1 352 ? 0.875 -9.867 13.961 1 97.75 352 GLU B N 1
ATOM 5892 C CA . GLU B 1 352 ? 2.252 -9.594 13.562 1 97.75 352 GLU B CA 1
ATOM 5893 C C . GLU B 1 352 ? 2.586 -10.266 12.234 1 97.75 352 GLU B C 1
ATOM 5895 O O . GLU B 1 352 ? 2.311 -11.445 12.047 1 97.75 352 GLU B O 1
ATOM 5900 N N . GLY B 1 353 ? 3.027 -9.492 11.289 1 97 353 GLY B N 1
ATOM 5901 C CA . GLY B 1 353 ? 3.365 -10.016 9.977 1 97 353 GLY B CA 1
ATOM 5902 C C . GLY B 1 353 ? 4.664 -9.453 9.43 1 97 353 GLY B C 1
ATOM 5903 O O . GLY B 1 353 ? 5.512 -8.984 10.188 1 97 353 GLY B O 1
ATOM 5904 N N . ILE B 1 354 ? 4.883 -9.703 8.109 1 97 354 ILE B N 1
ATOM 5905 C CA . ILE B 1 354 ? 6.113 -9.289 7.449 1 97 354 ILE B CA 1
ATOM 5906 C C . ILE B 1 354 ? 5.785 -8.672 6.09 1 97 354 ILE B C 1
ATOM 5908 O O . ILE B 1 354 ? 4.73 -8.945 5.516 1 97 354 ILE B O 1
ATOM 5912 N N . SER B 1 355 ? 6.68 -7.801 5.582 1 95.94 355 SER B N 1
ATOM 5913 C CA . SER B 1 355 ? 6.441 -6.988 4.395 1 95.94 355 SER B CA 1
ATOM 5914 C C . SER B 1 355 ? 6.582 -7.812 3.121 1 95.94 355 SER B C 1
ATOM 5916 O O . SER B 1 355 ? 6.02 -7.461 2.082 1 95.94 355 SER B O 1
ATOM 5918 N N . ARG B 1 356 ? 7.359 -8.875 3.109 1 96.19 356 ARG B N 1
ATOM 5919 C CA . ARG B 1 356 ? 7.652 -9.75 1.98 1 96.19 356 ARG B CA 1
ATOM 5920 C C . ARG B 1 356 ? 8.102 -11.125 2.459 1 96.19 356 ARG B C 1
ATOM 5922 O O . ARG B 1 356 ? 8.055 -11.422 3.656 1 96.19 356 ARG B O 1
ATOM 5929 N N . ALA B 1 357 ? 8.391 -12.008 1.472 1 94.69 357 ALA B N 1
ATOM 5930 C CA . ALA B 1 357 ? 8.773 -13.352 1.885 1 94.69 357 ALA B CA 1
ATOM 5931 C C . ALA B 1 357 ? 9.898 -13.312 2.914 1 94.69 357 ALA B C 1
ATOM 5933 O O . ALA B 1 357 ? 10.836 -12.516 2.787 1 94.69 357 ALA B O 1
ATOM 5934 N N . ARG B 1 358 ? 9.805 -14.133 3.922 1 93.62 358 ARG B N 1
ATOM 5935 C CA . ARG B 1 358 ? 10.711 -14.156 5.062 1 93.62 358 ARG B CA 1
ATOM 5936 C C . ARG B 1 358 ? 12.156 -14.328 4.605 1 93.62 358 ARG B C 1
ATOM 5938 O O . ARG B 1 358 ? 13.086 -13.828 5.246 1 93.62 358 ARG B O 1
ATOM 5945 N N . TYR B 1 359 ? 12.336 -15.047 3.465 1 94.19 359 TYR B N 1
ATOM 5946 C CA . TYR B 1 359 ? 13.672 -15.414 3.008 1 94.19 359 TYR B CA 1
ATOM 5947 C C . TYR B 1 359 ? 14.242 -14.344 2.084 1 94.19 359 TYR B C 1
ATOM 5949 O O . TYR B 1 359 ? 15.406 -14.414 1.686 1 94.19 359 TYR B O 1
ATOM 5957 N N . TYR B 1 360 ? 13.523 -13.43 1.658 1 95.56 360 TYR B N 1
ATOM 5958 C CA . TYR B 1 360 ? 14.023 -12.359 0.799 1 95.56 360 TYR B CA 1
ATOM 5959 C C . TYR B 1 360 ? 14.711 -11.273 1.62 1 95.56 360 TYR B C 1
ATOM 5961 O O . TYR B 1 360 ? 14.219 -10.883 2.68 1 95.56 360 TYR B O 1
ATOM 5969 N N . PRO B 1 361 ? 15.797 -10.758 1.189 1 94.12 361 PRO B N 1
ATOM 5970 C CA . PRO B 1 361 ? 16.516 -9.727 1.94 1 94.12 361 PRO B CA 1
ATOM 5971 C C . PRO B 1 361 ? 15.688 -8.469 2.168 1 94.12 361 PRO B C 1
ATOM 5973 O O . PRO B 1 361 ? 14.93 -8.062 1.284 1 94.12 361 PRO B O 1
ATOM 5976 N N . GLY B 1 362 ? 15.875 -7.863 3.338 1 93.56 362 GLY B N 1
ATOM 5977 C CA . GLY B 1 362 ? 15.25 -6.59 3.637 1 93.56 362 GLY B CA 1
ATOM 5978 C C . GLY B 1 362 ? 13.836 -6.734 4.172 1 93.56 362 GLY B C 1
ATOM 5979 O O . GLY B 1 362 ? 13.141 -5.738 4.387 1 93.56 362 GLY B O 1
ATOM 5980 N N . VAL B 1 363 ? 13.43 -7.953 4.398 1 95.69 363 VAL B N 1
ATOM 5981 C CA . VAL B 1 363 ? 12.109 -8.203 4.969 1 95.69 363 VAL B CA 1
ATOM 5982 C C . VAL B 1 363 ? 11.969 -7.449 6.289 1 95.69 363 VAL B C 1
ATOM 5984 O O . VAL B 1 363 ? 12.922 -7.363 7.07 1 95.69 363 VAL B O 1
ATOM 5987 N N . GLN B 1 364 ? 10.797 -6.836 6.477 1 96.69 364 GLN B N 1
ATOM 5988 C CA . GLN B 1 364 ? 10.531 -6.031 7.66 1 96.69 364 GLN B CA 1
ATOM 5989 C C . GLN B 1 364 ? 9.297 -6.539 8.398 1 96.69 364 GLN B C 1
ATOM 5991 O O . GLN B 1 364 ? 8.367 -7.07 7.781 1 96.69 364 GLN B O 1
ATOM 5996 N N . LYS B 1 365 ? 9.297 -6.301 9.672 1 96.75 365 LYS B N 1
ATOM 5997 C CA . LYS B 1 365 ? 8.141 -6.656 10.492 1 96.75 365 LYS B CA 1
ATOM 5998 C C . LYS B 1 365 ? 7.043 -5.598 10.391 1 96.75 365 LYS B C 1
ATOM 6000 O O . LYS B 1 365 ? 7.332 -4.418 10.172 1 96.75 365 LYS B O 1
ATOM 6005 N N . ILE B 1 366 ? 5.828 -6.023 10.602 1 98.06 366 ILE B N 1
ATOM 6006 C CA . ILE B 1 366 ? 4.668 -5.137 10.641 1 98.06 366 ILE B CA 1
ATOM 6007 C C . ILE B 1 366 ? 3.66 -5.656 11.664 1 98.06 366 ILE B C 1
ATOM 6009 O O . ILE B 1 366 ? 3.297 -6.832 11.648 1 98.06 366 ILE B O 1
ATOM 6013 N N . LYS B 1 367 ? 3.285 -4.867 12.547 1 98.56 367 LYS B N 1
ATOM 6014 C CA . LYS B 1 367 ? 2.152 -5.145 13.43 1 98.56 367 LYS B CA 1
ATOM 6015 C C . LYS B 1 367 ? 0.905 -4.395 12.969 1 98.56 367 LYS B C 1
ATOM 6017 O O . LYS B 1 367 ? 0.956 -3.188 12.727 1 98.56 367 LYS B O 1
ATOM 6022 N N . VAL B 1 368 ? -0.17 -5.125 12.82 1 98.75 368 VAL B N 1
ATOM 6023 C CA . VAL B 1 368 ? -1.438 -4.535 12.414 1 98.75 368 VAL B CA 1
ATOM 6024 C C . VAL B 1 368 ? -2.494 -4.77 13.492 1 98.75 368 VAL B C 1
ATOM 6026 O O . VAL B 1 368 ? -2.629 -5.883 14 1 98.75 368 VAL B O 1
ATOM 6029 N N . LYS B 1 369 ? -3.158 -3.764 13.859 1 98.62 369 LYS B N 1
ATOM 6030 C CA . LYS B 1 369 ? -4.293 -3.797 14.773 1 98.62 369 LYS B CA 1
ATOM 6031 C C . LYS B 1 369 ? -5.551 -3.236 14.117 1 98.62 369 LYS B C 1
ATOM 6033 O O . LYS B 1 369 ? -5.555 -2.096 13.648 1 98.62 369 LYS B O 1
ATOM 6038 N N . LEU B 1 370 ? -6.633 -4.012 14.047 1 98.88 370 LEU B N 1
ATOM 6039 C CA . LEU B 1 370 ? -7.906 -3.617 13.453 1 98.88 370 LEU B CA 1
ATOM 6040 C C . LEU B 1 370 ? -9.008 -3.576 14.508 1 98.88 370 LEU B C 1
ATOM 6042 O O . LEU B 1 370 ? -9.047 -4.422 15.406 1 98.88 370 LEU B O 1
ATOM 6046 N N . LEU B 1 371 ? -9.875 -2.609 14.43 1 98.69 371 LEU B N 1
ATOM 6047 C CA . LEU B 1 371 ? -11.07 -2.498 15.266 1 98.69 371 LEU B CA 1
ATOM 6048 C C . LEU B 1 371 ? -12.328 -2.588 14.414 1 98.69 371 LEU B C 1
ATOM 6050 O O . LEU B 1 371 ? -12.445 -1.909 13.391 1 98.69 371 LEU B O 1
ATOM 6054 N N . ALA B 1 372 ? -13.242 -3.379 14.828 1 98.62 372 ALA B N 1
ATOM 6055 C CA . ALA B 1 372 ? -14.516 -3.504 14.125 1 98.62 372 ALA B CA 1
ATOM 6056 C C . ALA B 1 372 ? -15.695 -3.406 15.094 1 98.62 372 ALA B C 1
ATOM 6058 O O . ALA B 1 372 ? -15.555 -3.727 16.281 1 98.62 372 ALA B O 1
ATOM 6059 N N . GLU B 1 373 ? -16.828 -2.941 14.586 1 97.38 373 GLU B N 1
ATOM 6060 C CA . GLU B 1 373 ? -18.078 -2.977 15.359 1 97.38 373 GLU B CA 1
ATOM 6061 C C . GLU B 1 373 ? -18.453 -4.406 15.734 1 97.38 373 GLU B C 1
ATOM 6063 O O . GLU B 1 373 ? -18.422 -5.305 14.891 1 97.38 373 GLU B O 1
ATOM 6068 N N . PRO B 1 374 ? -18.875 -4.695 17.016 1 96.75 374 PRO B N 1
ATOM 6069 C CA . PRO B 1 374 ? -19.094 -6.07 17.469 1 96.75 374 PRO B CA 1
ATOM 6070 C C . PRO B 1 374 ? -20.188 -6.785 16.703 1 96.75 374 PRO B C 1
ATOM 6072 O O . PRO B 1 374 ? -20.062 -7.973 16.391 1 96.75 374 PRO B O 1
ATOM 6075 N N . GLU B 1 375 ? -21.281 -6.207 16.297 1 95.12 375 GLU B N 1
ATOM 6076 C CA . GLU B 1 375 ? -22.406 -6.898 15.68 1 95.12 375 GLU B CA 1
ATOM 6077 C C . GLU B 1 375 ? -22.203 -7.035 14.172 1 95.12 375 GLU B C 1
ATOM 6079 O O . GLU B 1 375 ? -22.219 -8.141 13.633 1 95.12 375 GLU B O 1
ATOM 6084 N N . SER B 1 376 ? -21.891 -5.988 13.562 1 97.06 376 SER B N 1
ATOM 6085 C CA . SER B 1 376 ? -21.781 -5.977 12.109 1 97.06 376 SER B CA 1
ATOM 6086 C C . SER B 1 376 ? -20.391 -6.371 11.648 1 97.06 376 SER B C 1
ATOM 6088 O O . SER B 1 376 ? -20.188 -6.727 10.484 1 97.06 376 SER B O 1
ATOM 6090 N N . LEU B 1 377 ? -19.375 -6.207 12.484 1 98.38 377 LEU B N 1
ATOM 6091 C CA . LEU B 1 377 ? -17.953 -6.453 12.242 1 98.38 377 LEU B CA 1
ATOM 6092 C C . LEU B 1 377 ? -17.422 -5.516 11.164 1 98.38 377 LEU B C 1
ATOM 6094 O O . LEU B 1 377 ? -16.438 -5.828 10.5 1 98.38 377 LEU B O 1
ATOM 6098 N N . ARG B 1 378 ? -18.156 -4.43 11 1 98.19 378 ARG B N 1
ATOM 6099 C CA . ARG B 1 378 ? -17.656 -3.367 10.133 1 98.19 378 ARG B CA 1
ATOM 6100 C C . ARG B 1 378 ? -16.422 -2.699 10.742 1 98.19 378 ARG B C 1
ATOM 6102 O O . ARG B 1 378 ? -16.406 -2.393 11.93 1 98.19 378 ARG B O 1
ATOM 6109 N N . LEU B 1 379 ? -15.43 -2.527 9.859 1 98.56 379 LEU B N 1
ATOM 6110 C CA . LEU B 1 379 ? -14.195 -1.897 10.32 1 98.56 379 LEU B CA 1
ATOM 6111 C C . LEU B 1 379 ? -14.453 -0.467 10.781 1 98.56 379 LEU B C 1
ATOM 6113 O O . LEU B 1 379 ? -15.125 0.301 10.086 1 98.56 379 LEU B O 1
ATOM 6117 N N . ILE B 1 380 ? -13.906 -0.022 11.922 1 97.88 380 ILE B N 1
ATOM 6118 C CA . ILE B 1 380 ? -14.133 1.34 12.391 1 97.88 380 ILE B CA 1
ATOM 6119 C C . ILE B 1 380 ? -12.789 2.037 12.617 1 97.88 380 ILE B C 1
ATOM 6121 O O . ILE B 1 380 ? -12.742 3.25 12.836 1 97.88 380 ILE B O 1
ATOM 6125 N N . GLY B 1 381 ? -11.703 1.276 12.602 1 98 381 GLY B N 1
ATOM 6126 C CA . GLY B 1 381 ? -10.398 1.886 12.789 1 98 381 GLY B CA 1
ATOM 6127 C C . GLY B 1 381 ? -9.258 0.899 12.641 1 98 381 GLY B C 1
ATOM 6128 O O . GLY B 1 381 ? -9.477 -0.309 12.539 1 98 381 GLY B O 1
ATOM 6129 N N . ALA B 1 382 ? -8.039 1.402 12.555 1 98.62 382 ALA B N 1
ATOM 6130 C CA . ALA B 1 382 ? -6.84 0.578 12.414 1 98.62 382 ALA B CA 1
ATOM 6131 C C . ALA B 1 382 ? -5.594 1.334 12.867 1 98.62 382 ALA B C 1
ATOM 6133 O O . ALA B 1 382 ? -5.547 2.564 12.797 1 98.62 382 ALA B O 1
ATOM 6134 N N . GLN B 1 383 ? -4.598 0.64 13.328 1 98.56 383 GLN B N 1
ATOM 6135 C CA . GLN B 1 383 ? -3.271 1.164 13.648 1 98.56 383 GLN B CA 1
ATOM 6136 C C . GLN B 1 383 ? -2.18 0.165 13.281 1 98.56 383 GLN B C 1
ATOM 6138 O O . GLN B 1 383 ? -2.424 -1.042 13.234 1 98.56 383 GLN B O 1
ATOM 6143 N N . MET B 1 384 ? -1.032 0.687 12.992 1 98.56 384 MET B N 1
ATOM 6144 C CA . MET B 1 384 ? 0.058 -0.193 12.578 1 98.56 384 MET B CA 1
ATOM 6145 C C . MET B 1 384 ? 1.411 0.415 12.938 1 98.56 384 MET B C 1
ATOM 6147 O O . MET B 1 384 ? 1.534 1.635 13.07 1 98.56 384 MET B O 1
ATOM 6151 N N . VAL B 1 385 ? 2.363 -0.352 13.109 1 98.75 385 VAL B N 1
ATOM 6152 C CA . VAL B 1 385 ? 3.766 0.025 13.242 1 98.75 385 VAL B CA 1
ATOM 6153 C C . VAL B 1 385 ? 4.645 -0.988 12.516 1 98.75 385 VAL B C 1
ATOM 6155 O O . VAL B 1 385 ? 4.371 -2.189 12.547 1 98.75 385 VAL B O 1
ATOM 6158 N N . GLY B 1 386 ? 5.594 -0.545 11.773 1 97.94 386 GLY B N 1
ATOM 6159 C CA . GLY B 1 386 ? 6.488 -1.437 11.047 1 97.94 386 GLY B CA 1
ATOM 6160 C C . GLY B 1 386 ? 7.758 -0.755 10.578 1 97.94 386 GLY B C 1
ATOM 6161 O O . GLY B 1 386 ? 8.016 0.4 10.922 1 97.94 386 GLY B O 1
ATOM 6162 N N . GLY B 1 387 ? 8.617 -1.496 9.836 1 94.81 387 GLY B N 1
ATOM 6163 C CA . GLY B 1 387 ? 9.914 -1.017 9.391 1 94.81 387 GLY B CA 1
ATOM 6164 C C . GLY B 1 387 ? 9.82 -0.036 8.234 1 94.81 387 GLY B C 1
ATOM 6165 O O . GLY B 1 387 ? 10.844 0.449 7.746 1 94.81 387 GLY B O 1
ATOM 6166 N N . GLY B 1 388 ? 8.656 0.238 7.773 1 90.62 388 GLY B N 1
ATOM 6167 C CA . GLY B 1 388 ? 8.523 1.297 6.785 1 90.62 388 GLY B CA 1
ATOM 6168 C C . GLY B 1 388 ? 7.723 0.875 5.566 1 90.62 388 GLY B C 1
ATOM 6169 O O . GLY B 1 388 ? 6.805 1.579 5.148 1 90.62 388 GLY B O 1
ATOM 6170 N N . GLU B 1 389 ? 8.039 -0.287 5.023 1 91.81 389 GLU B N 1
ATOM 6171 C CA . GLU B 1 389 ? 7.492 -0.708 3.738 1 91.81 389 GLU B CA 1
ATOM 6172 C C . GLU B 1 389 ? 5.984 -0.937 3.83 1 91.81 389 GLU B C 1
ATOM 6174 O O . GLU B 1 389 ? 5.523 -1.77 4.613 1 91.81 389 GLU B O 1
ATOM 6179 N N . GLY B 1 390 ? 5.285 -0.135 3.072 1 96.19 390 GLY B N 1
ATOM 6180 C CA . GLY B 1 390 ? 3.875 -0.398 2.834 1 96.19 390 GLY B CA 1
ATOM 6181 C C . GLY B 1 390 ? 2.973 0.155 3.92 1 96.19 390 GLY B C 1
ATOM 6182 O O . GLY B 1 390 ? 1.748 0.036 3.838 1 96.19 390 GLY B O 1
ATOM 6183 N N . ILE B 1 391 ? 3.512 0.786 4.988 1 97.81 391 ILE B N 1
ATOM 6184 C CA . ILE B 1 391 ? 2.691 1.284 6.09 1 97.81 391 ILE B CA 1
ATOM 6185 C C . ILE B 1 391 ? 1.735 2.357 5.574 1 97.81 391 ILE B C 1
ATOM 6187 O O . ILE B 1 391 ? 0.531 2.299 5.832 1 97.81 391 ILE B O 1
ATOM 6191 N N . LYS B 1 392 ? 2.266 3.305 4.871 1 97.31 392 LYS B N 1
ATOM 6192 C CA . LYS B 1 392 ? 1.467 4.402 4.34 1 97.31 392 LYS B CA 1
ATOM 6193 C C . LYS B 1 392 ? 0.362 3.887 3.424 1 97.31 392 LYS B C 1
ATOM 6195 O O . LYS B 1 392 ? -0.795 4.293 3.547 1 97.31 392 LYS B O 1
ATOM 6200 N N . GLU B 1 393 ? 0.655 2.973 2.453 1 97.69 393 GLU B N 1
ATOM 6201 C CA . GLU B 1 393 ? -0.323 2.453 1.503 1 97.69 393 GLU B CA 1
ATOM 6202 C C . GLU B 1 393 ? -1.398 1.634 2.209 1 97.69 393 GLU B C 1
ATOM 6204 O O . GLU B 1 393 ? -2.57 1.675 1.827 1 97.69 393 GLU B O 1
ATOM 6209 N N . ARG B 1 394 ? -0.978 0.852 3.229 1 98.38 394 ARG B N 1
ATOM 6210 C CA . ARG B 1 394 ? -1.949 0.077 3.994 1 98.38 394 ARG B CA 1
ATOM 6211 C C . ARG B 1 394 ? -2.879 0.992 4.781 1 98.38 394 ARG B C 1
ATOM 6213 O O . ARG B 1 394 ? -4.07 0.704 4.922 1 98.38 394 ARG B O 1
ATOM 6220 N N . ALA B 1 395 ? -2.352 2.117 5.324 1 97.88 395 ALA B N 1
ATOM 6221 C CA . ALA B 1 395 ? -3.186 3.096 6.016 1 97.88 395 ALA B CA 1
ATOM 6222 C C . ALA B 1 395 ? -4.215 3.709 5.07 1 97.88 395 ALA B C 1
ATOM 6224 O O . ALA B 1 395 ? -5.383 3.863 5.434 1 97.88 395 ALA B O 1
ATOM 6225 N N . ASP B 1 396 ? -3.795 4.07 3.84 1 96.88 396 ASP B N 1
ATOM 6226 C CA . ASP B 1 396 ? -4.703 4.586 2.82 1 96.88 396 ASP B CA 1
ATOM 6227 C C . ASP B 1 396 ? -5.84 3.605 2.549 1 96.88 396 ASP B C 1
ATOM 6229 O O . ASP B 1 396 ? -7.012 3.992 2.531 1 96.88 396 ASP B O 1
ATOM 6233 N N . PHE B 1 397 ? -5.457 2.352 2.367 1 98.06 397 PHE B N 1
ATOM 6234 C CA . PHE B 1 397 ? -6.426 1.306 2.068 1 98.06 397 PHE B CA 1
ATOM 6235 C C . PHE B 1 397 ? -7.422 1.15 3.211 1 98.06 397 PHE B C 1
ATOM 6237 O O . PHE B 1 397 ? -8.633 1.087 2.982 1 98.06 397 PHE B O 1
ATOM 6244 N N . LEU B 1 398 ? -6.938 1.092 4.414 1 98.5 398 LEU B N 1
ATOM 6245 C CA . LEU B 1 398 ? -7.793 0.824 5.566 1 98.5 398 LEU B CA 1
ATOM 6246 C C . LEU B 1 398 ? -8.734 1.997 5.828 1 98.5 398 LEU B C 1
ATOM 6248 O O . LEU B 1 398 ? -9.859 1.805 6.289 1 98.5 398 LEU B O 1
ATOM 6252 N N . ALA B 1 399 ? -8.289 3.258 5.539 1 97.06 399 ALA B N 1
ATOM 6253 C CA . ALA B 1 399 ? -9.195 4.406 5.625 1 97.06 399 ALA B CA 1
ATOM 6254 C C . ALA B 1 399 ? -10.375 4.246 4.676 1 97.06 399 ALA B C 1
ATOM 6256 O O . ALA B 1 399 ? -11.516 4.566 5.035 1 97.06 399 ALA B O 1
ATOM 6257 N N . GLN B 1 400 ? -10.094 3.75 3.449 1 96.69 400 GLN B N 1
ATOM 6258 C CA . GLN B 1 400 ? -11.18 3.51 2.504 1 96.69 400 GLN B CA 1
ATOM 6259 C C . GLN B 1 400 ? -12.055 2.344 2.955 1 96.69 400 GLN B C 1
ATOM 6261 O O . GLN B 1 400 ? -13.266 2.354 2.742 1 96.69 400 GLN B O 1
ATOM 6266 N N . ALA B 1 401 ? -11.398 1.297 3.535 1 97.75 401 ALA B N 1
ATOM 6267 C CA . ALA B 1 401 ? -12.18 0.18 4.07 1 97.75 401 ALA B CA 1
ATOM 6268 C C . ALA B 1 401 ? -13.18 0.659 5.117 1 97.75 401 ALA B C 1
ATOM 6270 O O . ALA B 1 401 ? -14.328 0.204 5.141 1 97.75 401 ALA B O 1
ATOM 6271 N N . VAL B 1 402 ? -12.75 1.602 5.973 1 97.19 402 VAL B N 1
ATOM 6272 C CA . VAL B 1 402 ? -13.656 2.195 6.953 1 97.19 402 VAL B CA 1
ATOM 6273 C C . VAL B 1 402 ? -14.742 2.986 6.238 1 97.19 402 VAL B C 1
ATOM 6275 O O . VAL B 1 402 ? -15.93 2.812 6.523 1 97.19 402 VAL B O 1
ATOM 6278 N N . ARG B 1 403 ? -14.359 3.83 5.293 1 95.38 403 ARG B N 1
ATOM 6279 C CA . ARG B 1 403 ? -15.273 4.703 4.562 1 95.38 403 ARG B CA 1
ATOM 6280 C C . ARG B 1 403 ? -16.375 3.902 3.889 1 95.38 403 ARG B C 1
ATOM 6282 O O . ARG B 1 403 ? -17.547 4.305 3.906 1 95.38 403 ARG B O 1
ATOM 6289 N N . PHE B 1 404 ? -16.031 2.715 3.381 1 95.81 404 PHE B N 1
ATOM 6290 C CA . PHE B 1 404 ? -16.984 1.975 2.562 1 95.81 404 PHE B CA 1
ATOM 6291 C C . PHE B 1 404 ? -17.594 0.815 3.35 1 95.81 404 PHE B C 1
ATOM 6293 O O . PHE B 1 404 ? -18.312 -0.005 2.793 1 95.81 404 PHE B O 1
ATOM 6300 N N . GLY B 1 405 ? -17.25 0.719 4.598 1 96.56 405 GLY B N 1
ATOM 6301 C CA . GLY B 1 405 ? -17.906 -0.212 5.504 1 96.56 405 GLY B CA 1
ATOM 6302 C C . GLY B 1 405 ? -17.469 -1.652 5.289 1 96.56 405 GLY B C 1
ATOM 6303 O O . GLY B 1 405 ? -18.297 -2.568 5.391 1 96.56 405 GLY B O 1
ATOM 6304 N N . LEU B 1 406 ? -16.234 -1.903 4.887 1 97.56 406 LEU B N 1
ATOM 6305 C CA . LEU B 1 406 ? -15.75 -3.277 4.785 1 97.56 406 LEU B CA 1
ATOM 6306 C C . LEU B 1 406 ? -15.727 -3.947 6.156 1 97.56 406 LEU B C 1
ATOM 6308 O O . LEU B 1 406 ? -15.453 -3.293 7.168 1 97.56 406 LEU B O 1
ATOM 6312 N N . THR B 1 407 ? -15.992 -5.25 6.191 1 98.38 407 THR B N 1
ATOM 6313 C CA . THR B 1 407 ? -16.062 -6 7.441 1 98.38 407 THR B CA 1
ATOM 6314 C C . THR B 1 407 ? -14.82 -6.859 7.633 1 98.38 407 THR B C 1
ATOM 6316 O O . THR B 1 407 ? -14.008 -7.004 6.715 1 98.38 407 THR B O 1
ATOM 6319 N N . PHE B 1 408 ? -14.656 -7.406 8.859 1 98.44 408 PHE B N 1
ATOM 6320 C CA . PHE B 1 408 ? -13.602 -8.383 9.102 1 98.44 408 PHE B CA 1
ATOM 6321 C C . PHE B 1 408 ? -13.711 -9.555 8.133 1 98.44 408 PHE B C 1
ATOM 6323 O O . PHE B 1 408 ? -12.703 -10.117 7.707 1 98.44 408 PHE B O 1
ATOM 6330 N N . HIS B 1 409 ? -14.969 -9.969 7.75 1 96 409 HIS B N 1
ATOM 6331 C CA . HIS B 1 409 ? -15.148 -11.039 6.781 1 96 409 HIS B CA 1
ATOM 6332 C C . HIS B 1 409 ? -14.578 -10.656 5.418 1 96 409 HIS B C 1
ATOM 6334 O O . HIS B 1 409 ? -13.914 -11.469 4.766 1 96 409 HIS B O 1
ATOM 6340 N N . ASP B 1 410 ? -14.867 -9.414 5 1 95.81 410 ASP B N 1
ATOM 6341 C CA . ASP B 1 410 ? -14.352 -8.914 3.732 1 95.81 410 ASP B CA 1
ATOM 6342 C C . ASP B 1 410 ? -12.82 -8.914 3.729 1 95.81 410 ASP B C 1
ATOM 6344 O O . ASP B 1 410 ? -12.195 -9.391 2.779 1 95.81 410 ASP B O 1
ATOM 6348 N N . LEU B 1 411 ? -12.219 -8.422 4.797 1 97.31 411 LEU B N 1
ATOM 6349 C CA . LEU B 1 411 ? -10.766 -8.266 4.875 1 97.31 411 LEU B CA 1
ATOM 6350 C C . LEU B 1 411 ? -10.086 -9.625 5.039 1 97.31 411 LEU B C 1
ATOM 6352 O O . LEU B 1 411 ? -9.008 -9.852 4.484 1 97.31 411 LEU B O 1
ATOM 6356 N N . ALA B 1 412 ? -10.688 -10.531 5.75 1 94.56 412 ALA B N 1
ATOM 6357 C CA . ALA B 1 412 ? -10.102 -11.852 6.004 1 94.56 412 ALA B CA 1
ATOM 6358 C C . ALA B 1 412 ? -10.039 -12.68 4.727 1 94.56 412 ALA B C 1
ATOM 6360 O O . ALA B 1 412 ? -9.258 -13.633 4.633 1 94.56 412 ALA B O 1
ATOM 6361 N N . THR B 1 413 ? -10.867 -12.312 3.703 1 90.81 413 THR B N 1
ATOM 6362 C CA . THR B 1 413 ? -10.945 -13.117 2.486 1 90.81 413 THR B CA 1
ATOM 6363 C C . THR B 1 413 ? -10.391 -12.344 1.294 1 90.81 413 THR B C 1
ATOM 6365 O O . THR B 1 413 ? -10.625 -12.719 0.142 1 90.81 413 THR B O 1
ATOM 6368 N N . MET B 1 414 ? -9.781 -11.219 1.566 1 92 414 MET B N 1
ATOM 6369 C CA . MET B 1 414 ? -9.273 -10.461 0.427 1 92 414 MET B CA 1
ATOM 6370 C C . MET B 1 414 ? -8.062 -11.148 -0.193 1 92 414 MET B C 1
ATOM 6372 O O . MET B 1 414 ? -7.27 -11.781 0.513 1 92 414 MET B O 1
ATOM 6376 N N . GLU B 1 415 ? -7.906 -11.031 -1.511 1 90.75 415 GLU B N 1
ATOM 6377 C CA . GLU B 1 415 ? -6.715 -11.477 -2.223 1 90.75 415 GLU B CA 1
ATOM 6378 C C . GLU B 1 415 ? -5.586 -10.461 -2.1 1 90.75 415 GLU B C 1
ATOM 6380 O O . GLU B 1 415 ? -5.836 -9.258 -1.988 1 90.75 415 GLU B O 1
ATOM 6385 N N . ASN B 1 416 ? -4.449 -10.945 -2.09 1 92.5 416 ASN B N 1
ATOM 6386 C CA . ASN B 1 416 ? -3.289 -10.055 -2.082 1 92.5 416 ASN B CA 1
ATOM 6387 C C . ASN B 1 416 ? -2.18 -10.578 -2.992 1 92.5 416 ASN B C 1
ATOM 6389 O O . ASN B 1 416 ? -2.146 -11.766 -3.324 1 92.5 416 ASN B O 1
ATOM 6393 N N . VAL B 1 417 ? -1.35 -9.672 -3.357 1 94.88 417 VAL B N 1
ATOM 6394 C CA . VAL B 1 417 ? -0.183 -10 -4.168 1 94.88 417 VAL B CA 1
ATOM 6395 C C . VAL B 1 417 ? 0.806 -10.82 -3.344 1 94.88 417 VAL B C 1
ATOM 6397 O O . VAL B 1 417 ? 1.178 -10.43 -2.236 1 94.88 417 VAL B O 1
ATOM 6400 N N . TYR B 1 418 ? 1.194 -11.93 -3.898 1 93.44 418 TYR B N 1
ATOM 6401 C CA . TYR B 1 418 ? 2.34 -12.656 -3.369 1 93.44 418 TYR B CA 1
ATOM 6402 C C . TYR B 1 418 ? 3.463 -12.734 -4.395 1 93.44 418 TYR B C 1
ATOM 6404 O O . TYR B 1 418 ? 3.258 -13.203 -5.52 1 93.44 418 TYR B O 1
ATOM 6412 N N . SER B 1 419 ? 4.535 -12.32 -4.074 1 93.56 419 SER B N 1
ATOM 6413 C CA . SER B 1 419 ? 5.832 -12.367 -4.742 1 93.56 419 SER B CA 1
ATOM 6414 C C . SER B 1 419 ? 6.977 -12.234 -3.74 1 93.56 419 SER B C 1
ATOM 6416 O O . SER B 1 419 ? 7.031 -11.266 -2.979 1 93.56 419 SER B O 1
ATOM 6418 N N . PRO B 1 420 ? 7.875 -13.156 -3.76 1 93.88 420 PRO B N 1
ATOM 6419 C CA . PRO B 1 420 ? 8.891 -13.18 -2.707 1 93.88 420 PRO B CA 1
ATOM 6420 C C . PRO B 1 420 ? 9.508 -11.805 -2.451 1 93.88 420 PRO B C 1
ATOM 6422 O O . PRO B 1 420 ? 9.742 -11.438 -1.299 1 93.88 420 PRO B O 1
ATOM 6425 N N . ALA B 1 421 ? 9.695 -11.078 -3.469 1 95.06 421 ALA B N 1
ATOM 6426 C CA . ALA B 1 421 ? 10.453 -9.828 -3.379 1 95.06 421 ALA B CA 1
ATOM 6427 C C . ALA B 1 421 ? 9.602 -8.711 -2.797 1 95.06 421 ALA B C 1
ATOM 6429 O O . ALA B 1 421 ? 10.125 -7.742 -2.244 1 95.06 421 ALA B O 1
ATOM 6430 N N . ILE B 1 422 ? 8.211 -8.797 -2.875 1 96 422 ILE B N 1
ATOM 6431 C CA . ILE B 1 422 ? 7.477 -7.566 -2.59 1 96 422 ILE B CA 1
ATOM 6432 C C . ILE B 1 422 ? 6.266 -7.875 -1.714 1 96 422 ILE B C 1
ATOM 6434 O O . ILE B 1 422 ? 5.637 -6.969 -1.168 1 96 422 ILE B O 1
ATOM 6438 N N . GLY B 1 423 ? 5.969 -9.086 -1.56 1 95.56 423 GLY B N 1
ATOM 6439 C CA . GLY B 1 423 ? 4.785 -9.43 -0.789 1 95.56 423 GLY B CA 1
ATOM 6440 C C . GLY B 1 423 ? 4.891 -10.773 -0.096 1 95.56 423 GLY B C 1
ATOM 6441 O O . GLY B 1 423 ? 5.422 -11.727 -0.662 1 95.56 423 GLY B O 1
ATOM 6442 N N . ALA B 1 424 ? 4.328 -10.867 1.087 1 93.81 424 ALA B N 1
ATOM 6443 C CA . ALA B 1 424 ? 4.305 -12.109 1.858 1 93.81 424 ALA B CA 1
ATOM 6444 C C . ALA B 1 424 ? 3.084 -12.953 1.499 1 93.81 424 ALA B C 1
ATOM 6446 O O . ALA B 1 424 ? 2.084 -12.43 1 1 93.81 424 ALA B O 1
ATOM 6447 N N . LEU B 1 425 ? 3.25 -14.234 1.763 1 91.56 425 LEU B N 1
ATOM 6448 C CA . LEU B 1 425 ? 2.143 -15.148 1.517 1 91.56 425 LEU B CA 1
ATOM 6449 C C . LEU B 1 425 ? 0.918 -14.758 2.336 1 91.56 425 LEU B C 1
ATOM 6451 O O . LEU B 1 425 ? -0.199 -14.727 1.815 1 91.56 425 LEU B O 1
ATOM 6455 N N . ASN B 1 426 ? 1.214 -14.469 3.57 1 92.25 426 ASN B N 1
ATOM 6456 C CA . ASN B 1 426 ? 0.141 -14.031 4.457 1 92.25 426 ASN B CA 1
ATOM 6457 C C . ASN B 1 426 ? 0.161 -12.523 4.656 1 92.25 426 ASN B C 1
ATOM 6459 O O . ASN B 1 426 ? 1.004 -12 5.387 1 92.25 426 ASN B O 1
ATOM 6463 N N . GLU B 1 427 ? -0.81 -11.844 4.07 1 95.5 427 GLU B N 1
ATOM 6464 C CA . GLU B 1 427 ? -0.931 -10.398 4.23 1 95.5 427 GLU B CA 1
ATOM 6465 C C . GLU B 1 427 ? -1.346 -10.039 5.652 1 95.5 427 GLU B C 1
ATOM 6467 O O . GLU B 1 427 ? -2.354 -10.531 6.16 1 95.5 427 GLU B O 1
ATOM 6472 N N . PRO B 1 428 ? -0.591 -9.109 6.32 1 97.69 428 PRO B N 1
ATOM 6473 C CA . PRO B 1 428 ? -0.839 -8.797 7.73 1 97.69 428 PRO B CA 1
ATOM 6474 C C . PRO B 1 428 ? -2.281 -8.367 7.996 1 97.69 428 PRO B C 1
ATOM 6476 O O . PRO B 1 428 ? -2.854 -8.719 9.031 1 97.69 428 PRO B O 1
ATOM 6479 N N . ILE B 1 429 ? -2.889 -7.574 7.152 1 98.5 429 ILE B N 1
ATOM 6480 C CA . ILE B 1 429 ? -4.266 -7.117 7.32 1 98.5 429 ILE B CA 1
ATOM 6481 C C . ILE B 1 429 ? -5.211 -8.32 7.324 1 98.5 429 ILE B C 1
ATOM 6483 O O . ILE B 1 429 ? -6.129 -8.391 8.141 1 98.5 429 ILE B O 1
ATOM 6487 N N . VAL B 1 430 ? -5.012 -9.281 6.414 1 96.25 430 VAL B N 1
ATOM 6488 C CA . VAL B 1 430 ? -5.84 -10.477 6.312 1 96.25 430 VAL B CA 1
ATOM 6489 C C . VAL B 1 430 ? -5.734 -11.289 7.598 1 96.25 430 VAL B C 1
ATOM 6491 O O . VAL B 1 430 ? -6.75 -11.734 8.148 1 96.25 430 VAL B O 1
ATOM 6494 N N . VAL B 1 431 ? -4.512 -11.453 8.047 1 97.12 431 VAL B N 1
ATOM 6495 C CA . VAL B 1 431 ? -4.281 -12.242 9.258 1 97.12 431 VAL B CA 1
ATOM 6496 C C . VAL B 1 431 ? -4.945 -11.555 10.445 1 97.12 431 VAL B C 1
ATOM 6498 O O . VAL B 1 431 ? -5.59 -12.203 11.266 1 97.12 431 VAL B O 1
ATOM 6501 N N . ALA B 1 432 ? -4.785 -10.242 10.562 1 98.75 432 ALA B N 1
ATOM 6502 C CA . ALA B 1 432 ? -5.406 -9.492 11.656 1 98.75 432 ALA B CA 1
ATOM 6503 C C . ALA B 1 432 ? -6.922 -9.641 11.625 1 98.75 432 ALA B C 1
ATOM 6505 O O . ALA B 1 432 ? -7.551 -9.859 12.672 1 98.75 432 ALA B O 1
ATOM 6506 N N . ALA B 1 433 ? -7.516 -9.492 10.461 1 98.44 433 ALA B N 1
ATOM 6507 C CA . ALA B 1 433 ? -8.961 -9.633 10.32 1 98.44 433 ALA B CA 1
ATOM 6508 C C . ALA B 1 433 ? -9.414 -11.039 10.695 1 98.44 433 ALA B C 1
ATOM 6510 O O . ALA B 1 433 ? -10.438 -11.219 11.359 1 98.44 433 ALA B O 1
ATOM 6511 N N . THR B 1 434 ? -8.688 -12.047 10.234 1 95.31 434 THR B N 1
ATOM 6512 C CA . THR B 1 434 ? -8.992 -13.43 10.57 1 95.31 434 THR B CA 1
ATOM 6513 C C . THR B 1 434 ? -8.969 -13.641 12.078 1 95.31 434 THR B C 1
ATOM 6515 O O . THR B 1 434 ? -9.867 -14.281 12.641 1 95.31 434 THR B O 1
ATOM 6518 N N . ASN B 1 435 ? -7.93 -13.102 12.727 1 97.88 435 ASN B N 1
ATOM 6519 C CA . ASN B 1 435 ? -7.844 -13.172 14.18 1 97.88 435 ASN B CA 1
ATOM 6520 C C . ASN B 1 435 ? -9.016 -12.453 14.844 1 97.88 435 ASN B C 1
ATOM 6522 O O . ASN B 1 435 ? -9.508 -12.898 15.883 1 97.88 435 ASN B O 1
ATOM 6526 N N . GLY B 1 436 ? -9.391 -11.328 14.25 1 98.31 436 GLY B N 1
ATOM 6527 C CA . GLY B 1 436 ? -10.539 -10.594 14.758 1 98.31 436 GLY B CA 1
ATOM 6528 C C . GLY B 1 436 ? -11.828 -11.391 14.688 1 98.31 436 GLY B C 1
ATOM 6529 O O . GLY B 1 436 ? -12.656 -11.32 15.602 1 98.31 436 GLY B O 1
ATOM 6530 N N . LEU B 1 437 ? -12.047 -12.141 13.625 1 96.38 437 LEU B N 1
ATOM 6531 C CA . LEU B 1 437 ? -13.219 -13.008 13.5 1 96.38 437 LEU B CA 1
ATOM 6532 C C . LEU B 1 437 ? -13.219 -14.07 14.594 1 96.38 437 LEU B C 1
ATOM 6534 O O . LEU B 1 437 ? -14.266 -14.367 15.172 1 96.38 437 LEU B O 1
ATOM 6538 N N . ALA B 1 438 ? -12.055 -14.633 14.805 1 95 438 ALA B N 1
ATOM 6539 C CA . ALA B 1 438 ? -11.938 -15.633 15.859 1 95 438 ALA B CA 1
ATOM 6540 C C . ALA B 1 438 ? -12.281 -15.047 17.219 1 95 438 ALA B C 1
ATOM 6542 O O . ALA B 1 438 ? -12.961 -15.688 18.031 1 95 438 ALA B O 1
ATOM 6543 N N . GLU B 1 439 ? -11.805 -13.836 17.5 1 95.44 439 GLU B N 1
ATOM 6544 C CA . GLU B 1 439 ? -12.102 -13.156 18.766 1 95.44 439 GLU B CA 1
ATOM 6545 C C . GLU B 1 439 ? -13.594 -12.859 18.891 1 95.44 439 GLU B C 1
ATOM 6547 O O . GLU B 1 439 ? -14.148 -12.977 19.984 1 95.44 439 GLU B O 1
ATOM 6552 N N . ALA B 1 440 ? -14.195 -12.43 17.828 1 94.88 440 ALA B N 1
ATOM 6553 C CA . ALA B 1 440 ? -15.625 -12.133 17.828 1 94.88 440 ALA B CA 1
ATOM 6554 C C . ALA B 1 440 ? -16.453 -13.383 18.109 1 94.88 440 ALA B C 1
ATOM 6556 O O . ALA B 1 440 ? -17.484 -13.32 18.781 1 94.88 440 ALA B O 1
ATOM 6557 N N . ALA B 1 441 ? -16.047 -14.492 17.594 1 90.19 441 ALA B N 1
ATOM 6558 C CA . ALA B 1 441 ? -16.75 -15.758 17.766 1 90.19 441 ALA B CA 1
ATOM 6559 C C . ALA B 1 441 ? -16.703 -16.219 19.219 1 90.19 441 ALA B C 1
ATOM 6561 O O . ALA B 1 441 ? -17.625 -16.891 19.688 1 90.19 441 ALA B O 1
ATOM 6562 N N . LYS B 1 442 ? -15.68 -15.977 19.906 1 87.25 442 LYS B N 1
ATOM 6563 C CA . LYS B 1 442 ? -15.555 -16.344 21.312 1 87.25 442 LYS B CA 1
ATOM 6564 C C . LYS B 1 442 ? -16.531 -15.547 22.172 1 87.25 442 LYS B C 1
ATOM 6566 O O . LYS B 1 442 ? -16.984 -16.031 23.203 1 87.25 442 LYS B O 1
ATOM 6571 N N . LYS B 1 443 ? -16.844 -14.289 21.781 1 77.5 443 LYS B N 1
ATOM 6572 C CA . LYS B 1 443 ? -17.656 -13.383 22.594 1 77.5 443 LYS B CA 1
ATOM 6573 C C . LYS B 1 443 ? -19.141 -13.547 22.281 1 77.5 443 LYS B C 1
ATOM 6575 O O . LYS B 1 443 ? -19.984 -13.008 23 1 77.5 443 LYS B O 1
ATOM 6580 N N . ALA B 1 444 ? -19.297 -14.258 21.234 1 73.06 444 ALA B N 1
ATOM 6581 C CA . ALA B 1 444 ? -20.703 -14.547 20.891 1 73.06 444 ALA B CA 1
ATOM 6582 C C . ALA B 1 444 ? -21.188 -15.789 21.625 1 73.06 444 ALA B C 1
ATOM 6584 O O . ALA B 1 444 ? -22.359 -15.875 21.984 1 73.06 444 ALA B O 1
#

Organism: Pseudonocardia thermophila (NCBI:txid1848)

Secondary structure (DSSP, 8-state):
-EE--SHHHHHHHHHHHHH-TT--EEEE-SSS--SB-GGGHHHHHTTSSS-GGGGB---HHHHHHTTEEEETT--EEEEETTTTEEEETTTEEEE-SSEEE---EEEPP--STTTT-BTEEETT-HHHHHHHHHHHHH-SEEEEE--SHHHHHHHHHHHHTT-EEEEE-SSSSTTTTTS-HHHHHHHHHHHHHTT-EEE-S--EEEEEE-TTSBEEEEEETTEEEE-SEEEE-PPEEE--HHHHHTT--B-TTSSEE--TT-B-SSTTEEE-GGGEEEE-TTT--EE----HHHHHHHHHHHHHHHTT-----------EEEEETTEEEEEEE--HHHHHHTT---EEEEEEEESS-TTSTT--EEEEEEEE-TTT-BEEEEEEEESSTTHHHHHHHHHHHHHTT-BHHHHHT-----BTTTB-SS-HHHHHHHHHHHHHHHH-/-EE--SHHHHHHHHHHHHH-TT--EEEE-SSS--SB-GGGHHHHHTTSSS-GGGGB---HHHHHHTTEEEETT--EEEEETTTTEEEETTTEEEE-SSEEE---EEEPP--STTTT-BTEEETT-HHHHHHHHHHHHH-SEEEEE--SHHHHHHHHHHHHTT-EEEEE-SSSSTTTTTS-HHHHHHHHHHHHHTT-EEE-S--EEEEEE-TTSBEEEEEETTEEEE-SEEEE-PPEEE--HHHHHTT--B-TTSSEE--TT-B-SSTTEEE-GGGEEEEBTTT--EE----HHHHHHHHHHHHHHHTT-------B---EEEEETTEEEEEEE--HHHHHHTT---EEEEEEEESS-TTSTT--EEEEEEEE-TTT-BEEEEEEEESSTTHHHHHHHHHHHHHTT-BHHHHHT-----BTTTB-SS-HHHHHHHHHHHHHHHH-

Solvent-accessible surface area (backbone atoms only — not comparable to full-atom values): 43395 Å² total; per-residue (Å²): 62,29,41,18,41,47,50,14,21,50,22,15,54,51,18,19,42,71,49,26,74,80,54,81,40,40,33,31,17,66,42,90,70,52,52,54,45,62,79,43,49,46,38,32,64,34,56,68,24,91,50,73,74,60,36,50,75,52,57,73,65,60,38,47,75,70,50,35,46,70,38,61,60,27,43,72,77,40,47,38,67,89,78,33,32,33,34,30,63,98,70,43,77,44,77,46,88,32,39,36,43,15,60,24,58,41,68,46,74,87,84,40,58,52,76,82,38,41,49,66,42,68,87,65,50,67,70,57,46,59,57,45,46,56,50,58,74,68,35,64,26,30,34,35,39,28,34,38,75,64,21,40,38,42,55,41,14,39,37,65,65,69,27,47,35,33,39,37,19,61,45,84,51,66,35,58,85,66,44,36,68,81,56,40,45,65,31,55,52,39,34,47,74,61,59,40,44,79,36,51,63,24,44,83,55,31,45,37,56,47,96,87,42,34,37,45,26,38,34,34,76,85,43,75,44,73,21,56,31,34,38,52,28,52,60,74,34,36,47,32,63,55,48,49,76,45,70,32,52,63,44,93,83,46,8,34,40,46,52,54,44,19,38,37,76,43,80,61,30,25,38,16,28,32,15,21,32,48,51,30,59,84,80,53,48,77,39,64,58,78,51,64,56,54,10,22,54,34,4,25,24,20,14,16,34,64,37,71,39,86,45,74,60,73,76,38,43,59,32,36,40,45,71,30,58,77,31,23,37,26,18,12,60,31,30,67,57,52,28,55,74,70,67,50,74,65,34,63,8,58,25,80,32,40,46,15,22,85,64,32,77,84,51,30,53,32,39,31,39,38,31,17,32,71,86,78,28,28,32,56,20,27,36,32,31,25,62,46,79,45,44,45,48,49,14,26,42,48,21,49,34,36,75,70,52,38,25,34,70,55,44,42,66,56,74,61,32,55,30,44,87,60,14,18,79,62,49,32,65,29,49,6,20,44,43,18,49,54,49,48,60,73,76,102,61,29,40,18,41,47,50,12,21,50,23,16,52,52,17,19,42,70,49,28,74,82,56,81,39,40,33,32,17,65,44,90,69,52,51,55,45,63,80,42,47,46,38,34,64,34,56,67,25,92,50,71,74,59,37,48,74,52,56,73,64,60,38,47,75,69,50,34,48,70,39,61,60,26,43,73,76,42,47,38,66,88,77,33,31,34,33,29,61,98,71,43,76,44,78,47,86,30,39,35,43,16,59,24,58,41,67,46,74,86,84,40,56,50,76,81,36,41,49,65,42,68,88,67,52,68,69,58,45,59,55,45,48,57,49,57,74,69,35,64,26,31,33,35,39,29,35,38,74,65,21,40,37,41,54,40,13,39,37,64,66,70,28,45,35,32,39,38,20,61,45,84,49,67,36,58,84,66,44,38,69,80,56,40,45,64,32,55,52,41,34,45,75,60,58,40,44,80,36,54,63,26,43,83,56,30,45,36,57,47,97,86,40,34,35,45,26,38,34,34,76,84,43,76,44,74,22,56,32,34,38,53,28,51,60,75,34,35,47,32,64,55,48,49,76,45,69,33,52,64,43,94,82,46,9,34,42,46,52,52,46,19,37,37,75,42,82,60,30,25,37,15,29,32,14,20,34,46,43,32,54,85,78,52,49,74,40,63,58,77,53,65,54,55,10,23,55,34,5,25,25,19,14,17,35,62,36,71,39,86,45,74,55,76,68,44,44,59,33,36,41,44,70,31,59,78,32,25,36,26,18,13,60,33,31,68,56,50,28,56,75,71,67,48,73,65,34,63,8,58,25,78,29,42,46,16,23,84,62,31,77,83,51,31,53,32,39,32,38,38,31,17,33,71,86,78,28,28,32,57,21,26,37,32,30,26,63,46,78,46,44,45,49,49,13,25,43,49,20,48,33,35,75,71,52,38,27,35,70,55,44,41,58,57,72,60,32,56,28,46,87,61,16,17,80,63,48,34,66,28,50,6,20,44,43,19,50,54,50,48,59,74,75,102

Sequence (888 aa):
MIIGGGAAGLGAAGGVKAADPDAEVVVYTEYEDVAYSPCGIPYVHGREIPDFERLFLAGKQAYVDAGIDIHYETKVTAIDTAAHTVTVEGEGTVRYDSLVIGTGWNYADPGVPGGDLQGLYYVKNIRRAMEWDKVIDEAESAVVVEAGPLGVEMVTALAHRDVETHLIDPNPYPLAMMADPDIMAPVTESWREMGVHLHFNTTLEAFRGDSAGTVRAVQTSEGEIPADLVVISTHKTPRNELAEAAGIKIGTTGGIIVDERMKTSAPDVWAAGDAVEIPHGMTRTPLQGLTGSHAYAQGKTAGTNAGGGQRVYRAVFVPWGTPAGKWVIGGASFGETTATALGIPYVLGVAEGISRARYYPGVQKIKVKLLAEPESLRLIGAQMVGGGEGIKERADFLAQAVRFGLTFHDLATMENVYSPAIGALNEPIVVAATNGLAEAAKKAMIIGGGAAGLGAAGGVKAADPDAEVVVYTEYEDVAYSPCGIPYVHGREIPDFERLFLAGKQAYVDAGIDIHYETKVTAIDTAAHTVTVEGEGTVRYDSLVIGTGWNYADPGVPGGDLQGLYYVKNIRRAMEWDKVIDEAESAVVVEAGPLGVEMVTALAHRDVETHLIDPNPYPLAMMADPDIMAPVTESWREMGVHLHFNTTLEAFRGDSAGTVRAVQTSEGEIPADLVVISTHKTPRNELAEAAGIKIGTTGGIIVDERMKTSAPDVWAAGDAVEIPHGMTRTPLQGLTGSHAYAQGKTAGTNAGGGQRVYRAVFVPWGTPAGKWVIGGASFGETTATALGIPYVLGVAEGISRARYYPGVQKIKVKLLAEPESLRLIGAQMVGGGEGIKERADFLAQAVRFGLTFHDLATMENVYSPAIGALNEPIVVAATNGLAEAAKKA

Nearest PDB structures (foldseek):
  6rvh-assembly2_D-2  TM=9.578E-01  e=5.668E-44  Thermus thermophilus
  6pfz-assembly2_A  TM=9.380E-01  e=8.391E-45  Archaeoglobus fulgidus DSM 4304
  5l1n-assembly1_B  TM=9.507E-01  e=5.741E-43  Pyrococcus horikoshii OT3
  4fx9-assembly1_B  TM=9.4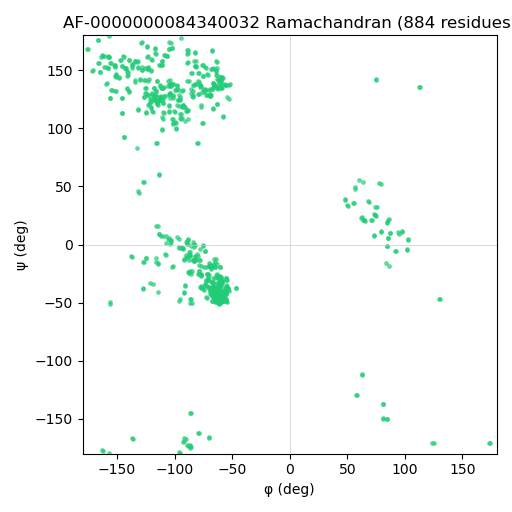97E-01  e=2.740E-42  Pyrococcus horikoshii OT3
  6pfz-assembly2_B  TM=9.476E-01  e=4.354E-42  Archaeoglobus fulgidus DSM 4304

Foldseek 3Di:
DEEAQELLRVLLVVLLCVQPVVDQAEYEYLAADHQFDLVCLLVCLLCVDPDRVVRHDDHPVVCVVSNHHYDYSKDWDAAALVQQWTQIVPPGIDHDQFYEYANAWDFDQLPAALSPFAQEDERDHSVSSRVCSVVLLVWQAEEEEAAEPVSLSNLQSSLSSVRAYEYAELAQFHNLQADDPVQCVVLVVLSVVSNYHYHYNKRWHYFDADPVRHTQWTQIPVGIGGTNHYYYDHDIAAPCVRVVVNVWDADDSRAGEADQLQHTPRPSYGYFYQRHWFAAQPPGPTDHDADSVRRNVRSSSNSNVSSPHHDGHHAHQRWDWDDGRQKIKIKTHDDPSNCVVVPHDWFKFKFKDWFAAPPAPPIKIKIKIWTAHLPLQFTRMIMMMMNDACNSVVSVVSSVSNNVRPGLVNQLPDDDDHDRHGHYPDDRSNNRSVRRVVRSVVVD/DEEAQELLRVLLVVLLCVQPVPDQAEYEYLAADHQFDLVCLLVCLLCVDPDRVVRHDDHPVVCVVSNHHYDYSKDWDAAALVQQWTQIVPPGIDHDQFYEYANAWDFDQLPAALSPFAQEDERDHSVSSVVCSVVLLVWQAEEEEAAEPVSLSNLQSSLSSVRAYEYAELAQFHNLQADDPVQCVVLVVLSVVSNYHYHYNKRWHYFDADPVRHTQWTQIPVGIGGTNHYYYDHDIAAPCVRVVNNVWDADPSRAGEADQLQHTPRPSYGYFYQRHWFAALPPGDTDGDADSVRRNVRSSSNSNVSSPHHDGHDHFQRWDWDDGRQKIKTKTADDPSNCVVVPHDWFKFKDKDWFAAPPAPPIKIKIKIWIARLPLQFTRMIMMMMNDACNSVVSVVSSVSNNVRPGLVNQLPDDDDHDRHGHYPDDRSNNRSVRRVVRSVVVD

pLDDT: mean 96.07, std 3.47, range [63.75, 98.94]